Protein AF-A0A3D4ZZV8-F1 (afdb_monomer)

Solvent-accessible surface area (backbone atoms only — not comparable to full-atom values): 46391 Å² total; per-residue (Å²): 139,83,81,90,87,68,82,89,78,73,72,68,82,84,72,79,43,85,50,33,64,42,73,57,60,53,96,80,46,56,74,58,56,32,82,54,31,31,49,31,33,73,52,73,65,80,79,71,76,48,78,73,82,60,46,77,49,72,49,63,65,62,62,70,46,40,24,30,34,29,34,42,44,30,64,26,34,30,31,36,21,74,76,83,74,63,71,46,79,45,64,35,69,74,45,69,40,78,76,45,78,45,79,36,84,55,72,46,50,39,30,42,29,70,61,41,85,31,90,94,45,58,65,50,58,38,46,51,30,61,50,72,43,70,26,80,54,83,91,67,57,85,45,73,54,59,79,72,80,82,77,74,88,75,61,52,66,46,77,56,56,38,31,35,38,40,80,68,65,47,51,37,64,50,30,58,34,43,28,39,46,72,31,25,85,72,73,38,47,89,86,36,10,42,47,54,73,88,52,42,80,46,21,66,44,76,60,27,58,38,78,85,62,16,29,33,30,32,38,34,22,29,26,33,68,40,61,29,67,60,75,42,80,35,58,35,37,33,22,72,76,34,61,65,45,46,77,61,78,80,58,68,66,76,49,98,77,27,35,64,50,68,18,70,65,25,38,38,33,29,63,71,36,90,30,36,30,33,30,48,81,88,40,69,44,24,69,39,43,54,35,36,41,36,33,32,76,90,66,53,68,31,49,33,58,45,58,75,48,78,42,56,39,95,54,74,57,69,31,38,41,28,35,29,26,35,11,41,97,91,42,76,49,56,28,42,35,41,38,39,42,32,53,27,25,68,24,12,40,32,36,43,40,33,39,33,34,58,41,80,46,76,48,80,87,52,90,62,40,72,37,13,41,39,37,29,27,33,30,44,32,43,39,48,30,67,51,78,35,67,37,38,36,39,79,96,44,77,40,80,48,82,62,56,34,38,35,43,36,33,41,66,51,51,85,12,49,72,55,50,51,44,37,27,39,35,26,48,73,92,45,77,77,47,72,50,49,77,64,70,45,45,43,35,40,36,33,95,70,31,25,46,32,42,30,38,37,61,36,63,43,31,20,39,23,30,47,33,43,37,48,60,87,94,39,25,33,43,32,47,20,67,30,32,66,78,82,52,41,73,40,81,44,46,37,8,22,38,58,70,49,42,32,19,40,33,58,45,48,42,71,72,52,69,67,57,52,51,30,46,36,30,44,55,57,39,45,56,43,50,44,62,53,22,60,58,52,23,71,22,45,82,87,43,51,34,38,63,72,79,60,72,82,44,46,30,46,52,51,18,48,56,54,43,52,53,43,40,66,34,64,25,19,25,54,20,68,82,40,40,38,44,45,38,34,64,60,66,95,49,90,54,88,38,56,28,32,35,62,50,54,66,33,37,28,34,31,28,43,52,51,19,33,34,67,48,45,61,67,32,47,53,51,19,45,38,28,30,52,26,41,43,25,53,30,26,20,78,32,50,99,49,73,79,46,29,22,24,21,29,30,41,34,81,57,79,64,72,50,60,66,42,34,62,55,50,42,60,47,27,44,56,31,54,19,26,48,50,43,22,53,38,60,68,48,63,64,32,55,56,38,35,50,29,21,36,51,20,50,57,71,65,49,75,81,89,54,74,67,94,58,86,57,78,48,42,41,63,74,36,44,28,15,37,9,24,41,31,29,20,22,39,46,48,30,58,59,65,65,45,65,69,44,47,58,49,29,54,47,49,50,52,42,54,62,58,64,35,38,56,86,55,28,37,60,60,18,43,30,89,93,47,47,46,26,32,32,55,32,46,55,60,31,42,54,29,53,54,14,51,50,50,42,28,69,60,59,32,29,44,65,54,52,52,48,34,52,32,33,44,32,42,79,69,63,69,56,59,80,87,57,47,63,56,70,34,81,89,26,57,31,49,77,48,94,47,70,40,19,39,59,25,27,60,26,34,77,68,44,94,68,35,64,69,38,42,52,52,23,50,53,55,50,33,72,75,28,48,85,92,46,74,54,90,65,56,70,75,52,36,30,57,56,56,41,11,51,44,24,29,50,9,35,44,62,68,67,67,56,77,88,128

Structure (mmCIF, N/CA/C/O backbone):
data_AF-A0A3D4ZZV8-F1
#
_entry.id   AF-A0A3D4ZZV8-F1
#
loop_
_atom_site.group_PDB
_atom_site.id
_atom_site.type_symbol
_atom_site.label_atom_id
_atom_site.label_alt_id
_atom_site.label_comp_id
_atom_site.label_asym_id
_atom_site.label_entity_id
_atom_site.label_seq_id
_atom_site.pdbx_PDB_ins_code
_atom_site.Cartn_x
_atom_site.Cartn_y
_atom_site.Cartn_z
_atom_site.occupancy
_atom_site.B_iso_or_equiv
_atom_site.auth_seq_id
_atom_site.auth_comp_id
_atom_site.auth_asym_id
_atom_site.auth_atom_id
_atom_site.pdbx_PDB_model_num
ATOM 1 N N . MET A 1 1 ? 41.142 6.376 -39.840 1.00 27.75 1 MET A N 1
ATOM 2 C CA . MET A 1 1 ? 41.085 7.552 -38.945 1.00 27.75 1 MET A CA 1
ATOM 3 C C . MET A 1 1 ? 41.433 8.780 -39.767 1.00 27.75 1 MET A C 1
ATOM 5 O O . MET A 1 1 ? 42.469 8.754 -40.419 1.00 27.75 1 MET A O 1
ATOM 9 N N . LEU A 1 2 ? 40.554 9.783 -39.797 1.00 24.69 2 LEU A N 1
ATOM 10 C CA . LEU A 1 2 ? 40.768 11.074 -40.468 1.00 24.69 2 LEU A CA 1
ATOM 11 C C . LEU A 1 2 ? 40.976 12.185 -39.414 1.00 24.69 2 LEU A C 1
ATOM 13 O O . LEU A 1 2 ? 40.571 11.981 -38.269 1.00 24.69 2 LEU A O 1
ATOM 17 N N . PRO A 1 3 ? 41.628 13.312 -39.765 1.00 29.19 3 PRO A N 1
ATOM 18 C CA . PRO A 1 3 ? 42.088 14.333 -38.819 1.00 29.19 3 PRO A CA 1
ATOM 19 C C . PRO A 1 3 ? 40.975 15.312 -38.401 1.00 29.19 3 PRO A C 1
ATOM 21 O O . PRO A 1 3 ? 40.047 15.566 -39.167 1.00 29.19 3 PRO A O 1
ATOM 24 N N . GLU A 1 4 ? 41.100 15.896 -37.206 1.00 34.25 4 GLU A N 1
ATOM 25 C CA . GLU A 1 4 ? 40.197 16.925 -36.665 1.00 34.25 4 GLU A CA 1
ATOM 26 C C . GLU A 1 4 ? 40.344 18.284 -37.376 1.00 34.25 4 GLU A C 1
ATOM 28 O O . GLU A 1 4 ? 41.458 18.760 -37.597 1.00 34.25 4 GLU A O 1
ATOM 33 N N . GLY A 1 5 ? 39.208 18.931 -37.677 1.00 42.62 5 GLY A N 1
ATOM 34 C CA . GLY A 1 5 ? 39.134 20.349 -38.062 1.00 42.62 5 GLY A CA 1
ATOM 35 C C . GLY A 1 5 ? 38.849 20.675 -39.536 1.00 42.62 5 GLY A C 1
ATOM 36 O O . GLY A 1 5 ? 38.810 21.853 -39.881 1.00 42.62 5 GLY A O 1
ATOM 37 N N . ALA A 1 6 ? 38.627 19.692 -40.412 1.00 28.59 6 ALA A N 1
ATOM 38 C CA . ALA A 1 6 ? 38.145 19.951 -41.775 1.00 28.59 6 ALA A CA 1
ATOM 39 C C . ALA A 1 6 ? 36.604 20.078 -41.800 1.00 28.59 6 ALA A C 1
ATOM 41 O O . ALA A 1 6 ? 35.944 19.305 -41.100 1.00 28.59 6 ALA A O 1
ATOM 42 N N . PRO A 1 7 ? 36.004 20.997 -42.587 1.00 34.53 7 PRO A N 1
ATOM 43 C CA . PRO A 1 7 ? 34.560 20.988 -42.798 1.00 34.53 7 PRO A CA 1
ATOM 44 C C . PRO A 1 7 ? 34.166 19.660 -43.457 1.00 34.53 7 PRO A C 1
ATOM 46 O O . PRO A 1 7 ? 34.809 19.220 -44.412 1.00 34.53 7 PRO A O 1
ATOM 49 N N . VAL A 1 8 ? 33.133 19.009 -42.925 1.00 32.84 8 VAL A N 1
ATOM 50 C CA . VAL A 1 8 ? 32.454 17.889 -43.590 1.00 32.84 8 VAL A CA 1
ATOM 51 C C . VAL A 1 8 ? 31.983 18.392 -44.963 1.00 32.84 8 VAL A C 1
ATOM 53 O O . VAL A 1 8 ? 31.468 19.504 -45.051 1.00 32.84 8 VAL A O 1
ATOM 56 N N . THR A 1 9 ? 32.212 17.631 -46.036 1.00 39.00 9 THR A N 1
ATOM 57 C CA . THR A 1 9 ? 31.808 18.004 -47.407 1.00 39.00 9 THR A CA 1
ATOM 58 C C . THR A 1 9 ? 30.742 17.032 -47.913 1.00 39.00 9 THR A C 1
ATOM 60 O O . THR A 1 9 ? 30.860 15.827 -47.693 1.00 39.00 9 THR A O 1
ATOM 63 N N . GLU A 1 10 ? 29.710 17.600 -48.547 1.00 39.88 10 GLU A N 1
ATOM 64 C CA . GLU A 1 10 ? 28.503 16.974 -49.118 1.00 39.88 10 GLU A CA 1
ATOM 65 C C . GLU A 1 10 ? 28.651 16.631 -50.609 1.00 39.88 10 GLU A C 1
ATOM 67 O O . GLU A 1 10 ? 27.658 16.432 -51.302 1.00 39.88 10 GLU A O 1
ATOM 72 N N . ASP A 1 11 ? 29.867 16.654 -51.146 1.00 40.66 11 ASP A N 1
ATOM 73 C CA . ASP A 1 11 ? 30.029 16.523 -52.591 1.00 40.66 11 ASP A CA 1
ATOM 74 C C . ASP A 1 11 ? 29.849 15.054 -52.999 1.00 40.66 11 ASP A C 1
ATOM 76 O O . ASP A 1 11 ? 30.671 14.210 -52.618 1.00 40.66 11 ASP A O 1
ATOM 80 N N . ASP A 1 12 ? 28.822 14.773 -53.808 1.00 47.56 12 ASP A N 1
ATOM 81 C CA . ASP A 1 12 ? 28.832 13.625 -54.711 1.00 47.56 12 ASP A CA 1
ATOM 82 C C . ASP A 1 12 ? 29.974 13.822 -55.714 1.00 47.56 12 ASP A C 1
ATOM 84 O O . ASP A 1 12 ? 30.077 14.831 -56.412 1.00 47.56 12 ASP A O 1
ATOM 88 N N . ARG A 1 13 ? 30.955 12.924 -55.649 1.00 33.88 13 ARG A N 1
ATOM 89 C CA . ARG A 1 13 ? 32.300 13.146 -56.202 1.00 33.88 13 ARG A CA 1
ATOM 90 C C . ARG A 1 13 ? 32.662 12.223 -57.347 1.00 33.88 13 ARG A C 1
ATOM 92 O O . ARG A 1 13 ? 33.689 12.464 -57.986 1.00 33.88 13 ARG A O 1
ATOM 99 N N . ASP A 1 14 ? 31.872 11.189 -57.594 1.00 42.62 14 ASP A N 1
ATOM 100 C CA . ASP A 1 14 ? 31.930 10.409 -58.832 1.00 42.62 14 ASP A CA 1
ATOM 101 C C . ASP A 1 14 ? 30.918 10.932 -59.870 1.00 42.62 14 ASP A C 1
ATOM 103 O O . ASP A 1 14 ? 31.114 10.723 -61.072 1.00 42.62 14 ASP A O 1
ATOM 107 N N . ASP A 1 15 ? 29.904 11.655 -59.371 1.00 37.47 15 ASP A N 1
ATOM 108 C CA . ASP A 1 15 ? 28.605 12.005 -59.959 1.00 37.47 15 ASP A CA 1
ATOM 109 C C . ASP A 1 15 ? 27.862 10.807 -60.586 1.00 37.47 15 ASP A C 1
ATOM 111 O O . ASP A 1 15 ? 27.014 10.952 -61.473 1.00 37.47 15 ASP A O 1
ATOM 115 N N . ASP A 1 16 ? 28.215 9.596 -60.156 1.00 43.31 16 ASP A N 1
ATOM 116 C CA . ASP A 1 16 ? 27.505 8.346 -60.398 1.00 43.31 16 ASP A CA 1
ATOM 117 C C . ASP A 1 16 ? 26.577 7.956 -59.219 1.00 43.31 16 ASP A C 1
ATOM 119 O O . ASP A 1 16 ? 25.690 7.112 -59.396 1.00 43.31 16 ASP A O 1
ATOM 123 N N . GLY A 1 17 ? 26.652 8.697 -58.100 1.00 44.31 17 GLY A N 1
ATOM 124 C CA . GLY A 1 17 ? 25.520 9.454 -57.532 1.00 44.31 17 GLY A CA 1
ATOM 125 C C . GLY A 1 17 ? 24.459 8.689 -56.760 1.00 44.31 17 GLY A C 1
ATOM 126 O O . GLY A 1 17 ? 23.276 9.046 -56.690 1.00 44.31 17 GLY A O 1
ATOM 127 N N . LEU A 1 18 ? 24.877 7.595 -56.140 1.00 42.50 18 LEU A N 1
ATOM 128 C CA . LEU A 1 18 ? 24.084 6.904 -55.139 1.00 42.50 18 LEU A CA 1
ATOM 129 C C . LEU A 1 18 ? 24.446 7.465 -53.755 1.00 42.50 18 LEU A C 1
ATOM 131 O O . LEU A 1 18 ? 25.266 6.894 -53.039 1.00 42.50 18 LEU A O 1
ATOM 135 N N . TRP A 1 19 ? 23.721 8.526 -53.383 1.00 53.06 19 TRP A N 1
ATOM 136 C CA . TRP A 1 19 ? 23.501 9.082 -52.036 1.00 53.06 19 TRP A CA 1
ATOM 137 C C . TRP A 1 19 ? 24.453 10.193 -51.569 1.00 53.06 19 TRP A C 1
ATOM 139 O O . TRP A 1 19 ? 25.571 9.938 -51.126 1.00 53.06 19 TRP A O 1
ATOM 149 N N . ALA A 1 20 ? 23.904 11.403 -51.441 1.00 44.06 20 ALA A N 1
ATOM 150 C CA . ALA A 1 20 ? 24.400 12.420 -50.527 1.00 44.06 20 ALA A CA 1
ATOM 151 C C . ALA A 1 20 ? 23.853 12.155 -49.113 1.00 44.06 20 ALA A C 1
ATOM 153 O O . ALA A 1 20 ? 22.642 12.167 -48.871 1.00 44.06 20 ALA A O 1
ATOM 154 N N . ILE A 1 21 ? 24.762 11.928 -48.164 1.00 43.81 21 ILE A N 1
ATOM 155 C CA . ILE A 1 21 ? 24.484 12.038 -46.730 1.00 43.81 21 ILE A CA 1
ATOM 156 C C . ILE A 1 21 ? 24.347 13.532 -46.426 1.00 43.81 21 ILE A C 1
ATOM 158 O O . ILE A 1 21 ? 25.339 14.223 -46.207 1.00 43.81 21 ILE A O 1
ATOM 162 N N . CYS A 1 22 ? 23.118 14.046 -46.453 1.00 42.09 22 CYS A N 1
ATOM 163 C CA . CYS A 1 22 ? 22.860 15.418 -46.023 1.00 42.09 22 CYS A CA 1
ATOM 164 C C . CYS A 1 22 ? 22.690 15.429 -44.509 1.00 42.09 22 CYS A C 1
ATOM 166 O O . CYS A 1 22 ? 21.809 14.742 -43.978 1.00 42.09 22 CYS A O 1
ATOM 168 N N . GLN A 1 23 ? 23.509 16.229 -43.823 1.00 41.00 23 GLN A N 1
ATOM 169 C CA . GLN A 1 23 ? 23.243 16.531 -42.425 1.00 41.00 23 GLN A CA 1
ATOM 170 C C . GLN A 1 23 ? 22.074 17.506 -42.346 1.00 41.00 23 GLN A C 1
ATOM 172 O O . GLN A 1 23 ? 22.176 18.636 -42.818 1.00 41.00 23 GLN A O 1
ATOM 177 N N . ILE A 1 24 ? 20.952 17.073 -41.766 1.00 39.81 24 ILE A N 1
ATOM 178 C CA . ILE A 1 24 ? 19.887 18.026 -41.434 1.00 39.81 24 ILE A CA 1
ATOM 179 C C . ILE A 1 24 ? 20.284 18.763 -40.162 1.00 39.81 24 ILE A C 1
ATOM 181 O O . ILE A 1 24 ? 20.813 18.162 -39.227 1.00 39.81 24 ILE A O 1
ATOM 185 N N . ASP A 1 25 ? 19.966 20.053 -40.127 1.00 42.53 25 ASP A N 1
ATOM 186 C CA . ASP A 1 25 ? 19.807 20.792 -38.882 1.00 42.53 25 ASP A CA 1
ATOM 187 C C . ASP A 1 25 ? 18.920 19.976 -37.912 1.00 42.53 25 ASP A C 1
ATOM 189 O O . ASP A 1 25 ? 17.796 19.622 -38.293 1.00 42.53 25 ASP A O 1
ATOM 193 N N . PRO A 1 26 ? 19.406 19.639 -36.702 1.00 39.00 26 PRO A N 1
ATOM 194 C CA . PRO A 1 26 ? 18.651 18.890 -35.701 1.00 39.00 26 PRO A CA 1
ATOM 195 C C . PRO A 1 26 ? 17.254 19.457 -35.443 1.00 39.00 26 PRO A C 1
ATOM 197 O O . PRO A 1 26 ? 16.322 18.679 -35.260 1.00 39.00 26 PRO A O 1
ATOM 200 N N . ASP A 1 27 ? 17.071 20.778 -35.549 1.00 39.81 27 ASP A N 1
ATOM 201 C CA . ASP A 1 27 ? 15.775 21.450 -35.380 1.00 39.81 27 ASP A CA 1
ATOM 202 C C . ASP A 1 27 ? 14.722 21.020 -36.426 1.00 39.81 27 ASP A C 1
ATOM 204 O O . ASP A 1 27 ? 13.520 21.209 -36.230 1.00 39.81 27 ASP A O 1
ATOM 208 N N . ASN A 1 28 ? 15.157 20.391 -37.525 1.00 36.09 28 ASN A N 1
ATOM 209 C CA . ASN A 1 28 ? 14.327 19.902 -38.625 1.00 36.09 28 ASN A CA 1
ATOM 210 C C . ASN A 1 28 ? 14.303 18.357 -38.757 1.00 36.09 28 ASN A C 1
ATOM 212 O O . ASN A 1 28 ? 13.685 17.861 -39.701 1.00 36.09 28 ASN A O 1
ATOM 216 N N . ASN A 1 29 ? 14.928 17.591 -37.842 1.00 41.50 29 ASN A N 1
ATOM 217 C CA . ASN A 1 29 ? 14.929 16.111 -37.834 1.00 41.50 29 ASN A CA 1
ATOM 218 C C . ASN A 1 29 ? 14.638 15.490 -36.444 1.00 41.50 29 ASN A C 1
ATOM 220 O O . ASN A 1 29 ? 15.536 14.967 -35.777 1.00 41.50 29 ASN A O 1
ATOM 224 N N . PRO A 1 30 ? 13.376 15.512 -35.988 1.00 35.69 30 PRO A N 1
ATOM 225 C CA . PRO A 1 30 ? 13.019 15.139 -34.619 1.00 35.69 30 PRO A CA 1
ATOM 226 C C . PRO A 1 30 ? 13.031 13.651 -34.252 1.00 35.69 30 PRO A C 1
ATOM 228 O O . PRO A 1 30 ? 12.674 13.338 -33.121 1.00 35.69 30 PRO A O 1
ATOM 231 N N . TRP A 1 31 ? 13.366 12.722 -35.157 1.00 41.50 31 TRP A N 1
ATOM 232 C CA . TRP A 1 31 ? 13.123 11.287 -34.901 1.00 41.50 31 TRP A CA 1
ATOM 233 C C . TRP A 1 31 ? 14.284 10.332 -35.227 1.00 41.50 31 TRP A C 1
ATOM 235 O O . TRP A 1 31 ? 14.176 9.151 -34.916 1.00 41.50 31 TRP A O 1
ATOM 245 N N . LEU A 1 32 ? 15.380 10.810 -35.826 1.00 50.25 32 LEU A N 1
ATOM 246 C CA . LEU A 1 32 ? 16.717 10.184 -35.925 1.00 50.25 32 LEU A CA 1
ATOM 247 C C . LEU A 1 32 ? 16.883 8.654 -35.958 1.00 50.25 32 LEU A C 1
ATOM 249 O O . LEU A 1 32 ? 17.869 8.127 -35.431 1.00 50.25 32 LEU A O 1
ATOM 253 N N . PHE A 1 33 ? 16.068 7.911 -36.701 1.00 37.72 33 PHE A N 1
ATOM 254 C CA . PHE A 1 33 ? 16.465 6.531 -37.010 1.00 37.72 33 PHE A CA 1
ATOM 255 C C . PHE A 1 33 ? 17.516 6.433 -38.141 1.00 37.72 33 PHE A C 1
ATOM 257 O O . PHE A 1 33 ? 17.933 5.322 -38.462 1.00 37.72 33 PHE A O 1
ATOM 264 N N . ALA A 1 34 ? 18.014 7.556 -38.690 1.00 40.12 34 ALA A N 1
ATOM 265 C CA . ALA A 1 34 ? 19.100 7.591 -39.684 1.00 40.12 34 ALA A CA 1
ATOM 266 C C . ALA A 1 34 ? 20.243 8.591 -39.374 1.00 40.12 34 ALA A C 1
ATOM 268 O O . ALA A 1 34 ? 20.667 9.333 -40.238 1.00 40.12 34 ALA A O 1
ATOM 269 N N . GLU A 1 35 ? 20.806 8.634 -38.161 1.00 44.72 35 GLU A N 1
ATOM 270 C CA . GLU A 1 35 ? 22.096 9.326 -37.875 1.00 44.72 35 GLU A CA 1
ATOM 271 C C . GLU A 1 35 ? 22.221 10.824 -38.270 1.00 44.72 35 GLU A C 1
ATOM 273 O O . GLU A 1 35 ? 23.300 11.251 -38.690 1.00 44.72 35 GLU A O 1
ATOM 278 N N . ASN A 1 36 ? 21.161 11.638 -38.158 1.00 44.62 36 ASN A N 1
ATOM 279 C CA . ASN A 1 36 ? 21.109 13.023 -38.695 1.00 44.62 36 ASN A CA 1
ATOM 280 C C . ASN A 1 36 ? 21.437 13.097 -40.189 1.00 44.62 36 ASN A C 1
ATOM 282 O O . ASN A 1 36 ? 21.813 14.142 -40.703 1.00 44.62 36 ASN A O 1
ATOM 286 N N . THR A 1 37 ? 21.351 11.962 -40.859 1.00 42.97 37 THR A N 1
ATOM 287 C CA . THR A 1 37 ? 21.830 11.715 -42.195 1.00 42.97 37 THR A CA 1
ATOM 288 C C . THR A 1 37 ? 20.615 11.336 -43.005 1.00 42.97 37 THR A C 1
ATOM 290 O O . THR A 1 37 ? 20.079 10.235 -42.903 1.00 42.97 37 THR A O 1
ATOM 293 N N . VAL A 1 38 ? 20.169 12.269 -43.826 1.00 44.97 38 VAL A N 1
ATOM 294 C CA . VAL A 1 38 ? 19.198 11.928 -44.854 1.00 44.97 38 VAL A CA 1
ATOM 295 C C . VAL A 1 38 ? 19.962 11.235 -45.944 1.00 44.97 38 VAL A C 1
ATOM 297 O O . VAL A 1 38 ? 20.966 11.755 -46.429 1.00 44.97 38 VAL A O 1
ATOM 300 N N . LEU A 1 39 ? 19.445 10.096 -46.372 1.00 49.59 39 LEU A N 1
ATOM 301 C CA . LEU A 1 39 ? 19.864 9.516 -47.631 1.00 49.59 39 LEU A CA 1
ATOM 302 C C . LEU A 1 39 ? 19.130 10.264 -48.737 1.00 49.59 39 LEU A C 1
ATOM 304 O O . LEU A 1 39 ? 17.971 9.988 -49.042 1.00 49.59 39 LEU A O 1
ATOM 308 N N . LYS A 1 40 ? 19.800 11.281 -49.278 1.00 47.09 40 LYS A N 1
ATOM 309 C CA . LYS A 1 40 ? 19.332 12.058 -50.417 1.00 47.09 40 LYS A CA 1
ATOM 310 C C . LYS A 1 40 ? 19.923 11.420 -51.668 1.00 47.09 40 LYS A C 1
ATOM 312 O O . LYS A 1 40 ? 21.127 11.481 -51.860 1.00 47.09 40 LYS A O 1
ATOM 317 N N . SER A 1 41 ? 19.109 10.803 -52.520 1.00 49.00 41 SER A N 1
ATOM 318 C CA . SER A 1 41 ? 19.591 10.413 -53.853 1.00 49.00 41 SER A CA 1
ATOM 319 C C . SER A 1 41 ? 19.549 11.628 -54.773 1.00 49.00 41 SER A C 1
ATOM 321 O O . SER A 1 41 ? 18.499 11.970 -55.302 1.00 49.00 41 SER A O 1
ATOM 323 N N . ASP A 1 42 ? 20.679 12.281 -54.979 1.00 46.22 42 ASP A N 1
ATOM 324 C CA . ASP A 1 42 ? 20.915 13.345 -55.965 1.00 46.22 42 ASP A CA 1
ATOM 325 C C . ASP A 1 42 ? 20.861 12.885 -57.431 1.00 46.22 42 ASP A C 1
ATOM 327 O O . ASP A 1 42 ? 21.258 13.611 -58.343 1.00 46.22 42 ASP A O 1
ATOM 331 N N . SER A 1 43 ? 20.261 11.722 -57.676 1.00 45.72 43 SER A N 1
ATOM 332 C CA . SER A 1 43 ? 20.075 11.175 -59.003 1.00 45.72 43 SER A CA 1
ATOM 333 C C . SER A 1 43 ? 19.368 12.150 -59.945 1.00 45.72 43 SER A C 1
ATOM 335 O O . SER A 1 43 ? 18.377 12.812 -59.620 1.00 45.72 43 SER A O 1
ATOM 337 N N . ARG A 1 44 ? 19.947 12.224 -61.142 1.00 45.09 44 ARG A N 1
ATOM 338 C CA . ARG A 1 44 ? 19.590 13.092 -62.259 1.00 45.09 44 ARG A CA 1
ATOM 339 C C . ARG A 1 44 ? 18.085 13.196 -62.504 1.00 45.09 44 ARG A C 1
ATOM 341 O O . ARG A 1 44 ? 17.312 12.270 -62.275 1.00 45.09 44 ARG A O 1
ATOM 348 N N . SER A 1 45 ? 17.714 14.361 -63.039 1.00 42.50 45 SER A N 1
ATOM 349 C CA . SER A 1 45 ? 16.383 14.742 -63.520 1.00 42.50 45 SER A CA 1
ATOM 350 C C . SER A 1 45 ? 15.564 13.575 -64.073 1.00 42.50 45 SER A C 1
ATOM 352 O O . SER A 1 45 ? 16.106 12.733 -64.779 1.00 42.50 45 SER A O 1
ATOM 354 N N . ALA A 1 46 ? 14.253 13.633 -63.826 1.00 43.66 46 ALA A N 1
ATOM 355 C CA . ALA A 1 46 ? 13.123 12.782 -64.234 1.00 43.66 46 ALA A CA 1
ATOM 356 C C . ALA A 1 46 ? 13.121 12.065 -65.619 1.00 43.66 46 ALA A C 1
ATOM 358 O O . ALA A 1 46 ? 12.141 11.396 -65.940 1.00 43.66 46 ALA A O 1
ATOM 359 N N . GLU A 1 47 ? 14.161 12.179 -66.441 1.00 47.03 47 GLU A N 1
ATOM 360 C CA . GLU A 1 47 ? 14.285 11.660 -67.804 1.00 47.03 47 GLU A CA 1
ATOM 361 C C . GLU A 1 47 ? 14.730 10.180 -67.895 1.00 47.03 47 GLU A C 1
ATOM 363 O O . GLU A 1 47 ? 14.399 9.531 -68.884 1.00 47.03 47 GLU A O 1
ATOM 368 N N . GLU A 1 48 ? 15.404 9.599 -66.888 1.00 50.53 48 GLU A N 1
ATOM 369 C CA . GLU A 1 48 ? 15.921 8.204 -66.948 1.00 50.53 48 GLU A CA 1
ATOM 370 C C . GLU A 1 48 ? 14.911 7.111 -66.527 1.00 50.53 48 GLU A C 1
ATOM 372 O O . GLU A 1 48 ? 15.171 5.919 -66.675 1.00 50.53 48 GLU A O 1
ATOM 377 N N . GLY A 1 49 ? 13.717 7.482 -66.056 1.00 49.38 49 GLY A N 1
ATOM 378 C CA . GLY A 1 49 ? 12.571 6.561 -65.995 1.00 49.38 49 GLY A CA 1
ATOM 379 C C . GLY A 1 49 ? 12.662 5.366 -65.028 1.00 49.38 49 GLY A C 1
ATOM 380 O O . GLY A 1 49 ? 11.893 4.421 -65.197 1.00 49.38 49 GLY A O 1
ATOM 381 N N . GLY A 1 50 ? 13.537 5.390 -64.013 1.00 51.94 50 GLY A N 1
ATOM 382 C CA . GLY A 1 50 ? 13.554 4.372 -62.948 1.00 51.94 50 GLY A CA 1
ATOM 383 C C . GLY A 1 50 ? 14.583 3.246 -63.106 1.00 51.94 50 GLY A C 1
ATOM 384 O O . GLY A 1 50 ? 14.307 2.118 -62.703 1.00 51.94 50 GLY A O 1
ATOM 385 N N . THR A 1 51 ? 15.741 3.507 -63.723 1.00 52.97 51 THR A N 1
ATOM 386 C CA . THR A 1 51 ? 16.775 2.489 -64.007 1.00 52.97 51 THR A CA 1
ATOM 387 C C . THR A 1 51 ? 17.898 2.371 -62.968 1.00 52.97 51 THR A C 1
ATOM 389 O O . THR A 1 51 ? 18.770 1.520 -63.141 1.00 52.97 51 THR A O 1
ATOM 392 N N . LEU A 1 52 ? 17.917 3.183 -61.904 1.00 58.72 52 LEU A N 1
ATOM 393 C CA . LEU A 1 52 ? 18.967 3.104 -60.871 1.00 58.72 52 LEU A CA 1
ATOM 394 C C . LEU A 1 52 ? 18.691 1.959 -59.871 1.00 58.72 52 LEU A C 1
ATOM 396 O O . LEU A 1 52 ? 17.542 1.547 -59.688 1.00 58.72 52 LEU A O 1
ATOM 400 N N . PRO A 1 53 ? 19.719 1.412 -59.203 1.00 65.88 53 PRO A N 1
ATOM 401 C CA . PRO A 1 53 ? 19.506 0.390 -58.187 1.00 65.88 53 PRO A CA 1
ATOM 402 C C . PRO A 1 53 ? 18.748 0.943 -56.959 1.00 65.88 53 PRO A C 1
ATOM 404 O O . PRO A 1 53 ? 18.921 2.109 -56.599 1.00 65.88 53 PRO A O 1
ATOM 407 N N . PRO A 1 54 ? 17.938 0.115 -56.271 1.00 74.44 54 PRO A N 1
ATOM 408 C CA . PRO A 1 54 ? 17.303 0.511 -55.017 1.00 74.44 54 PRO A CA 1
ATOM 409 C C . PRO A 1 54 ? 18.299 0.812 -53.885 1.00 74.44 54 PRO A C 1
ATOM 411 O O . PRO A 1 54 ? 19.295 0.103 -53.723 1.00 74.44 54 PRO A O 1
ATOM 414 N N . LEU A 1 55 ? 17.962 1.787 -53.033 1.00 71.56 55 LEU A N 1
ATOM 415 C CA . LEU A 1 55 ? 18.577 2.035 -51.724 1.00 71.56 55 LEU A CA 1
ATOM 416 C C . LEU A 1 55 ? 18.502 0.800 -50.841 1.00 71.56 55 LEU A C 1
ATOM 418 O O . LEU A 1 55 ? 17.536 0.052 -50.941 1.00 71.56 55 LEU A O 1
ATOM 422 N N . GLN A 1 56 ? 19.442 0.656 -49.907 1.00 75.19 56 GLN A N 1
ATOM 423 C CA . GLN A 1 56 ? 19.371 -0.333 -48.833 1.00 75.19 56 GLN A CA 1
ATOM 424 C C . GLN A 1 56 ? 19.584 0.336 -47.476 1.00 75.19 56 GLN A C 1
ATOM 426 O O . GLN A 1 56 ? 20.672 0.815 -47.171 1.00 75.19 56 GLN A O 1
ATOM 431 N N . LEU A 1 57 ? 18.549 0.329 -46.642 1.00 74.31 57 LEU A N 1
ATOM 432 C CA . LEU A 1 57 ? 18.586 0.800 -45.261 1.00 74.31 57 LEU A CA 1
ATOM 433 C C . LEU A 1 57 ? 18.689 -0.410 -44.339 1.00 74.31 57 LEU A C 1
ATOM 435 O O . LEU A 1 57 ? 17.713 -1.142 -44.215 1.00 74.31 57 LEU A O 1
ATOM 439 N N . THR A 1 58 ? 19.839 -0.644 -43.703 1.00 75.62 58 THR A N 1
ATOM 440 C CA . THR A 1 58 ? 20.029 -1.842 -42.864 1.00 75.62 58 THR A CA 1
ATOM 441 C C . THR A 1 58 ? 20.110 -1.505 -41.376 1.00 75.62 58 THR A C 1
ATOM 443 O O . THR A 1 58 ? 21.013 -0.799 -40.929 1.00 75.62 58 THR A O 1
ATOM 446 N N . ALA A 1 59 ? 19.180 -2.054 -40.594 1.00 76.00 59 ALA A N 1
ATOM 447 C CA . ALA A 1 59 ? 19.172 -1.995 -39.138 1.00 76.00 59 ALA A CA 1
ATOM 448 C C . ALA A 1 59 ? 19.848 -3.241 -38.541 1.00 76.00 59 ALA A C 1
ATOM 450 O O . ALA A 1 59 ? 19.478 -4.377 -38.844 1.00 76.00 59 ALA A O 1
ATOM 451 N N . HIS A 1 60 ? 20.827 -3.025 -37.660 1.00 79.31 60 HIS A N 1
ATOM 452 C CA . HIS A 1 60 ? 21.592 -4.072 -36.972 1.00 79.31 60 HIS A CA 1
ATOM 453 C C . HIS A 1 60 ? 21.264 -4.116 -35.474 1.00 79.31 60 HIS A C 1
ATOM 455 O O . HIS A 1 60 ? 20.789 -3.134 -34.909 1.00 79.31 60 HIS A O 1
ATOM 461 N N . GLY A 1 61 ? 21.558 -5.246 -34.822 1.00 76.75 61 GLY A N 1
ATOM 462 C CA . GLY A 1 61 ? 21.457 -5.386 -33.361 1.00 76.75 61 GLY A CA 1
ATOM 463 C C . GLY A 1 61 ? 20.030 -5.481 -32.810 1.00 76.75 61 GLY A C 1
ATOM 464 O O . GLY A 1 61 ? 19.847 -5.490 -31.596 1.00 76.75 61 GLY A O 1
ATOM 465 N N . LEU A 1 62 ? 19.024 -5.566 -33.683 1.00 83.62 62 LEU A N 1
ATOM 466 C CA . LEU A 1 62 ? 17.637 -5.800 -33.295 1.00 83.62 62 LEU A CA 1
ATOM 467 C C . LEU A 1 62 ? 17.493 -7.180 -32.643 1.00 83.62 62 LEU A C 1
ATOM 469 O O . LEU A 1 62 ? 18.060 -8.167 -33.121 1.00 83.62 62 LEU A O 1
ATOM 473 N N . LEU A 1 63 ? 16.707 -7.253 -31.570 1.00 86.00 63 LEU A N 1
ATOM 474 C CA . LEU A 1 63 ? 16.341 -8.538 -30.988 1.00 86.00 63 LEU A CA 1
ATOM 475 C C . LEU A 1 63 ? 15.411 -9.309 -31.944 1.00 86.00 63 LEU A C 1
ATOM 477 O O . LEU A 1 63 ? 14.603 -8.692 -32.638 1.00 86.00 63 LEU A O 1
ATOM 481 N N . PRO A 1 64 ? 15.494 -10.650 -31.996 1.00 87.88 64 PRO A N 1
ATOM 482 C CA . PRO A 1 64 ? 14.599 -11.437 -32.834 1.00 87.88 64 PRO A CA 1
ATOM 483 C C . PRO A 1 64 ? 13.118 -11.265 -32.466 1.00 87.88 64 PRO A C 1
ATOM 485 O O . PRO A 1 64 ? 12.774 -11.114 -31.294 1.00 87.88 64 PRO A O 1
ATOM 488 N N . GLY A 1 65 ? 12.237 -11.331 -33.466 1.00 89.19 65 GLY A N 1
ATOM 489 C CA . GLY A 1 65 ? 10.779 -11.288 -33.288 1.00 89.19 65 GLY A CA 1
ATOM 490 C C . GLY A 1 65 ? 10.060 -10.519 -34.396 1.00 89.19 65 GLY A C 1
ATOM 491 O O . GLY A 1 65 ? 10.681 -10.084 -35.368 1.00 89.19 65 GLY A O 1
ATOM 492 N N . LEU A 1 66 ? 8.741 -10.351 -34.272 1.00 91.44 66 LEU A N 1
ATOM 493 C CA . LEU A 1 66 ? 7.962 -9.531 -35.207 1.00 91.44 66 LEU A CA 1
ATOM 494 C C . LEU A 1 66 ? 8.049 -8.039 -34.891 1.00 91.44 66 LEU A C 1
ATOM 496 O O . LEU A 1 66 ? 7.897 -7.627 -33.741 1.00 91.44 66 LEU A O 1
ATOM 500 N N . TYR A 1 67 ? 8.199 -7.233 -35.935 1.00 88.81 67 TYR A N 1
ATOM 501 C CA . TYR A 1 67 ? 8.135 -5.780 -35.874 1.00 88.81 67 TYR A CA 1
ATOM 502 C C . TYR A 1 67 ? 7.178 -5.266 -36.944 1.00 88.81 67 TYR A C 1
ATOM 504 O O . TYR A 1 67 ? 7.247 -5.689 -38.095 1.00 88.81 67 TYR A O 1
ATOM 512 N N . GLN A 1 68 ? 6.307 -4.330 -36.586 1.00 89.88 68 GLN A N 1
ATOM 513 C CA . GLN A 1 68 ? 5.641 -3.483 -37.564 1.00 89.88 68 GLN A CA 1
ATOM 514 C C . GLN A 1 68 ? 6.644 -2.404 -37.981 1.00 89.88 68 GLN A C 1
ATOM 516 O O . GLN A 1 68 ? 7.098 -1.621 -37.143 1.00 89.88 68 GLN A O 1
ATOM 521 N N . ALA A 1 69 ? 7.001 -2.392 -39.262 1.00 88.31 69 ALA A N 1
ATOM 522 C CA . ALA A 1 69 ? 7.956 -1.455 -39.826 1.00 88.31 69 ALA A CA 1
ATOM 523 C C . ALA A 1 69 ? 7.242 -0.271 -40.484 1.00 88.31 69 ALA A C 1
ATOM 525 O O . ALA A 1 69 ? 6.237 -0.431 -41.188 1.00 88.31 69 ALA A O 1
ATOM 526 N N . PHE A 1 70 ? 7.800 0.913 -40.269 1.00 85.69 70 PHE A N 1
ATOM 527 C CA . PHE A 1 70 ? 7.412 2.150 -40.923 1.00 85.69 70 PHE A CA 1
ATOM 528 C C . PHE A 1 70 ? 8.651 2.862 -41.461 1.00 85.69 70 PHE A C 1
ATOM 530 O O . PHE A 1 70 ? 9.724 2.776 -40.862 1.00 85.69 70 PHE A O 1
ATOM 537 N N . ALA A 1 71 ? 8.488 3.585 -42.561 1.00 84.25 71 ALA A N 1
ATOM 538 C CA . ALA A 1 71 ? 9.467 4.543 -43.057 1.00 84.25 71 ALA A CA 1
ATOM 539 C C . ALA A 1 71 ? 8.874 5.949 -43.006 1.00 84.25 71 ALA A C 1
ATOM 541 O O . ALA A 1 71 ? 7.670 6.125 -43.201 1.00 84.25 71 ALA A O 1
ATOM 542 N N . SER A 1 72 ? 9.714 6.950 -42.766 1.00 80.12 72 SER A N 1
ATOM 543 C CA . SER A 1 72 ? 9.281 8.339 -42.846 1.00 80.12 72 SER A CA 1
ATOM 544 C C . SER A 1 72 ? 8.748 8.699 -44.240 1.00 80.12 72 SER A C 1
ATOM 546 O O . SER A 1 72 ? 8.991 8.008 -45.231 1.00 80.12 72 SER A O 1
ATOM 548 N N . ASP A 1 73 ? 7.977 9.784 -44.301 1.00 82.81 73 ASP A N 1
ATOM 549 C CA . ASP A 1 73 ? 7.372 10.274 -45.539 1.00 82.81 73 ASP A CA 1
ATOM 550 C C . ASP A 1 73 ? 8.443 10.590 -46.601 1.00 82.81 73 ASP A C 1
ATOM 552 O O . ASP A 1 73 ? 9.262 11.486 -46.365 1.00 82.81 73 ASP A O 1
ATOM 556 N N . PRO A 1 74 ? 8.401 9.945 -47.785 1.00 77.69 74 PRO A N 1
ATOM 557 C CA . PRO A 1 74 ? 9.382 10.165 -48.837 1.00 77.69 74 PRO A CA 1
ATOM 558 C C . PRO A 1 74 ? 9.330 11.546 -49.501 1.00 77.69 74 PRO A C 1
ATOM 560 O O . PRO A 1 74 ? 10.189 11.854 -50.330 1.00 77.69 74 PRO A O 1
ATOM 563 N N . LYS A 1 75 ? 8.307 12.365 -49.201 1.00 75.44 75 LYS A N 1
ATOM 564 C CA . LYS A 1 75 ? 8.015 13.689 -49.798 1.00 75.44 75 LYS A CA 1
ATOM 565 C C . LYS A 1 75 ? 7.799 13.700 -51.320 1.00 75.44 75 LYS A C 1
ATOM 567 O O . LYS A 1 75 ? 7.428 14.734 -51.875 1.00 75.44 75 LYS A O 1
ATOM 572 N N . ARG A 1 76 ? 7.957 12.555 -51.985 1.00 78.50 76 ARG A N 1
ATOM 573 C CA . ARG A 1 76 ? 7.562 12.235 -53.366 1.00 78.50 76 ARG A CA 1
ATOM 574 C C . ARG A 1 76 ? 7.221 10.746 -53.479 1.00 78.50 76 ARG A C 1
ATOM 576 O O . ARG A 1 76 ? 7.513 9.986 -52.560 1.00 78.50 76 ARG A O 1
ATOM 583 N N . ASP A 1 77 ? 6.623 10.322 -54.586 1.00 85.31 77 ASP A N 1
ATOM 584 C CA . ASP A 1 77 ? 6.313 8.906 -54.791 1.00 85.31 77 ASP A CA 1
ATOM 585 C C . ASP A 1 77 ? 7.591 8.056 -54.839 1.00 85.31 77 ASP A C 1
ATOM 587 O O . ASP A 1 77 ? 8.560 8.408 -55.518 1.00 85.31 77 ASP A O 1
ATOM 591 N N . ALA A 1 78 ? 7.573 6.920 -54.140 1.00 84.62 78 ALA A N 1
ATOM 592 C CA . ALA A 1 78 ? 8.692 5.981 -54.046 1.00 84.62 78 ALA A CA 1
ATOM 593 C C . ALA A 1 78 ? 8.188 4.539 -53.885 1.00 84.62 78 ALA A C 1
ATOM 595 O O . ALA A 1 78 ? 7.046 4.311 -53.484 1.00 84.62 78 ALA A O 1
ATOM 596 N N . ALA A 1 79 ? 9.013 3.551 -54.225 1.00 88.88 79 ALA A N 1
ATOM 597 C CA . ALA A 1 79 ? 8.723 2.140 -53.999 1.00 88.88 79 ALA A CA 1
ATOM 598 C C . ALA A 1 79 ? 9.548 1.614 -52.817 1.00 88.88 79 ALA A C 1
ATOM 600 O O . ALA A 1 79 ? 10.764 1.748 -52.823 1.00 88.88 79 ALA A O 1
ATOM 601 N N . PHE A 1 80 ? 8.915 0.979 -51.835 1.00 91.81 80 PHE A N 1
ATOM 602 C CA . PHE A 1 80 ? 9.592 0.356 -50.696 1.00 91.81 80 PHE A CA 1
ATOM 603 C C . PHE A 1 80 ? 9.470 -1.167 -50.749 1.00 91.81 80 PHE A C 1
ATOM 605 O O . PHE A 1 80 ? 8.442 -1.682 -51.183 1.00 91.81 80 PHE A O 1
ATOM 612 N N . SER A 1 81 ? 10.478 -1.896 -50.279 1.00 90.56 81 SER A N 1
ATOM 613 C CA . SER A 1 81 ? 10.428 -3.357 -50.148 1.00 90.56 81 SER A CA 1
ATOM 614 C C . SER A 1 81 ? 11.152 -3.829 -48.887 1.00 90.56 81 SER A C 1
ATOM 616 O O . SER A 1 81 ? 12.110 -3.200 -48.447 1.00 90.56 81 SER A O 1
ATOM 618 N N . LEU A 1 82 ? 10.693 -4.939 -48.304 1.00 90.12 82 LEU A N 1
ATOM 619 C CA . LEU A 1 82 ? 11.310 -5.609 -47.148 1.00 90.12 82 LEU A CA 1
ATOM 620 C C . LEU A 1 82 ? 12.062 -6.894 -47.539 1.00 90.12 82 LEU A C 1
ATOM 622 O O . LEU A 1 82 ? 12.683 -7.525 -46.687 1.00 90.12 82 LEU A O 1
ATOM 626 N N . ASP A 1 83 ? 11.997 -7.299 -48.809 1.00 88.69 83 ASP A N 1
ATOM 627 C CA . ASP A 1 83 ? 12.599 -8.536 -49.325 1.00 88.69 83 ASP A CA 1
ATOM 628 C C . ASP A 1 83 ? 13.222 -8.385 -50.730 1.00 88.69 83 ASP A C 1
ATOM 630 O O . ASP A 1 83 ? 13.655 -9.370 -51.335 1.00 88.69 83 ASP A O 1
ATOM 634 N N . ALA A 1 84 ? 13.259 -7.151 -51.246 1.00 86.88 84 ALA A N 1
ATOM 635 C CA . ALA A 1 84 ? 13.652 -6.757 -52.601 1.00 86.88 84 ALA A CA 1
ATOM 636 C C . ALA A 1 84 ? 12.803 -7.355 -53.744 1.00 86.88 84 ALA A C 1
ATOM 638 O O . ALA A 1 84 ? 13.158 -7.197 -54.918 1.00 86.88 84 ALA A O 1
ATOM 639 N N . ARG A 1 85 ? 11.687 -8.029 -53.444 1.00 88.69 85 ARG A N 1
ATOM 640 C CA . ARG A 1 85 ? 10.821 -8.699 -54.429 1.00 88.69 85 ARG A CA 1
ATOM 641 C C . ARG A 1 85 ? 9.456 -8.041 -54.500 1.00 88.69 85 ARG A C 1
ATOM 643 O O . ARG A 1 85 ? 9.039 -7.651 -55.589 1.00 88.69 85 ARG A O 1
ATOM 650 N N . ASP A 1 86 ? 8.806 -7.882 -53.354 1.00 91.44 86 ASP A N 1
ATOM 651 C CA . ASP A 1 86 ? 7.489 -7.273 -53.243 1.00 91.44 86 ASP A CA 1
ATOM 652 C C . ASP A 1 86 ? 7.638 -5.780 -52.936 1.00 91.44 86 ASP A C 1
ATOM 654 O O . ASP A 1 86 ? 8.277 -5.389 -51.956 1.00 91.44 86 ASP A O 1
ATOM 658 N N . TRP A 1 87 ? 7.077 -4.934 -53.805 1.00 91.94 87 TRP A N 1
ATOM 659 C CA . TRP A 1 87 ? 7.267 -3.481 -53.768 1.00 91.94 87 TRP A CA 1
ATOM 660 C C . TRP A 1 87 ? 5.961 -2.742 -53.473 1.00 91.94 87 TRP A C 1
ATOM 662 O O . TRP A 1 87 ? 5.000 -2.812 -54.241 1.00 91.94 87 TRP A O 1
ATOM 672 N N . LEU A 1 88 ? 5.959 -1.966 -52.393 1.00 93.88 88 LEU A N 1
ATOM 673 C CA . LEU A 1 88 ? 4.892 -1.057 -51.992 1.00 93.88 88 LEU A CA 1
ATOM 674 C C . LEU A 1 88 ? 5.123 0.326 -52.608 1.00 93.88 88 LEU A C 1
ATOM 676 O O . LEU A 1 88 ? 6.153 0.944 -52.357 1.00 93.88 88 LEU A O 1
ATOM 680 N N . ARG A 1 89 ? 4.160 0.857 -53.368 1.00 92.62 89 ARG A N 1
ATOM 681 C CA . ARG A 1 89 ? 4.184 2.269 -53.785 1.00 92.62 89 ARG A CA 1
ATOM 682 C C . ARG A 1 89 ? 3.728 3.164 -52.632 1.00 92.62 89 ARG A C 1
ATOM 684 O O . ARG A 1 89 ? 2.576 3.082 -52.219 1.00 92.62 89 ARG A O 1
ATOM 691 N N . ALA A 1 90 ? 4.609 4.040 -52.170 1.00 89.38 90 ALA A N 1
ATOM 692 C CA . ALA A 1 90 ? 4.297 5.149 -51.282 1.00 89.38 90 ALA A CA 1
ATOM 693 C C . ALA A 1 90 ? 3.958 6.400 -52.101 1.00 89.38 90 ALA A C 1
ATOM 695 O O . ALA A 1 90 ? 4.620 6.676 -53.103 1.00 89.38 90 ALA A O 1
ATOM 696 N N . VAL A 1 91 ? 2.941 7.145 -51.661 1.00 89.00 91 VAL A N 1
ATOM 697 C CA . VAL A 1 91 ? 2.596 8.460 -52.216 1.00 89.00 91 VAL A CA 1
ATOM 698 C C . VAL A 1 91 ? 3.293 9.529 -51.385 1.00 89.00 91 VAL A C 1
ATOM 700 O O . VAL A 1 91 ? 3.131 9.564 -50.165 1.00 89.00 91 VAL A O 1
ATOM 703 N N . GLY A 1 92 ? 4.071 10.391 -52.032 1.00 83.31 92 GLY A N 1
ATOM 704 C CA . GLY A 1 92 ? 4.816 11.439 -51.336 1.00 83.31 92 GLY A CA 1
ATOM 705 C C . GLY A 1 92 ? 3.923 12.479 -50.673 1.00 83.31 92 GLY A C 1
ATOM 706 O O . GLY A 1 92 ? 2.922 12.896 -51.249 1.00 83.31 92 GLY A O 1
ATOM 707 N N . GLY A 1 93 ? 4.290 12.933 -49.473 1.00 79.50 93 GLY A N 1
ATOM 708 C CA . GLY A 1 93 ? 3.532 13.947 -48.735 1.00 79.50 93 GLY A CA 1
ATOM 709 C C . GLY A 1 93 ? 2.317 13.395 -47.983 1.00 79.50 93 GLY A C 1
ATOM 710 O O . GLY A 1 93 ? 1.633 14.154 -47.297 1.00 79.50 93 GLY A O 1
ATOM 711 N N . ALA A 1 94 ? 2.044 12.090 -48.084 1.00 86.50 94 ALA A N 1
ATOM 712 C CA . ALA A 1 94 ? 0.919 11.433 -47.417 1.00 86.50 94 ALA A CA 1
ATOM 713 C C . ALA A 1 94 ? 1.198 11.078 -45.941 1.00 86.50 94 ALA A C 1
ATOM 715 O O . ALA A 1 94 ? 0.323 10.533 -45.269 1.00 86.50 94 ALA A O 1
ATOM 716 N N . GLY A 1 95 ? 2.392 11.397 -45.432 1.00 83.75 95 GLY A N 1
ATOM 717 C CA . GLY A 1 95 ? 2.843 11.020 -44.095 1.00 83.75 95 GLY A CA 1
ATOM 718 C C . GLY A 1 95 ? 3.669 9.733 -44.082 1.00 83.75 95 GLY A C 1
ATOM 719 O O . GLY A 1 95 ? 4.185 9.289 -45.105 1.00 83.75 95 GLY A O 1
ATOM 720 N N . GLU A 1 96 ? 3.850 9.175 -42.887 1.00 86.06 96 GLU A N 1
ATOM 721 C CA . GLU A 1 96 ? 4.660 7.976 -42.657 1.00 86.06 96 GLU A CA 1
ATOM 722 C C . GLU A 1 96 ? 4.102 6.751 -43.412 1.00 86.06 96 GLU A C 1
ATOM 724 O O . GLU A 1 96 ? 2.894 6.511 -43.452 1.00 86.06 96 GLU A O 1
ATOM 729 N N . VAL A 1 97 ? 4.994 5.957 -44.006 1.00 89.19 97 VAL A N 1
ATOM 730 C CA . VAL A 1 97 ? 4.665 4.799 -44.842 1.00 89.19 97 VAL A CA 1
ATOM 731 C C . VAL A 1 97 ? 4.705 3.526 -44.000 1.00 89.19 97 VAL A C 1
ATOM 733 O O . VAL A 1 97 ? 5.766 3.116 -43.530 1.00 89.19 97 VAL A O 1
ATOM 736 N N . ALA A 1 98 ? 3.566 2.848 -43.848 1.00 90.75 98 ALA A N 1
ATOM 737 C CA . ALA A 1 98 ? 3.513 1.526 -43.227 1.00 90.75 98 ALA A CA 1
ATOM 738 C C . ALA A 1 98 ? 4.055 0.455 -44.189 1.00 90.75 98 ALA A C 1
ATOM 740 O O . ALA A 1 98 ? 3.415 0.132 -45.188 1.00 90.75 98 ALA A O 1
ATOM 741 N N . LEU A 1 99 ? 5.217 -0.118 -43.871 1.00 91.31 99 LEU A N 1
ATOM 742 C CA . LEU A 1 99 ? 5.888 -1.129 -44.700 1.00 91.31 99 LEU A CA 1
ATOM 743 C C . LEU A 1 99 ? 5.351 -2.547 -44.468 1.00 91.31 99 LEU A C 1
ATOM 745 O O . LEU A 1 99 ? 5.549 -3.431 -45.296 1.00 91.31 99 LEU A O 1
ATOM 749 N N . GLY A 1 100 ? 4.661 -2.756 -43.346 1.00 90.12 100 GLY A N 1
ATOM 750 C CA . GLY A 1 100 ? 4.085 -4.041 -42.954 1.00 90.12 100 GLY A CA 1
ATOM 751 C C . GLY A 1 100 ? 4.826 -4.698 -41.792 1.00 90.12 100 GLY A C 1
ATOM 752 O O . GLY A 1 100 ? 5.742 -4.125 -41.200 1.00 90.12 100 GLY A O 1
ATOM 753 N N . VAL A 1 101 ? 4.385 -5.904 -41.439 1.00 91.06 101 VAL A N 1
ATOM 754 C CA . VAL A 1 101 ? 4.985 -6.699 -40.363 1.00 91.06 101 VAL A CA 1
ATOM 755 C C . VAL A 1 101 ? 6.119 -7.547 -40.925 1.00 91.06 101 VAL A C 1
ATOM 757 O O . VAL A 1 101 ? 5.921 -8.296 -41.879 1.00 91.06 101 VAL A O 1
ATOM 760 N N . VAL A 1 102 ? 7.289 -7.474 -40.295 1.00 90.69 102 VAL A N 1
ATOM 761 C CA . VAL A 1 102 ? 8.481 -8.243 -40.656 1.00 90.69 102 VAL A CA 1
ATOM 762 C C . VAL A 1 102 ? 8.970 -9.079 -39.482 1.00 90.69 102 VAL A C 1
ATOM 764 O O . VAL A 1 102 ? 8.957 -8.633 -38.334 1.00 90.69 102 VAL A O 1
ATOM 767 N N . ARG A 1 103 ? 9.426 -10.302 -39.768 1.00 91.94 103 ARG A N 1
ATOM 768 C CA . ARG A 1 103 ? 10.140 -11.132 -38.796 1.00 91.94 103 ARG A CA 1
ATOM 769 C C . ARG A 1 103 ? 11.628 -10.834 -38.866 1.00 91.94 103 ARG A C 1
ATOM 771 O O . ARG A 1 103 ? 12.269 -11.089 -39.880 1.00 91.94 103 ARG A O 1
ATOM 778 N N . VAL A 1 104 ? 12.175 -10.357 -37.759 1.00 88.94 104 VAL A N 1
ATOM 779 C CA . VAL A 1 104 ? 13.600 -10.097 -37.593 1.00 88.94 104 VAL A CA 1
ATOM 780 C C . VAL A 1 104 ? 14.266 -11.336 -36.998 1.00 88.94 104 VAL A C 1
ATOM 782 O O . VAL A 1 104 ? 13.870 -11.818 -35.938 1.00 88.94 104 VAL A O 1
ATOM 785 N N . THR A 1 105 ? 15.283 -11.857 -37.683 1.00 89.62 105 THR A N 1
ATOM 786 C CA . THR A 1 105 ? 16.173 -12.933 -37.196 1.00 89.62 105 THR A CA 1
ATOM 787 C C . THR A 1 105 ? 17.656 -12.561 -37.309 1.00 89.62 105 THR A C 1
ATOM 789 O O . THR A 1 105 ? 18.528 -13.368 -37.003 1.00 89.62 105 THR A O 1
ATOM 792 N N . GLY A 1 106 ? 17.946 -11.354 -37.792 1.00 85.75 106 GLY A N 1
ATOM 793 C CA . GLY A 1 106 ? 19.266 -10.830 -38.126 1.00 85.75 106 GLY A CA 1
ATOM 794 C C . GLY A 1 106 ? 19.134 -9.371 -38.579 1.00 85.75 106 GLY A C 1
ATOM 795 O O . GLY A 1 106 ? 18.123 -8.743 -38.259 1.00 85.75 106 GLY A O 1
ATOM 796 N N . PRO A 1 107 ? 20.110 -8.816 -39.317 1.00 83.88 107 PRO A N 1
ATOM 797 C CA . PRO A 1 107 ? 19.986 -7.471 -39.870 1.00 83.88 107 PRO A CA 1
ATOM 798 C C . PRO A 1 107 ? 18.730 -7.331 -40.742 1.00 83.88 107 PRO A C 1
ATOM 800 O O . PRO A 1 107 ? 18.467 -8.187 -41.586 1.00 83.88 107 PRO A O 1
ATOM 803 N N . LEU A 1 108 ? 17.956 -6.266 -40.527 1.00 84.38 108 LEU A N 1
ATOM 804 C CA . LEU A 1 108 ? 16.767 -5.950 -41.318 1.00 84.38 108 LEU A CA 1
ATOM 805 C C . LEU A 1 108 ? 17.133 -4.912 -42.372 1.00 84.38 108 LEU A C 1
ATOM 807 O O . LEU A 1 108 ? 17.515 -3.804 -42.007 1.00 84.38 108 LEU A O 1
ATOM 811 N N . THR A 1 109 ? 16.965 -5.245 -43.648 1.00 84.81 109 THR A N 1
ATOM 812 C CA . THR A 1 109 ? 17.167 -4.304 -44.753 1.00 84.81 109 THR A CA 1
ATOM 813 C C . THR A 1 109 ? 15.820 -3.841 -45.311 1.00 84.81 109 THR A C 1
ATOM 815 O O . THR A 1 109 ? 14.925 -4.651 -45.533 1.00 84.81 109 THR A O 1
ATOM 818 N N . VAL A 1 110 ? 15.668 -2.535 -45.525 1.00 86.44 110 VAL A N 1
ATOM 819 C CA . VAL A 1 110 ? 14.549 -1.923 -46.250 1.00 86.44 110 VAL A CA 1
ATOM 820 C C . VAL A 1 110 ? 15.086 -1.350 -47.550 1.00 86.44 110 VAL A C 1
ATOM 822 O O . VAL A 1 110 ? 16.022 -0.549 -47.536 1.00 86.44 110 VAL A O 1
ATOM 825 N N . TRP A 1 111 ? 14.495 -1.751 -48.669 1.00 86.38 111 TRP A N 1
ATOM 826 C CA . TRP A 1 111 ? 14.862 -1.250 -49.982 1.00 86.38 111 TRP A CA 1
ATOM 827 C C . TRP A 1 111 ? 13.973 -0.087 -50.400 1.00 86.38 111 TRP A C 1
ATOM 829 O O . TRP A 1 111 ? 12.762 -0.151 -50.196 1.00 86.38 111 TRP A O 1
ATOM 839 N N . VAL A 1 112 ? 14.556 0.947 -51.012 1.00 83.19 112 VAL A N 1
ATOM 840 C CA . VAL A 1 112 ? 13.820 2.134 -51.491 1.00 83.19 112 VAL A CA 1
ATOM 841 C C . VAL A 1 112 ? 14.198 2.430 -52.934 1.00 83.19 112 VAL A C 1
ATOM 843 O O . VAL A 1 112 ? 15.366 2.591 -53.256 1.00 83.19 112 VAL A O 1
ATOM 846 N N . ASP A 1 113 ? 13.219 2.498 -53.821 1.00 80.25 113 ASP A N 1
ATOM 847 C CA . ASP A 1 113 ? 13.414 2.611 -55.260 1.00 80.25 113 ASP A CA 1
ATOM 848 C C . ASP A 1 113 ? 12.641 3.822 -55.814 1.00 80.25 113 ASP A C 1
ATOM 850 O O . ASP A 1 113 ? 11.500 4.104 -55.441 1.00 80.25 113 ASP A O 1
ATOM 854 N N . HIS A 1 114 ? 13.301 4.565 -56.698 1.00 73.06 114 HIS A N 1
ATOM 855 C CA . HIS A 1 114 ? 12.879 5.847 -57.266 1.00 73.06 114 HIS A CA 1
ATOM 856 C C . HIS A 1 114 ? 12.042 5.690 -58.555 1.00 73.06 114 HIS A C 1
ATOM 858 O O . HIS A 1 114 ? 11.774 6.678 -59.239 1.00 73.06 114 HIS A O 1
ATOM 864 N N . ARG A 1 115 ? 11.589 4.472 -58.891 1.00 75.44 115 ARG A N 1
ATOM 865 C CA . ARG A 1 115 ? 10.837 4.128 -60.117 1.00 75.44 115 ARG A CA 1
ATOM 866 C C . ARG A 1 115 ? 9.554 4.920 -60.380 1.00 75.44 115 ARG A C 1
ATOM 868 O O . ARG A 1 115 ? 8.997 4.812 -61.471 1.00 75.44 115 ARG A O 1
ATOM 875 N N . TYR A 1 116 ? 9.043 5.678 -59.409 1.00 79.06 116 TYR A N 1
ATOM 876 C CA . TYR A 1 116 ? 7.840 6.493 -59.575 1.00 79.06 116 TYR A CA 1
ATOM 877 C C . TYR A 1 116 ? 8.187 7.979 -59.724 1.00 79.06 116 TYR A C 1
ATOM 879 O O . TYR A 1 116 ? 8.789 8.608 -58.851 1.00 79.06 116 TYR A O 1
ATOM 887 N N . LEU A 1 117 ? 7.775 8.560 -60.851 1.00 70.62 117 LEU A N 1
ATOM 888 C CA . LEU A 1 117 ? 7.939 9.984 -61.137 1.00 70.62 117 LEU A CA 1
ATOM 889 C C . LEU A 1 117 ? 6.848 10.806 -60.438 1.00 70.62 117 LEU A C 1
ATOM 891 O O . LEU A 1 117 ? 5.669 10.468 -60.516 1.00 70.62 117 LEU A O 1
ATOM 895 N N . THR A 1 118 ? 7.240 11.907 -59.789 1.00 66.81 118 THR A N 1
ATOM 896 C CA . THR A 1 118 ? 6.323 12.906 -59.213 1.00 66.81 118 THR A CA 1
ATOM 897 C C . THR A 1 118 ? 6.556 14.242 -59.910 1.00 66.81 118 THR A C 1
ATOM 899 O O . THR A 1 118 ? 7.642 14.804 -59.804 1.00 66.81 118 THR A O 1
ATOM 902 N N . ALA A 1 119 ? 5.559 14.737 -60.647 1.00 64.94 119 ALA A N 1
ATOM 903 C CA . ALA A 1 119 ? 5.709 15.926 -61.492 1.00 64.94 119 ALA A CA 1
ATOM 904 C C . ALA A 1 119 ? 6.051 17.197 -60.692 1.00 64.94 119 ALA A C 1
ATOM 906 O O . ALA A 1 119 ? 6.882 17.988 -61.128 1.00 64.94 119 ALA A O 1
ATOM 907 N N . ASP A 1 120 ? 5.458 17.351 -59.505 1.00 60.06 120 ASP A N 1
ATOM 908 C CA . ASP A 1 120 ? 5.606 18.546 -58.664 1.00 60.06 120 ASP A CA 1
ATOM 909 C C . ASP A 1 120 ? 6.852 18.508 -57.754 1.00 60.06 120 ASP A C 1
ATOM 911 O O . ASP A 1 120 ? 7.224 19.522 -57.168 1.00 60.06 120 ASP A O 1
ATOM 915 N N . ASN A 1 121 ? 7.513 17.349 -57.638 1.00 59.75 121 ASN A N 1
ATOM 916 C CA . ASN A 1 121 ? 8.741 17.167 -56.862 1.00 59.75 121 ASN A CA 1
ATOM 917 C C . ASN A 1 121 ? 9.673 16.148 -57.553 1.00 59.75 121 ASN A C 1
ATOM 919 O O . ASN A 1 121 ? 9.712 14.976 -57.167 1.00 59.75 121 ASN A O 1
ATOM 923 N N . PRO A 1 122 ? 10.419 16.573 -58.590 1.00 54.62 122 PRO A N 1
ATOM 924 C CA . PRO A 1 122 ? 11.322 15.700 -59.337 1.00 54.62 122 PRO A CA 1
ATOM 925 C C . PRO A 1 122 ? 12.654 15.430 -58.617 1.00 54.62 122 PRO A C 1
ATOM 927 O O . PRO A 1 122 ? 13.485 14.715 -59.170 1.00 54.62 122 PRO A O 1
ATOM 930 N N . GLY A 1 123 ? 12.864 15.991 -57.420 1.00 55.06 123 GLY A N 1
ATOM 931 C CA . GLY A 1 123 ? 14.096 15.868 -56.638 1.00 55.06 123 GLY A CA 1
ATOM 932 C C . GLY A 1 123 ? 14.297 14.498 -55.960 1.00 55.06 123 GLY A C 1
ATOM 933 O O . GLY A 1 123 ? 13.495 13.592 -56.162 1.00 55.06 123 GLY A O 1
ATOM 934 N N . PRO A 1 124 ? 15.343 14.327 -55.137 1.00 57.62 124 PRO A N 1
ATOM 935 C CA . PRO A 1 124 ? 15.651 13.089 -54.400 1.00 57.62 124 PRO A CA 1
ATOM 936 C C . PRO A 1 124 ? 14.452 12.472 -53.668 1.00 57.62 124 PRO A C 1
ATOM 938 O O . PRO A 1 124 ? 13.654 13.190 -53.063 1.00 57.62 124 PRO A O 1
ATOM 941 N N . VAL A 1 125 ? 14.387 11.135 -53.622 1.00 64.56 125 VAL A N 1
ATOM 942 C CA . VAL A 1 125 ? 13.604 10.441 -52.584 1.00 64.56 125 VAL A CA 1
ATOM 943 C C . VAL A 1 125 ? 14.299 10.672 -51.245 1.00 64.56 125 VAL A C 1
ATOM 945 O O . VAL A 1 125 ? 15.506 10.466 -51.129 1.00 64.56 125 VAL A O 1
ATOM 948 N N . TYR A 1 126 ? 13.533 11.123 -50.259 1.00 65.94 126 TYR A N 1
ATOM 949 C CA . TYR A 1 126 ? 14.010 11.480 -48.929 1.00 65.94 126 TYR A CA 1
ATOM 950 C C . TYR A 1 126 ? 13.613 10.388 -47.936 1.00 65.94 126 TYR A C 1
ATOM 952 O O . TYR A 1 126 ? 12.435 10.091 -47.820 1.00 65.94 126 TYR A O 1
ATOM 960 N N . VAL A 1 127 ? 14.545 9.786 -47.198 1.00 67.94 127 VAL A N 1
ATOM 961 C CA . VAL A 1 127 ? 14.183 8.917 -46.064 1.00 67.94 127 VAL A CA 1
ATOM 962 C C . VAL A 1 127 ? 14.967 9.343 -44.837 1.00 67.94 127 VAL A C 1
ATOM 964 O O . VAL A 1 127 ? 16.186 9.487 -44.882 1.00 67.94 127 VAL A O 1
ATOM 967 N N . ASP A 1 128 ? 14.227 9.551 -43.757 1.00 63.00 128 ASP A N 1
ATOM 968 C CA . ASP A 1 128 ? 14.688 10.182 -42.521 1.00 63.00 128 ASP A CA 1
ATOM 969 C C . ASP A 1 128 ? 14.845 9.173 -41.389 1.00 63.00 128 ASP A C 1
ATOM 971 O O . ASP A 1 128 ? 15.791 9.200 -40.606 1.00 63.00 128 ASP A O 1
ATOM 975 N N . TYR A 1 129 ? 13.890 8.251 -41.291 1.00 70.19 129 TYR A N 1
ATOM 976 C CA . TYR A 1 129 ? 13.861 7.296 -40.204 1.00 70.19 129 TYR A CA 1
ATOM 977 C C . TYR A 1 129 ? 13.115 6.014 -40.598 1.00 70.19 129 TYR A C 1
ATOM 979 O O . TYR A 1 129 ? 12.181 6.033 -41.403 1.00 70.19 129 TYR A O 1
ATOM 987 N N . LEU A 1 130 ? 13.528 4.895 -39.997 1.00 76.38 130 LEU A N 1
ATOM 988 C CA . LEU A 1 130 ? 12.770 3.650 -39.920 1.00 76.38 130 LEU A CA 1
ATOM 989 C C . LEU A 1 130 ? 12.243 3.469 -38.499 1.00 76.38 130 LEU A C 1
ATOM 991 O O . LEU A 1 130 ? 13.028 3.323 -37.565 1.00 76.38 130 LEU A O 1
ATOM 995 N N . ARG A 1 131 ? 10.923 3.423 -38.329 1.00 78.88 131 ARG A N 1
ATOM 996 C CA . ARG A 1 131 ? 10.308 3.152 -37.028 1.00 78.88 131 ARG A CA 1
ATOM 997 C C . ARG A 1 131 ? 9.915 1.684 -36.952 1.00 78.88 131 ARG A C 1
ATOM 999 O O . ARG A 1 131 ? 9.108 1.196 -37.740 1.00 78.88 131 ARG A O 1
ATOM 1006 N N . LEU A 1 132 ? 10.506 0.977 -35.994 1.00 82.88 132 LEU A N 1
ATOM 1007 C CA . LEU A 1 132 ? 10.288 -0.450 -35.771 1.00 82.88 132 LEU A CA 1
ATOM 1008 C C . LEU A 1 132 ? 9.530 -0.639 -34.463 1.00 82.88 132 LEU A C 1
ATOM 1010 O O . LEU A 1 132 ? 10.073 -0.435 -33.380 1.00 82.88 132 LEU A O 1
ATOM 1014 N N . MET A 1 133 ? 8.263 -1.026 -34.560 1.00 84.69 133 MET A N 1
ATOM 1015 C CA . MET A 1 133 ? 7.420 -1.270 -33.395 1.00 84.69 133 MET A CA 1
ATOM 1016 C C . MET A 1 133 ? 7.347 -2.767 -33.102 1.00 84.69 133 MET A C 1
ATOM 1018 O O . MET A 1 133 ? 6.823 -3.501 -33.943 1.00 84.69 133 MET A O 1
ATOM 1022 N N . PRO A 1 134 ? 7.812 -3.241 -31.934 1.00 88.50 134 PRO A N 1
ATOM 1023 C CA . PRO A 1 134 ? 7.676 -4.645 -31.574 1.00 88.50 134 PRO A CA 1
ATOM 1024 C C . PRO A 1 134 ? 6.210 -5.084 -31.584 1.00 88.50 134 PRO A C 1
ATOM 1026 O O . PRO A 1 134 ? 5.347 -4.441 -30.986 1.00 88.50 134 PRO A O 1
ATOM 1029 N N . VAL A 1 135 ? 5.940 -6.200 -32.254 1.00 88.69 135 VAL A N 1
ATOM 1030 C CA . VAL A 1 135 ? 4.646 -6.886 -32.251 1.00 88.69 135 VAL A CA 1
ATOM 1031 C C . VAL A 1 135 ? 4.815 -8.164 -31.452 1.00 88.69 135 VAL A C 1
ATOM 1033 O O . VAL A 1 135 ? 5.654 -9.001 -31.788 1.00 88.69 135 VAL A O 1
ATOM 1036 N N . TYR A 1 136 ? 4.083 -8.280 -30.348 1.00 85.88 136 TYR A N 1
ATOM 1037 C CA . TYR A 1 136 ? 4.210 -9.410 -29.431 1.00 85.88 136 TYR A CA 1
ATOM 1038 C C . TYR A 1 136 ? 3.805 -10.734 -30.092 1.00 85.88 136 TYR A C 1
ATOM 1040 O O . TYR A 1 136 ? 2.794 -10.793 -30.791 1.00 85.88 136 TYR A O 1
ATOM 1048 N N . GLU A 1 137 ? 4.581 -11.787 -29.832 1.00 81.38 137 GLU A N 1
ATOM 1049 C CA . GLU A 1 137 ? 4.312 -13.157 -30.271 1.00 81.38 137 GLU A CA 1
ATOM 1050 C C . GLU A 1 137 ? 4.274 -14.088 -29.066 1.00 81.38 137 GLU A C 1
ATOM 1052 O O . GLU A 1 137 ? 5.264 -14.215 -28.350 1.00 81.38 137 GLU A O 1
ATOM 1057 N N . VAL A 1 138 ? 3.152 -14.782 -28.879 1.00 70.81 138 VAL A N 1
ATOM 1058 C CA . VAL A 1 138 ? 2.961 -15.702 -27.746 1.00 70.81 138 VAL A CA 1
ATOM 1059 C C . VAL A 1 138 ? 3.984 -16.846 -27.775 1.00 70.81 138 VAL A C 1
ATOM 1061 O O . VAL A 1 138 ? 4.541 -17.205 -26.742 1.00 70.81 138 VAL A O 1
ATOM 1064 N N . ASP A 1 139 ? 4.300 -17.365 -28.965 1.00 64.75 139 ASP A N 1
ATOM 1065 C CA . ASP A 1 139 ? 5.253 -18.471 -29.145 1.00 64.75 139 ASP A CA 1
ATOM 1066 C C . ASP A 1 139 ? 6.725 -18.049 -28.951 1.00 64.75 139 ASP A C 1
ATOM 1068 O O . ASP A 1 139 ? 7.613 -18.898 -28.879 1.00 64.75 139 ASP A O 1
ATOM 1072 N N . GLY A 1 140 ? 6.999 -16.742 -28.859 1.00 61.25 140 GLY A N 1
ATOM 1073 C CA . GLY A 1 140 ? 8.335 -16.167 -28.674 1.00 61.25 140 GLY A CA 1
ATOM 1074 C C . GLY A 1 140 ? 8.726 -15.918 -27.213 1.00 61.25 140 GLY A C 1
ATOM 1075 O O . GLY A 1 140 ? 9.573 -15.060 -26.985 1.00 61.25 140 GLY A O 1
ATOM 1076 N N . GLY A 1 141 ? 8.076 -16.599 -26.255 1.00 62.75 141 GLY A N 1
ATOM 1077 C CA . GLY A 1 141 ? 8.124 -16.360 -24.802 1.00 62.75 141 GLY A CA 1
ATOM 1078 C C . GLY A 1 141 ? 9.502 -16.401 -24.111 1.00 62.75 141 GLY A C 1
ATOM 1079 O O . GLY A 1 141 ? 10.542 -16.128 -24.700 1.00 62.75 141 GLY A O 1
ATOM 1080 N N . LEU A 1 142 ? 9.507 -16.689 -22.804 1.00 70.06 142 LEU A N 1
ATOM 1081 C CA . LEU A 1 142 ? 10.712 -16.740 -21.957 1.00 70.06 142 LEU A CA 1
ATOM 1082 C C . LEU A 1 142 ? 11.881 -17.494 -22.620 1.00 70.06 142 LEU A C 1
ATOM 1084 O O . LEU A 1 142 ? 11.728 -18.643 -23.043 1.00 70.06 142 LEU A O 1
ATOM 1088 N N . GLU A 1 143 ? 13.075 -16.892 -22.648 1.00 78.94 143 GLU A N 1
ATOM 1089 C CA . GLU A 1 143 ? 14.281 -17.617 -23.052 1.00 78.94 143 GLU A CA 1
ATOM 1090 C C . GLU A 1 143 ? 14.869 -18.355 -21.850 1.00 78.94 143 GLU A C 1
ATOM 1092 O O . GLU A 1 143 ? 14.941 -17.784 -20.762 1.00 78.94 143 GLU A O 1
ATOM 1097 N N . ARG A 1 144 ? 15.275 -19.619 -22.079 1.00 73.19 144 ARG A N 1
ATOM 1098 C CA . ARG A 1 144 ? 15.832 -20.586 -21.109 1.00 73.19 144 ARG A CA 1
ATOM 1099 C C . ARG A 1 144 ? 16.256 -19.939 -19.779 1.00 73.19 144 ARG A C 1
ATOM 1101 O O . ARG A 1 144 ? 17.243 -19.200 -19.786 1.00 73.19 144 ARG A O 1
ATOM 1108 N N . PRO A 1 145 ? 15.590 -20.266 -18.656 1.00 66.12 145 PRO A N 1
ATOM 1109 C CA . PRO A 1 145 ? 15.987 -19.758 -17.353 1.00 66.12 145 PRO A CA 1
ATOM 1110 C C . PRO A 1 145 ? 17.457 -20.074 -17.093 1.00 66.12 145 PRO A C 1
ATOM 1112 O O . PRO A 1 145 ? 17.879 -21.225 -17.259 1.00 66.12 145 PRO A O 1
ATOM 1115 N N . THR A 1 146 ? 18.242 -19.082 -16.678 1.00 59.34 146 THR A N 1
ATOM 1116 C CA . THR A 1 146 ? 19.587 -19.362 -16.170 1.00 59.34 146 THR A CA 1
ATOM 1117 C C . THR A 1 146 ? 19.427 -20.212 -14.905 1.00 59.34 146 THR A C 1
ATOM 1119 O O . THR A 1 146 ? 18.739 -19.766 -13.978 1.00 59.34 146 THR A O 1
ATOM 1122 N N . PRO A 1 147 ? 19.991 -21.437 -14.842 1.00 53.16 147 PRO A N 1
ATOM 1123 C CA . PRO A 1 147 ? 19.902 -22.245 -13.637 1.00 53.16 147 PRO A CA 1
ATOM 1124 C C . PRO A 1 147 ? 20.526 -21.449 -12.487 1.00 53.16 147 PRO A C 1
ATOM 1126 O O . PRO A 1 147 ? 21.599 -20.867 -12.670 1.00 53.16 147 PRO A O 1
ATOM 1129 N N . PRO A 1 148 ? 19.854 -21.359 -11.329 1.00 53.72 148 PRO A N 1
ATOM 1130 C CA . PRO A 1 148 ? 20.403 -20.625 -10.204 1.00 53.72 148 PRO A CA 1
ATOM 1131 C C . PRO A 1 148 ? 21.750 -21.225 -9.784 1.00 53.72 148 PRO A C 1
ATOM 1133 O O . PRO A 1 148 ? 21.968 -22.428 -9.978 1.00 53.72 148 PRO A O 1
ATOM 1136 N N . PRO A 1 149 ? 22.650 -20.421 -9.191 1.00 51.47 149 PRO A N 1
ATOM 1137 C CA . PRO A 1 149 ? 23.818 -20.977 -8.529 1.00 51.47 149 PRO A CA 1
ATOM 1138 C C . PRO A 1 149 ? 23.376 -22.031 -7.494 1.00 51.47 149 PRO A C 1
ATOM 1140 O O . PRO A 1 149 ? 22.308 -21.887 -6.890 1.00 51.47 149 PRO A O 1
ATOM 1143 N N . PRO A 1 150 ? 24.155 -23.112 -7.312 1.00 52.69 150 PRO A N 1
ATOM 1144 C CA . PRO A 1 150 ? 23.836 -24.155 -6.345 1.00 52.69 150 PRO A CA 1
ATOM 1145 C C . PRO A 1 150 ? 23.742 -23.573 -4.930 1.00 52.69 150 PRO A C 1
ATOM 1147 O O . PRO A 1 150 ? 24.517 -22.691 -4.559 1.00 52.69 150 PRO A O 1
ATOM 1150 N N . TYR A 1 151 ? 22.787 -24.072 -4.146 1.00 62.72 151 TYR A N 1
ATOM 1151 C CA . TYR A 1 151 ? 22.579 -23.635 -2.766 1.00 62.72 151 TYR A CA 1
ATOM 1152 C C . TYR A 1 151 ? 23.786 -23.979 -1.894 1.00 62.72 151 TYR A C 1
ATOM 1154 O O . TYR A 1 151 ? 24.390 -25.044 -2.046 1.00 62.72 151 TYR A O 1
ATOM 1162 N N . LEU A 1 152 ? 24.097 -23.100 -0.942 1.00 60.03 152 LEU A N 1
ATOM 1163 C CA . LEU A 1 152 ? 24.956 -23.461 0.182 1.00 60.03 152 LEU A CA 1
ATOM 1164 C C . LEU A 1 152 ? 24.307 -24.602 0.978 1.00 60.03 152 LEU A C 1
ATOM 1166 O O . LEU A 1 152 ? 23.079 -24.728 1.001 1.00 60.03 152 LEU A O 1
ATOM 1170 N N . GLU A 1 153 ? 25.130 -25.428 1.632 1.00 64.31 153 GLU A N 1
ATOM 1171 C CA . GLU A 1 153 ? 24.624 -26.457 2.539 1.00 64.31 153 GLU A CA 1
ATOM 1172 C C . GLU A 1 153 ? 23.701 -25.826 3.576 1.00 64.31 153 GLU A C 1
ATOM 1174 O O . GLU A 1 153 ? 24.036 -24.868 4.277 1.00 64.31 153 GLU A O 1
ATOM 1179 N N . ARG A 1 154 ? 22.494 -26.372 3.635 1.00 74.81 154 ARG A N 1
ATOM 1180 C CA . ARG A 1 154 ? 21.439 -25.855 4.475 1.00 74.81 154 ARG A CA 1
ATOM 1181 C C . ARG A 1 154 ? 21.638 -26.331 5.908 1.00 74.81 154 ARG A C 1
ATOM 1183 O O . ARG A 1 154 ? 21.720 -27.530 6.155 1.00 74.81 154 ARG A O 1
ATOM 1190 N N . ALA A 1 155 ? 21.678 -25.397 6.855 1.00 81.75 155 ALA A N 1
ATOM 1191 C CA . ALA A 1 155 ? 21.762 -25.740 8.268 1.00 81.75 155 ALA A CA 1
ATOM 1192 C C . ALA A 1 155 ? 20.503 -26.496 8.731 1.00 81.75 155 ALA A C 1
ATOM 1194 O O . ALA A 1 155 ? 19.381 -26.102 8.415 1.00 81.75 155 ALA A O 1
ATOM 1195 N N . GLU A 1 156 ? 20.692 -27.541 9.542 1.00 89.19 156 GLU A N 1
ATOM 1196 C CA . GLU A 1 156 ? 19.596 -28.316 10.147 1.00 89.19 156 GLU A CA 1
ATOM 1197 C C . GLU A 1 156 ? 18.684 -27.452 11.036 1.00 89.19 156 GLU A C 1
ATOM 1199 O O . GLU A 1 156 ? 17.473 -27.665 11.113 1.00 89.19 156 GLU A O 1
ATOM 1204 N N . ILE A 1 157 ? 19.275 -26.460 11.710 1.00 92.69 157 ILE A N 1
ATOM 1205 C CA . ILE A 1 157 ? 18.585 -25.478 12.547 1.00 92.69 157 ILE A CA 1
ATOM 1206 C C . ILE A 1 157 ? 19.280 -24.127 12.374 1.00 92.69 157 ILE A C 1
ATOM 1208 O O . ILE A 1 157 ? 20.475 -23.993 12.634 1.00 92.69 157 ILE A O 1
ATOM 1212 N N . THR A 1 158 ? 18.512 -23.109 12.012 1.00 94.06 158 THR A N 1
ATOM 1213 C CA . THR A 1 158 ? 18.903 -21.700 12.034 1.00 94.06 158 THR A CA 1
ATOM 1214 C C . THR A 1 158 ? 18.144 -20.981 13.145 1.00 94.06 158 THR A C 1
ATOM 1216 O O . THR A 1 158 ? 17.025 -21.355 13.503 1.00 94.06 158 THR A O 1
ATOM 1219 N N . GLN A 1 159 ? 18.761 -19.953 13.729 1.00 93.81 159 GLN A N 1
ATOM 1220 C CA . GLN A 1 159 ? 18.154 -19.157 14.788 1.00 93.81 159 GLN A CA 1
ATOM 1221 C C . GLN A 1 159 ? 18.375 -17.666 14.529 1.00 93.81 159 GLN A C 1
ATOM 1223 O O . GLN A 1 159 ? 19.480 -17.258 14.188 1.00 93.81 159 GLN A O 1
ATOM 1228 N N . THR A 1 160 ? 17.341 -16.863 14.765 1.00 94.75 160 THR A N 1
ATOM 1229 C CA . THR A 1 160 ? 17.403 -15.395 14.777 1.00 94.75 160 THR A CA 1
ATOM 1230 C C . THR A 1 160 ? 16.545 -14.849 15.928 1.00 94.75 160 THR A C 1
ATOM 1232 O O . THR A 1 160 ? 16.008 -15.617 16.737 1.00 94.75 160 THR A O 1
ATOM 1235 N N . GLN A 1 161 ? 16.447 -13.529 16.053 1.00 95.25 161 GLN A N 1
ATOM 1236 C CA . GLN A 1 161 ? 15.573 -12.864 17.017 1.00 95.25 161 GLN A CA 1
ATOM 1237 C C . GLN A 1 161 ? 14.359 -12.269 16.307 1.00 95.25 161 GLN A C 1
ATOM 1239 O O . GLN A 1 161 ? 14.489 -11.711 15.228 1.00 95.25 161 GLN A O 1
ATOM 1244 N N . LEU A 1 162 ? 13.186 -12.383 16.922 1.00 97.12 162 LEU A N 1
ATOM 1245 C CA . LEU A 1 162 ? 11.983 -11.654 16.535 1.00 97.12 162 LEU A CA 1
ATOM 1246 C C . LEU A 1 162 ? 11.637 -10.703 17.681 1.00 97.12 162 LEU A C 1
ATOM 1248 O O . LEU A 1 162 ? 11.354 -11.156 18.786 1.00 97.12 162 LEU A O 1
ATOM 1252 N N . CYS A 1 163 ? 11.685 -9.400 17.447 1.00 97.06 163 CYS A N 1
ATOM 1253 C CA . CYS A 1 163 ? 11.430 -8.391 18.468 1.00 97.06 163 CYS A CA 1
ATOM 1254 C C . CYS A 1 163 ? 9.969 -7.949 18.424 1.00 97.06 163 CYS A C 1
ATOM 1256 O O . CYS A 1 163 ? 9.480 -7.513 17.382 1.00 97.06 163 CYS A O 1
ATOM 1258 N N . LEU A 1 164 ? 9.283 -8.039 19.563 1.00 97.31 164 LEU A N 1
ATOM 1259 C CA . LEU A 1 164 ? 7.948 -7.482 19.741 1.00 97.31 164 LEU A CA 1
ATOM 1260 C C . LEU A 1 164 ? 8.045 -6.029 20.197 1.00 97.31 164 LEU A C 1
ATOM 1262 O O . LEU A 1 164 ? 8.717 -5.738 21.190 1.00 97.31 164 LEU A O 1
ATOM 1266 N N . LEU A 1 165 ? 7.356 -5.142 19.485 1.00 96.50 165 LEU A N 1
ATOM 1267 C CA . LEU A 1 165 ? 7.280 -3.719 19.774 1.00 96.50 165 LEU A CA 1
ATOM 1268 C C . LEU A 1 165 ? 5.909 -3.376 20.355 1.00 96.50 165 LEU A C 1
ATOM 1270 O O . LEU A 1 165 ? 4.891 -3.542 19.683 1.00 96.50 165 LEU A O 1
ATOM 1274 N N . ASN A 1 166 ? 5.885 -2.894 21.599 1.00 95.94 166 ASN A N 1
ATOM 1275 C CA . ASN A 1 166 ? 4.663 -2.477 22.287 1.00 95.94 166 ASN A CA 1
ATOM 1276 C C . ASN A 1 166 ? 4.625 -0.951 22.445 1.00 95.94 166 ASN A C 1
ATOM 1278 O O . ASN A 1 166 ? 5.182 -0.407 23.395 1.00 95.94 166 ASN A O 1
ATOM 1282 N N . GLY A 1 167 ? 3.951 -0.268 21.518 1.00 91.38 167 GLY A N 1
ATOM 1283 C CA . GLY A 1 167 ? 3.861 1.198 21.504 1.00 91.38 167 GLY A CA 1
ATOM 1284 C C . GLY A 1 167 ? 2.896 1.806 22.528 1.00 91.38 167 GLY A C 1
ATOM 1285 O O . GLY A 1 167 ? 2.904 3.015 22.717 1.00 91.38 167 GLY A O 1
ATOM 1286 N N . ALA A 1 168 ? 2.067 1.003 23.206 1.00 93.19 168 ALA A N 1
ATOM 1287 C CA . ALA A 1 168 ? 1.024 1.528 24.096 1.00 93.19 168 ALA A CA 1
ATOM 1288 C C . ALA A 1 168 ? 1.461 1.732 25.553 1.00 93.19 168 ALA A C 1
ATOM 1290 O O . ALA A 1 168 ? 0.688 2.258 26.350 1.00 93.19 168 ALA A O 1
ATOM 1291 N N . GLY A 1 169 ? 2.643 1.245 25.948 1.00 92.31 169 GLY A N 1
ATOM 1292 C CA . GLY A 1 169 ? 3.129 1.364 27.329 1.00 92.31 169 GLY A CA 1
ATOM 1293 C C . GLY A 1 169 ? 2.294 0.615 28.383 1.00 92.31 169 GLY A C 1
ATOM 1294 O O . GLY A 1 169 ? 2.443 0.866 29.577 1.00 92.31 169 GLY A O 1
ATOM 1295 N N . VAL A 1 170 ? 1.425 -0.317 27.971 1.00 95.69 170 VAL A N 1
ATOM 1296 C CA . VAL A 1 170 ? 0.625 -1.183 28.857 1.00 95.69 170 VAL A CA 1
ATOM 1297 C C . VAL A 1 170 ? 0.890 -2.658 28.547 1.00 95.69 170 VAL A C 1
ATOM 1299 O O . VAL A 1 170 ? 1.049 -3.007 27.376 1.00 95.69 170 VAL A O 1
ATOM 1302 N N . PRO A 1 171 ? 0.952 -3.551 29.553 1.00 97.25 171 PRO A N 1
ATOM 1303 C CA . PRO A 1 171 ? 1.237 -4.961 29.312 1.00 97.25 171 PRO A CA 1
ATOM 1304 C C . PRO A 1 171 ? 0.100 -5.630 28.527 1.00 97.25 171 PRO A C 1
ATOM 1306 O O . PRO A 1 171 ? -1.080 -5.429 28.820 1.00 97.25 171 PRO A O 1
ATOM 1309 N N . ARG A 1 172 ? 0.469 -6.449 27.543 1.00 96.94 172 ARG A N 1
ATOM 1310 C CA . ARG A 1 172 ? -0.430 -7.195 26.658 1.00 96.94 172 ARG A CA 1
ATOM 1311 C C . ARG A 1 172 ? -0.577 -8.624 27.130 1.00 96.94 172 ARG A C 1
ATOM 1313 O O . ARG A 1 172 ? 0.386 -9.224 27.607 1.00 96.94 172 ARG A O 1
ATOM 1320 N N . HIS A 1 173 ? -1.778 -9.167 26.971 1.00 95.75 173 HIS A N 1
ATOM 1321 C CA . HIS A 1 173 ? -2.080 -10.531 27.372 1.00 95.75 173 HIS A CA 1
ATOM 1322 C C . HIS A 1 173 ? -2.685 -11.325 26.222 1.00 95.75 173 HIS A C 1
ATOM 1324 O O . HIS A 1 173 ? -3.795 -11.012 25.789 1.00 95.75 173 HIS A O 1
ATOM 1330 N N . GLN A 1 174 ? -1.974 -12.364 25.781 1.00 95.06 174 GLN A N 1
ATOM 1331 C CA . GLN A 1 174 ? -2.371 -13.246 24.679 1.00 95.06 174 GLN A CA 1
ATOM 1332 C C . GLN A 1 174 ? -2.878 -12.477 23.441 1.00 95.06 174 GLN A C 1
ATOM 1334 O O . GLN A 1 174 ? -3.828 -12.906 22.786 1.00 95.06 174 GLN A O 1
ATOM 1339 N N . GLU A 1 175 ? -2.257 -11.336 23.137 1.00 95.44 175 GLU A N 1
ATOM 1340 C CA . GLU A 1 175 ? -2.577 -10.534 21.954 1.00 95.44 175 GLU A CA 1
ATOM 1341 C C . GLU A 1 175 ? -2.120 -11.286 20.702 1.00 95.44 175 GLU A C 1
ATOM 1343 O O . GLU A 1 175 ? -1.040 -11.886 20.696 1.00 95.44 175 GLU A O 1
ATOM 1348 N N . TRP A 1 176 ? -2.947 -11.279 19.657 1.00 94.62 176 TRP A N 1
ATOM 1349 C CA . TRP A 1 176 ? -2.575 -11.817 18.356 1.00 94.62 176 TRP A CA 1
ATOM 1350 C C . TRP A 1 176 ? -1.553 -10.906 17.690 1.00 94.62 176 TRP A C 1
ATOM 1352 O O . TRP A 1 176 ? -1.818 -9.738 17.416 1.00 94.62 176 TRP A O 1
ATOM 1362 N N . VAL A 1 177 ? -0.400 -11.481 17.376 1.00 95.31 177 VAL A N 1
ATOM 1363 C CA . VAL A 1 177 ? 0.690 -10.816 16.679 1.00 95.31 177 VAL A CA 1
ATOM 1364 C C . VAL A 1 177 ? 0.849 -11.450 15.309 1.00 95.31 177 VAL A C 1
ATOM 1366 O O . VAL A 1 177 ? 0.872 -12.674 15.173 1.00 95.31 177 VAL A O 1
ATOM 1369 N N . THR A 1 178 ? 0.967 -10.597 14.297 1.00 93.56 178 THR A N 1
ATOM 1370 C CA . THR A 1 178 ? 1.251 -10.985 12.917 1.00 93.56 178 THR A CA 1
ATOM 1371 C C . THR A 1 178 ? 2.664 -10.549 12.546 1.00 93.56 178 THR A C 1
ATOM 1373 O O . THR A 1 178 ? 3.052 -9.417 12.823 1.00 93.56 178 THR A O 1
ATOM 1376 N N . ALA A 1 179 ? 3.425 -11.443 11.915 1.00 94.69 179 ALA A N 1
ATOM 1377 C CA . ALA A 1 179 ? 4.768 -11.172 11.416 1.00 94.69 179 ALA A CA 1
ATOM 1378 C C . ALA A 1 179 ? 4.942 -11.715 9.992 1.00 94.69 179 ALA A C 1
ATOM 1380 O O . ALA A 1 179 ? 4.509 -12.830 9.688 1.00 94.69 179 ALA A O 1
ATOM 1381 N N . GLY A 1 180 ? 5.611 -10.950 9.133 1.00 95.56 180 GLY A N 1
ATOM 1382 C CA . GLY A 1 180 ? 6.131 -11.424 7.852 1.00 95.56 180 GLY A CA 1
ATOM 1383 C C . GLY A 1 180 ? 7.604 -11.785 7.967 1.00 95.56 180 GLY A C 1
ATOM 1384 O O . GLY A 1 180 ? 8.418 -10.928 8.302 1.00 95.56 180 GLY A O 1
ATOM 1385 N N . LEU A 1 181 ? 7.957 -13.034 7.673 1.00 96.75 181 LEU A N 1
ATOM 1386 C CA . LEU A 1 181 ? 9.339 -13.506 7.683 1.00 96.75 181 LEU A CA 1
ATOM 1387 C C . LEU A 1 181 ? 9.823 -13.713 6.241 1.00 96.75 181 LEU A C 1
ATOM 1389 O O . LEU A 1 181 ? 9.345 -14.636 5.570 1.00 96.75 181 LEU A O 1
ATOM 1393 N N . PRO A 1 182 ? 10.752 -12.883 5.739 1.00 97.12 182 PRO A N 1
ATOM 1394 C CA . PRO A 1 182 ? 11.382 -13.126 4.457 1.00 97.12 182 PRO A CA 1
ATOM 1395 C C . PRO A 1 182 ? 12.519 -14.139 4.583 1.00 97.12 182 PRO A C 1
ATOM 1397 O O . PRO A 1 182 ? 13.217 -14.201 5.601 1.00 97.12 182 PRO A O 1
ATOM 1400 N N . PHE A 1 183 ? 12.738 -14.901 3.516 1.00 95.50 183 PHE A N 1
ATOM 1401 C CA . PHE A 1 183 ? 13.830 -15.864 3.418 1.00 95.50 183 PHE A CA 1
ATOM 1402 C C . PHE A 1 183 ? 14.576 -15.713 2.095 1.00 95.50 183 PHE A C 1
ATOM 1404 O O . PHE A 1 183 ? 13.976 -15.503 1.036 1.00 95.50 183 PHE A O 1
ATOM 1411 N N . ALA A 1 184 ? 15.902 -15.853 2.163 1.00 92.62 184 ALA A N 1
ATOM 1412 C CA . ALA A 1 184 ? 16.727 -15.967 0.971 1.00 92.62 184 ALA A CA 1
ATOM 1413 C C . ALA A 1 184 ? 16.314 -17.194 0.155 1.00 92.62 184 ALA A C 1
ATOM 1415 O O . ALA A 1 184 ? 15.815 -18.192 0.685 1.00 92.62 184 ALA A O 1
ATOM 1416 N N . ARG A 1 185 ? 16.568 -17.128 -1.148 1.00 89.38 185 ARG A N 1
ATOM 1417 C CA . ARG A 1 185 ? 16.333 -18.241 -2.061 1.00 89.38 185 ARG A CA 1
ATOM 1418 C C . ARG A 1 185 ? 17.047 -19.511 -1.573 1.00 89.38 185 ARG A C 1
ATOM 1420 O O . ARG A 1 185 ? 18.250 -19.495 -1.336 1.00 89.38 185 ARG A O 1
ATOM 1427 N N . GLY A 1 186 ? 16.293 -20.596 -1.402 1.00 89.94 186 GLY A N 1
ATOM 1428 C CA . GLY A 1 186 ? 16.768 -21.889 -0.891 1.00 89.94 186 GLY A CA 1
ATOM 1429 C C . GLY A 1 186 ? 16.965 -21.984 0.628 1.00 89.94 186 GLY A C 1
ATOM 1430 O O . GLY A 1 186 ? 17.319 -23.051 1.123 1.00 89.94 186 GLY A O 1
ATOM 1431 N N . ALA A 1 187 ? 16.741 -20.911 1.397 1.00 91.19 187 ALA A N 1
ATOM 1432 C CA . ALA A 1 187 ? 17.005 -20.921 2.840 1.00 91.19 187 ALA A CA 1
ATOM 1433 C C . ALA A 1 187 ? 15.900 -21.617 3.660 1.00 91.19 187 ALA A C 1
ATOM 1435 O O . ALA A 1 187 ? 16.182 -22.254 4.682 1.00 91.19 187 ALA A O 1
ATOM 1436 N N . PHE A 1 188 ? 14.646 -21.520 3.211 1.00 93.88 188 PHE A N 1
ATOM 1437 C CA . PHE A 1 188 ? 13.478 -22.109 3.867 1.00 93.88 188 PHE A CA 1
ATOM 1438 C C . PHE A 1 188 ? 12.528 -22.710 2.828 1.00 93.88 188 PHE A C 1
ATOM 1440 O O . PHE A 1 188 ? 12.248 -22.110 1.797 1.00 93.88 188 PHE A O 1
ATOM 1447 N N . HIS A 1 189 ? 12.013 -23.894 3.104 1.00 92.44 189 HIS A N 1
ATOM 1448 C CA . HIS A 1 189 ? 11.097 -24.683 2.299 1.00 92.44 189 HIS A CA 1
ATOM 1449 C C . HIS A 1 189 ? 9.812 -24.941 3.083 1.00 92.44 189 HIS A C 1
ATOM 1451 O O . HIS A 1 189 ? 9.779 -24.953 4.310 1.00 92.44 189 HIS A O 1
ATOM 1457 N N . VAL A 1 190 ? 8.734 -25.222 2.356 1.00 90.38 190 VAL A N 1
ATOM 1458 C CA . VAL A 1 190 ? 7.412 -25.490 2.945 1.00 90.38 190 VAL A CA 1
ATOM 1459 C C . VAL A 1 190 ? 7.378 -26.709 3.880 1.00 90.38 190 VAL A C 1
ATOM 1461 O O . VAL A 1 190 ? 6.445 -26.850 4.661 1.00 90.38 190 VAL A O 1
ATOM 1464 N N . THR A 1 191 ? 8.372 -27.597 3.793 1.00 90.81 191 THR A N 1
ATOM 1465 C CA . THR A 1 191 ? 8.503 -28.799 4.631 1.00 90.81 191 THR A CA 1
ATOM 1466 C C . THR A 1 191 ? 9.190 -28.547 5.969 1.00 90.81 191 THR A C 1
ATOM 1468 O O . THR A 1 191 ? 9.286 -29.470 6.774 1.00 90.81 191 THR A O 1
ATOM 1471 N N . ASP A 1 192 ? 9.708 -27.345 6.199 1.00 93.12 192 ASP A N 1
ATOM 1472 C CA . ASP A 1 192 ? 10.536 -27.069 7.366 1.00 93.12 192 ASP A CA 1
ATOM 1473 C C . ASP A 1 192 ? 9.745 -26.675 8.593 1.00 93.12 192 ASP A C 1
ATOM 1475 O O . ASP A 1 192 ? 8.639 -26.134 8.519 1.00 93.12 192 ASP A O 1
ATOM 1479 N N . GLY A 1 193 ? 10.369 -26.902 9.744 1.00 94.38 193 GLY A N 1
ATOM 1480 C CA . GLY A 1 193 ? 9.832 -26.456 11.007 1.00 94.38 193 GLY A CA 1
ATOM 1481 C C . GLY A 1 193 ? 10.094 -24.999 11.320 1.00 94.38 193 GLY A C 1
ATOM 1482 O O . GLY A 1 193 ? 11.061 -24.392 10.852 1.00 94.38 193 GLY A O 1
ATOM 1483 N N . LEU A 1 194 ? 9.238 -24.476 12.192 1.00 95.44 194 LEU A N 1
ATOM 1484 C CA . LEU A 1 194 ? 9.312 -23.142 12.760 1.00 95.44 194 LEU A CA 1
ATOM 1485 C C . LEU A 1 194 ? 8.869 -23.217 14.223 1.00 95.44 194 LEU A C 1
ATOM 1487 O O . LEU A 1 194 ? 7.783 -23.706 14.528 1.00 95.44 194 LEU A O 1
ATOM 1491 N N . GLU A 1 195 ? 9.690 -22.688 15.120 1.00 95.81 195 GLU A N 1
ATOM 1492 C CA . GLU A 1 195 ? 9.423 -22.655 16.553 1.00 95.81 195 GLU A CA 1
ATOM 1493 C C . GLU A 1 195 ? 9.675 -21.246 17.103 1.00 95.81 195 GLU A C 1
ATOM 1495 O O . GLU A 1 195 ? 10.693 -20.612 16.807 1.00 95.81 195 GLU A O 1
ATOM 1500 N N . LEU A 1 196 ? 8.751 -20.778 17.944 1.00 95.75 196 LEU A N 1
ATOM 1501 C CA . LEU A 1 196 ? 8.831 -19.498 18.643 1.00 95.75 196 LEU A CA 1
ATOM 1502 C C . LEU A 1 196 ? 8.474 -19.706 20.129 1.00 95.75 196 LEU A C 1
ATOM 1504 O O . LEU A 1 196 ? 7.310 -19.557 20.517 1.00 95.75 196 LEU A O 1
ATOM 1508 N N . PRO A 1 197 ? 9.439 -20.114 20.976 1.00 93.75 197 PRO A N 1
ATOM 1509 C CA . PRO A 1 197 ? 9.184 -20.426 22.378 1.00 93.75 197 PRO A CA 1
ATOM 1510 C C . PRO A 1 197 ? 8.610 -19.229 23.145 1.00 93.75 197 PRO A C 1
ATOM 1512 O O . PRO A 1 197 ? 9.023 -18.091 22.933 1.00 93.75 197 PRO A O 1
ATOM 1515 N N . GLY A 1 198 ? 7.684 -19.497 24.070 1.00 91.12 198 GLY A N 1
ATOM 1516 C CA . GLY A 1 198 ? 6.994 -18.460 24.851 1.00 91.12 198 GLY A CA 1
ATOM 1517 C C . GLY A 1 198 ? 5.732 -17.898 24.188 1.00 91.12 198 GLY A C 1
ATOM 1518 O O . GLY A 1 198 ? 5.094 -17.018 24.757 1.00 91.12 198 GLY A O 1
ATOM 1519 N N . THR A 1 199 ? 5.346 -18.423 23.023 1.00 94.81 199 THR A N 1
ATOM 1520 C CA . THR A 1 199 ? 4.106 -18.061 22.323 1.00 94.81 199 THR A CA 1
ATOM 1521 C C . THR A 1 199 ? 3.123 -19.229 22.294 1.00 94.81 199 THR A C 1
ATOM 1523 O O . THR A 1 199 ? 3.487 -20.375 22.570 1.00 94.81 199 THR A O 1
ATOM 1526 N N . SER A 1 200 ? 1.859 -18.946 21.985 1.00 92.38 200 SER A N 1
ATOM 1527 C CA . SER A 1 200 ? 0.824 -19.963 21.787 1.00 92.38 200 SER A CA 1
ATOM 1528 C C . SER A 1 200 ? 0.132 -19.782 20.434 1.00 92.38 200 SER A C 1
ATOM 1530 O O . SER A 1 200 ? 0.244 -18.728 19.811 1.00 92.38 200 SER A O 1
ATOM 1532 N N . ALA A 1 201 ? -0.559 -20.824 19.958 1.00 89.94 201 ALA A N 1
ATOM 1533 C CA . ALA A 1 201 ? -1.286 -20.807 18.683 1.00 89.94 201 ALA A CA 1
ATOM 1534 C C . ALA A 1 201 ? -0.435 -20.349 17.474 1.00 89.94 201 ALA A C 1
ATOM 1536 O O . ALA A 1 201 ? -0.936 -19.667 16.584 1.00 89.94 201 ALA A O 1
ATOM 1537 N N . LEU A 1 202 ? 0.852 -20.719 17.458 1.00 92.69 202 LEU A N 1
ATOM 1538 C CA . LEU A 1 202 ? 1.771 -20.410 16.364 1.00 92.69 202 LEU A CA 1
ATOM 1539 C C . LEU A 1 202 ? 1.335 -21.112 15.076 1.00 92.69 202 LEU A C 1
ATOM 1541 O O . LEU A 1 202 ? 1.296 -22.341 15.015 1.00 92.69 202 LEU A O 1
ATOM 1545 N N . THR A 1 203 ? 1.085 -20.319 14.044 1.00 91.38 203 THR A N 1
ATOM 1546 C CA . THR A 1 203 ? 0.743 -20.761 12.693 1.00 91.38 203 THR A CA 1
ATOM 1547 C C . THR A 1 203 ? 1.701 -20.128 11.695 1.00 91.38 203 THR A C 1
ATOM 1549 O O . THR A 1 203 ? 2.175 -19.010 11.907 1.00 91.38 203 THR A O 1
ATOM 1552 N N . ALA A 1 204 ? 1.996 -20.845 10.613 1.00 91.50 204 ALA A N 1
ATOM 1553 C CA . ALA A 1 204 ? 2.880 -20.377 9.555 1.00 91.50 204 ALA A CA 1
ATOM 1554 C C . ALA A 1 204 ? 2.289 -20.715 8.180 1.00 91.50 204 ALA A C 1
ATOM 1556 O O . ALA A 1 204 ? 1.926 -21.864 7.929 1.00 91.50 204 ALA A O 1
ATOM 1557 N N . VAL A 1 205 ? 2.184 -19.719 7.299 1.00 90.56 205 VAL A N 1
ATOM 1558 C CA . VAL A 1 205 ? 1.584 -19.847 5.964 1.00 90.56 205 VAL A CA 1
ATOM 1559 C C . VAL A 1 205 ? 2.515 -19.216 4.925 1.00 90.56 205 VAL A C 1
ATOM 1561 O O . VAL A 1 205 ? 2.790 -18.017 5.007 1.00 90.56 205 VAL A O 1
ATOM 1564 N N . PRO A 1 206 ? 3.029 -19.982 3.947 1.00 93.25 206 PRO A N 1
ATOM 1565 C CA . PRO A 1 206 ? 3.780 -19.414 2.831 1.00 93.25 206 PRO A CA 1
ATOM 1566 C C . PRO A 1 206 ? 2.886 -18.477 2.011 1.00 93.25 206 PRO A C 1
ATOM 1568 O O . PRO A 1 206 ? 1.818 -18.888 1.567 1.00 93.25 206 PRO A O 1
ATOM 1571 N N . LEU A 1 207 ? 3.324 -17.233 1.812 1.00 93.44 207 LEU A N 1
ATOM 1572 C CA . LEU A 1 207 ? 2.626 -16.251 0.972 1.00 93.44 207 LEU A CA 1
ATOM 1573 C C . LEU A 1 207 ? 3.175 -16.255 -0.452 1.00 93.44 207 LEU A C 1
ATOM 1575 O O . LEU A 1 207 ? 2.428 -16.214 -1.422 1.00 93.44 207 LEU A O 1
ATOM 1579 N N . VAL A 1 208 ? 4.502 -16.299 -0.566 1.00 94.56 208 VAL A N 1
ATOM 1580 C CA . VAL A 1 208 ? 5.222 -16.185 -1.835 1.00 94.56 208 VAL A CA 1
ATOM 1581 C C . VAL A 1 208 ? 6.376 -17.176 -1.836 1.00 94.56 208 VAL A C 1
ATOM 1583 O O . VAL A 1 208 ? 7.062 -17.330 -0.823 1.00 94.56 208 VAL A O 1
ATOM 1586 N N . THR A 1 209 ? 6.622 -17.818 -2.976 1.00 93.44 209 THR A N 1
ATOM 1587 C CA . THR A 1 209 ? 7.753 -18.728 -3.194 1.00 93.44 209 THR A CA 1
ATOM 1588 C C . THR A 1 209 ? 8.705 -18.189 -4.253 1.00 93.44 209 THR A C 1
ATOM 1590 O O . THR A 1 209 ? 8.287 -17.562 -5.224 1.00 93.44 209 THR A O 1
ATOM 1593 N N . TRP A 1 210 ? 9.989 -18.489 -4.102 1.00 91.62 210 TRP A N 1
ATOM 1594 C CA . TRP A 1 210 ? 10.976 -18.343 -5.162 1.00 91.62 210 TRP A CA 1
ATOM 1595 C C . TRP A 1 210 ? 10.712 -19.344 -6.305 1.00 91.62 210 TRP A C 1
ATOM 1597 O O . TRP A 1 210 ? 10.018 -20.344 -6.098 1.00 91.62 210 TRP A O 1
ATOM 1607 N N . PRO A 1 211 ? 11.297 -19.143 -7.503 1.00 86.50 211 PRO A N 1
ATOM 1608 C CA . PRO A 1 211 ? 11.091 -20.045 -8.645 1.00 86.50 211 PRO A CA 1
ATOM 1609 C C . PRO A 1 211 ? 11.549 -21.492 -8.417 1.00 86.50 211 PRO A C 1
ATOM 1611 O O . PRO A 1 211 ? 11.161 -22.386 -9.159 1.00 86.50 211 PRO A O 1
ATOM 1614 N N . ASP A 1 212 ? 12.388 -21.737 -7.410 1.00 86.62 212 ASP A N 1
ATOM 1615 C CA . ASP A 1 212 ? 12.816 -23.083 -7.016 1.00 86.62 212 ASP A CA 1
ATOM 1616 C C . ASP A 1 212 ? 11.892 -23.768 -5.995 1.00 86.62 212 ASP A C 1
ATOM 1618 O O . ASP A 1 212 ? 12.193 -24.865 -5.527 1.00 86.62 212 ASP A O 1
ATOM 1622 N N . GLY A 1 213 ? 10.778 -23.127 -5.633 1.00 89.25 213 GLY A N 1
ATOM 1623 C CA . GLY A 1 213 ? 9.812 -23.632 -4.661 1.00 89.25 213 GLY A CA 1
ATOM 1624 C C . GLY A 1 213 ? 10.188 -23.394 -3.196 1.00 89.25 213 GLY A C 1
ATOM 1625 O O . GLY A 1 213 ? 9.406 -23.745 -2.312 1.00 89.25 213 GLY A O 1
ATOM 1626 N N . SER A 1 214 ? 11.345 -22.790 -2.906 1.00 93.31 214 SER A N 1
ATOM 1627 C CA . SER A 1 214 ? 11.642 -22.292 -1.558 1.00 93.31 214 SER A CA 1
ATOM 1628 C C . SER A 1 214 ? 10.739 -21.104 -1.209 1.00 93.31 214 SER A C 1
ATOM 1630 O O . SER A 1 214 ? 10.263 -20.377 -2.080 1.00 93.31 214 SER A O 1
ATOM 1632 N N . VAL A 1 215 ? 10.453 -20.906 0.072 1.00 95.25 215 VAL A N 1
ATOM 1633 C CA . VAL A 1 215 ? 9.607 -19.808 0.547 1.00 95.25 215 VAL A CA 1
ATOM 1634 C C . VAL A 1 215 ? 10.384 -18.500 0.446 1.00 95.25 215 VAL A C 1
ATOM 1636 O O . VAL A 1 215 ? 11.517 -18.409 0.907 1.00 95.25 215 VAL A O 1
ATOM 1639 N N . LYS A 1 216 ? 9.759 -17.481 -0.144 1.00 95.62 216 LYS A N 1
ATOM 1640 C CA . LYS A 1 216 ? 10.252 -16.099 -0.192 1.00 95.62 216 LYS A CA 1
ATOM 1641 C C . LYS A 1 216 ? 9.692 -15.279 0.967 1.00 95.62 216 LYS A C 1
ATOM 1643 O O . LYS A 1 216 ? 10.446 -14.573 1.626 1.00 95.62 216 LYS A O 1
ATOM 1648 N N . TRP A 1 217 ? 8.393 -15.421 1.235 1.00 97.19 217 TRP A N 1
ATOM 1649 C CA . TRP A 1 217 ? 7.691 -14.778 2.348 1.00 97.19 217 TRP A CA 1
ATOM 1650 C C . TRP A 1 217 ? 6.821 -15.782 3.097 1.00 97.19 217 TRP A C 1
ATOM 1652 O O . TRP A 1 217 ? 5.981 -16.453 2.495 1.00 97.19 217 TRP A O 1
ATOM 1662 N N . LEU A 1 218 ? 6.998 -15.847 4.415 1.00 95.50 218 LEU A N 1
ATOM 1663 C CA . LEU A 1 218 ? 6.197 -16.650 5.332 1.00 95.50 218 LEU A CA 1
ATOM 1664 C C . LEU A 1 218 ? 5.400 -15.723 6.255 1.00 95.50 218 LEU A C 1
ATOM 1666 O O . LEU A 1 218 ? 5.982 -14.935 6.998 1.00 95.50 218 LEU A O 1
ATOM 1670 N N . ARG A 1 219 ? 4.073 -15.837 6.246 1.00 94.06 219 ARG A N 1
ATOM 1671 C CA . ARG A 1 219 ? 3.217 -15.247 7.276 1.00 94.06 219 ARG A CA 1
ATOM 1672 C C . ARG A 1 219 ? 3.303 -16.101 8.523 1.00 94.06 219 ARG A C 1
ATOM 1674 O O . ARG A 1 219 ? 3.072 -17.303 8.447 1.00 94.06 219 ARG A O 1
ATOM 1681 N N . VAL A 1 220 ? 3.528 -15.477 9.667 1.00 93.75 220 VAL A N 1
ATOM 1682 C CA . VAL A 1 220 ? 3.446 -16.133 10.968 1.00 93.75 220 VAL A CA 1
ATOM 1683 C C . VAL A 1 220 ? 2.459 -15.380 11.847 1.00 93.75 220 VAL A C 1
ATOM 1685 O O . VAL A 1 220 ? 2.500 -14.153 11.910 1.00 93.75 220 VAL A O 1
ATOM 1688 N N . CYS A 1 221 ? 1.558 -16.104 12.509 1.00 93.69 221 CYS A N 1
ATOM 1689 C CA . CYS A 1 221 ? 0.658 -15.544 13.520 1.00 93.69 221 CYS A CA 1
ATOM 1690 C C . CYS A 1 221 ? 0.715 -16.371 14.795 1.00 93.69 221 CYS A C 1
ATOM 1692 O O . CYS A 1 221 ? 0.785 -17.597 14.742 1.00 93.69 221 CYS A O 1
ATOM 1694 N N . PHE A 1 222 ? 0.690 -15.698 15.938 1.00 94.44 222 PHE A N 1
ATOM 1695 C CA . PHE A 1 222 ? 0.754 -16.321 17.257 1.00 94.44 222 PHE A CA 1
ATOM 1696 C C . PHE A 1 222 ? 0.140 -15.399 18.304 1.00 94.44 222 PHE A C 1
ATOM 1698 O O . PHE A 1 222 ? -0.052 -14.208 18.067 1.00 94.44 222 PHE A O 1
ATOM 1705 N N . ARG A 1 223 ? -0.127 -15.944 19.488 1.00 94.31 223 ARG A N 1
ATOM 1706 C CA . ARG A 1 223 ? -0.493 -15.168 20.671 1.00 94.31 223 ARG A CA 1
ATOM 1707 C C . ARG A 1 223 ? 0.698 -15.022 21.602 1.00 94.31 223 ARG A C 1
ATOM 1709 O O . ARG A 1 223 ? 1.417 -15.996 21.850 1.00 94.31 223 ARG A O 1
ATOM 1716 N N . ALA A 1 224 ? 0.878 -13.823 22.145 1.00 95.94 224 ALA A N 1
ATOM 1717 C CA . ALA A 1 224 ? 1.955 -13.527 23.082 1.00 95.94 224 ALA A CA 1
ATOM 1718 C C . ALA A 1 224 ? 1.481 -12.663 24.255 1.00 95.94 224 ALA A C 1
ATOM 1720 O O . ALA A 1 224 ? 0.619 -11.793 24.115 1.00 95.94 224 ALA A O 1
ATOM 1721 N N . ASP A 1 225 ? 2.088 -12.902 25.415 1.00 96.62 225 ASP A N 1
ATOM 1722 C CA . ASP A 1 225 ? 2.103 -11.941 26.512 1.00 96.62 225 ASP A CA 1
ATOM 1723 C C . ASP A 1 225 ? 3.298 -11.007 26.301 1.00 96.62 225 ASP A C 1
ATOM 1725 O O . ASP A 1 225 ? 4.415 -11.472 26.065 1.00 96.62 225 ASP A O 1
ATOM 1729 N N . VAL A 1 226 ? 3.068 -9.696 26.366 1.00 96.75 226 VAL A N 1
ATOM 1730 C CA . VAL A 1 226 ? 4.101 -8.688 26.085 1.00 96.75 226 VAL A CA 1
ATOM 1731 C C . VAL A 1 226 ? 4.159 -7.701 27.246 1.00 96.75 226 VAL A C 1
ATOM 1733 O O . VAL A 1 226 ? 3.128 -7.130 27.604 1.00 96.75 226 VAL A O 1
ATOM 1736 N N . PRO A 1 227 ? 5.323 -7.478 27.872 1.00 96.25 227 PRO A N 1
ATOM 1737 C CA . PRO A 1 227 ? 5.494 -6.422 28.864 1.00 96.25 227 PRO A CA 1
ATOM 1738 C C . PRO A 1 227 ? 5.107 -5.033 28.332 1.00 96.25 227 PRO A C 1
ATOM 1740 O O . PRO A 1 227 ? 5.026 -4.805 27.127 1.00 96.25 227 PRO A O 1
ATOM 1743 N N . ALA A 1 228 ? 4.880 -4.080 29.241 1.00 94.94 228 ALA A N 1
ATOM 1744 C CA . ALA A 1 228 ? 4.710 -2.672 28.870 1.00 94.94 228 ALA A CA 1
ATOM 1745 C C . ALA A 1 228 ? 5.976 -2.085 28.223 1.00 94.94 228 ALA A C 1
ATOM 1747 O O . ALA A 1 228 ? 5.885 -1.228 27.351 1.00 94.94 228 ALA A O 1
ATOM 1748 N N . GLU A 1 229 ? 7.144 -2.556 28.664 1.00 92.62 229 GLU A N 1
ATOM 1749 C CA . GLU A 1 229 ? 8.447 -2.152 28.145 1.00 92.62 229 GLU A CA 1
ATOM 1750 C C . GLU A 1 229 ? 8.757 -2.869 26.822 1.00 92.62 229 GLU A C 1
ATOM 1752 O O . GLU A 1 229 ? 8.442 -4.045 26.630 1.00 92.62 229 GLU A O 1
ATOM 1757 N N . THR A 1 230 ? 9.392 -2.147 25.903 1.00 90.00 230 THR A N 1
ATOM 1758 C CA . THR A 1 230 ? 9.695 -2.580 24.535 1.00 90.00 230 THR A CA 1
ATOM 1759 C C . THR A 1 230 ? 11.136 -2.190 24.178 1.00 90.00 230 THR A C 1
ATOM 1761 O O . THR A 1 230 ? 11.595 -1.155 24.667 1.00 90.00 230 THR A O 1
ATOM 1764 N N . PRO A 1 231 ? 11.869 -2.950 23.337 1.00 93.69 231 PRO A N 1
ATOM 1765 C CA . PRO A 1 231 ? 11.480 -4.183 22.635 1.00 93.69 231 PRO A CA 1
ATOM 1766 C C . PRO A 1 231 ? 11.530 -5.447 23.508 1.00 93.69 231 PRO A C 1
ATOM 1768 O O . PRO A 1 231 ? 12.377 -5.577 24.388 1.00 93.69 231 PRO A O 1
ATOM 1771 N N . THR A 1 232 ? 10.660 -6.421 23.217 1.00 96.00 232 THR A N 1
ATOM 1772 C CA . THR A 1 232 ? 10.685 -7.763 23.833 1.00 96.00 232 THR A CA 1
ATOM 1773 C C . THR A 1 232 ? 11.217 -8.802 22.836 1.00 96.00 232 THR A C 1
ATOM 1775 O O . THR A 1 232 ? 10.511 -9.136 21.881 1.00 96.00 232 THR A O 1
ATOM 1778 N N . PRO A 1 233 ? 12.441 -9.333 23.013 1.00 95.81 233 PRO A N 1
ATOM 1779 C CA . PRO A 1 233 ? 13.018 -10.293 22.079 1.00 95.81 233 PRO A CA 1
ATOM 1780 C C . PRO A 1 233 ? 12.454 -11.705 22.285 1.00 95.81 233 PRO A C 1
ATOM 1782 O O . PRO A 1 233 ? 12.480 -12.253 23.387 1.00 95.81 233 PRO A O 1
ATOM 1785 N N . LEU A 1 234 ? 12.026 -12.335 21.194 1.00 96.69 234 LEU A N 1
ATOM 1786 C CA . LEU A 1 234 ? 11.675 -13.749 21.110 1.00 96.69 234 LEU A CA 1
ATOM 1787 C C . LEU A 1 234 ? 12.713 -14.502 20.277 1.00 96.69 234 LEU A C 1
ATOM 1789 O O . LEU A 1 234 ? 13.253 -13.997 19.292 1.00 96.69 234 LEU A O 1
ATOM 1793 N N . ARG A 1 235 ? 12.995 -15.745 20.664 1.00 96.88 235 ARG A N 1
ATOM 1794 C CA . ARG A 1 235 ? 13.931 -16.609 19.942 1.00 96.88 235 ARG A CA 1
ATOM 1795 C C . ARG A 1 235 ? 13.201 -17.329 18.813 1.00 96.88 235 ARG A C 1
ATOM 1797 O O . ARG A 1 235 ? 12.400 -18.211 19.091 1.00 96.88 235 ARG A O 1
ATOM 1804 N N . LEU A 1 236 ? 13.526 -17.017 17.565 1.00 96.75 236 LEU A N 1
ATOM 1805 C CA . LEU A 1 236 ? 12.967 -17.692 16.396 1.00 96.75 236 LEU A CA 1
ATOM 1806 C C . LEU A 1 236 ? 13.909 -18.809 15.936 1.00 96.75 236 LEU A C 1
ATOM 1808 O O . LEU A 1 236 ? 15.088 -18.549 15.696 1.00 96.75 236 LEU A O 1
ATOM 1812 N N . ARG A 1 237 ? 13.404 -20.040 15.802 1.00 96.50 237 ARG A N 1
ATOM 1813 C CA . ARG A 1 237 ? 14.148 -21.201 15.279 1.00 96.50 237 ARG A CA 1
ATOM 1814 C C . ARG A 1 237 ? 13.437 -21.748 14.048 1.00 96.50 237 ARG A C 1
ATOM 1816 O O . ARG A 1 237 ? 12.220 -21.899 14.072 1.00 96.50 237 ARG A O 1
ATOM 1823 N N . TYR A 1 238 ? 14.184 -22.068 12.999 1.00 95.50 238 TYR A N 1
ATOM 1824 C CA . TYR A 1 238 ? 13.639 -22.680 11.787 1.00 95.50 238 TYR A CA 1
ATOM 1825 C C . TYR A 1 238 ? 14.638 -23.627 11.125 1.00 95.50 238 TYR A C 1
ATOM 1827 O O . TYR A 1 238 ? 15.843 -23.472 11.301 1.00 95.50 238 TYR A O 1
ATOM 1835 N N . GLY A 1 239 ? 14.148 -24.611 10.375 1.00 94.56 239 GLY A N 1
ATOM 1836 C CA . GLY A 1 239 ? 14.993 -25.583 9.674 1.00 94.56 239 GLY A CA 1
ATOM 1837 C C . GLY A 1 239 ? 14.364 -26.975 9.584 1.00 94.56 239 GLY A C 1
ATOM 1838 O O . GLY A 1 239 ? 13.312 -27.213 10.182 1.00 94.56 239 GLY A O 1
ATOM 1839 N N . PRO A 1 240 ? 14.993 -27.909 8.852 1.00 93.31 240 PRO A N 1
ATOM 1840 C CA . PRO A 1 240 ? 14.468 -29.262 8.662 1.00 93.31 240 PRO A CA 1
ATOM 1841 C C . PRO A 1 240 ? 14.435 -30.089 9.960 1.00 93.31 240 PRO A C 1
ATOM 1843 O O . PRO A 1 240 ? 13.568 -30.949 10.104 1.00 93.31 240 PRO A O 1
ATOM 1846 N N . ALA A 1 241 ? 15.314 -29.809 10.931 1.00 94.69 241 ALA A N 1
ATOM 1847 C CA . ALA A 1 241 ? 15.305 -30.456 12.249 1.00 94.69 241 ALA A CA 1
ATOM 1848 C C . ALA A 1 241 ? 14.471 -29.703 13.305 1.00 94.69 241 ALA A C 1
ATOM 1850 O O . ALA A 1 241 ? 14.490 -30.063 14.487 1.00 94.69 241 ALA A O 1
ATOM 1851 N N . VAL A 1 242 ? 13.746 -28.650 12.914 1.00 95.44 242 VAL A N 1
ATOM 1852 C CA . VAL A 1 242 ? 12.793 -27.951 13.788 1.00 95.44 242 VAL A CA 1
ATOM 1853 C C . VAL A 1 242 ? 11.408 -28.596 13.626 1.00 95.44 242 VAL A C 1
ATOM 1855 O O . VAL A 1 242 ? 11.058 -29.019 12.525 1.00 95.44 242 VAL A O 1
ATOM 1858 N N . PRO A 1 243 ? 10.589 -28.707 14.687 1.00 91.19 243 PRO A N 1
ATOM 1859 C CA . PRO A 1 243 ? 9.206 -29.155 14.548 1.00 91.19 243 PRO A CA 1
ATOM 1860 C C . PRO A 1 243 ? 8.378 -28.215 13.661 1.00 91.19 243 PRO A C 1
ATOM 1862 O O . PRO A 1 243 ? 8.531 -26.994 13.723 1.00 91.19 243 PRO A O 1
ATOM 1865 N N . ALA A 1 244 ? 7.469 -28.779 12.864 1.00 85.06 244 ALA A N 1
ATOM 1866 C CA . ALA A 1 244 ? 6.493 -27.999 12.107 1.00 85.06 244 ALA A CA 1
ATOM 1867 C C . ALA A 1 244 ? 5.649 -27.117 13.040 1.00 85.06 244 ALA A C 1
ATOM 1869 O O . ALA A 1 244 ? 5.209 -27.572 14.101 1.00 85.06 244 ALA A O 1
ATOM 1870 N N . ALA A 1 245 ? 5.394 -25.874 12.621 1.00 82.38 245 ALA A N 1
ATOM 1871 C CA . ALA A 1 245 ? 4.385 -25.042 13.267 1.00 82.38 245 ALA A CA 1
ATOM 1872 C C . ALA A 1 245 ? 3.012 -25.724 13.176 1.00 82.38 245 ALA A C 1
ATOM 1874 O O . ALA A 1 245 ? 2.761 -26.544 12.285 1.00 82.38 245 ALA A O 1
ATOM 1875 N N . ALA A 1 246 ? 2.107 -25.383 14.093 1.00 78.12 246 ALA A N 1
ATOM 1876 C CA . ALA A 1 246 ? 0.758 -25.915 14.024 1.00 78.12 246 ALA A CA 1
ATOM 1877 C C . ALA A 1 246 ? 0.078 -25.449 12.728 1.00 78.12 246 ALA A C 1
ATOM 1879 O O . ALA A 1 246 ? 0.274 -24.323 12.259 1.00 78.12 246 ALA A O 1
ATOM 1880 N N . THR A 1 247 ? -0.743 -26.321 12.148 1.00 73.31 247 THR A N 1
ATOM 1881 C CA . THR A 1 247 ? -1.618 -25.928 11.044 1.00 73.31 247 THR A CA 1
ATOM 1882 C C . THR A 1 247 ? -2.595 -24.860 11.545 1.00 73.31 247 THR A C 1
ATOM 1884 O O . THR A 1 247 ? -3.085 -24.993 12.674 1.00 73.31 247 THR A O 1
ATOM 1887 N N . PRO A 1 248 ? -2.903 -23.820 10.744 1.00 71.06 248 PRO A N 1
ATOM 1888 C CA . PRO A 1 248 ? -3.947 -22.869 11.092 1.00 71.06 248 PRO A CA 1
ATOM 1889 C C . PRO A 1 248 ? -5.242 -23.589 11.483 1.00 71.06 248 PRO A C 1
ATOM 1891 O O . PRO A 1 248 ? -5.580 -24.606 10.862 1.00 71.06 248 PRO A O 1
ATOM 1894 N N . PRO A 1 249 ? -5.968 -23.102 12.506 1.00 69.62 249 PRO A N 1
ATOM 1895 C CA . PRO A 1 249 ? -7.284 -23.642 12.805 1.00 69.62 249 PRO A CA 1
ATOM 1896 C C . PRO A 1 249 ? -8.171 -23.536 11.553 1.00 69.62 249 PRO A C 1
ATOM 1898 O O . PRO A 1 249 ? -8.033 -22.578 10.786 1.00 69.62 249 PRO A O 1
ATOM 1901 N N . PRO A 1 250 ? -9.077 -24.502 11.318 1.00 73.19 250 PRO A N 1
ATOM 1902 C CA . PRO A 1 250 ? -9.980 -24.412 10.184 1.00 73.19 250 PRO A CA 1
ATOM 1903 C C . PRO A 1 250 ? -10.824 -23.132 10.290 1.00 73.19 250 PRO A C 1
ATOM 1905 O O . PRO A 1 250 ? -11.187 -22.733 11.404 1.00 73.19 250 PRO A O 1
ATOM 1908 N N . PRO A 1 251 ? -11.162 -22.502 9.152 1.00 77.31 251 PRO A N 1
ATOM 1909 C CA . PRO A 1 251 ? -12.008 -21.320 9.152 1.00 77.31 251 PRO A CA 1
ATOM 1910 C C . PRO A 1 251 ? -13.365 -21.610 9.819 1.00 77.31 251 PRO A C 1
ATOM 1912 O O . PRO A 1 251 ? -13.832 -22.759 9.787 1.00 77.31 251 PRO A O 1
ATOM 1915 N N . PRO A 1 252 ? -14.032 -20.588 10.392 1.00 80.00 252 PRO A N 1
ATOM 1916 C CA . PRO A 1 252 ? -15.388 -20.720 10.913 1.00 80.00 252 PRO A CA 1
ATOM 1917 C C . PRO A 1 252 ? -16.318 -21.426 9.918 1.00 80.00 252 PRO A C 1
ATOM 1919 O O . PRO A 1 252 ? -16.443 -21.019 8.764 1.00 80.00 252 PRO A O 1
ATOM 1922 N N . GLN A 1 253 ? -16.987 -22.492 10.358 1.00 84.25 253 GLN A N 1
ATOM 1923 C CA . GLN A 1 253 ? -17.936 -23.224 9.520 1.00 84.25 253 GLN A CA 1
ATOM 1924 C C . GLN A 1 253 ? -19.334 -22.614 9.630 1.00 84.25 253 GLN A C 1
ATOM 1926 O O . GLN A 1 253 ? -19.805 -22.318 10.730 1.00 84.25 253 GLN A O 1
ATOM 1931 N N . ARG A 1 254 ? -20.014 -22.457 8.488 1.00 88.38 254 ARG A N 1
ATOM 1932 C CA . ARG A 1 254 ? -21.401 -21.983 8.461 1.00 88.38 254 ARG A CA 1
ATOM 1933 C C . ARG A 1 254 ? -22.342 -23.093 8.913 1.00 88.38 254 ARG A C 1
ATOM 1935 O O . ARG A 1 254 ? -22.289 -24.207 8.396 1.00 88.38 254 ARG A O 1
ATOM 1942 N N . THR A 1 255 ? -23.240 -22.767 9.830 1.00 90.31 255 THR A N 1
ATOM 1943 C CA . THR A 1 255 ? -24.348 -23.628 10.257 1.00 90.31 255 THR A CA 1
ATOM 1944 C C . THR A 1 255 ? -25.679 -23.092 9.721 1.00 90.31 255 THR A C 1
ATOM 1946 O O . THR A 1 255 ? -25.726 -22.028 9.102 1.00 90.31 255 THR A O 1
ATOM 1949 N N . ALA A 1 256 ? -26.785 -23.796 9.988 1.00 86.69 256 ALA A N 1
ATOM 1950 C CA . ALA A 1 256 ? -28.126 -23.282 9.691 1.00 86.69 256 ALA A CA 1
ATOM 1951 C C . ALA A 1 256 ? -28.441 -21.960 10.424 1.00 86.69 256 ALA A C 1
ATOM 1953 O O . ALA A 1 256 ? -29.261 -21.190 9.943 1.00 86.69 256 ALA A O 1
ATOM 1954 N N . ALA A 1 257 ? -27.768 -21.691 11.549 1.00 85.75 257 ALA A N 1
ATOM 1955 C CA . ALA A 1 257 ? -27.882 -20.457 12.329 1.00 85.75 257 ALA A CA 1
ATOM 1956 C C . ALA A 1 257 ? -26.823 -19.399 11.945 1.00 85.75 257 ALA A C 1
ATOM 1958 O O . ALA A 1 257 ? -26.573 -18.471 12.705 1.00 85.75 257 ALA A O 1
ATOM 1959 N N . GLY A 1 258 ? -26.145 -19.563 10.802 1.00 93.00 258 GLY A N 1
ATOM 1960 C CA . GLY A 1 258 ? -25.050 -18.688 10.381 1.00 93.00 258 GLY A CA 1
ATOM 1961 C C . GLY A 1 258 ? -23.683 -19.101 10.942 1.00 93.00 258 GLY A C 1
ATOM 1962 O O . GLY A 1 258 ? -23.426 -20.284 11.196 1.00 93.00 258 GLY A O 1
ATOM 1963 N N . TYR A 1 259 ? -22.780 -18.134 11.077 1.00 94.88 259 TYR A N 1
ATOM 1964 C CA . TYR A 1 259 ? -21.446 -18.260 11.656 1.00 94.88 259 TYR A CA 1
ATOM 1965 C C . TYR A 1 259 ? -21.436 -17.867 13.137 1.00 94.88 259 TYR A C 1
ATOM 1967 O O . TYR A 1 259 ? -22.239 -17.065 13.610 1.00 94.88 259 TYR A O 1
ATOM 1975 N N . THR A 1 260 ? -20.481 -18.417 13.885 1.00 94.00 260 THR A N 1
ATOM 1976 C CA . THR A 1 260 ? -20.139 -17.942 15.231 1.00 94.00 260 THR A CA 1
ATOM 1977 C C . THR A 1 260 ? -18.633 -17.753 15.313 1.00 94.00 260 THR A C 1
ATOM 1979 O O . THR A 1 260 ? -17.881 -18.729 15.288 1.00 94.00 260 THR A O 1
ATOM 1982 N N . LEU A 1 261 ? -18.200 -16.498 15.398 1.00 92.31 261 LEU A N 1
ATOM 1983 C CA . LEU A 1 261 ? -16.809 -16.130 15.644 1.00 92.31 261 LEU A CA 1
ATOM 1984 C C . LEU A 1 261 ? -16.570 -16.079 17.157 1.00 92.31 261 LEU A C 1
ATOM 1986 O O . LEU A 1 261 ? -17.418 -15.597 17.908 1.00 92.31 261 LEU A O 1
ATOM 1990 N N . ARG A 1 262 ? -15.423 -16.589 17.616 1.00 91.44 262 ARG A N 1
ATOM 1991 C CA . ARG A 1 262 ? -15.064 -16.632 19.040 1.00 91.44 262 ARG A CA 1
ATOM 1992 C C . ARG A 1 262 ? -13.793 -15.834 19.293 1.00 91.44 262 ARG A C 1
ATOM 1994 O O . ARG A 1 262 ? -12.799 -16.052 18.610 1.00 91.44 262 ARG A O 1
ATOM 2001 N N . ALA A 1 263 ? -13.838 -14.962 20.296 1.00 90.62 263 ALA A N 1
ATOM 2002 C CA . ALA A 1 263 ? -12.707 -14.173 20.774 1.00 90.62 263 ALA A CA 1
ATOM 2003 C C . ALA A 1 263 ? -12.544 -14.425 22.283 1.00 90.62 263 ALA A C 1
ATOM 2005 O O . ALA A 1 263 ? -13.155 -13.757 23.117 1.00 90.62 263 ALA A O 1
ATOM 2006 N N . GLY A 1 264 ? -11.810 -15.472 22.662 1.00 89.56 264 GLY A N 1
ATOM 2007 C CA . GLY A 1 264 ? -11.852 -16.011 24.028 1.00 89.56 264 GLY A CA 1
ATOM 2008 C C . GLY A 1 264 ? -13.270 -16.445 24.436 1.00 89.56 264 GLY A C 1
ATOM 2009 O O . GLY A 1 264 ? -13.866 -17.310 23.793 1.00 89.56 264 GLY A O 1
ATOM 2010 N N . ALA A 1 265 ? -13.812 -15.858 25.509 1.00 94.38 265 ALA A N 1
ATOM 2011 C CA . ALA A 1 265 ? -15.177 -16.127 25.978 1.00 94.38 265 ALA A CA 1
ATOM 2012 C C . ALA A 1 265 ? -16.280 -15.306 25.272 1.00 94.38 265 ALA A C 1
ATOM 2014 O O . ALA A 1 265 ? -17.458 -15.451 25.617 1.00 94.38 265 ALA A O 1
ATOM 2015 N N . LEU A 1 266 ? -15.905 -14.424 24.341 1.00 95.94 266 LEU A N 1
ATOM 2016 C CA . LEU A 1 266 ? -16.828 -13.652 23.513 1.00 95.94 266 LEU A CA 1
ATOM 2017 C C . LEU A 1 266 ? -17.286 -14.486 22.314 1.00 95.94 266 LEU A C 1
ATOM 2019 O O . LEU A 1 266 ? -16.462 -15.080 21.618 1.00 95.94 266 LEU A O 1
ATOM 2023 N N . GLU A 1 267 ? -18.585 -14.481 22.048 1.00 96.12 267 GLU A N 1
ATOM 2024 C CA . GLU A 1 267 ? -19.215 -15.081 20.876 1.00 96.12 267 GLU A CA 1
ATOM 2025 C C . GLU A 1 267 ? -19.885 -13.983 20.049 1.00 96.12 267 GLU A C 1
ATOM 2027 O O . GLU A 1 267 ? -20.659 -13.184 20.578 1.00 96.12 267 GLU A O 1
ATOM 2032 N N . VAL A 1 268 ? -19.579 -13.941 18.755 1.00 96.56 268 VAL A N 1
ATOM 2033 C CA . VAL A 1 268 ? -20.200 -13.040 17.779 1.00 96.56 268 VAL A CA 1
ATOM 2034 C C . VAL A 1 268 ? -20.969 -13.901 16.790 1.00 96.56 268 VAL A C 1
ATOM 2036 O O . VAL A 1 268 ? -20.374 -14.696 16.057 1.00 96.56 268 VAL A O 1
ATOM 2039 N N . HIS A 1 269 ? -22.290 -13.773 16.795 1.00 96.81 269 HIS A N 1
ATOM 2040 C CA . HIS A 1 269 ? -23.174 -14.516 15.904 1.00 96.81 269 HIS A CA 1
ATOM 2041 C C . HIS A 1 269 ? -23.417 -13.700 14.633 1.00 96.81 269 HIS A C 1
ATOM 2043 O O . HIS A 1 269 ? -23.681 -12.503 14.724 1.00 96.81 269 HIS A O 1
ATOM 2049 N N . VAL A 1 270 ? -23.305 -14.336 13.465 1.00 96.38 270 VAL A N 1
ATOM 2050 C CA . VAL A 1 270 ? -23.450 -13.692 12.148 1.00 96.38 270 VAL A CA 1
ATOM 2051 C C . VAL A 1 270 ? -24.315 -14.571 11.249 1.00 96.38 270 VAL A C 1
ATOM 2053 O O . VAL A 1 270 ? -23.911 -15.669 10.874 1.00 96.38 270 VAL A O 1
ATOM 2056 N N . GLN A 1 271 ? -25.487 -14.094 10.875 1.00 93.75 271 GLN A N 1
ATOM 2057 C CA . GLN A 1 271 ? -26.489 -14.763 10.060 1.00 93.75 271 GLN A CA 1
ATOM 2058 C C . GLN A 1 271 ? -26.911 -13.858 8.900 1.00 93.75 271 GLN A C 1
ATOM 2060 O O . GLN A 1 271 ? -26.620 -14.206 7.755 1.00 93.75 271 GLN A O 1
ATOM 2065 N N . ASP A 1 272 ? -27.547 -12.724 9.211 1.00 92.75 272 ASP A N 1
ATOM 2066 C CA . ASP A 1 272 ? -28.145 -11.804 8.233 1.00 92.75 272 ASP A CA 1
ATOM 2067 C C . ASP A 1 272 ? -27.568 -10.376 8.342 1.00 92.75 272 ASP A C 1
ATOM 2069 O O . ASP A 1 272 ? -27.644 -9.607 7.383 1.00 92.75 272 ASP A O 1
ATOM 2073 N N . GLY A 1 273 ? -26.965 -10.015 9.482 1.00 95.06 273 GLY A N 1
ATOM 2074 C CA . GLY A 1 273 ? -26.268 -8.743 9.701 1.00 95.06 273 GLY A CA 1
ATOM 2075 C C . GLY A 1 273 ? -24.738 -8.840 9.624 1.00 95.06 273 GLY A C 1
ATOM 2076 O O . GLY A 1 273 ? -24.166 -9.901 9.384 1.00 95.06 273 GLY A O 1
ATOM 2077 N N . VAL A 1 274 ? -24.047 -7.712 9.857 1.00 96.69 274 VAL A N 1
ATOM 2078 C CA . VAL A 1 274 ? -22.580 -7.708 10.080 1.00 96.69 274 VAL A CA 1
ATOM 2079 C C . VAL A 1 274 ? -22.231 -8.560 11.303 1.00 96.69 274 VAL A C 1
ATOM 2081 O O . VAL A 1 274 ? -21.290 -9.346 11.289 1.00 96.69 274 VAL A O 1
ATOM 2084 N N . TRP A 1 275 ? -23.055 -8.429 12.332 1.00 97.00 275 TRP A N 1
ATOM 2085 C CA . TRP A 1 275 ? -23.322 -9.413 13.370 1.00 97.00 275 TRP A CA 1
ATOM 2086 C C . TRP A 1 275 ? -24.818 -9.337 13.671 1.00 97.00 275 TRP A C 1
ATOM 2088 O O . TRP A 1 275 ? -25.456 -8.356 13.307 1.00 97.00 275 TRP A O 1
ATOM 2098 N N . ASP A 1 276 ? -25.371 -10.329 14.352 1.00 96.81 276 ASP A N 1
ATOM 2099 C CA . ASP A 1 276 ? -26.764 -10.342 14.817 1.00 96.81 276 ASP A CA 1
ATOM 2100 C C . ASP A 1 276 ? -26.846 -10.308 16.343 1.00 96.81 276 ASP A C 1
ATOM 2102 O O . ASP A 1 276 ? -27.850 -9.893 16.911 1.00 96.81 276 ASP A O 1
ATOM 2106 N N . GLY A 1 277 ? -25.764 -10.693 17.019 1.00 96.50 277 GLY A N 1
ATOM 2107 C CA . GLY A 1 277 ? -25.655 -10.585 18.462 1.00 96.50 277 GLY A CA 1
ATOM 2108 C C . GLY A 1 277 ? -24.241 -10.848 18.955 1.00 96.50 277 GLY A C 1
ATOM 2109 O O . GLY A 1 277 ? -23.474 -11.596 18.345 1.00 96.50 277 GLY A O 1
ATOM 2110 N N . ILE A 1 278 ? -23.912 -10.229 20.084 1.00 97.25 278 ILE A N 1
ATOM 2111 C CA . ILE A 1 278 ? -22.631 -10.385 20.768 1.00 97.25 278 ILE A CA 1
ATOM 2112 C C . ILE A 1 278 ? -22.909 -10.857 22.191 1.00 97.25 278 ILE A C 1
ATOM 2114 O O . ILE A 1 278 ? -23.640 -10.207 22.943 1.00 97.25 278 ILE A O 1
ATOM 2118 N N . VAL A 1 279 ? -22.321 -11.990 22.561 1.00 97.25 279 VAL A N 1
ATOM 2119 C CA . VAL A 1 279 ? -22.567 -12.684 23.826 1.00 97.25 279 VAL A CA 1
ATOM 2120 C C . VAL A 1 279 ? -21.246 -12.900 24.552 1.00 97.25 279 VAL A C 1
ATOM 2122 O O . VAL A 1 279 ? -20.302 -13.449 23.997 1.00 97.25 279 VAL A O 1
ATOM 2125 N N . LEU A 1 280 ? -21.179 -12.519 25.826 1.00 96.81 280 LEU A N 1
ATOM 2126 C CA . LEU A 1 280 ? -20.043 -12.813 26.695 1.00 96.81 280 LEU A CA 1
ATOM 2127 C C . LEU A 1 280 ? -20.480 -13.801 27.774 1.00 96.81 280 LEU A C 1
ATOM 2129 O O . LEU A 1 280 ? -21.335 -13.480 28.599 1.00 96.81 280 LEU A O 1
ATOM 2133 N N . ARG A 1 281 ? -19.884 -15.002 27.795 1.00 95.31 281 ARG A N 1
ATOM 2134 C CA . ARG A 1 281 ? -20.165 -16.038 28.817 1.00 95.31 281 ARG A CA 1
ATOM 2135 C C . ARG A 1 281 ? -21.670 -16.331 28.984 1.00 95.31 281 ARG A C 1
ATOM 2137 O O . ARG A 1 281 ? -22.173 -16.442 30.101 1.00 95.31 281 ARG A O 1
ATOM 2144 N N . GLY A 1 282 ? -22.395 -16.415 27.868 1.00 93.69 282 GLY A N 1
ATOM 2145 C CA . GLY A 1 282 ? -23.843 -16.656 27.840 1.00 93.69 282 GLY A CA 1
ATOM 2146 C C . GLY A 1 282 ? -24.720 -15.438 28.163 1.00 93.69 282 GLY A C 1
ATOM 2147 O O . GLY A 1 282 ? -25.940 -15.567 28.166 1.00 93.69 282 GLY A O 1
ATOM 2148 N N . GLN A 1 283 ? -24.140 -14.263 28.425 1.00 94.06 283 GLN A N 1
ATOM 2149 C CA . GLN A 1 283 ? -24.888 -13.019 28.598 1.00 94.06 283 GLN A CA 1
ATOM 2150 C C . GLN A 1 283 ? -24.851 -12.172 27.327 1.00 94.06 283 GLN A C 1
ATOM 2152 O O . GLN A 1 283 ? -23.776 -11.820 26.845 1.00 94.06 283 GLN A O 1
ATOM 2157 N N . THR A 1 284 ? -26.022 -11.798 26.816 1.00 95.44 284 THR A N 1
ATOM 2158 C CA . THR A 1 284 ? -26.140 -10.878 25.680 1.00 95.44 284 THR A CA 1
ATOM 2159 C C . THR A 1 284 ? -25.622 -9.48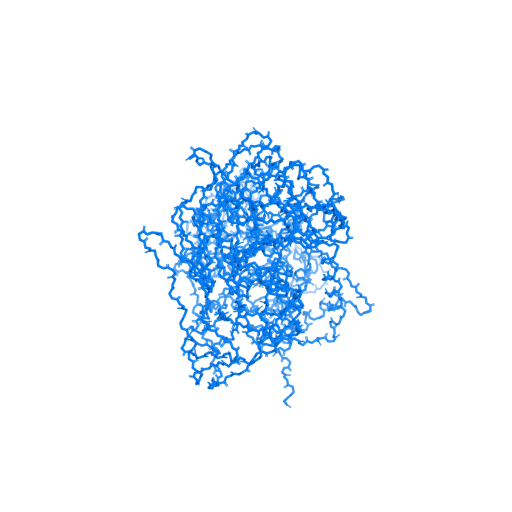9 26.051 1.00 95.44 284 THR A C 1
ATOM 2161 O O . THR A 1 284 ? -26.072 -8.898 27.036 1.00 95.44 284 THR A O 1
ATOM 2164 N N . LEU A 1 285 ? -24.684 -8.978 25.253 1.00 95.50 285 LEU A N 1
ATOM 2165 C CA . LEU A 1 285 ? -24.152 -7.614 25.324 1.00 95.50 285 LEU A CA 1
ATOM 2166 C C . LEU A 1 285 ? -24.719 -6.723 24.221 1.00 95.50 285 LEU A C 1
ATOM 2168 O O . LEU A 1 285 ? -25.002 -5.559 24.482 1.00 95.50 285 LEU A O 1
ATOM 2172 N N . VAL A 1 286 ? -24.896 -7.276 23.022 1.00 96.38 286 VAL A N 1
ATOM 2173 C CA . VAL A 1 286 ? -25.538 -6.622 21.875 1.00 96.38 286 VAL A CA 1
ATOM 2174 C C . VAL A 1 286 ? -26.557 -7.604 21.310 1.00 96.38 286 VAL A C 1
ATOM 2176 O O . VAL A 1 286 ? -26.205 -8.761 21.079 1.00 96.38 286 VAL A O 1
ATOM 2179 N N . ASP A 1 287 ? -27.810 -7.179 21.152 1.00 95.88 287 ASP A N 1
ATOM 2180 C CA . ASP A 1 287 ? -28.937 -8.065 20.810 1.00 95.88 287 ASP A CA 1
ATOM 2181 C C . ASP A 1 287 ? -29.425 -7.971 19.356 1.00 95.88 287 ASP A C 1
ATOM 2183 O O . ASP A 1 287 ? -30.364 -8.677 18.988 1.00 95.88 287 ASP A O 1
ATOM 2187 N N . ARG A 1 288 ? -28.811 -7.102 18.544 1.00 95.00 288 ARG A N 1
ATOM 2188 C CA . ARG A 1 288 ? -29.184 -6.887 17.144 1.00 95.00 288 ARG A CA 1
ATOM 2189 C C . ARG A 1 288 ? -28.005 -6.442 16.284 1.00 95.00 288 ARG A C 1
ATOM 2191 O O . ARG A 1 288 ? -26.942 -6.068 16.787 1.00 95.00 288 ARG A O 1
ATOM 2198 N N . ALA A 1 289 ? -28.227 -6.458 14.975 1.00 97.25 289 ALA A N 1
ATOM 2199 C CA . ALA A 1 289 ? -27.259 -6.013 13.986 1.00 97.25 289 ALA A CA 1
ATOM 2200 C C . ALA A 1 289 ? -26.971 -4.507 14.055 1.00 97.25 289 ALA A C 1
ATOM 2202 O O . ALA A 1 289 ? -27.859 -3.728 14.421 1.00 97.25 289 ALA A O 1
ATOM 2203 N N . PRO A 1 290 ? -25.748 -4.075 13.691 1.00 97.69 290 PRO A N 1
ATOM 2204 C CA . PRO A 1 290 ? -25.451 -2.659 13.596 1.00 97.69 290 PRO A CA 1
ATOM 2205 C C . PRO A 1 290 ? -26.213 -2.042 12.419 1.00 97.69 290 PRO A C 1
ATOM 2207 O O . PRO A 1 290 ? -26.532 -2.704 11.430 1.00 97.69 290 PRO A O 1
ATOM 2210 N N . ALA A 1 291 ? -26.468 -0.746 12.527 1.00 97.50 291 ALA A N 1
ATOM 2211 C CA . ALA A 1 291 ? -27.062 0.071 11.483 1.00 97.50 291 ALA A CA 1
ATOM 2212 C C . ALA A 1 291 ? -26.058 1.124 10.998 1.00 97.50 291 ALA A C 1
ATOM 2214 O O . ALA A 1 291 ? -24.936 1.231 11.496 1.00 97.50 291 ALA A O 1
ATOM 2215 N N . VAL A 1 292 ? -26.470 1.922 10.022 1.00 98.19 292 VAL A N 1
ATOM 2216 C CA . VAL A 1 292 ? -25.690 3.050 9.506 1.00 98.19 292 VAL A CA 1
ATOM 2217 C C . VAL A 1 292 ? -26.552 4.304 9.539 1.00 98.19 292 VAL A C 1
ATOM 2219 O O . VAL A 1 292 ? -27.776 4.219 9.548 1.00 98.19 292 VAL A O 1
ATOM 2222 N N . ARG A 1 293 ? -25.932 5.476 9.529 1.00 97.88 293 ARG A N 1
ATOM 2223 C CA . ARG A 1 293 ? -26.559 6.706 9.056 1.00 97.88 293 ARG A CA 1
ATOM 2224 C C . ARG A 1 293 ? -25.645 7.336 8.032 1.00 97.88 293 ARG A C 1
ATOM 2226 O O . ARG A 1 293 ? -24.531 7.735 8.359 1.00 97.88 293 ARG A O 1
ATOM 2233 N N . LEU A 1 294 ? -26.123 7.391 6.799 1.00 97.88 294 LEU A N 1
ATOM 2234 C CA . LEU A 1 294 ? -25.505 8.151 5.728 1.00 97.88 294 LEU A CA 1
ATOM 2235 C C . LEU A 1 294 ? -26.484 9.228 5.288 1.00 97.88 294 LEU A C 1
ATOM 2237 O O . LEU A 1 294 ? -27.651 8.923 5.042 1.00 97.88 294 LEU A O 1
ATOM 2241 N N . ALA A 1 295 ? -26.004 10.462 5.174 1.00 96.88 295 ALA A N 1
ATOM 2242 C CA . ALA A 1 295 ? -26.773 11.567 4.620 1.00 96.88 295 ALA A CA 1
ATOM 2243 C C . ALA A 1 295 ? -25.930 12.390 3.643 1.00 96.88 295 ALA A C 1
ATOM 2245 O O . ALA A 1 295 ? -24.754 12.664 3.901 1.00 96.88 295 ALA A O 1
ATOM 2246 N N . THR A 1 296 ? -26.541 12.840 2.551 1.00 95.00 296 THR A N 1
ATOM 2247 C CA . THR A 1 296 ? -25.936 13.783 1.601 1.00 95.00 296 THR A CA 1
ATOM 2248 C C . THR A 1 296 ? -26.675 15.120 1.606 1.00 95.00 296 THR A C 1
ATOM 2250 O O . THR A 1 296 ? -27.856 15.193 1.950 1.00 95.00 296 THR A O 1
ATOM 2253 N N . ASP A 1 297 ? -26.003 16.179 1.159 1.00 92.44 297 ASP A N 1
ATOM 2254 C CA . ASP A 1 297 ? -26.623 17.496 0.949 1.00 92.44 297 ASP A CA 1
ATOM 2255 C C . ASP A 1 297 ? -27.695 17.464 -0.162 1.00 92.44 297 ASP A C 1
ATOM 2257 O O . ASP A 1 297 ? -28.642 18.246 -0.152 1.00 92.44 297 ASP A O 1
ATOM 2261 N N . SER A 1 298 ? -27.610 16.491 -1.082 1.00 89.88 298 SER A N 1
ATOM 2262 C CA . SER A 1 298 ? -28.639 16.214 -2.097 1.00 89.88 298 SER A CA 1
ATOM 2263 C C . SER A 1 298 ? -29.928 15.605 -1.517 1.00 89.88 298 SER A C 1
ATOM 2265 O O . SER A 1 298 ? -30.930 15.506 -2.225 1.00 89.88 298 SER A O 1
ATOM 2267 N N . GLY A 1 299 ? -29.935 15.233 -0.231 1.00 92.12 299 GLY A N 1
ATOM 2268 C CA . GLY A 1 299 ? -31.097 14.706 0.485 1.00 92.12 299 GLY A CA 1
ATOM 2269 C C . GLY A 1 299 ? -31.188 13.179 0.533 1.00 92.12 299 GLY A C 1
ATOM 2270 O O . GLY A 1 299 ? -32.152 12.660 1.099 1.00 92.12 299 GLY A O 1
ATOM 2271 N N . LEU A 1 300 ? -30.206 12.450 -0.011 1.00 94.06 300 LEU A N 1
ATOM 2272 C CA . LEU A 1 300 ? -30.142 10.995 0.114 1.00 94.06 300 LEU A CA 1
ATOM 2273 C C . LEU A 1 300 ? -29.896 10.614 1.575 1.00 94.06 300 LEU A C 1
ATOM 2275 O O . LEU A 1 300 ? -29.015 11.172 2.229 1.00 94.06 300 LEU A O 1
ATOM 2279 N N . GLN A 1 301 ? -30.666 9.648 2.075 1.00 97.00 301 GLN A N 1
ATOM 2280 C CA . GLN A 1 301 ? -30.523 9.105 3.422 1.00 97.00 301 GLN A CA 1
ATOM 2281 C C . GLN A 1 301 ? -30.553 7.582 3.379 1.00 97.00 301 GLN A C 1
ATOM 2283 O O . GLN A 1 301 ? -31.461 6.999 2.792 1.00 97.00 301 GLN A O 1
ATOM 2288 N N . LEU A 1 302 ? -29.570 6.942 4.013 1.00 98.38 302 LEU A N 1
ATOM 2289 C CA . LEU A 1 302 ? -29.492 5.487 4.151 1.00 98.38 302 LEU A CA 1
ATOM 2290 C C . LEU A 1 302 ? -29.306 5.127 5.622 1.00 98.38 302 LEU A C 1
ATOM 2292 O O . LEU A 1 302 ? -28.538 5.775 6.336 1.00 98.38 302 LEU A O 1
ATOM 2296 N N . THR A 1 303 ? -30.027 4.100 6.070 1.00 98.12 303 THR A N 1
ATOM 2297 C CA . THR A 1 303 ? -30.137 3.734 7.490 1.00 98.12 303 THR A CA 1
ATOM 2298 C C . THR A 1 303 ? -29.853 2.261 7.787 1.00 98.12 303 THR A C 1
ATOM 2300 O O . THR A 1 303 ? -29.862 1.848 8.944 1.00 98.12 303 THR A O 1
ATOM 2303 N N . GLN A 1 304 ? -29.594 1.446 6.763 1.00 98.31 304 GLN A N 1
ATOM 2304 C CA . GLN A 1 304 ? -29.432 -0.002 6.888 1.00 98.31 304 GLN A CA 1
ATOM 2305 C C . 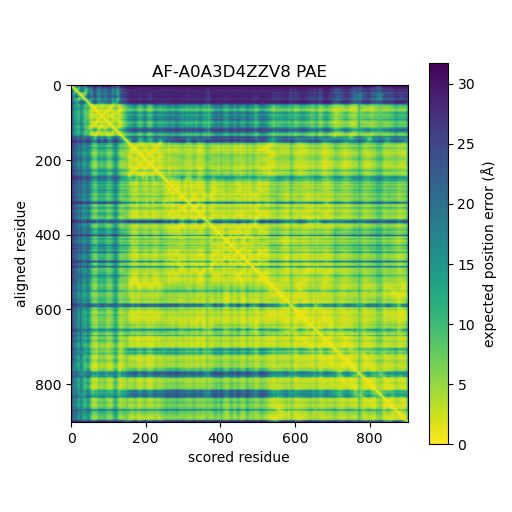GLN A 1 304 ? -28.130 -0.495 6.256 1.00 98.31 304 GLN A C 1
ATOM 2307 O O . GLN A 1 304 ? -27.663 0.051 5.257 1.00 98.31 304 GLN A O 1
ATOM 2312 N N . LEU A 1 305 ? -27.590 -1.575 6.823 1.00 98.56 305 LEU A N 1
ATOM 2313 C CA . LEU A 1 305 ? -26.531 -2.396 6.241 1.00 98.56 305 LEU A CA 1
ATOM 2314 C C . LEU A 1 305 ? -27.181 -3.661 5.669 1.00 98.56 305 LEU A C 1
ATOM 2316 O O . LEU A 1 305 ? -27.560 -4.555 6.420 1.00 98.56 305 LEU A O 1
ATOM 2320 N N . LEU A 1 306 ? -27.354 -3.719 4.350 1.00 98.38 306 LEU A N 1
ATOM 2321 C CA . LEU A 1 306 ? -27.911 -4.878 3.653 1.00 98.38 306 LEU A CA 1
ATOM 2322 C C . LEU A 1 306 ? -26.761 -5.817 3.281 1.00 98.38 306 LEU A C 1
ATOM 2324 O O . LEU A 1 306 ? -25.964 -5.494 2.401 1.00 98.38 306 LEU A O 1
ATOM 2328 N N . VAL A 1 307 ? -26.634 -6.939 3.989 1.00 97.75 307 VAL A N 1
ATOM 2329 C CA . VAL A 1 307 ? -25.543 -7.903 3.786 1.00 97.75 307 VAL A CA 1
ATOM 2330 C C . VAL A 1 307 ? -25.787 -8.738 2.530 1.00 97.75 307 VAL A C 1
ATOM 2332 O O . VAL A 1 307 ? -26.833 -9.366 2.389 1.00 97.75 307 VAL A O 1
ATOM 2335 N N . ASP A 1 308 ? -24.780 -8.794 1.658 1.00 96.56 308 ASP A N 1
ATOM 2336 C CA . ASP A 1 308 ? -24.771 -9.656 0.472 1.00 96.56 308 ASP A CA 1
ATOM 2337 C C . ASP A 1 308 ? -24.100 -11.003 0.781 1.00 96.56 308 ASP A C 1
ATOM 2339 O O . ASP A 1 308 ? -24.576 -12.066 0.375 1.00 96.56 308 ASP A O 1
ATOM 2343 N N . SER A 1 309 ? -22.978 -10.976 1.510 1.00 95.56 309 SER A N 1
ATOM 2344 C CA . SER A 1 309 ? -22.235 -12.186 1.867 1.00 95.56 309 SER A CA 1
ATOM 2345 C C . SER A 1 309 ? -21.417 -12.040 3.142 1.00 95.56 309 SER A C 1
ATOM 2347 O O . SER A 1 309 ? -20.899 -10.968 3.440 1.00 95.56 309 SER A O 1
ATOM 2349 N N . ALA A 1 310 ? -21.245 -13.163 3.840 1.00 95.25 310 ALA A N 1
ATOM 2350 C CA . ALA A 1 310 ? -20.268 -13.348 4.905 1.00 95.25 310 ALA A CA 1
ATOM 2351 C C . ALA A 1 310 ? -19.383 -14.550 4.554 1.00 95.25 310 ALA A C 1
ATOM 2353 O O . ALA A 1 310 ? -19.891 -15.650 4.312 1.00 95.25 310 ALA A O 1
ATOM 2354 N N . THR A 1 311 ? -18.071 -14.341 4.511 1.00 93.12 311 THR A N 1
ATOM 2355 C CA . THR A 1 311 ? -17.083 -15.347 4.116 1.00 93.12 311 THR A CA 1
ATOM 2356 C C . THR A 1 311 ? -15.971 -15.437 5.156 1.00 93.12 311 THR A C 1
ATOM 2358 O O . THR A 1 311 ? -15.417 -14.403 5.530 1.00 93.12 311 THR A O 1
ATOM 2361 N N . PRO A 1 312 ? -15.603 -16.644 5.618 1.00 90.19 312 PRO A N 1
ATOM 2362 C CA . PRO A 1 312 ? -14.406 -16.830 6.423 1.00 90.19 312 PRO A CA 1
ATOM 2363 C C . PRO A 1 312 ? -13.166 -16.344 5.682 1.00 90.19 312 PRO A C 1
ATOM 2365 O O . PRO A 1 312 ? -12.960 -16.706 4.523 1.00 90.19 312 PRO A O 1
ATOM 2368 N N . GLU A 1 313 ? -12.334 -15.556 6.352 1.00 81.69 313 GLU A N 1
ATOM 2369 C CA . GLU A 1 313 ? -11.047 -15.166 5.788 1.00 81.69 313 GLU A CA 1
ATOM 2370 C C . GLU A 1 313 ? -10.049 -16.312 5.968 1.00 81.69 313 GLU A C 1
ATOM 2372 O O . GLU A 1 313 ? -9.924 -16.897 7.046 1.00 81.69 313 GLU A O 1
ATOM 2377 N N . HIS A 1 314 ? -9.326 -16.641 4.898 1.00 61.88 314 HIS A N 1
ATOM 2378 C CA . HIS A 1 314 ? -8.196 -17.570 4.932 1.00 61.88 314 HIS A CA 1
ATOM 2379 C C . HIS A 1 314 ? -6.945 -16.854 5.467 1.00 61.88 314 HIS A C 1
ATOM 2381 O O . HIS A 1 314 ? -5.890 -16.855 4.839 1.00 61.88 314 HIS A O 1
ATOM 2387 N N . ALA A 1 315 ? -7.080 -16.213 6.626 1.00 60.44 315 ALA A N 1
ATOM 2388 C CA . ALA A 1 315 ? -5.983 -15.591 7.345 1.00 60.44 315 ALA A CA 1
ATOM 2389 C C . ALA A 1 315 ? -5.425 -16.560 8.398 1.00 60.44 315 ALA A C 1
ATOM 2391 O O . ALA A 1 315 ? -6.050 -17.549 8.786 1.00 60.44 315 ALA A O 1
ATOM 2392 N N . ALA A 1 316 ? -4.220 -16.271 8.880 1.00 61.00 316 ALA A N 1
ATOM 2393 C CA . ALA A 1 316 ? -3.608 -17.029 9.967 1.00 61.00 316 ALA A CA 1
ATOM 2394 C C . ALA A 1 316 ? -4.286 -16.759 11.337 1.00 61.00 316 ALA A C 1
ATOM 2396 O O . ALA A 1 316 ? -4.078 -17.509 12.291 1.00 61.00 316 ALA A O 1
ATOM 2397 N N . THR A 1 317 ? -5.161 -15.748 11.411 1.00 69.31 317 THR A N 1
ATOM 2398 C CA . THR A 1 317 ? -6.116 -15.505 12.501 1.00 69.31 317 THR A CA 1
ATOM 2399 C C . THR A 1 317 ? -7.549 -15.800 12.029 1.00 69.31 317 THR A C 1
ATOM 2401 O O . THR A 1 317 ? -7.922 -15.406 10.924 1.00 69.31 317 THR A O 1
ATOM 2404 N N . PRO A 1 318 ? -8.396 -16.473 12.831 1.00 75.56 318 PRO A N 1
ATOM 2405 C CA . PRO A 1 318 ? -9.802 -16.662 12.479 1.00 75.56 318 PRO A CA 1
ATOM 2406 C C . PRO A 1 318 ? -10.534 -15.321 12.333 1.00 75.56 318 PRO A C 1
ATOM 2408 O O . PRO A 1 318 ? -10.558 -14.516 13.268 1.00 75.56 318 PRO A O 1
ATOM 2411 N N . GLY A 1 319 ? -11.177 -15.114 11.184 1.00 89.12 319 GLY A N 1
ATOM 2412 C CA . GLY A 1 319 ? -11.951 -13.910 10.903 1.00 89.12 319 GLY A CA 1
ATOM 2413 C C . GLY A 1 319 ? -13.070 -14.127 9.887 1.00 89.12 319 GLY A C 1
ATOM 2414 O O . GLY A 1 319 ? -13.179 -15.188 9.265 1.00 89.12 319 GLY A O 1
ATOM 2415 N N . LEU A 1 320 ? -13.929 -13.120 9.757 1.00 93.75 320 LEU A N 1
ATOM 2416 C CA . LEU A 1 320 ? -15.026 -13.068 8.792 1.00 93.75 320 LEU A CA 1
ATOM 2417 C C . LEU A 1 320 ? -14.968 -11.745 8.030 1.00 93.75 320 LEU A C 1
ATOM 2419 O O . LEU A 1 320 ? -14.959 -10.683 8.650 1.00 93.75 320 LEU A O 1
ATOM 2423 N N . LEU A 1 321 ? -15.015 -11.825 6.703 1.00 95.25 321 LEU A N 1
ATOM 2424 C CA . LEU A 1 321 ? -15.286 -10.701 5.817 1.00 95.25 321 LEU A CA 1
ATOM 2425 C C . LEU A 1 321 ? -16.782 -10.683 5.503 1.00 95.25 321 LEU A C 1
ATOM 2427 O O . LEU A 1 321 ? -17.323 -11.648 4.963 1.00 95.25 321 LEU A O 1
ATOM 2431 N N . ILE A 1 322 ? -17.442 -9.582 5.835 1.00 97.56 322 ILE A N 1
ATOM 2432 C CA . ILE A 1 322 ? -18.832 -9.309 5.491 1.00 97.56 322 ILE A CA 1
ATOM 2433 C C . ILE A 1 322 ? -18.850 -8.193 4.457 1.00 97.56 322 ILE A C 1
ATOM 2435 O O . ILE A 1 322 ? -18.214 -7.161 4.651 1.00 97.56 322 ILE A O 1
ATOM 2439 N N . THR A 1 323 ? -19.597 -8.374 3.376 1.00 98.12 323 THR A N 1
ATOM 2440 C CA . THR A 1 323 ? -19.778 -7.362 2.330 1.00 98.12 323 THR A CA 1
ATOM 2441 C C . THR A 1 323 ? -21.253 -7.141 2.058 1.00 98.12 323 THR A C 1
ATOM 2443 O O . THR A 1 323 ? -22.062 -8.065 2.172 1.00 98.12 323 THR A O 1
ATOM 2446 N N . GLY A 1 324 ? -21.607 -5.927 1.659 1.00 98.31 324 GLY A N 1
ATOM 2447 C CA . GLY A 1 324 ? -22.985 -5.591 1.339 1.00 98.31 324 GLY A CA 1
ATOM 2448 C C . GLY A 1 324 ? -23.144 -4.185 0.787 1.00 98.31 324 GLY A C 1
ATOM 2449 O O . GLY A 1 324 ? -22.177 -3.549 0.357 1.00 98.31 324 GLY A O 1
ATOM 2450 N N . ARG A 1 325 ? -24.374 -3.676 0.837 1.00 98.56 325 ARG A N 1
ATOM 2451 C CA . ARG A 1 325 ? -24.728 -2.314 0.425 1.00 98.56 325 ARG A CA 1
ATOM 2452 C C . ARG A 1 325 ? -25.404 -1.542 1.548 1.00 98.56 325 ARG A C 1
ATOM 2454 O O . ARG A 1 325 ? -26.150 -2.101 2.349 1.00 98.56 325 ARG A O 1
ATOM 2461 N N . LEU A 1 326 ? -25.167 -0.235 1.591 1.00 98.56 326 LEU A N 1
ATOM 2462 C CA . LEU A 1 326 ? -25.995 0.659 2.397 1.00 98.56 326 LEU A CA 1
ATOM 2463 C C . LEU A 1 326 ? -27.393 0.727 1.774 1.00 98.56 326 LEU A C 1
ATOM 2465 O O . LEU A 1 326 ? -27.515 0.714 0.551 1.00 98.56 326 LEU A O 1
ATOM 2469 N N . GLY A 1 327 ? -28.440 0.809 2.588 1.00 97.88 327 GLY A N 1
ATOM 2470 C CA . GLY A 1 327 ? -29.823 0.824 2.114 1.00 97.88 327 GLY A CA 1
ATOM 2471 C C . GLY A 1 327 ? -30.776 1.605 3.012 1.00 97.88 327 GLY A C 1
ATOM 2472 O O . GLY A 1 327 ? -30.402 2.081 4.085 1.00 97.88 327 GLY A O 1
ATOM 2473 N N . HIS A 1 328 ? -32.017 1.738 2.561 1.00 97.56 328 HIS A N 1
ATOM 2474 C CA . HIS A 1 328 ? -33.126 2.306 3.323 1.00 97.56 328 HIS A CA 1
ATOM 2475 C C . HIS A 1 328 ? -34.410 1.550 2.978 1.00 97.56 328 HIS A C 1
ATOM 2477 O O . HIS A 1 328 ? -34.644 1.255 1.808 1.00 97.56 328 HIS A O 1
ATOM 2483 N N . ASP A 1 329 ? -35.219 1.208 3.983 1.00 95.44 329 ASP A N 1
ATOM 2484 C CA . ASP A 1 329 ? -36.463 0.439 3.826 1.00 95.44 329 ASP A CA 1
ATOM 2485 C C . ASP A 1 329 ? -36.322 -0.829 2.953 1.00 95.44 329 ASP A C 1
ATOM 2487 O O . ASP A 1 329 ? -37.191 -1.174 2.152 1.00 95.44 329 ASP A O 1
ATOM 2491 N N . GLY A 1 330 ? -35.198 -1.537 3.099 1.00 94.06 330 GLY A N 1
ATOM 2492 C CA . GLY A 1 330 ? -34.871 -2.758 2.357 1.00 94.06 330 GLY A CA 1
ATOM 2493 C C . GLY A 1 330 ? -34.393 -2.528 0.919 1.00 94.06 330 GLY A C 1
ATOM 2494 O O . GLY A 1 330 ? -34.082 -3.493 0.223 1.00 94.06 330 GLY A O 1
ATOM 2495 N N . VAL A 1 331 ? -34.307 -1.277 0.462 1.00 96.75 331 VAL A N 1
ATOM 2496 C CA . VAL A 1 331 ? -33.822 -0.916 -0.873 1.00 96.75 331 VAL A CA 1
ATOM 2497 C C . VAL A 1 331 ? -32.344 -0.542 -0.800 1.00 96.75 331 VAL A C 1
ATOM 2499 O O . VAL A 1 331 ? -31.949 0.339 -0.036 1.00 96.75 331 VAL A O 1
ATOM 2502 N N . ALA A 1 332 ? -31.519 -1.207 -1.609 1.00 97.25 332 ALA A N 1
ATOM 2503 C CA . ALA A 1 332 ? -30.087 -0.937 -1.684 1.00 97.25 332 ALA A CA 1
ATOM 2504 C C . ALA A 1 332 ? -29.789 0.402 -2.379 1.00 97.25 332 ALA A C 1
ATOM 2506 O O . ALA A 1 332 ? -30.333 0.706 -3.441 1.00 97.25 332 ALA A O 1
ATOM 2507 N N . GLY A 1 333 ? -28.887 1.176 -1.783 1.00 96.00 333 GLY A N 1
ATOM 2508 C CA . GLY A 1 333 ? -28.331 2.411 -2.318 1.00 96.00 333 GLY A CA 1
ATOM 2509 C C . GLY A 1 333 ? -26.987 2.211 -3.038 1.00 96.00 333 GLY A C 1
ATOM 2510 O O . GLY A 1 333 ? -26.457 1.094 -3.124 1.00 96.00 333 GLY A O 1
ATOM 2511 N N . PRO A 1 334 ? -26.397 3.305 -3.550 1.00 96.00 334 PRO A N 1
ATOM 2512 C CA . PRO A 1 334 ? -25.195 3.273 -4.382 1.00 96.00 334 PRO A CA 1
ATOM 2513 C C . PRO A 1 334 ? -23.891 3.282 -3.564 1.00 96.00 334 PRO A C 1
ATOM 2515 O O . PRO A 1 334 ? -22.899 3.881 -3.964 1.00 96.00 334 PRO A O 1
ATOM 2518 N N . PHE A 1 335 ? -23.876 2.638 -2.399 1.00 98.19 335 PHE A N 1
ATOM 2519 C CA . PHE A 1 335 ? -22.684 2.558 -1.556 1.00 98.19 335 PHE A CA 1
ATOM 2520 C C . PHE A 1 335 ? -22.473 1.118 -1.125 1.00 98.19 335 PHE A C 1
ATOM 2522 O O . PHE A 1 335 ? -23.358 0.519 -0.509 1.00 98.19 335 PHE A O 1
ATOM 2529 N N . ARG A 1 336 ? -21.303 0.564 -1.438 1.00 98.31 336 ARG A N 1
ATOM 2530 C CA . ARG A 1 336 ? -20.893 -0.745 -0.922 1.00 98.31 336 ARG A CA 1
ATOM 2531 C C . ARG A 1 336 ? -20.221 -0.574 0.428 1.00 98.31 336 ARG A C 1
ATOM 2533 O O . ARG A 1 336 ? -19.496 0.394 0.624 1.00 98.31 336 ARG A O 1
ATOM 2540 N N . PHE A 1 337 ? -20.415 -1.524 1.330 1.00 98.44 337 PHE A N 1
ATOM 2541 C CA . PHE A 1 337 ? -19.632 -1.611 2.556 1.00 98.44 337 PHE A CA 1
ATOM 2542 C C . PHE A 1 337 ? -18.918 -2.956 2.650 1.00 98.44 337 PHE A C 1
ATOM 2544 O O . PHE A 1 337 ? -19.353 -3.956 2.071 1.00 98.44 337 PHE A O 1
ATOM 2551 N N . PHE A 1 338 ? -17.846 -2.970 3.431 1.00 97.94 338 PHE A N 1
ATOM 2552 C CA . PHE A 1 338 ? -17.260 -4.187 3.964 1.00 97.94 338 PHE A CA 1
ATOM 2553 C C . PHE A 1 338 ? -17.012 -4.043 5.470 1.00 97.94 338 PHE A C 1
ATOM 2555 O O . PHE A 1 338 ? -16.813 -2.939 5.981 1.00 97.94 338 PHE A O 1
ATOM 2562 N N . ALA A 1 339 ? -17.021 -5.167 6.179 1.00 97.75 339 ALA A N 1
ATOM 2563 C CA . ALA A 1 339 ? -16.654 -5.279 7.581 1.00 97.75 339 ALA A CA 1
ATOM 2564 C C . ALA A 1 339 ? -15.808 -6.541 7.784 1.00 97.75 339 ALA A C 1
ATOM 2566 O O . ALA A 1 339 ? -16.273 -7.642 7.495 1.00 97.75 339 ALA A O 1
ATOM 2567 N N . ARG A 1 340 ? -14.582 -6.393 8.290 1.00 95.88 340 ARG A N 1
ATOM 2568 C CA . ARG A 1 340 ? -13.737 -7.518 8.713 1.00 95.88 340 ARG A CA 1
ATOM 2569 C C . ARG A 1 340 ? -13.780 -7.656 10.220 1.00 95.88 340 ARG A C 1
ATOM 2571 O O . ARG A 1 340 ? -13.472 -6.699 10.928 1.00 95.88 340 ARG A O 1
ATOM 2578 N N . LEU A 1 341 ? -14.161 -8.836 10.692 1.00 95.75 341 LEU A N 1
ATOM 2579 C CA . LEU A 1 341 ? -14.257 -9.177 12.106 1.00 95.75 341 LEU A CA 1
ATOM 2580 C C . LEU A 1 341 ? -13.160 -10.177 12.456 1.00 95.75 341 LEU A C 1
ATOM 2582 O O . LEU A 1 341 ? -13.132 -11.270 11.893 1.00 95.75 341 LEU A O 1
ATOM 2586 N N . CYS A 1 342 ? -12.291 -9.838 13.405 1.00 92.94 342 CYS A N 1
ATOM 2587 C CA . CYS A 1 342 ? -11.236 -10.742 13.866 1.00 92.94 342 CYS A CA 1
ATOM 2588 C C . CYS A 1 342 ? -11.000 -10.622 15.375 1.00 92.94 342 CYS A C 1
ATOM 2590 O O . CYS A 1 342 ? -11.168 -9.559 15.971 1.00 92.94 342 CYS A O 1
ATOM 2592 N N . GLU A 1 343 ? -10.597 -11.712 16.023 1.00 93.19 343 GLU A N 1
ATOM 2593 C CA . GLU A 1 343 ? -10.104 -11.642 17.401 1.00 93.19 343 GLU A CA 1
ATOM 2594 C C . GLU A 1 343 ? -8.727 -10.966 17.424 1.00 93.19 343 GLU A C 1
ATOM 2596 O O . GLU A 1 343 ? -7.832 -11.334 16.665 1.00 93.19 343 GLU A O 1
ATOM 2601 N N . ARG A 1 344 ? -8.536 -10.008 18.336 1.00 93.81 344 ARG A N 1
ATOM 2602 C CA . ARG A 1 344 ? -7.250 -9.306 18.525 1.00 93.81 344 ARG A CA 1
ATOM 2603 C C . ARG A 1 344 ? -6.574 -9.671 19.839 1.00 93.81 344 ARG A C 1
ATOM 2605 O O . ARG A 1 344 ? -5.356 -9.753 19.915 1.00 93.81 344 ARG A O 1
ATOM 2612 N N . ALA A 1 345 ? -7.377 -9.940 20.857 1.00 94.62 345 ALA A N 1
ATOM 2613 C CA . ALA A 1 345 ? -6.978 -10.430 22.167 1.00 94.62 345 ALA A CA 1
ATOM 2614 C C . ALA A 1 345 ? -8.194 -11.143 22.793 1.00 94.62 345 ALA A C 1
ATOM 2616 O O . ALA A 1 345 ? -9.305 -11.010 22.263 1.00 94.62 345 ALA A O 1
ATOM 2617 N N . PRO A 1 346 ? -8.044 -11.877 23.910 1.00 94.25 346 PRO A N 1
ATOM 2618 C CA . PRO A 1 346 ? -9.187 -12.465 24.601 1.00 94.25 346 PRO A CA 1
ATOM 2619 C C . PRO A 1 346 ? -10.288 -11.427 24.865 1.00 94.25 346 PRO A C 1
ATOM 2621 O O . PRO A 1 346 ? -10.012 -10.315 25.323 1.00 94.25 346 PRO A O 1
ATOM 2624 N N . GLU A 1 347 ? -11.528 -11.783 24.519 1.00 95.88 347 GLU A N 1
ATOM 2625 C CA . GLU A 1 347 ? -12.724 -10.935 24.616 1.00 95.88 347 GLU A CA 1
ATOM 2626 C C . GLU A 1 347 ? -12.676 -9.612 23.822 1.00 95.88 347 GLU A C 1
ATOM 2628 O O . GLU A 1 347 ? -13.513 -8.730 24.030 1.00 95.88 347 GLU A O 1
ATOM 2633 N N . THR A 1 348 ? -11.720 -9.469 22.898 1.00 96.88 348 THR A N 1
ATOM 2634 C CA . THR A 1 348 ? -11.510 -8.254 22.104 1.00 96.88 348 THR A CA 1
ATOM 2635 C C . THR A 1 348 ? -11.691 -8.540 20.620 1.00 96.88 348 THR A C 1
ATOM 2637 O O . THR A 1 348 ? -10.900 -9.263 20.005 1.00 96.88 348 THR A O 1
ATOM 2640 N N . LEU A 1 349 ? -12.718 -7.926 20.041 1.00 97.19 349 LEU A N 1
ATOM 2641 C CA . LEU A 1 349 ? -13.025 -7.973 18.620 1.00 97.19 349 LEU A CA 1
ATOM 2642 C C . LEU A 1 349 ? -12.426 -6.746 17.921 1.00 97.19 349 LEU A C 1
ATOM 2644 O O . LEU A 1 349 ? -12.712 -5.610 18.297 1.00 97.19 349 LEU A O 1
ATOM 2648 N N . GLY A 1 350 ? -11.602 -6.975 16.904 1.00 96.81 350 GLY A N 1
ATOM 2649 C CA . GLY A 1 350 ? -11.189 -5.961 15.942 1.00 96.81 350 GLY A CA 1
ATOM 2650 C C . GLY A 1 350 ? -12.180 -5.895 14.787 1.00 96.81 350 GLY A C 1
ATOM 2651 O O . GLY A 1 350 ? -12.609 -6.934 14.278 1.00 96.81 350 GLY A O 1
ATOM 2652 N N . ILE A 1 351 ? -12.539 -4.676 14.394 1.00 97.19 351 ILE A N 1
ATOM 2653 C CA . ILE A 1 351 ? -13.485 -4.404 13.315 1.00 97.19 351 ILE A CA 1
ATOM 2654 C C . ILE A 1 351 ? -12.838 -3.421 12.341 1.00 97.19 351 ILE A C 1
ATOM 2656 O O . ILE A 1 351 ? -12.623 -2.266 12.700 1.00 97.19 351 ILE A O 1
ATOM 2660 N N . THR A 1 352 ? -12.584 -3.843 11.106 1.00 97.00 352 THR A N 1
ATOM 2661 C CA . THR A 1 352 ? -12.246 -2.920 10.010 1.00 97.00 352 THR A CA 1
ATOM 2662 C C . THR A 1 352 ? -13.505 -2.691 9.191 1.00 97.00 352 THR A C 1
ATOM 2664 O O . THR A 1 352 ? -13.996 -3.624 8.560 1.00 97.00 352 THR A O 1
ATOM 2667 N N . PHE A 1 353 ? -14.048 -1.475 9.213 1.00 98.00 353 PHE A N 1
ATOM 2668 C CA . PHE A 1 353 ? -15.269 -1.109 8.494 1.00 98.00 353 PHE A CA 1
ATOM 2669 C C . PHE A 1 353 ? -14.952 -0.072 7.424 1.00 98.00 353 PHE A C 1
ATOM 2671 O O . PHE A 1 353 ? -14.328 0.949 7.717 1.00 98.00 353 PHE A O 1
ATOM 2678 N N . GLY A 1 354 ? -15.397 -0.318 6.195 1.00 97.69 354 GLY A N 1
ATOM 2679 C CA . GLY A 1 354 ? -15.202 0.604 5.086 1.00 97.69 354 GLY A CA 1
ATOM 2680 C C . GLY A 1 354 ? -16.447 0.755 4.233 1.00 97.69 354 GLY A C 1
ATOM 2681 O O . GLY A 1 354 ? -17.207 -0.197 4.056 1.00 97.69 354 GLY A O 1
ATOM 2682 N N . VAL A 1 355 ? -16.643 1.950 3.680 1.00 98.50 355 VAL A N 1
ATOM 2683 C CA . VAL A 1 355 ? -17.705 2.240 2.710 1.00 98.50 355 VAL A CA 1
ATOM 2684 C C . VAL A 1 355 ? -17.074 2.783 1.437 1.00 98.50 355 VAL A C 1
ATOM 2686 O O . VAL A 1 355 ? -16.232 3.669 1.505 1.00 98.50 355 VAL A O 1
ATOM 2689 N N . THR A 1 356 ? -17.477 2.248 0.286 1.00 97.81 356 THR A N 1
ATOM 2690 C CA . THR A 1 356 ? -17.091 2.701 -1.055 1.00 97.81 356 THR A CA 1
ATOM 2691 C C . THR A 1 356 ? -18.224 3.514 -1.666 1.00 97.81 356 THR A C 1
ATOM 2693 O O . THR A 1 356 ? -19.365 3.042 -1.705 1.00 97.81 356 THR A O 1
ATOM 2696 N N . ASN A 1 357 ? -17.913 4.696 -2.194 1.00 96.62 357 ASN A N 1
ATOM 2697 C CA . ASN A 1 357 ? -18.867 5.479 -2.971 1.00 96.62 357 ASN A CA 1
ATOM 2698 C C . ASN A 1 357 ? -18.994 4.937 -4.405 1.00 96.62 357 ASN A C 1
ATOM 2700 O O . ASN A 1 357 ? -18.055 5.039 -5.189 1.00 96.62 357 ASN A O 1
ATOM 2704 N N . GLU A 1 358 ? -20.155 4.395 -4.772 1.00 95.56 358 GLU A N 1
ATOM 2705 C CA . GLU A 1 358 ? -20.462 3.982 -6.152 1.00 95.56 358 GLU A CA 1
ATOM 2706 C C . GLU A 1 358 ? -21.453 4.920 -6.844 1.00 95.56 358 GLU A C 1
ATOM 2708 O O . GLU A 1 358 ? -21.897 4.641 -7.954 1.00 95.56 358 GLU A O 1
ATOM 2713 N N . ALA A 1 359 ? -21.830 6.026 -6.206 1.00 92.25 359 ALA A N 1
ATOM 2714 C CA . ALA A 1 359 ? -22.846 6.917 -6.732 1.00 92.25 359 ALA A CA 1
ATOM 2715 C C . ALA A 1 359 ? -22.366 7.654 -7.985 1.00 92.25 359 ALA A C 1
ATOM 2717 O O . ALA A 1 359 ? -21.252 8.175 -8.042 1.00 92.25 359 ALA A O 1
ATOM 2718 N N . ASP A 1 360 ? -23.272 7.755 -8.955 1.00 85.44 360 ASP A N 1
ATOM 2719 C CA . ASP A 1 360 ? -23.113 8.558 -10.171 1.00 85.44 360 ASP A CA 1
ATOM 2720 C C . ASP A 1 360 ? -23.603 10.006 -9.988 1.00 85.44 360 ASP A C 1
ATOM 2722 O O . ASP A 1 360 ? -23.748 10.748 -10.962 1.00 85.44 360 ASP A O 1
ATOM 2726 N N . GLU A 1 361 ? -23.889 10.426 -8.749 1.00 80.38 361 GLU A N 1
ATOM 2727 C CA . GLU A 1 361 ? -24.263 11.812 -8.466 1.00 80.38 361 GLU A CA 1
ATOM 2728 C C . GLU A 1 361 ? -23.128 12.763 -8.873 1.00 80.38 361 GLU A C 1
ATOM 2730 O O . GLU A 1 361 ? -21.943 12.512 -8.641 1.00 80.38 361 GLU A O 1
ATOM 2735 N N . VAL A 1 362 ? -23.496 13.875 -9.510 1.00 73.06 362 VAL A N 1
ATOM 2736 C CA . VAL A 1 362 ? -22.539 14.876 -9.984 1.00 73.06 362 VAL A CA 1
ATOM 2737 C C . VAL A 1 362 ? -22.567 16.069 -9.039 1.00 73.06 362 VAL A C 1
ATOM 2739 O O . VAL A 1 362 ? -23.359 16.996 -9.212 1.00 73.06 362 VAL A O 1
ATOM 2742 N N . PHE A 1 363 ? -21.684 16.061 -8.044 1.00 72.56 363 PHE A N 1
ATOM 2743 C CA . PHE A 1 363 ? -21.419 17.218 -7.196 1.00 72.56 363 PHE A CA 1
ATOM 2744 C C . PHE A 1 363 ? -20.221 18.020 -7.722 1.00 72.56 363 PHE A C 1
ATOM 2746 O O . PHE A 1 363 ? -19.107 17.503 -7.761 1.00 72.56 363 PHE A O 1
ATOM 2753 N N . GLN A 1 364 ? -20.476 19.273 -8.131 1.00 61.72 364 GLN A N 1
ATOM 2754 C CA . GLN A 1 364 ? -19.495 20.252 -8.636 1.00 61.72 364 GLN A CA 1
ATOM 2755 C C . GLN A 1 364 ? -18.461 19.653 -9.617 1.00 61.72 364 GLN A C 1
ATOM 2757 O O . GLN A 1 364 ? -17.350 19.304 -9.216 1.00 61.72 364 GLN A O 1
ATOM 2762 N N . PRO A 1 365 ? -18.796 19.518 -10.916 1.00 55.47 365 PRO A N 1
ATOM 2763 C CA . PRO A 1 365 ? -17.886 18.913 -11.878 1.00 55.47 365 PRO A CA 1
ATOM 2764 C C . PRO A 1 365 ? -16.696 19.839 -12.146 1.00 55.47 365 PRO A C 1
ATOM 2766 O O . PRO A 1 365 ? -16.795 20.803 -12.906 1.00 55.47 365 PRO A O 1
ATOM 2769 N N . GLU A 1 366 ? -15.551 19.525 -11.553 1.00 59.25 366 GLU A N 1
ATOM 2770 C CA . GLU A 1 366 ? -14.271 20.066 -11.990 1.00 59.25 366 GLU A CA 1
ATOM 2771 C C . GLU A 1 366 ? -13.714 19.251 -13.162 1.00 59.25 366 GLU A C 1
ATOM 2773 O O . GLU A 1 366 ? -13.994 18.062 -13.341 1.00 59.25 366 GLU A O 1
ATOM 2778 N N . ARG A 1 367 ? -12.920 19.901 -14.014 1.00 56.59 367 ARG A N 1
ATOM 2779 C CA . ARG A 1 367 ? -12.372 19.279 -15.222 1.00 56.59 367 ARG A CA 1
ATOM 2780 C C . ARG A 1 367 ? -11.426 18.131 -14.851 1.00 56.59 367 ARG A C 1
ATOM 2782 O O . ARG A 1 367 ? -10.382 18.372 -14.272 1.00 56.59 367 ARG A O 1
ATOM 2789 N N . GLY A 1 368 ? -11.743 16.901 -15.242 1.00 58.56 368 GLY A N 1
ATOM 2790 C CA . GLY A 1 368 ? -10.865 15.744 -15.001 1.00 58.56 368 GLY A CA 1
ATOM 2791 C C . GLY A 1 368 ? -11.245 14.890 -13.790 1.00 58.56 368 GLY A C 1
ATOM 2792 O O . GLY A 1 368 ? -10.839 13.735 -13.744 1.00 58.56 368 GLY A O 1
ATOM 2793 N N . CYS A 1 369 ? -12.121 15.373 -12.907 1.00 66.88 369 CYS A N 1
ATOM 2794 C CA . CYS A 1 369 ? -12.601 14.593 -11.771 1.00 66.88 369 CYS A CA 1
ATOM 2795 C C . CYS A 1 369 ? -13.775 13.670 -12.154 1.00 66.88 369 CYS A C 1
ATOM 2797 O O . CYS A 1 369 ? -14.593 13.998 -13.022 1.00 66.88 369 CYS A O 1
ATOM 2799 N N . GLY A 1 370 ? -13.867 12.507 -11.500 1.00 69.12 370 GLY A N 1
ATOM 2800 C CA . GLY A 1 370 ? -15.046 11.634 -11.566 1.00 69.12 370 GLY A CA 1
ATOM 2801 C C . GLY A 1 370 ? -16.266 12.222 -10.830 1.00 69.12 370 GLY A C 1
ATOM 2802 O O . GLY A 1 370 ? -16.141 13.271 -10.187 1.00 69.12 370 GLY A O 1
ATOM 2803 N N . PRO A 1 371 ? -17.441 11.563 -10.914 1.00 85.94 371 PRO A N 1
ATOM 2804 C CA . PRO A 1 371 ? -18.605 11.885 -10.083 1.00 85.94 371 PRO A CA 1
ATOM 2805 C C . PRO A 1 371 ? -18.247 11.934 -8.590 1.00 85.94 371 PRO A C 1
ATOM 2807 O O . PRO A 1 371 ? -17.259 11.337 -8.161 1.00 85.94 371 PRO A O 1
ATOM 2810 N N . ALA A 1 372 ? -19.030 12.660 -7.798 1.00 89.38 372 ALA A N 1
ATOM 2811 C CA . ALA A 1 372 ? -18.815 12.809 -6.362 1.00 89.38 372 ALA A CA 1
ATOM 2812 C C . ALA A 1 372 ? -20.141 13.113 -5.661 1.00 89.38 372 ALA A C 1
ATOM 2814 O O . ALA A 1 372 ? -21.015 13.753 -6.245 1.00 89.38 372 ALA A O 1
ATOM 2815 N N . VAL A 1 373 ? -20.266 12.707 -4.397 1.00 92.12 373 VAL A N 1
ATOM 2816 C CA . VAL A 1 373 ? -21.429 13.024 -3.555 1.00 92.12 373 VAL A CA 1
ATOM 2817 C C . VAL A 1 373 ? -21.069 14.080 -2.509 1.00 92.12 373 VAL A C 1
ATOM 2819 O O . VAL A 1 373 ? -19.948 14.064 -1.997 1.00 92.12 373 VAL A O 1
ATOM 2822 N N . PRO A 1 374 ? -22.001 14.978 -2.146 1.00 93.56 374 PRO A N 1
ATOM 2823 C CA . PRO A 1 374 ? -21.812 15.910 -1.043 1.00 93.56 374 PRO A CA 1
ATOM 2824 C C . PRO A 1 374 ? -22.170 15.229 0.282 1.00 93.56 374 PRO A C 1
ATOM 2826 O O . PRO A 1 374 ? -23.291 15.360 0.774 1.00 93.56 374 PRO A O 1
ATOM 2829 N N . LEU A 1 375 ? -21.250 14.447 0.842 1.00 94.88 375 LEU A N 1
ATOM 2830 C CA . LEU A 1 375 ? -21.478 13.709 2.083 1.00 94.88 375 LEU A CA 1
ATOM 2831 C C . LEU A 1 375 ? -21.573 14.678 3.273 1.00 94.88 375 LEU A C 1
ATOM 2833 O O . LEU A 1 375 ? -20.721 15.544 3.453 1.00 94.88 375 LEU A O 1
ATOM 2837 N N . THR A 1 376 ? -22.601 14.506 4.105 1.00 96.44 376 THR A N 1
ATOM 2838 C CA . THR A 1 376 ? -22.838 15.322 5.314 1.00 96.44 376 THR A CA 1
ATOM 2839 C C . THR A 1 376 ? -22.835 14.505 6.599 1.00 96.44 376 THR A C 1
ATOM 2841 O O . THR A 1 376 ? -22.597 15.057 7.669 1.00 96.44 376 THR A O 1
ATOM 2844 N N . GLU A 1 377 ? -23.071 13.195 6.517 1.00 97.69 377 GLU A N 1
ATOM 2845 C CA . GLU A 1 377 ? -22.989 12.278 7.653 1.00 97.69 377 GLU A CA 1
ATOM 2846 C C . GLU A 1 377 ? -22.592 10.884 7.165 1.00 97.69 377 GLU A C 1
ATOM 2848 O O . GLU A 1 377 ? -23.145 10.403 6.175 1.00 97.69 377 GLU A O 1
ATOM 2853 N N . LEU A 1 378 ? -21.675 10.233 7.882 1.00 98.12 378 LEU A N 1
ATOM 2854 C CA . LEU A 1 378 ? -21.424 8.796 7.799 1.00 98.12 378 LEU A CA 1
ATOM 2855 C C . LEU A 1 378 ? -21.103 8.255 9.196 1.00 98.12 378 LEU A C 1
ATOM 2857 O O . LEU A 1 378 ? -20.018 8.497 9.735 1.00 98.12 378 LEU A O 1
ATOM 2861 N N . THR A 1 379 ? -22.039 7.495 9.756 1.00 98.06 379 THR A N 1
ATOM 2862 C CA . THR A 1 379 ? -21.960 6.964 11.120 1.00 98.06 379 THR A CA 1
ATOM 2863 C C . THR A 1 379 ? -22.353 5.495 11.163 1.00 98.06 379 THR A C 1
ATOM 2865 O O . THR A 1 379 ? -23.422 5.124 10.686 1.00 98.06 379 THR A O 1
ATOM 2868 N N . LEU A 1 380 ? -21.517 4.662 11.780 1.00 98.25 380 LEU A N 1
ATOM 2869 C CA . LEU A 1 380 ? -21.870 3.298 12.162 1.00 98.25 380 LEU A CA 1
ATOM 2870 C C . LEU A 1 380 ? -22.570 3.323 13.526 1.00 98.25 380 LEU A C 1
ATOM 2872 O O . LEU A 1 380 ? -22.074 3.942 14.468 1.00 98.25 380 LEU A O 1
ATOM 2876 N N . VAL A 1 381 ? -23.711 2.646 13.640 1.00 97.69 381 VAL A N 1
ATOM 2877 C CA . VAL A 1 381 ? -24.549 2.633 14.846 1.00 97.69 381 VAL A CA 1
ATOM 2878 C C . VAL A 1 381 ? -24.579 1.227 15.433 1.00 97.69 381 VAL A C 1
ATOM 2880 O O . VAL A 1 381 ? -25.127 0.302 14.836 1.00 97.69 381 VAL A O 1
ATOM 2883 N N . ILE A 1 382 ? -24.015 1.067 16.625 1.00 97.38 382 ILE A N 1
ATOM 2884 C CA . ILE A 1 382 ? -24.074 -0.158 17.424 1.00 97.38 382 ILE A CA 1
ATOM 2885 C C . ILE A 1 382 ? -25.258 -0.014 18.386 1.00 97.38 382 ILE A C 1
ATOM 2887 O O . ILE A 1 382 ? -25.119 0.501 19.497 1.00 97.38 382 ILE A O 1
ATOM 2891 N N . GLY A 1 383 ? -26.441 -0.410 17.915 1.00 94.50 383 GLY A N 1
ATOM 2892 C CA . GLY A 1 383 ? -27.672 -0.422 18.707 1.00 94.50 383 GLY A CA 1
ATOM 2893 C C . GLY A 1 383 ? -27.838 -1.696 19.535 1.00 94.50 383 GLY A C 1
ATOM 2894 O O . GLY A 1 383 ? -27.038 -2.625 19.434 1.00 94.50 383 GLY A O 1
ATOM 2895 N N . GLY A 1 384 ? -28.888 -1.754 20.359 1.00 94.12 384 GLY A N 1
ATOM 2896 C CA . GLY A 1 384 ? -29.201 -2.956 21.141 1.00 94.12 384 GLY A CA 1
ATOM 2897 C C . GLY A 1 384 ? -28.188 -3.284 22.242 1.00 94.12 384 GLY A C 1
ATOM 2898 O O . GLY A 1 384 ? -28.087 -4.443 22.659 1.00 94.12 384 GLY A O 1
ATOM 2899 N N . VAL A 1 385 ? -27.417 -2.293 22.707 1.00 96.44 385 VAL A N 1
ATOM 2900 C CA . VAL A 1 385 ? -26.409 -2.479 23.757 1.00 96.44 385 VAL A CA 1
ATOM 2901 C C . VAL A 1 385 ? -27.106 -2.683 25.101 1.00 96.44 385 VAL A C 1
ATOM 2903 O O . VAL A 1 385 ? -27.798 -1.808 25.612 1.00 96.44 385 VAL A O 1
ATOM 2906 N N . GLN A 1 386 ? -26.867 -3.839 25.715 1.00 94.81 386 GLN A N 1
ATOM 2907 C CA . GLN A 1 386 ? -27.519 -4.303 26.946 1.00 94.81 386 GLN A CA 1
ATOM 2908 C C . GLN A 1 386 ? -26.803 -3.841 28.229 1.00 94.81 386 GLN A C 1
ATOM 2910 O O . GLN A 1 386 ? -26.880 -4.500 29.277 1.00 94.81 386 GLN A O 1
ATOM 2915 N N . VAL A 1 387 ? -26.053 -2.742 28.128 1.00 93.56 387 VAL A N 1
ATOM 2916 C CA . VAL A 1 387 ? -25.347 -2.080 29.227 1.00 93.56 387 VAL A CA 1
ATOM 2917 C C . VAL A 1 387 ? -26.052 -0.753 29.491 1.00 93.56 387 VAL A C 1
ATOM 2919 O O . VAL A 1 387 ? -26.137 0.101 28.608 1.00 93.56 387 VAL A O 1
ATOM 2922 N N . SER A 1 388 ? -26.539 -0.568 30.714 1.00 91.56 388 SER A N 1
ATOM 2923 C CA . SER A 1 388 ? -27.228 0.636 31.182 1.00 91.56 388 SER A CA 1
ATOM 2924 C C . SER A 1 388 ? -26.358 1.334 32.236 1.00 91.56 388 SER A C 1
ATOM 2926 O O . SER A 1 388 ? -26.594 1.196 33.440 1.00 91.56 388 SER A O 1
ATOM 2928 N N . PRO A 1 389 ? -25.295 2.042 31.817 1.00 92.81 389 PRO A N 1
ATOM 2929 C CA . PRO A 1 389 ? -24.332 2.601 32.750 1.00 92.81 389 PRO A CA 1
ATOM 2930 C C . PRO A 1 389 ? -24.902 3.818 33.489 1.00 92.81 389 PRO A C 1
ATOM 2932 O O . PRO A 1 389 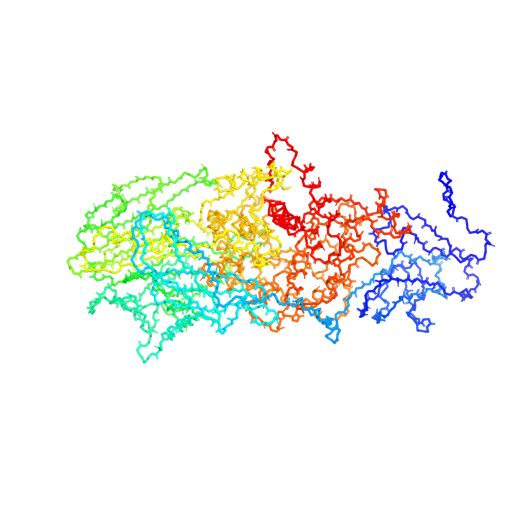? -25.581 4.660 32.905 1.00 92.81 389 PRO A O 1
ATOM 2935 N N . ALA A 1 390 ? -24.558 3.957 34.771 1.00 92.19 390 ALA A N 1
ATOM 2936 C CA . ALA A 1 390 ? -24.812 5.190 35.525 1.00 92.19 390 ALA A CA 1
ATOM 2937 C C . ALA A 1 390 ? -23.813 6.311 35.167 1.00 92.19 390 ALA A C 1
ATOM 2939 O O . ALA A 1 390 ? -24.098 7.494 35.355 1.00 92.19 390 ALA A O 1
ATOM 2940 N N . SER A 1 391 ? -22.639 5.943 34.648 1.00 94.19 391 SER A N 1
ATOM 2941 C CA . SER A 1 391 ? -21.580 6.846 34.195 1.00 94.19 391 SER A CA 1
ATOM 2942 C C . SER A 1 391 ? -20.806 6.227 33.038 1.00 94.19 391 SER A C 1
ATOM 2944 O O . SER A 1 391 ? -20.577 5.016 33.037 1.00 94.19 391 SER A O 1
ATOM 2946 N N . LEU A 1 392 ? -20.349 7.060 32.112 1.00 96.62 392 LEU A N 1
ATOM 2947 C CA . LEU A 1 392 ? -19.466 6.672 31.017 1.00 96.62 392 LEU A CA 1
ATOM 2948 C C . LEU A 1 392 ? -18.027 7.018 31.375 1.00 96.62 392 LEU A C 1
ATOM 2950 O O . LEU A 1 392 ? -17.762 8.102 31.892 1.00 96.62 392 LEU A O 1
ATOM 2954 N N . GLU A 1 393 ? -17.107 6.094 31.123 1.00 97.25 393 GLU A N 1
ATOM 2955 C CA . GLU A 1 393 ? -15.679 6.372 31.228 1.00 97.25 393 GLU A CA 1
ATOM 2956 C C . GLU A 1 393 ? -15.172 6.859 29.870 1.00 97.25 393 GLU A C 1
ATOM 2958 O O . GLU A 1 393 ? -15.252 6.134 28.877 1.00 97.25 393 GLU A O 1
ATOM 2963 N N . TRP A 1 394 ? -14.652 8.080 29.850 1.00 97.19 394 TRP A N 1
ATOM 2964 C CA . TRP A 1 394 ? -13.998 8.701 28.701 1.00 97.19 394 TRP A CA 1
ATOM 2965 C C . TRP A 1 394 ? -12.503 8.901 29.002 1.00 97.19 394 TRP A C 1
ATOM 2967 O O . TRP A 1 394 ? -12.114 8.839 30.172 1.00 97.19 394 TRP A O 1
ATOM 2977 N N . PRO A 1 395 ? -11.661 9.231 28.007 1.00 94.88 395 PRO A N 1
ATOM 2978 C CA . PRO A 1 395 ? -10.248 9.550 28.234 1.00 94.88 395 PRO A CA 1
ATOM 2979 C C . PRO A 1 395 ? -10.031 10.684 29.243 1.00 94.88 395 PRO A C 1
ATOM 2981 O O . PRO A 1 395 ? -9.066 10.672 30.002 1.00 94.88 395 PRO A O 1
ATOM 2984 N N . SER A 1 396 ? -10.956 11.647 29.297 1.00 93.81 396 SER A N 1
ATOM 2985 C CA . SER A 1 396 ? -10.939 12.755 30.259 1.00 93.81 396 SER A CA 1
ATOM 2986 C C . SER A 1 396 ? -11.446 12.381 31.661 1.00 93.81 396 SER A C 1
ATOM 2988 O O . SER A 1 396 ? -11.445 13.229 32.552 1.00 93.81 396 SER A O 1
ATOM 2990 N N . GLY A 1 397 ? -11.903 11.141 31.864 1.00 94.12 397 GLY A N 1
ATOM 2991 C CA . GLY A 1 397 ? -12.422 10.610 33.124 1.00 94.12 397 GLY A CA 1
ATOM 2992 C C . GLY A 1 397 ? -13.901 10.211 33.082 1.00 94.12 397 GLY A C 1
ATOM 2993 O O . GLY A 1 397 ? -14.596 10.351 32.073 1.00 94.12 397 GLY A O 1
ATOM 2994 N N . ALA A 1 398 ? -14.388 9.698 34.214 1.00 94.94 398 ALA A N 1
ATOM 2995 C CA . ALA A 1 398 ? -15.768 9.255 34.379 1.00 94.94 398 ALA A CA 1
ATOM 2996 C C . ALA A 1 398 ? -16.761 10.426 34.430 1.00 94.94 398 ALA A C 1
ATOM 2998 O O . ALA A 1 398 ? -16.608 11.358 35.222 1.00 94.94 398 ALA A O 1
ATOM 2999 N N . VAL A 1 399 ? -17.837 10.329 33.650 1.00 95.12 399 VAL A N 1
ATOM 3000 C CA . VAL A 1 399 ? -18.894 11.340 33.563 1.00 95.12 399 VAL A CA 1
ATOM 3001 C C . VAL A 1 399 ? -20.264 10.709 33.836 1.00 95.12 399 VAL A C 1
ATOM 3003 O O . VAL A 1 399 ? -20.597 9.694 33.220 1.00 95.12 399 VAL A O 1
ATOM 3006 N N . PRO A 1 400 ? -21.105 11.289 34.718 1.00 93.19 400 PRO A N 1
ATOM 3007 C CA . PRO A 1 400 ? -22.464 10.801 34.955 1.00 93.19 400 PRO A CA 1
ATOM 3008 C C . PRO A 1 400 ? -23.298 10.738 33.671 1.00 93.19 400 PRO A C 1
ATOM 3010 O O . PRO A 1 400 ? -23.421 11.731 32.957 1.00 93.19 400 PRO A O 1
ATOM 3013 N N . PHE A 1 401 ? -23.919 9.591 33.397 1.00 92.25 401 PHE A N 1
ATOM 3014 C CA . PHE A 1 401 ? -24.756 9.374 32.218 1.00 92.25 401 PHE A CA 1
ATOM 3015 C C . PHE A 1 401 ? -26.228 9.491 32.604 1.00 92.25 401 PHE A C 1
ATOM 3017 O O . PHE A 1 401 ? -26.938 8.508 32.809 1.00 92.25 401 PHE A O 1
ATOM 3024 N N . VAL A 1 402 ? -26.666 10.736 32.769 1.00 80.94 402 VAL A N 1
ATOM 3025 C CA . VAL A 1 402 ? -28.053 11.098 33.111 1.00 80.94 402 VAL A CA 1
ATOM 3026 C C . VAL A 1 402 ? -28.786 11.800 31.965 1.00 80.94 402 VAL A C 1
ATOM 3028 O O . VAL A 1 402 ? -30.008 11.905 32.006 1.00 80.94 402 VAL A O 1
ATOM 3031 N N . THR A 1 403 ? -28.060 12.264 30.945 1.00 72.19 403 THR A N 1
ATOM 3032 C CA . THR A 1 403 ? -28.612 12.850 29.715 1.00 72.19 403 THR A CA 1
ATOM 3033 C C . THR A 1 403 ? -28.983 11.768 28.700 1.00 72.19 403 THR A C 1
ATOM 3035 O O . THR A 1 403 ? -28.561 10.615 28.816 1.00 72.19 403 THR A O 1
ATOM 3038 N N . SER A 1 404 ? -29.773 12.143 27.689 1.00 79.50 404 SER A N 1
ATOM 3039 C CA . SER A 1 404 ? -30.078 11.282 26.540 1.00 79.50 404 SER A CA 1
ATOM 3040 C C . SER A 1 404 ? -28.850 10.971 25.684 1.00 79.50 404 SER A C 1
ATOM 3042 O O . SER A 1 404 ? -28.858 9.992 24.951 1.00 79.50 404 SER A O 1
ATOM 3044 N N . ASP A 1 405 ? -27.803 11.790 25.746 1.00 91.50 405 ASP A N 1
ATOM 3045 C CA . ASP A 1 405 ? -26.663 11.713 24.842 1.00 91.50 405 ASP A CA 1
ATOM 3046 C C . ASP A 1 405 ? -25.379 12.276 25.470 1.00 91.50 405 ASP A C 1
ATOM 3048 O O . ASP A 1 405 ? -25.402 13.280 26.191 1.00 91.50 405 ASP A O 1
ATOM 3052 N N . GLN A 1 406 ? -24.255 11.618 25.176 1.00 96.12 406 GLN A N 1
ATOM 3053 C CA . GLN A 1 406 ? -22.897 12.137 25.346 1.00 96.12 406 GLN A CA 1
ATOM 3054 C C . GLN A 1 406 ? -22.081 11.888 24.078 1.00 96.12 406 GLN A C 1
ATOM 3056 O O . GLN A 1 406 ? -22.201 10.827 23.474 1.00 96.12 406 GLN A O 1
ATOM 3061 N N . THR A 1 407 ? -21.262 12.852 23.667 1.00 96.50 407 THR A N 1
ATOM 3062 C CA . THR A 1 407 ? -20.484 12.788 22.422 1.00 96.50 407 THR A CA 1
ATOM 3063 C C . THR A 1 407 ? -19.074 13.306 22.637 1.00 96.50 407 THR A C 1
ATOM 3065 O O . THR A 1 407 ? -18.902 14.461 23.023 1.00 96.50 407 THR A O 1
ATOM 3068 N N . LEU A 1 408 ? -18.081 12.472 22.338 1.00 97.56 408 LEU A N 1
ATOM 3069 C CA . LEU A 1 408 ? -16.694 12.871 22.154 1.00 97.56 408 LEU A CA 1
ATOM 3070 C C . LEU A 1 408 ? -16.480 13.207 20.678 1.00 97.56 408 LEU A C 1
ATOM 3072 O O . LEU A 1 408 ? -16.559 12.333 19.821 1.00 97.56 408 LEU A O 1
ATOM 3076 N N . LEU A 1 409 ? -16.221 14.472 20.382 1.00 96.88 409 LEU A N 1
ATOM 3077 C CA . LEU A 1 409 ? -15.983 14.981 19.035 1.00 96.88 409 LEU A CA 1
ATOM 3078 C C . LEU A 1 409 ? -14.530 15.432 18.922 1.00 96.88 409 LEU A C 1
ATOM 3080 O O . LEU A 1 409 ? -14.087 16.203 19.770 1.00 96.88 409 LEU A O 1
ATOM 3084 N N . GLN A 1 410 ? -13.840 15.038 17.854 1.00 96.50 410 GLN A N 1
ATOM 3085 C CA . GLN A 1 410 ? -12.550 15.588 17.448 1.00 96.50 410 GLN A CA 1
ATOM 3086 C C . GLN A 1 410 ? -12.693 16.311 16.106 1.00 96.50 410 GLN A C 1
ATOM 3088 O O . GLN A 1 410 ? -13.229 15.782 15.132 1.00 96.50 410 GLN A O 1
ATOM 3093 N N . THR A 1 411 ? -12.165 17.528 16.065 1.00 95.62 411 THR A N 1
ATOM 3094 C CA . THR A 1 411 ? -12.057 18.395 14.890 1.00 95.62 411 THR A CA 1
ATOM 3095 C C . THR A 1 411 ? -10.643 18.967 14.817 1.00 95.62 411 THR A C 1
ATOM 3097 O O . THR A 1 411 ? -9.818 18.740 15.708 1.00 95.62 411 THR A O 1
ATOM 3100 N N . GLY A 1 412 ? -10.353 19.716 13.763 1.00 93.00 412 GLY A N 1
ATOM 3101 C CA . GLY A 1 412 ? -9.119 20.473 13.671 1.00 93.00 412 GLY A CA 1
ATOM 3102 C C . GLY A 1 412 ? -8.988 21.195 12.343 1.00 93.00 412 GLY A C 1
ATOM 3103 O O . GLY A 1 412 ? -9.896 21.175 11.512 1.00 93.00 412 GLY A O 1
ATOM 3104 N N . ALA A 1 413 ? -7.852 21.854 12.177 1.00 91.81 413 ALA A N 1
ATOM 3105 C CA . ALA A 1 413 ? -7.422 22.461 10.930 1.00 91.81 413 ALA A CA 1
ATOM 3106 C C . ALA A 1 413 ? -5.891 22.498 10.889 1.00 91.81 413 ALA A C 1
ATOM 3108 O O . ALA A 1 413 ? -5.236 22.430 11.926 1.00 91.81 413 ALA A O 1
ATOM 3109 N N . GLY A 1 414 ? -5.318 22.639 9.702 1.00 89.75 414 GLY A N 1
ATOM 3110 C CA . GLY A 1 414 ? -3.872 22.745 9.513 1.00 89.75 414 GLY A CA 1
ATOM 3111 C C . GLY A 1 414 ? -3.456 22.095 8.205 1.00 89.75 414 GLY A C 1
ATOM 3112 O O . GLY A 1 414 ? -4.108 21.162 7.741 1.00 89.75 414 GLY A O 1
ATOM 3113 N N . ARG A 1 415 ? -2.384 22.596 7.587 1.00 88.00 415 ARG A N 1
ATOM 3114 C CA . ARG A 1 415 ? -1.905 22.047 6.310 1.00 88.00 415 ARG A CA 1
ATOM 3115 C C . ARG A 1 415 ? -1.033 20.812 6.489 1.00 88.00 415 ARG A C 1
ATOM 3117 O O . ARG A 1 415 ? -0.909 20.033 5.553 1.00 88.00 415 ARG A O 1
ATOM 3124 N N . SER A 1 416 ? -0.420 20.662 7.660 1.00 92.56 416 SER A N 1
ATOM 3125 C CA . SER A 1 416 ? 0.510 19.589 8.012 1.00 92.56 416 SER A CA 1
ATOM 3126 C C . SER A 1 416 ? 0.330 19.157 9.468 1.00 92.56 416 SER A C 1
ATOM 3128 O O . SER A 1 416 ? -0.371 19.822 10.233 1.00 92.56 416 SER A O 1
ATOM 3130 N N . VAL A 1 417 ? 0.999 18.076 9.877 1.00 94.38 417 VAL A N 1
ATOM 3131 C CA . VAL A 1 417 ? 1.050 17.638 11.282 1.00 94.38 417 VAL A CA 1
ATOM 3132 C C . VAL A 1 417 ? 1.599 18.742 12.197 1.00 94.38 417 VAL A C 1
ATOM 3134 O O . VAL A 1 417 ? 1.068 18.945 13.287 1.00 94.38 417 VAL A O 1
ATOM 3137 N N . ALA A 1 418 ? 2.620 19.483 11.759 1.00 94.75 418 ALA A N 1
ATOM 3138 C CA . ALA A 1 418 ? 3.220 20.583 12.518 1.00 94.75 418 ALA A CA 1
ATOM 3139 C C . ALA A 1 418 ? 2.279 21.777 12.710 1.00 94.75 418 ALA A C 1
ATOM 3141 O O . ALA A 1 418 ? 2.358 22.474 13.717 1.00 94.75 418 ALA A O 1
ATOM 3142 N N . GLU A 1 419 ? 1.416 22.030 11.727 1.00 94.69 419 GLU A N 1
ATOM 3143 C CA . GLU A 1 419 ? 0.454 23.134 11.738 1.00 94.69 419 GLU A CA 1
ATOM 3144 C C . GLU A 1 419 ? -0.908 22.726 12.309 1.00 94.69 419 GLU A C 1
ATOM 3146 O O . GLU A 1 419 ? -1.829 23.541 12.331 1.00 94.69 419 GLU A O 1
ATOM 3151 N N . PHE A 1 420 ? -1.066 21.469 12.731 1.00 95.75 420 PHE A N 1
ATOM 3152 C CA . PHE A 1 420 ? -2.349 20.954 13.176 1.00 95.75 420 PHE A CA 1
ATOM 3153 C C . PHE A 1 420 ? -2.803 21.621 14.478 1.00 95.75 420 PHE A C 1
ATOM 3155 O O . PHE A 1 420 ? -2.254 21.385 15.554 1.00 95.75 420 PHE A O 1
ATOM 3162 N N . LEU A 1 421 ? -3.871 22.405 14.367 1.00 96.44 421 LEU A N 1
ATOM 3163 C CA . LEU A 1 421 ? -4.630 22.983 15.465 1.00 96.44 421 LEU A CA 1
ATOM 3164 C C . LEU A 1 421 ? -5.845 22.088 15.726 1.00 96.44 421 LEU A C 1
ATOM 3166 O O . LEU A 1 421 ? -6.918 22.277 15.149 1.00 96.44 421 LEU A O 1
ATOM 3170 N N . GLY A 1 422 ? -5.643 21.067 16.556 1.00 94.81 422 GLY A N 1
ATOM 3171 C CA . GLY A 1 422 ? -6.701 20.151 16.972 1.00 94.81 422 GLY A CA 1
ATOM 3172 C C . GLY A 1 422 ? -7.636 20.772 18.004 1.00 94.81 422 GLY A C 1
ATOM 3173 O O . GLY A 1 422 ? -7.220 21.586 18.826 1.00 94.81 422 GLY A O 1
ATOM 3174 N N . ALA A 1 423 ? -8.898 20.357 17.979 1.00 96.12 423 ALA A N 1
ATOM 3175 C CA . ALA A 1 423 ? -9.870 20.677 19.012 1.00 96.12 423 ALA A CA 1
ATOM 3176 C C . ALA A 1 423 ? -10.806 19.488 19.229 1.00 96.12 423 ALA A C 1
ATOM 3178 O O . ALA A 1 423 ? -11.497 19.057 18.300 1.00 96.12 423 ALA A O 1
ATOM 3179 N N . TRP A 1 424 ? -10.871 18.982 20.458 1.00 97.12 424 TRP A N 1
ATOM 3180 C CA . TRP A 1 424 ? -11.886 18.024 20.872 1.00 97.12 424 TRP A CA 1
ATOM 3181 C C . TRP A 1 424 ? -12.786 18.591 21.957 1.00 97.12 424 TRP A C 1
ATOM 3183 O O . TRP A 1 424 ? -12.387 19.440 22.750 1.00 97.12 424 TRP A O 1
ATOM 3193 N N . SER A 1 425 ? -14.012 18.080 22.004 1.00 96.94 425 SER A N 1
ATOM 3194 C CA . SER A 1 425 ? -14.956 18.370 23.078 1.00 96.94 425 SER A CA 1
ATOM 3195 C C . SER A 1 425 ? -15.742 17.119 23.447 1.00 96.94 425 SER A C 1
ATOM 3197 O O . SER A 1 425 ? -16.184 16.373 22.574 1.00 96.94 425 SER A O 1
ATOM 3199 N N . LEU A 1 426 ? -15.918 16.900 24.747 1.00 97.38 426 LEU A N 1
ATOM 3200 C CA . LEU A 1 426 ? -16.880 15.961 25.300 1.00 97.38 426 LEU A CA 1
ATOM 3201 C C . LEU A 1 426 ? -18.137 16.744 25.674 1.00 97.38 426 LEU A C 1
ATOM 3203 O O . LEU A 1 426 ? -18.091 17.618 26.540 1.00 97.38 426 LEU A O 1
ATOM 3207 N N . ARG A 1 427 ? -19.257 16.439 25.024 1.00 94.88 427 ARG A N 1
ATOM 3208 C CA . ARG A 1 427 ? -20.530 17.147 25.193 1.00 94.88 427 ARG A CA 1
ATOM 3209 C C . ARG A 1 427 ? -21.605 16.224 25.752 1.00 94.88 427 ARG A C 1
ATOM 3211 O O . ARG A 1 427 ? -21.622 15.044 25.422 1.00 94.88 427 ARG A O 1
ATOM 3218 N N . ALA A 1 428 ? -22.520 16.770 26.547 1.00 92.62 428 ALA A N 1
ATOM 3219 C CA . ALA A 1 428 ? -23.786 16.147 26.925 1.00 92.62 428 ALA A CA 1
ATOM 3220 C C . ALA A 1 428 ? -24.935 17.048 26.457 1.00 92.62 428 ALA A C 1
ATOM 3222 O O . ALA A 1 428 ? -25.141 18.141 26.996 1.00 92.62 428 ALA A O 1
ATOM 3223 N N . GLY A 1 429 ? -25.644 16.636 25.405 1.00 86.56 429 GLY A N 1
ATOM 3224 C CA . GLY A 1 429 ? -26.503 17.537 24.642 1.00 86.56 429 GLY A CA 1
ATOM 3225 C C . GLY A 1 429 ? -25.725 18.768 24.159 1.00 86.56 429 GLY A C 1
ATOM 3226 O O . GLY A 1 429 ? -24.698 18.659 23.493 1.00 86.56 429 GLY A O 1
ATOM 3227 N N . GLN A 1 430 ? -26.197 19.960 24.530 1.00 85.31 430 GLN A N 1
ATOM 3228 C CA . GLN A 1 430 ? -25.559 21.238 24.178 1.00 85.31 430 GLN A CA 1
ATOM 3229 C C . GLN A 1 430 ? -24.456 21.674 25.161 1.00 85.31 430 GLN A C 1
ATOM 3231 O O . GLN A 1 430 ? -23.781 22.672 24.919 1.00 85.31 430 GLN A O 1
ATOM 3236 N N . GLN A 1 431 ? -24.281 20.977 26.287 1.00 91.94 431 GLN A N 1
ATOM 3237 C CA . GLN A 1 431 ? -23.305 21.356 27.307 1.00 91.94 431 GLN A CA 1
ATOM 3238 C C . GLN A 1 431 ? -21.945 20.709 27.032 1.00 91.94 431 GLN A C 1
ATOM 3240 O O . GLN A 1 431 ? -21.842 19.484 27.005 1.00 91.94 431 GLN A O 1
ATOM 3245 N N . THR A 1 432 ? -20.885 21.512 26.927 1.00 95.25 432 THR A N 1
ATOM 3246 C CA . THR A 1 432 ? -19.499 21.018 26.943 1.00 95.25 432 THR A CA 1
ATOM 3247 C C . THR A 1 432 ? -19.079 20.672 28.371 1.00 95.25 432 THR A C 1
ATOM 3249 O O . THR A 1 432 ? -19.212 21.489 29.283 1.00 95.25 432 THR A O 1
ATOM 3252 N N . LEU A 1 433 ? -18.593 19.450 28.569 1.00 95.19 433 LEU A N 1
ATOM 3253 C CA . LEU A 1 433 ? -18.144 18.916 29.856 1.00 95.19 433 LEU A CA 1
ATOM 3254 C C . LEU A 1 433 ? -16.621 18.939 29.999 1.00 95.19 433 LEU A C 1
ATOM 3256 O O . LEU A 1 433 ? -16.114 19.170 31.093 1.00 95.19 433 LEU A O 1
ATOM 3260 N N . ALA A 1 434 ? -15.909 18.692 28.901 1.00 96.44 434 ALA A N 1
ATOM 3261 C CA . ALA A 1 434 ? -14.458 18.781 28.811 1.00 96.44 434 ALA A CA 1
ATOM 3262 C C . ALA A 1 434 ? -14.047 19.109 27.370 1.00 96.44 434 ALA A C 1
ATOM 3264 O O . ALA A 1 434 ? -14.800 18.835 26.435 1.00 96.44 434 ALA A O 1
ATOM 3265 N N . GLU A 1 435 ? -12.863 19.683 27.196 1.00 97.31 435 GLU A N 1
ATOM 3266 C CA . GLU A 1 435 ? -12.297 20.037 25.895 1.00 97.31 435 GLU A CA 1
ATOM 3267 C C . GLU A 1 435 ? -10.767 20.056 25.954 1.00 97.31 435 GLU A C 1
ATOM 3269 O O . GLU A 1 435 ? -10.173 20.090 27.036 1.00 97.31 435 GLU A O 1
ATOM 3274 N N . GLY A 1 436 ? -10.130 20.026 24.789 1.00 96.69 436 GLY A N 1
ATOM 3275 C CA . GLY A 1 436 ? -8.680 20.088 24.647 1.00 96.69 436 GLY A CA 1
ATOM 3276 C C . GLY A 1 436 ? -8.260 20.007 23.183 1.00 96.69 436 GLY A C 1
ATOM 3277 O O . GLY A 1 436 ? -9.086 20.158 22.288 1.00 96.69 436 GLY A O 1
ATOM 3278 N N . GLU A 1 437 ? -6.977 19.755 22.925 1.00 95.38 437 GLU A N 1
ATOM 3279 C CA . GLU A 1 437 ? -6.438 19.752 21.554 1.00 95.38 437 GLU A CA 1
ATOM 3280 C C . GLU A 1 437 ? -6.475 18.363 20.899 1.00 95.38 437 GLU A C 1
ATOM 3282 O O . GLU A 1 437 ? -6.892 18.207 19.749 1.00 95.38 437 GLU A O 1
ATOM 3287 N N . ARG A 1 438 ? -6.080 17.329 21.654 1.00 95.19 438 ARG A N 1
ATOM 3288 C CA . ARG A 1 438 ? -6.061 15.922 21.223 1.00 95.19 438 ARG A CA 1
ATOM 3289 C C . ARG A 1 438 ? -6.633 15.009 22.304 1.00 95.19 438 ARG A C 1
ATOM 3291 O O . ARG A 1 438 ? -6.425 15.266 23.490 1.00 95.19 438 ARG A O 1
ATOM 3298 N N . THR A 1 439 ? -7.331 13.955 21.894 1.00 94.50 439 THR A N 1
ATOM 3299 C CA . THR A 1 439 ? -7.910 12.950 22.794 1.00 94.50 439 THR A CA 1
ATOM 3300 C C . THR A 1 439 ? -7.747 11.549 22.224 1.00 94.50 439 THR A C 1
ATOM 3302 O O . THR A 1 439 ? -7.697 11.366 21.008 1.00 94.50 439 THR A O 1
ATOM 3305 N N . GLU A 1 440 ? -7.693 10.549 23.097 1.00 91.19 440 GLU A N 1
ATOM 3306 C CA . GLU A 1 440 ? -7.802 9.158 22.670 1.00 91.19 440 GLU A CA 1
ATOM 3307 C C . GLU A 1 440 ? -9.256 8.867 22.247 1.00 91.19 440 GLU A C 1
ATOM 3309 O O . GLU A 1 440 ? -10.210 9.323 22.870 1.00 91.19 440 GLU A O 1
ATOM 3314 N N . GLY A 1 441 ? -9.466 8.129 21.161 1.00 95.69 441 GLY A N 1
ATOM 3315 C CA . GLY A 1 441 ? -10.803 7.926 20.590 1.00 95.69 441 GLY A CA 1
ATOM 3316 C C . GLY A 1 441 ? -11.581 6.758 21.188 1.00 95.69 441 GLY A C 1
ATOM 3317 O O . GLY A 1 441 ? -11.919 5.847 20.437 1.00 95.69 441 GLY A O 1
ATOM 3318 N N . TRP A 1 442 ? -11.847 6.722 22.500 1.00 98.12 442 TRP A N 1
ATOM 3319 C CA . TRP A 1 442 ? -12.551 5.589 23.130 1.00 98.12 442 TRP A CA 1
ATOM 3320 C C . TRP A 1 442 ? -13.604 5.972 24.179 1.00 98.12 442 TRP A C 1
ATOM 3322 O O . TRP A 1 442 ? -13.625 7.085 24.696 1.00 98.12 442 TRP A O 1
ATOM 3332 N N . VAL A 1 443 ? -14.492 5.022 24.486 1.00 98.25 443 VAL A N 1
ATOM 3333 C CA . VAL A 1 443 ? -15.485 5.081 25.569 1.00 98.25 443 VAL A CA 1
ATOM 3334 C C . VAL A 1 443 ? -15.646 3.710 26.212 1.00 98.25 443 VAL A C 1
ATOM 3336 O O . VAL A 1 443 ? -15.530 2.688 25.538 1.00 98.25 443 VAL A O 1
ATOM 3339 N N . ASP A 1 444 ? -15.943 3.675 27.506 1.00 98.19 444 ASP A N 1
ATOM 3340 C CA . ASP A 1 444 ? -16.241 2.446 28.235 1.00 98.19 444 ASP A CA 1
ATOM 3341 C C . ASP A 1 444 ? -17.546 2.564 29.043 1.00 98.19 444 ASP A C 1
ATOM 3343 O O . ASP A 1 444 ? -17.717 3.432 29.907 1.00 98.19 444 ASP A O 1
ATOM 3347 N N . LEU A 1 445 ? -18.490 1.676 28.722 1.00 97.38 445 LEU A N 1
ATOM 3348 C CA . LEU A 1 445 ? -19.805 1.557 29.340 1.00 97.38 445 LEU A CA 1
ATOM 3349 C C . LEU A 1 445 ? -19.763 0.422 30.355 1.00 97.38 445 LEU A C 1
ATOM 3351 O O . LEU A 1 445 ? -19.440 -0.712 30.005 1.00 97.38 445 LEU A O 1
ATOM 3355 N N . ARG A 1 446 ? -20.141 0.689 31.610 1.00 94.56 446 ARG A N 1
ATOM 3356 C CA . ARG A 1 446 ? -20.045 -0.309 32.685 1.00 94.56 446 ARG A CA 1
ATOM 3357 C C . ARG A 1 446 ? -21.264 -0.345 33.588 1.00 94.56 446 ARG A C 1
ATOM 3359 O O . ARG A 1 446 ? -21.779 0.687 34.012 1.00 94.56 446 ARG A O 1
ATOM 3366 N N . GLN A 1 447 ? -21.644 -1.558 33.966 1.00 93.44 447 GLN A N 1
ATOM 3367 C CA . GLN A 1 447 ? -22.560 -1.845 35.064 1.00 93.44 447 GLN A CA 1
ATOM 3368 C C . GLN A 1 447 ? -22.136 -3.150 35.760 1.00 93.44 447 GLN A C 1
ATOM 3370 O O . GLN A 1 447 ? -21.324 -3.900 35.217 1.00 93.44 447 GLN A O 1
ATOM 3375 N N . PRO A 1 448 ? -22.670 -3.485 36.945 1.00 92.69 448 PRO A N 1
ATOM 3376 C CA . PRO A 1 448 ? -22.389 -4.778 37.561 1.00 92.69 448 PRO A CA 1
ATOM 3377 C C . PRO A 1 448 ? -22.723 -5.946 36.616 1.00 92.69 448 PRO A C 1
ATOM 3379 O O . PRO A 1 448 ? -23.859 -6.090 36.169 1.00 92.69 448 PRO A O 1
ATOM 3382 N N . GLY A 1 449 ? -21.727 -6.779 36.304 1.00 91.50 449 GLY A N 1
ATOM 3383 C CA . GLY A 1 449 ? -21.877 -7.988 35.490 1.00 91.50 449 GLY A CA 1
ATOM 3384 C C . GLY A 1 449 ? -21.741 -7.797 33.976 1.00 91.50 449 GLY A C 1
ATOM 3385 O O . GLY A 1 449 ? -21.591 -8.799 33.281 1.00 91.50 449 GLY A O 1
ATOM 3386 N N . ARG A 1 450 ? -21.754 -6.560 33.451 1.00 94.44 450 ARG A N 1
ATOM 3387 C CA . ARG A 1 450 ? -21.613 -6.281 32.008 1.00 94.44 450 ARG A CA 1
ATOM 3388 C C . ARG A 1 450 ? -20.849 -4.989 31.741 1.00 94.44 450 ARG A C 1
ATOM 3390 O O . ARG A 1 450 ? -21.048 -3.984 32.419 1.00 94.44 450 ARG A O 1
ATOM 3397 N N . GLY A 1 451 ? -20.029 -4.992 30.706 1.00 96.56 451 GLY A N 1
ATOM 3398 C CA . GLY A 1 451 ? -19.355 -3.806 30.214 1.00 96.56 451 GLY A CA 1
ATOM 3399 C C . GLY A 1 451 ? -18.908 -3.959 28.769 1.00 96.56 451 GLY A C 1
ATOM 3400 O O . GLY A 1 451 ? -18.723 -5.074 28.272 1.00 96.56 451 GLY A O 1
ATOM 3401 N N . LEU A 1 452 ? -18.792 -2.818 28.105 1.00 97.88 452 LEU A N 1
ATOM 3402 C CA . LEU A 1 452 ? -18.455 -2.703 26.698 1.00 97.88 452 LEU A CA 1
ATOM 3403 C C . LEU A 1 452 ? -17.584 -1.464 26.511 1.00 97.88 452 LEU A C 1
ATOM 3405 O O . LEU A 1 452 ? -18.062 -0.345 26.698 1.00 97.88 452 LEU A O 1
ATOM 3409 N N . ALA A 1 453 ? -16.335 -1.671 26.107 1.00 98.38 453 ALA A N 1
ATOM 3410 C CA . ALA A 1 453 ? -15.449 -0.596 25.695 1.00 98.38 453 ALA A CA 1
ATOM 3411 C C . ALA A 1 453 ? -15.317 -0.579 24.171 1.00 98.38 453 ALA A C 1
ATOM 3413 O O . ALA A 1 453 ? -15.143 -1.629 23.549 1.00 98.38 453 ALA A O 1
ATOM 3414 N N . VAL A 1 454 ? -15.388 0.613 23.582 1.00 98.69 454 VAL A N 1
ATOM 3415 C CA . VAL A 1 454 ? -15.247 0.845 22.142 1.00 98.69 454 VAL A CA 1
ATOM 3416 C C . VAL A 1 454 ? -14.148 1.872 21.918 1.00 98.69 454 VAL A C 1
ATOM 3418 O O . VAL A 1 454 ? -14.145 2.913 22.570 1.00 98.69 454 VAL A O 1
ATOM 3421 N N . GLY A 1 455 ? -13.219 1.590 21.008 1.00 98.31 455 GLY A N 1
ATOM 3422 C CA . GLY A 1 455 ? -12.145 2.510 20.629 1.00 98.31 455 GLY A CA 1
ATOM 3423 C C . GLY A 1 455 ? -11.988 2.601 19.119 1.00 98.31 455 GLY A C 1
ATOM 3424 O O . GLY A 1 455 ? -12.252 1.626 18.423 1.00 98.31 455 GLY A O 1
ATOM 3425 N N . VAL A 1 456 ? -11.540 3.749 18.620 1.00 98.38 456 VAL A N 1
ATOM 3426 C CA . VAL A 1 456 ? -11.346 4.039 17.193 1.00 98.38 456 VAL A CA 1
ATOM 3427 C C . VAL A 1 456 ? -9.880 4.380 16.946 1.00 98.38 456 VAL A C 1
ATOM 3429 O O . VAL A 1 456 ? -9.340 5.296 17.571 1.00 98.38 456 VAL A O 1
ATOM 3432 N N . ARG A 1 457 ? -9.219 3.631 16.058 1.00 97.19 457 ARG A N 1
ATOM 3433 C CA . ARG A 1 457 ? -7.815 3.869 15.697 1.00 97.19 457 ARG A CA 1
ATOM 3434 C C . ARG A 1 457 ? -7.707 5.155 14.881 1.00 97.19 457 ARG A C 1
ATOM 3436 O O . ARG A 1 457 ? -8.589 5.444 14.074 1.00 97.19 457 ARG A O 1
ATOM 3443 N N . GLU A 1 458 ? -6.613 5.892 15.075 1.00 96.50 458 GLU A N 1
ATOM 3444 C CA . GLU A 1 458 ? -6.312 7.121 14.322 1.00 96.50 458 GLU A CA 1
ATOM 3445 C C . GLU A 1 458 ? -7.409 8.203 14.461 1.00 96.50 458 GLU A C 1
ATOM 3447 O O . GLU A 1 458 ? -7.766 8.890 13.502 1.00 96.50 458 GLU A O 1
ATOM 3452 N N . PHE A 1 459 ? -8.003 8.326 15.657 1.00 96.62 459 PHE A N 1
ATOM 3453 C CA . PHE A 1 459 ? -9.145 9.218 15.903 1.00 96.62 459 PHE A CA 1
ATOM 3454 C C . PHE A 1 459 ? -8.804 10.705 15.720 1.00 96.62 459 PHE A C 1
ATOM 3456 O O . PHE A 1 459 ? -9.641 11.468 15.237 1.00 96.62 459 PHE A O 1
ATOM 3463 N N . VAL A 1 460 ? -7.581 11.111 16.080 1.00 96.62 460 VAL A N 1
ATOM 3464 C CA . VAL A 1 460 ? -7.090 12.488 15.896 1.00 96.62 460 VAL A CA 1
ATOM 3465 C C . VAL A 1 460 ? -6.632 12.702 14.464 1.00 96.62 460 VAL A C 1
ATOM 3467 O O . VAL A 1 460 ? -6.972 13.697 13.827 1.00 96.62 460 VAL A O 1
ATOM 3470 N N . GLU A 1 461 ? -5.881 11.739 13.957 1.00 96.62 461 GLU A N 1
ATOM 3471 C CA . GLU A 1 461 ? -5.220 11.763 12.667 1.00 96.62 461 GLU A CA 1
ATOM 3472 C C . GLU A 1 461 ? -6.228 11.835 11.517 1.00 96.62 461 GLU A C 1
ATOM 3474 O O . GLU A 1 461 ? -5.997 12.539 10.537 1.00 96.62 461 GLU A O 1
ATOM 3479 N N . ARG A 1 462 ? -7.382 11.169 11.656 1.00 95.56 462 ARG A N 1
ATOM 3480 C CA . ARG A 1 462 ? -8.457 11.136 10.652 1.00 95.56 462 ARG A CA 1
ATOM 3481 C C . ARG A 1 462 ? -9.636 12.048 10.988 1.00 95.56 462 ARG A C 1
ATOM 3483 O O . ARG A 1 462 ? -10.775 11.717 10.656 1.00 95.56 462 ARG A O 1
ATOM 3490 N N . TYR A 1 463 ? -9.403 13.172 11.663 1.00 95.44 463 TYR A N 1
ATOM 3491 C CA . TYR A 1 463 ? -10.467 14.139 11.940 1.00 95.44 463 TYR A CA 1
ATOM 3492 C C . TYR A 1 463 ? -11.162 14.616 10.635 1.00 95.44 463 TYR A C 1
ATOM 3494 O O . TYR A 1 463 ? -10.565 14.575 9.555 1.00 95.44 463 TYR A O 1
ATOM 3502 N N . PRO A 1 464 ? -12.406 15.118 10.716 1.00 95.94 464 PRO A N 1
ATOM 3503 C CA . PRO A 1 464 ? -13.292 15.093 11.873 1.00 95.94 464 PRO A CA 1
ATOM 3504 C C . PRO A 1 464 ? -13.790 13.673 12.187 1.00 95.94 464 PRO A C 1
ATOM 3506 O O . PRO A 1 464 ? -13.940 12.821 11.309 1.00 95.94 464 PRO A O 1
ATOM 3509 N N . GLY A 1 465 ? -14.056 13.415 13.463 1.00 95.75 465 GLY A N 1
ATOM 3510 C CA . GLY A 1 465 ? -14.570 12.134 13.941 1.00 95.75 465 GLY A CA 1
ATOM 3511 C C . GLY A 1 465 ? -15.333 12.302 15.247 1.00 95.75 465 GLY A C 1
ATOM 3512 O O . GLY A 1 465 ? -15.050 13.218 16.020 1.00 95.75 465 GLY A O 1
ATOM 3513 N N . ALA A 1 466 ? -16.316 11.437 15.495 1.00 97.06 466 ALA A N 1
ATOM 3514 C CA . ALA A 1 466 ? -17.055 11.458 16.754 1.00 97.06 466 ALA A CA 1
ATOM 3515 C C . ALA A 1 466 ? -17.373 10.055 17.273 1.00 97.06 466 ALA A C 1
ATOM 3517 O O . ALA A 1 466 ? -17.643 9.141 16.494 1.00 97.06 466 ALA A O 1
ATOM 3518 N N . LEU A 1 467 ? -17.375 9.919 18.596 1.00 97.81 467 LEU A N 1
ATOM 3519 C CA . LEU A 1 467 ? -17.819 8.743 19.328 1.00 97.81 467 LEU A CA 1
ATOM 3520 C C . LEU A 1 467 ? -18.930 9.172 20.288 1.00 97.81 467 LEU A C 1
ATOM 3522 O O . LEU A 1 467 ? -18.692 9.961 21.204 1.00 97.81 467 LEU A O 1
ATOM 3526 N N . SER A 1 468 ? -20.143 8.676 20.074 1.00 97.06 468 SER A N 1
ATOM 3527 C CA . SER A 1 468 ? -21.313 9.067 20.864 1.00 97.06 468 SER A CA 1
ATOM 3528 C C . SER A 1 468 ? -21.931 7.876 21.575 1.00 97.06 468 SER A C 1
ATOM 3530 O O . SER A 1 468 ? -21.940 6.765 21.055 1.00 97.06 468 SER A O 1
ATOM 3532 N N . VAL A 1 469 ? -22.495 8.121 22.753 1.00 97.44 469 VAL A N 1
ATOM 3533 C CA . VAL A 1 469 ? -23.359 7.176 23.458 1.00 97.44 469 VAL A CA 1
ATOM 3534 C C . VAL A 1 469 ? -24.716 7.829 23.658 1.00 97.44 469 VAL A C 1
ATOM 3536 O O . VAL A 1 469 ? -24.805 8.926 24.216 1.00 97.44 469 VAL A O 1
ATOM 3539 N N . ARG A 1 470 ? -25.775 7.161 23.202 1.00 93.88 470 ARG A N 1
ATOM 3540 C CA . ARG A 1 470 ? -27.153 7.654 23.279 1.00 93.88 470 ARG A CA 1
ATOM 3541 C C . ARG A 1 470 ? -28.041 6.702 24.065 1.00 93.88 470 ARG A C 1
ATOM 3543 O O . ARG A 1 470 ? -27.808 5.499 24.098 1.00 93.88 470 ARG A O 1
ATOM 3550 N N . ARG A 1 471 ? -29.058 7.268 24.709 1.00 88.94 471 ARG A N 1
ATOM 3551 C CA . ARG A 1 471 ? -30.138 6.578 25.410 1.00 88.94 471 ARG A CA 1
ATOM 3552 C C . ARG A 1 471 ? -31.433 6.821 24.644 1.00 88.94 471 ARG A C 1
ATOM 3554 O O . ARG A 1 471 ? -31.927 7.950 24.622 1.00 88.94 471 ARG A O 1
ATOM 3561 N N . GLN A 1 472 ? -31.994 5.777 24.048 1.00 79.25 472 GLN A N 1
ATOM 3562 C CA . GLN A 1 472 ? -33.302 5.820 23.398 1.00 79.25 472 GLN A CA 1
ATOM 3563 C C . GLN A 1 472 ? -34.284 4.956 24.195 1.00 79.25 472 GLN A C 1
ATOM 3565 O O . GLN A 1 472 ? -34.320 3.736 24.066 1.00 79.25 472 GLN A O 1
ATOM 3570 N N . GLY A 1 473 ? -35.065 5.587 25.077 1.00 80.06 473 GLY A N 1
ATOM 3571 C CA . GLY A 1 473 ? -35.886 4.851 26.043 1.00 80.06 473 GLY A CA 1
ATOM 3572 C C . GLY A 1 473 ? -35.011 4.043 27.008 1.00 80.06 473 GLY A C 1
ATOM 3573 O O . GLY A 1 473 ? -34.170 4.622 27.697 1.00 80.06 473 GLY A O 1
ATOM 3574 N N . ASP A 1 474 ? -35.198 2.723 27.032 1.00 78.06 474 ASP A N 1
ATOM 3575 C CA . ASP A 1 474 ? -34.391 1.790 27.832 1.00 78.06 474 ASP A CA 1
ATOM 3576 C C . ASP A 1 474 ? -33.146 1.273 27.082 1.00 78.06 474 ASP A C 1
ATOM 3578 O O . ASP A 1 474 ? -32.326 0.560 27.663 1.00 78.06 474 ASP A O 1
ATOM 3582 N N . GLU A 1 475 ? -32.981 1.633 25.805 1.00 84.44 475 GLU A N 1
ATOM 3583 C CA . GLU A 1 475 ? -31.881 1.159 24.965 1.00 84.44 475 GLU A CA 1
ATOM 3584 C C . GLU A 1 475 ? -30.680 2.111 25.011 1.00 84.44 475 GLU A C 1
ATOM 3586 O O . GLU A 1 475 ? -30.825 3.338 25.002 1.00 84.44 475 GLU A O 1
ATOM 3591 N N . THR A 1 476 ? -29.479 1.531 25.030 1.00 93.75 476 THR A N 1
ATOM 3592 C CA . THR A 1 476 ? -28.219 2.253 24.841 1.00 93.75 476 THR A CA 1
ATOM 3593 C C . THR A 1 476 ? -27.695 1.990 23.429 1.00 93.75 476 THR A C 1
ATOM 3595 O O . THR A 1 476 ? -27.708 0.854 22.951 1.00 93.75 476 THR A O 1
ATOM 3598 N N . GLU A 1 477 ? -27.193 3.031 22.773 1.00 95.69 477 GLU A N 1
ATOM 3599 C CA . GLU A 1 477 ? -26.535 2.952 21.468 1.00 95.69 477 GLU A CA 1
ATOM 3600 C C . GLU A 1 477 ? -25.136 3.556 21.556 1.00 95.69 477 GLU A C 1
ATOM 3602 O O . GLU A 1 477 ? -24.940 4.571 22.228 1.00 95.69 477 GLU A O 1
ATOM 3607 N N . VAL A 1 478 ? -24.173 2.954 20.857 1.00 97.62 478 VAL A N 1
ATOM 3608 C CA . VAL A 1 478 ? -22.837 3.525 20.646 1.00 97.62 478 VAL A CA 1
ATOM 3609 C C . VAL A 1 478 ? -22.676 3.847 19.166 1.00 97.62 478 VAL A C 1
ATOM 3611 O O . VAL A 1 478 ? -22.947 3.010 18.310 1.00 97.62 478 VAL A O 1
ATOM 3614 N N . GLU A 1 479 ? -22.233 5.055 18.846 1.00 97.81 479 GLU A N 1
ATOM 3615 C CA . GLU A 1 479 ? -22.146 5.551 17.477 1.00 97.81 479 GLU A CA 1
ATOM 3616 C C . GLU A 1 479 ? -20.715 5.961 17.146 1.00 97.81 479 GLU A C 1
ATOM 3618 O O . GLU A 1 479 ? -20.123 6.777 17.853 1.00 97.81 479 GLU A O 1
ATOM 3623 N N . VAL A 1 480 ? -20.179 5.430 16.048 1.00 98.19 480 VAL A N 1
ATOM 3624 C CA . VAL A 1 480 ? -18.848 5.759 15.529 1.00 98.19 480 VAL A CA 1
ATOM 3625 C C . VAL A 1 480 ? -19.019 6.535 14.229 1.00 98.19 480 VAL A C 1
ATOM 3627 O O . VAL A 1 480 ? -19.400 5.978 13.200 1.00 98.19 480 VAL A O 1
ATOM 3630 N N . SER A 1 481 ? -18.771 7.841 14.275 1.00 97.31 481 SER A N 1
ATOM 3631 C CA . SER A 1 481 ? -18.940 8.742 13.134 1.00 97.31 481 SER A CA 1
ATOM 3632 C C . SER A 1 481 ? -17.614 8.968 12.419 1.00 97.31 481 SER A C 1
ATOM 3634 O O . SER A 1 481 ? -16.707 9.593 12.971 1.00 97.31 481 SER A O 1
ATOM 3636 N N . LEU A 1 482 ? -17.529 8.493 11.175 1.00 95.81 482 LEU A N 1
ATOM 3637 C CA . LEU A 1 482 ? -16.419 8.771 10.259 1.00 95.81 482 LEU A CA 1
ATOM 3638 C C . LEU A 1 482 ? -16.547 10.185 9.677 1.00 95.81 482 LEU A C 1
ATOM 3640 O O . LEU A 1 482 ? -15.546 10.831 9.382 1.00 95.81 482 LEU A O 1
ATOM 3644 N N . TRP A 1 483 ? -17.779 10.671 9.531 1.00 96.88 483 TRP A N 1
ATOM 3645 C CA . TRP A 1 483 ? -18.067 12.054 9.173 1.00 96.88 483 TRP A CA 1
ATOM 3646 C C . TRP A 1 483 ? -19.252 12.546 10.011 1.00 96.88 483 TRP A C 1
ATOM 3648 O O . TRP A 1 483 ? -20.390 12.167 9.723 1.00 96.88 483 TRP A O 1
ATOM 3658 N N . PRO A 1 484 ? -19.020 13.293 11.108 1.00 94.50 484 PRO A N 1
ATOM 3659 C CA . PRO A 1 484 ? -20.098 13.743 11.981 1.00 94.50 484 PRO A CA 1
ATOM 3660 C C . PRO A 1 484 ? -20.934 14.846 11.316 1.00 94.50 484 PRO A C 1
ATOM 3662 O O . PRO A 1 484 ? -20.394 15.776 10.713 1.00 94.50 484 PRO A O 1
ATOM 3665 N N . ARG A 1 485 ? -22.262 14.761 11.471 1.00 88.12 485 ARG A N 1
ATOM 3666 C CA . ARG A 1 485 ? -23.214 15.767 10.974 1.00 88.12 485 ARG A CA 1
ATOM 3667 C C . ARG A 1 485 ? -22.906 17.151 11.558 1.00 88.12 485 ARG A C 1
ATOM 3669 O O . ARG A 1 485 ? -22.579 17.245 12.734 1.00 88.12 485 ARG A O 1
ATOM 3676 N N . HIS A 1 486 ? -23.105 18.199 10.752 1.00 76.44 486 HIS A N 1
ATOM 3677 C CA . HIS A 1 486 ? -22.872 19.626 11.048 1.00 76.44 486 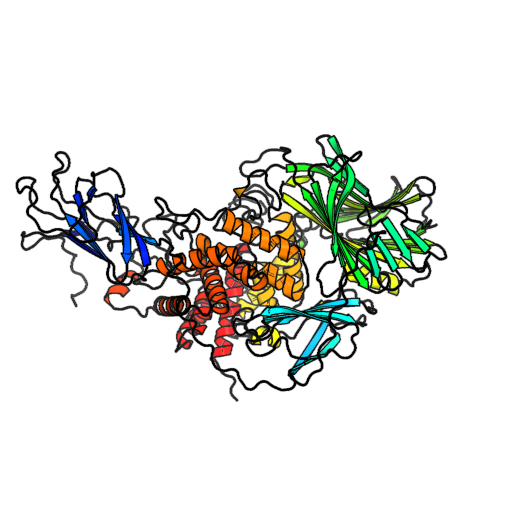HIS A CA 1
ATOM 3678 C C . HIS A 1 486 ? -21.390 20.014 11.172 1.00 76.44 486 HIS A C 1
ATOM 3680 O O . HIS A 1 486 ? -20.949 20.918 10.467 1.00 76.44 486 HIS A O 1
ATOM 3686 N N . GLU A 1 487 ? -20.617 19.311 11.994 1.00 79.56 487 GLU A N 1
ATOM 3687 C CA . GLU A 1 487 ? -19.223 19.648 12.293 1.00 79.56 487 GLU A CA 1
ATOM 3688 C C . GLU A 1 487 ? -18.250 19.201 11.205 1.00 79.56 487 GLU A C 1
ATOM 3690 O O . GLU A 1 487 ? -17.222 19.846 11.012 1.00 79.56 487 GLU A O 1
ATOM 3695 N N . GLY A 1 488 ? -18.578 18.140 10.462 1.00 65.31 488 GLY A N 1
ATOM 3696 C CA . GLY A 1 488 ? -17.816 17.772 9.273 1.00 65.31 488 GLY A CA 1
ATOM 3697 C C . GLY A 1 488 ? -18.008 18.749 8.112 1.00 65.31 488 GLY A C 1
ATOM 3698 O O . GLY A 1 488 ? -17.141 18.875 7.258 1.00 65.31 488 GLY A O 1
ATOM 3699 N N . GLY A 1 489 ? -19.122 19.482 8.068 1.00 88.19 489 GLY A N 1
ATOM 3700 C CA . GLY A 1 489 ? -19.520 20.202 6.861 1.00 88.19 489 GLY A CA 1
ATOM 3701 C C . GLY A 1 489 ? -19.840 19.243 5.706 1.00 88.19 489 GLY A C 1
ATOM 3702 O O . GLY A 1 489 ? -20.230 18.093 5.925 1.00 88.19 489 GLY A O 1
ATOM 3703 N N . ILE A 1 490 ? -19.703 19.728 4.471 1.00 91.31 490 ILE A N 1
ATOM 3704 C CA . ILE A 1 490 ? -19.957 18.945 3.256 1.00 91.31 490 ILE A CA 1
ATOM 3705 C C . ILE A 1 490 ? -18.622 18.425 2.717 1.00 91.31 490 ILE A C 1
ATOM 3707 O O . ILE A 1 490 ? -17.798 19.214 2.254 1.00 91.31 490 ILE A O 1
ATOM 3711 N N . LEU A 1 491 ? -18.429 17.106 2.735 1.00 91.38 491 LEU A N 1
ATOM 3712 C CA . LEU A 1 491 ? -17.307 16.450 2.068 1.00 91.38 491 LEU A CA 1
ATOM 3713 C C . LEU A 1 491 ? -17.657 16.194 0.604 1.00 91.38 491 LEU A C 1
ATOM 3715 O O . LEU A 1 491 ? -18.667 15.553 0.308 1.00 91.38 491 LEU A O 1
ATOM 3719 N N . ARG A 1 492 ? -16.793 16.625 -0.318 1.00 90.62 492 ARG A N 1
ATOM 3720 C CA . ARG A 1 492 ? -16.836 16.162 -1.708 1.00 90.62 492 ARG A CA 1
ATOM 3721 C C . ARG A 1 492 ? -16.251 14.752 -1.766 1.00 90.62 492 ARG A C 1
ATOM 3723 O O . ARG A 1 492 ? -15.058 14.584 -1.972 1.00 90.62 492 ARG A O 1
ATOM 3730 N N . TRP A 1 493 ? -17.095 13.740 -1.621 1.00 92.62 493 TRP A N 1
ATOM 3731 C CA . TRP A 1 493 ? -16.642 12.356 -1.603 1.00 92.62 493 TRP A CA 1
ATOM 3732 C C . TRP A 1 493 ? -16.658 11.760 -3.015 1.00 92.62 493 TRP A C 1
ATOM 3734 O O . TRP A 1 493 ? -17.723 11.541 -3.597 1.00 92.62 493 TRP A O 1
ATOM 3744 N N . ALA A 1 494 ? -15.479 11.541 -3.599 1.00 91.62 494 ALA A N 1
ATOM 3745 C CA . ALA A 1 494 ? -15.331 11.088 -4.983 1.00 91.62 494 ALA A CA 1
ATOM 3746 C C . ALA A 1 494 ? -15.816 9.642 -5.213 1.00 91.62 494 ALA A C 1
ATOM 3748 O O . ALA A 1 494 ? -15.716 8.780 -4.341 1.00 91.62 494 ALA A O 1
ATOM 3749 N N . GLN A 1 495 ? -16.342 9.361 -6.408 1.00 92.69 495 GLN A N 1
ATOM 3750 C CA . GLN A 1 495 ? -16.719 8.010 -6.822 1.00 92.69 495 GLN A CA 1
ATOM 3751 C C . GLN A 1 495 ? -15.484 7.103 -6.838 1.00 92.69 495 GLN A C 1
ATOM 3753 O O . GLN A 1 495 ? -14.416 7.467 -7.336 1.00 92.69 495 GLN A O 1
ATOM 3758 N N . GLY A 1 496 ? -15.658 5.901 -6.302 1.00 93.38 496 GLY A N 1
ATOM 3759 C CA . GLY A 1 496 ? -14.639 4.870 -6.233 1.00 93.38 496 GLY A CA 1
ATOM 3760 C C . GLY A 1 496 ? -13.714 4.964 -5.030 1.00 93.38 496 GLY A C 1
ATOM 3761 O O . GLY A 1 496 ? -12.996 3.998 -4.805 1.00 93.38 496 GLY A O 1
ATOM 3762 N N . THR A 1 497 ? -13.735 6.042 -4.241 1.00 94.69 497 THR A N 1
ATOM 3763 C CA . THR A 1 497 ? -12.919 6.119 -3.021 1.00 94.69 497 THR A CA 1
ATOM 3764 C C . THR A 1 497 ? -13.628 5.470 -1.838 1.00 94.69 497 THR A C 1
ATOM 3766 O O . THR A 1 497 ? -14.857 5.307 -1.814 1.00 94.69 497 THR A O 1
ATOM 3769 N N . GLN A 1 498 ? -12.835 5.071 -0.849 1.00 95.69 498 GLN A N 1
ATOM 3770 C CA . GLN A 1 498 ? -13.277 4.359 0.338 1.00 95.69 498 GLN A CA 1
ATOM 3771 C C . GLN A 1 498 ? -12.978 5.158 1.599 1.00 95.69 498 GLN A C 1
ATOM 3773 O O . GLN A 1 498 ? -11.846 5.569 1.828 1.00 95.69 498 GLN A O 1
ATOM 3778 N N . LEU A 1 499 ? -13.974 5.306 2.471 1.00 97.12 499 LEU A N 1
ATOM 3779 C CA . LEU A 1 499 ? -13.750 5.775 3.836 1.00 97.12 499 LEU A CA 1
ATOM 3780 C C . LEU A 1 499 ? -13.681 4.561 4.756 1.00 97.12 499 LEU A C 1
ATOM 3782 O O . LEU A 1 499 ? -14.672 3.844 4.903 1.00 97.12 499 LEU A O 1
ATOM 3786 N N . VAL A 1 500 ? -12.509 4.329 5.353 1.00 96.31 500 VAL A N 1
ATOM 3787 C CA . VAL A 1 500 ? -12.213 3.153 6.187 1.00 96.31 500 VAL A CA 1
ATOM 3788 C C . VAL A 1 500 ? -11.882 3.580 7.619 1.00 96.31 500 VAL A C 1
ATOM 3790 O O . VAL A 1 500 ? -11.235 4.603 7.849 1.00 96.31 500 VAL A O 1
ATOM 3793 N N . THR A 1 501 ? -12.327 2.793 8.597 1.00 95.75 501 THR A N 1
ATOM 3794 C CA . THR A 1 501 ? -11.977 2.942 10.013 1.00 95.75 501 THR A CA 1
ATOM 3795 C C . THR A 1 501 ? -11.710 1.584 10.661 1.00 95.75 501 THR A C 1
ATOM 3797 O O . THR A 1 501 ? -12.280 0.568 10.256 1.00 95.75 501 THR A O 1
ATOM 3800 N N . GLU A 1 502 ? -10.857 1.567 11.683 1.00 96.88 502 GLU A N 1
ATOM 3801 C CA . GLU A 1 502 ? -10.599 0.394 12.517 1.00 96.88 502 GLU A CA 1
ATOM 3802 C C . GLU A 1 502 ? -11.061 0.659 13.948 1.00 96.88 502 GLU A C 1
ATOM 3804 O O . GLU A 1 502 ? -10.746 1.697 14.536 1.00 96.88 502 GLU A O 1
ATOM 3809 N N . MET A 1 503 ? -11.797 -0.293 14.514 1.00 97.75 503 MET A N 1
ATOM 3810 C CA . MET A 1 503 ? -12.388 -0.184 15.841 1.00 97.75 503 MET A CA 1
ATOM 3811 C C . MET A 1 503 ? -12.040 -1.394 16.705 1.00 97.75 503 MET A C 1
ATOM 3813 O O . MET A 1 503 ? -12.001 -2.531 16.230 1.00 97.75 503 MET A O 1
ATOM 3817 N N . ALA A 1 504 ? -11.835 -1.145 17.995 1.00 98.12 504 ALA A N 1
ATOM 3818 C CA . ALA A 1 504 ? -11.805 -2.170 19.027 1.00 98.12 504 ALA A CA 1
ATOM 3819 C C . ALA A 1 504 ? -13.168 -2.252 19.707 1.00 98.12 504 ALA A C 1
ATOM 3821 O O . ALA A 1 504 ? -13.722 -1.224 20.092 1.00 98.12 504 ALA A O 1
ATOM 3822 N N . LEU A 1 505 ? -13.651 -3.469 19.939 1.00 98.25 505 LEU A N 1
ATOM 3823 C CA . LEU A 1 505 ? -14.757 -3.752 20.842 1.00 98.25 505 LEU A CA 1
ATOM 3824 C C . LEU A 1 505 ? -14.270 -4.743 21.900 1.00 98.25 505 LEU A C 1
ATOM 3826 O O . LEU A 1 505 ? -14.008 -5.908 21.602 1.00 98.25 505 LEU A O 1
ATOM 3830 N N . PHE A 1 506 ? -14.142 -4.275 23.139 1.00 98.25 506 PHE A N 1
ATOM 3831 C CA . PHE A 1 506 ? -13.757 -5.099 24.280 1.00 98.25 506 PHE A CA 1
ATOM 3832 C C . PHE A 1 506 ? -14.958 -5.350 25.190 1.00 98.25 506 PHE A C 1
ATOM 3834 O O . PHE A 1 506 ? -15.511 -4.434 25.803 1.00 98.25 506 PHE A O 1
ATOM 3841 N N . ALA A 1 507 ? -15.346 -6.617 25.286 1.00 97.56 507 ALA A N 1
ATOM 3842 C CA . ALA A 1 507 ? -16.434 -7.079 26.129 1.00 97.56 507 ALA A CA 1
ATOM 3843 C C . ALA A 1 507 ? -15.912 -7.514 27.505 1.00 97.56 507 ALA A C 1
ATOM 3845 O O . ALA A 1 507 ? -14.957 -8.283 27.603 1.00 97.56 507 ALA A O 1
ATOM 3846 N N . HIS A 1 508 ? -16.562 -7.086 28.589 1.00 96.62 508 HIS A N 1
ATOM 3847 C CA . HIS A 1 508 ? -16.184 -7.517 29.937 1.00 96.62 508 HIS A CA 1
ATOM 3848 C C . HIS A 1 508 ? -17.373 -7.586 30.907 1.00 96.62 508 HIS A C 1
ATOM 3850 O O . HIS A 1 508 ? -18.508 -7.273 30.569 1.00 96.62 508 HIS A O 1
ATOM 3856 N N . ASP A 1 509 ? -17.131 -8.019 32.143 1.00 94.12 509 ASP A N 1
ATOM 3857 C CA . ASP A 1 509 ? -18.160 -8.238 33.175 1.00 94.12 509 ASP A CA 1
ATOM 3858 C C . ASP A 1 509 ? -18.418 -7.006 34.070 1.00 94.12 509 ASP A C 1
ATOM 3860 O O . ASP A 1 509 ? -18.906 -7.118 35.195 1.00 94.12 509 ASP A O 1
ATOM 3864 N N . GLY A 1 510 ? -18.044 -5.814 33.603 1.00 93.81 510 GLY A N 1
ATOM 3865 C CA . GLY A 1 510 ? -18.108 -4.573 34.384 1.00 93.81 510 GLY A CA 1
ATOM 3866 C C . GLY A 1 510 ? -16.995 -4.392 35.427 1.00 93.81 510 GLY A C 1
ATOM 3867 O O . GLY A 1 510 ? -16.818 -3.280 35.918 1.00 93.81 510 GLY A O 1
ATOM 3868 N N . SER A 1 511 ? -16.210 -5.434 35.736 1.00 94.50 511 SER A N 1
ATOM 3869 C CA . SER A 1 511 ? -15.180 -5.401 36.791 1.00 94.50 511 SER A CA 1
ATOM 3870 C C . SER A 1 511 ? -13.735 -5.314 36.286 1.00 94.50 511 SER A C 1
ATOM 3872 O O . SER A 1 511 ? -12.809 -5.165 37.086 1.00 94.50 511 SER A O 1
ATOM 3874 N N . ALA A 1 512 ? -13.527 -5.375 34.964 1.00 95.12 512 ALA A N 1
ATOM 3875 C CA . ALA A 1 512 ? -12.200 -5.317 34.354 1.00 95.12 512 ALA A CA 1
ATOM 3876 C C . ALA A 1 512 ? -11.417 -4.076 34.832 1.00 95.12 512 ALA A C 1
ATOM 3878 O O . ALA A 1 512 ? -11.936 -2.963 34.717 1.00 95.12 512 ALA A O 1
ATOM 3879 N N . PRO A 1 513 ? -10.179 -4.223 35.343 1.00 95.50 513 PRO A N 1
ATOM 3880 C CA . PRO A 1 513 ? -9.368 -3.096 35.801 1.00 95.50 513 PRO A CA 1
ATOM 3881 C C . PRO A 1 513 ? -8.939 -2.199 34.633 1.00 95.50 513 PRO A C 1
ATOM 3883 O O . PRO A 1 513 ? -8.900 -2.641 33.485 1.00 95.50 513 PRO A O 1
ATOM 3886 N N . ALA A 1 514 ? -8.592 -0.939 34.922 1.00 94.44 514 ALA A N 1
ATOM 3887 C CA . ALA A 1 514 ? -8.262 0.059 33.895 1.00 94.44 514 ALA A CA 1
ATOM 3888 C C . ALA A 1 514 ? -7.138 -0.403 32.956 1.00 94.44 514 ALA A C 1
ATOM 3890 O O . ALA A 1 514 ? -7.281 -0.304 31.742 1.00 94.44 514 ALA A O 1
ATOM 3891 N N . THR A 1 515 ? -6.092 -1.018 33.509 1.00 95.06 515 THR A N 1
ATOM 3892 C CA . THR A 1 515 ? -4.973 -1.583 32.744 1.00 95.06 515 THR A CA 1
ATOM 3893 C C . THR A 1 515 ? -5.413 -2.656 31.746 1.00 95.06 515 THR A C 1
ATOM 3895 O O . THR A 1 515 ? -4.934 -2.670 30.619 1.00 95.06 515 THR A O 1
ATOM 3898 N N . ARG A 1 516 ? -6.365 -3.531 32.114 1.00 95.75 516 ARG A N 1
ATOM 3899 C CA . ARG A 1 516 ? -6.932 -4.544 31.204 1.00 95.75 516 ARG A CA 1
ATOM 3900 C C . ARG A 1 516 ? -7.739 -3.880 30.089 1.00 95.75 516 ARG A C 1
ATOM 3902 O O . ARG A 1 516 ? -7.588 -4.282 28.942 1.00 95.75 516 ARG A O 1
ATOM 3909 N N . ARG A 1 517 ? -8.568 -2.879 30.414 1.00 96.00 517 ARG A N 1
ATOM 3910 C CA . ARG A 1 517 ? -9.385 -2.156 29.420 1.00 96.00 517 ARG A CA 1
ATOM 3911 C C . ARG A 1 517 ? -8.497 -1.437 28.401 1.00 96.00 517 ARG A C 1
ATOM 3913 O O . ARG A 1 517 ? -8.673 -1.639 27.205 1.00 96.00 517 ARG A O 1
ATOM 3920 N N . GLN A 1 518 ? -7.489 -0.705 28.879 1.00 96.12 518 GLN A N 1
ATOM 3921 C CA . GLN A 1 518 ? -6.482 -0.047 28.041 1.00 96.12 518 GLN A CA 1
ATOM 3922 C C . GLN A 1 518 ? -5.740 -1.052 27.153 1.00 96.12 518 GLN A C 1
ATOM 3924 O O . GLN A 1 518 ? -5.668 -0.859 25.943 1.00 96.12 518 GLN A O 1
ATOM 3929 N N . ALA A 1 519 ? -5.256 -2.162 27.721 1.00 97.12 519 ALA A N 1
ATOM 3930 C CA . ALA A 1 519 ? -4.547 -3.190 26.962 1.00 97.12 519 ALA A CA 1
ATOM 3931 C C . ALA A 1 519 ? -5.420 -3.866 25.890 1.00 97.12 519 ALA A C 1
ATOM 3933 O O . ALA A 1 519 ? -4.920 -4.191 24.819 1.00 97.12 519 ALA A O 1
ATOM 3934 N N . CYS A 1 520 ? -6.715 -4.068 26.142 1.00 97.50 520 CYS A N 1
ATOM 3935 C CA . CYS A 1 520 ? -7.612 -4.673 25.157 1.00 97.50 520 CYS A CA 1
ATOM 3936 C C . CYS A 1 520 ? -7.947 -3.693 24.024 1.00 97.50 520 CYS A C 1
ATOM 3938 O O . CYS A 1 520 ? -7.820 -4.048 22.856 1.00 97.50 520 CYS A O 1
ATOM 3940 N N . LEU A 1 521 ? -8.278 -2.434 24.338 1.00 97.88 521 LEU A N 1
ATOM 3941 C CA . LEU A 1 521 ? -8.492 -1.403 23.313 1.00 97.88 521 LEU A CA 1
ATOM 3942 C C . LEU A 1 521 ? -7.240 -1.221 22.446 1.00 97.88 521 LEU A C 1
ATOM 3944 O O . LEU A 1 521 ? -7.301 -1.252 21.215 1.00 97.88 521 LEU A O 1
ATOM 3948 N N . ALA A 1 522 ? -6.073 -1.117 23.079 1.00 97.25 522 ALA A N 1
ATOM 3949 C CA . ALA A 1 522 ? -4.838 -0.855 22.366 1.00 97.25 522 ALA A CA 1
ATOM 3950 C C . ALA A 1 522 ? -4.347 -2.034 21.497 1.00 97.25 522 ALA A C 1
ATOM 3952 O O . ALA A 1 522 ? -3.391 -1.834 20.762 1.00 97.25 522 ALA A O 1
ATOM 3953 N N . ALA A 1 523 ? -4.971 -3.221 21.531 1.00 96.19 523 ALA A N 1
ATOM 3954 C CA . ALA A 1 523 ? -4.686 -4.319 20.587 1.00 96.19 523 ALA A CA 1
ATOM 3955 C C . ALA A 1 523 ? -5.151 -4.014 19.139 1.00 96.19 523 ALA A C 1
ATOM 3957 O O . ALA A 1 523 ? -4.805 -4.724 18.185 1.00 96.19 523 ALA A O 1
ATOM 3958 N N . VAL A 1 524 ? -5.954 -2.955 18.972 1.00 95.81 524 VAL A N 1
ATOM 3959 C CA . VAL A 1 524 ? -6.313 -2.359 17.672 1.00 95.81 524 VAL A CA 1
ATOM 3960 C C . VAL A 1 524 ? -5.730 -0.959 17.531 1.00 95.81 524 VAL A C 1
ATOM 3962 O O . VAL A 1 524 ? -5.229 -0.629 16.465 1.00 95.81 524 VAL A O 1
ATOM 3965 N N . LEU A 1 525 ? -5.784 -0.135 18.587 1.00 96.06 525 LEU A N 1
ATOM 3966 C CA . LEU A 1 525 ? -5.349 1.267 18.495 1.00 96.06 525 LEU A CA 1
ATOM 3967 C C . LEU A 1 525 ? -3.826 1.404 18.343 1.00 96.06 525 LEU A C 1
ATOM 3969 O O . LEU A 1 525 ? -3.357 2.288 17.636 1.00 96.06 525 LEU A O 1
ATOM 3973 N N . HIS A 1 526 ? -3.071 0.512 18.988 1.00 95.06 526 HIS A N 1
ATOM 3974 C CA . HIS A 1 526 ? -1.607 0.495 19.014 1.00 95.06 526 HIS A CA 1
ATOM 3975 C C . HIS A 1 526 ? -1.106 -0.963 19.009 1.00 95.06 526 HIS A C 1
ATOM 3977 O O . HIS A 1 526 ? -0.536 -1.417 20.009 1.00 95.06 526 HIS A O 1
ATOM 3983 N N . PRO A 1 527 ? -1.402 -1.732 17.944 1.00 94.56 527 PRO A N 1
ATOM 3984 C CA . PRO A 1 527 ? -1.183 -3.176 17.924 1.00 94.56 527 PRO A CA 1
ATOM 3985 C C . PRO A 1 527 ? 0.298 -3.516 18.105 1.00 94.56 527 PRO A C 1
ATOM 3987 O O . PRO A 1 527 ? 1.173 -2.795 17.617 1.00 94.56 527 PRO A O 1
ATOM 3990 N N . VAL A 1 528 ? 0.590 -4.630 18.778 1.00 96.12 528 VAL A N 1
ATOM 3991 C CA . VAL A 1 528 ? 1.966 -5.124 18.896 1.00 96.12 528 VAL A CA 1
ATOM 3992 C C . VAL A 1 528 ? 2.516 -5.457 17.512 1.00 96.12 528 VAL A C 1
ATOM 3994 O O . VAL A 1 528 ? 1.924 -6.233 16.759 1.00 96.12 528 VAL A O 1
ATOM 3997 N N . ARG A 1 529 ? 3.690 -4.906 17.195 1.00 94.62 529 ARG A N 1
ATOM 3998 C CA . ARG A 1 529 ? 4.416 -5.206 15.953 1.00 94.62 529 ARG A CA 1
ATOM 3999 C C . ARG A 1 529 ? 5.486 -6.256 16.214 1.00 94.62 529 ARG A C 1
ATOM 4001 O O . ARG A 1 529 ? 6.108 -6.248 17.270 1.00 94.62 529 ARG A O 1
ATOM 4008 N N . ALA A 1 530 ? 5.738 -7.127 15.246 1.00 95.50 530 ALA A N 1
ATOM 4009 C CA . ALA A 1 530 ? 6.851 -8.068 15.282 1.00 95.50 530 ALA A CA 1
ATOM 4010 C C . ALA A 1 530 ? 7.831 -7.753 14.151 1.00 95.50 530 ALA A C 1
ATOM 4012 O O . ALA A 1 530 ? 7.442 -7.734 12.985 1.00 95.50 530 ALA A O 1
ATOM 4013 N N . VAL A 1 531 ? 9.096 -7.514 14.495 1.00 96.06 531 VAL A N 1
ATOM 4014 C CA . VAL A 1 531 ? 10.146 -7.155 13.534 1.00 96.06 531 VAL A CA 1
ATOM 4015 C C . VAL A 1 531 ? 11.382 -8.031 13.714 1.00 96.06 531 VAL A C 1
ATOM 4017 O O . VAL A 1 531 ? 11.758 -8.388 14.830 1.00 96.06 531 VAL A O 1
ATOM 4020 N N . LEU A 1 532 ? 12.017 -8.391 12.604 1.00 96.88 532 LEU A N 1
ATOM 4021 C CA . LEU A 1 532 ? 13.333 -9.025 12.593 1.00 96.88 532 LEU A CA 1
ATOM 4022 C C . LEU A 1 532 ? 14.445 -7.957 12.664 1.00 96.88 532 LEU A C 1
ATOM 4024 O O . LEU A 1 532 ? 14.192 -6.795 12.337 1.00 96.88 532 LEU A O 1
ATOM 4028 N N . PRO A 1 533 ? 15.677 -8.330 13.051 1.00 96.12 533 PRO A N 1
ATOM 4029 C CA . PRO A 1 533 ? 16.854 -7.488 12.876 1.00 96.12 533 PRO A CA 1
ATOM 4030 C C . PRO A 1 533 ? 17.025 -7.041 11.420 1.00 96.12 533 PRO A C 1
ATOM 4032 O O . PRO A 1 533 ? 16.748 -7.807 10.492 1.00 96.12 533 PRO A O 1
ATOM 4035 N N . ALA A 1 534 ? 17.530 -5.823 11.223 1.00 96.44 534 ALA A N 1
ATOM 4036 C CA . ALA A 1 534 ? 17.763 -5.231 9.905 1.00 96.44 534 ALA A CA 1
ATOM 4037 C C . ALA A 1 534 ? 18.667 -6.110 9.017 1.00 96.44 534 ALA A C 1
ATOM 4039 O O . ALA A 1 534 ? 18.425 -6.274 7.819 1.00 96.44 534 ALA A O 1
ATOM 4040 N N . GLU A 1 535 ? 19.659 -6.770 9.624 1.00 95.25 535 GLU A N 1
ATOM 4041 C CA . GLU A 1 535 ? 20.568 -7.694 8.947 1.00 95.25 535 GLU A CA 1
ATOM 4042 C C . GLU A 1 535 ? 19.819 -8.858 8.292 1.00 95.25 535 GLU A C 1
ATOM 4044 O O . GLU A 1 535 ? 20.161 -9.253 7.178 1.00 95.25 535 GLU A O 1
ATOM 4049 N N . HIS A 1 536 ? 18.772 -9.381 8.944 1.00 95.88 536 HIS A N 1
ATOM 4050 C CA . HIS A 1 536 ? 17.971 -10.474 8.389 1.00 95.88 536 HIS A CA 1
ATOM 4051 C C . HIS A 1 536 ? 17.266 -10.020 7.112 1.00 95.88 536 HIS A C 1
ATOM 4053 O O . HIS A 1 536 ? 17.329 -10.716 6.102 1.00 95.88 536 HIS A O 1
ATOM 4059 N N . TYR A 1 537 ? 16.630 -8.844 7.120 1.00 96.56 537 TYR A N 1
ATOM 4060 C CA . TYR A 1 537 ? 15.963 -8.316 5.927 1.00 96.56 537 TYR A CA 1
ATOM 4061 C C . TYR A 1 537 ? 16.948 -8.127 4.768 1.00 96.56 537 TYR A C 1
ATOM 4063 O O . TYR A 1 537 ? 16.689 -8.613 3.664 1.00 96.56 537 TYR A O 1
ATOM 4071 N N . CYS A 1 538 ? 18.096 -7.493 5.029 1.00 95.06 538 CYS A N 1
ATOM 4072 C CA . CYS A 1 538 ? 19.109 -7.205 4.013 1.00 95.06 538 CYS A CA 1
ATOM 4073 C C . CYS A 1 538 ? 19.693 -8.477 3.372 1.00 95.06 538 CYS A C 1
ATOM 4075 O O . CYS A 1 538 ? 19.837 -8.543 2.153 1.00 95.06 538 CYS A O 1
ATOM 4077 N N . GLN A 1 539 ? 19.972 -9.517 4.164 1.00 91.88 539 GLN A N 1
ATOM 4078 C CA . GLN A 1 539 ? 20.596 -10.759 3.681 1.00 91.88 539 GLN A CA 1
ATOM 4079 C C . GLN A 1 539 ? 19.683 -11.608 2.784 1.00 91.88 539 GLN A C 1
ATOM 4081 O O . GLN A 1 539 ? 20.163 -12.460 2.038 1.00 91.88 539 GLN A O 1
ATOM 4086 N N . THR A 1 540 ? 18.365 -11.405 2.842 1.00 92.31 540 THR A N 1
ATOM 4087 C CA . THR A 1 540 ? 17.412 -12.243 2.094 1.00 92.31 540 THR A CA 1
ATOM 4088 C C . THR A 1 540 ? 17.355 -11.930 0.598 1.00 92.31 540 THR A C 1
ATOM 4090 O O . THR A 1 540 ? 16.913 -12.768 -0.187 1.00 92.31 540 THR A O 1
ATOM 4093 N N . GLY A 1 541 ? 17.745 -10.716 0.193 1.00 89.88 541 GLY A N 1
ATOM 4094 C CA . GLY A 1 541 ? 17.624 -10.239 -1.188 1.00 89.88 541 GLY A CA 1
ATOM 4095 C C . GLY A 1 541 ? 16.183 -10.038 -1.684 1.00 89.88 541 GLY A C 1
ATOM 4096 O O . GLY A 1 541 ? 15.986 -9.746 -2.866 1.00 89.88 541 GLY A O 1
ATOM 4097 N N . VAL A 1 542 ? 15.158 -10.163 -0.822 1.00 92.25 542 VAL A N 1
ATOM 4098 C CA . VAL A 1 542 ? 13.740 -10.006 -1.226 1.00 92.25 542 VAL A CA 1
ATOM 4099 C C . VAL A 1 542 ? 13.409 -8.598 -1.714 1.00 92.25 542 VAL A C 1
ATOM 4101 O O . VAL A 1 542 ? 12.508 -8.435 -2.534 1.00 92.25 542 VAL A O 1
ATOM 4104 N N . PHE A 1 543 ? 14.151 -7.603 -1.229 1.00 92.12 543 PHE A N 1
ATOM 4105 C CA . PHE A 1 543 ? 14.028 -6.200 -1.611 1.00 92.12 543 PHE A CA 1
ATOM 4106 C C . PHE A 1 543 ? 15.065 -5.786 -2.668 1.00 92.12 543 PHE A C 1
ATOM 4108 O O . PHE A 1 543 ? 15.168 -4.611 -2.985 1.00 92.12 543 PHE A O 1
ATOM 4115 N N . GLY A 1 544 ? 15.841 -6.722 -3.225 1.00 89.31 544 GLY A N 1
ATOM 4116 C CA . GLY A 1 544 ? 17.053 -6.411 -3.989 1.00 89.31 544 GLY A CA 1
ATOM 4117 C C . GLY A 1 544 ? 18.277 -6.230 -3.080 1.00 89.31 544 GLY A C 1
ATOM 4118 O O . GLY A 1 544 ? 18.208 -6.563 -1.894 1.00 89.31 544 GLY A O 1
ATOM 4119 N N . PRO A 1 545 ? 19.414 -5.744 -3.615 1.00 90.88 545 PRO A N 1
ATOM 4120 C CA . PRO A 1 545 ? 20.615 -5.543 -2.814 1.00 90.88 545 PRO A CA 1
ATOM 4121 C C . PRO A 1 545 ? 20.350 -4.437 -1.792 1.00 90.88 545 PRO A C 1
ATOM 4123 O O . PRO A 1 545 ? 20.030 -3.320 -2.179 1.00 90.88 545 PRO A O 1
ATOM 4126 N N . LEU A 1 546 ? 20.458 -4.745 -0.503 1.00 94.25 546 LEU A N 1
ATOM 4127 C CA . LEU A 1 546 ? 20.377 -3.800 0.613 1.00 94.25 546 LEU A CA 1
ATOM 4128 C C . LEU A 1 546 ? 21.429 -4.189 1.655 1.00 94.25 546 LEU A C 1
ATOM 4130 O O . LEU A 1 546 ? 21.911 -5.321 1.668 1.00 94.25 546 LEU A O 1
ATOM 4134 N N . SER A 1 547 ? 21.797 -3.255 2.526 1.00 94.38 547 SER A N 1
ATOM 4135 C CA . SER A 1 547 ? 22.728 -3.520 3.622 1.00 94.38 547 SER A CA 1
ATOM 4136 C C . SER A 1 547 ? 22.459 -2.600 4.809 1.00 94.38 547 SER A C 1
ATOM 4138 O O . SER A 1 547 ? 21.953 -1.491 4.638 1.00 94.38 547 SER A O 1
ATOM 4140 N N . THR A 1 548 ? 22.834 -3.060 6.004 1.00 94.69 548 THR A N 1
ATOM 4141 C CA . THR A 1 548 ? 22.932 -2.232 7.217 1.00 94.69 548 THR A CA 1
ATOM 4142 C C . THR A 1 548 ? 24.260 -1.469 7.283 1.00 94.69 548 THR A C 1
ATOM 4144 O O . THR A 1 548 ? 24.447 -0.605 8.143 1.00 94.69 548 THR A O 1
ATOM 4147 N N . HIS A 1 549 ? 25.193 -1.770 6.369 1.00 88.62 549 HIS A N 1
ATOM 4148 C CA . HIS A 1 549 ? 26.471 -1.083 6.245 1.00 88.62 549 HIS A CA 1
ATOM 4149 C C . HIS A 1 549 ? 26.271 0.422 6.042 1.00 88.62 549 HIS A C 1
ATOM 4151 O O . HIS A 1 549 ? 25.464 0.859 5.221 1.00 88.62 549 HIS A O 1
ATOM 4157 N N . ARG A 1 550 ? 27.051 1.224 6.768 1.00 84.25 550 ARG A N 1
ATOM 4158 C CA . ARG A 1 550 ? 27.097 2.676 6.592 1.00 84.25 550 ARG A CA 1
ATOM 4159 C C . ARG A 1 550 ? 28.341 3.052 5.801 1.00 84.25 550 ARG A C 1
ATOM 4161 O O . ARG A 1 550 ? 29.438 3.070 6.351 1.00 84.25 550 ARG A O 1
ATOM 4168 N N . GLU A 1 551 ? 28.136 3.392 4.535 1.00 85.38 551 GLU A N 1
ATOM 4169 C CA . GLU A 1 551 ? 29.190 3.913 3.669 1.00 85.38 551 GLU A CA 1
ATOM 4170 C C . GLU A 1 551 ? 29.591 5.323 4.129 1.00 85.38 551 GLU A C 1
ATOM 4172 O O . GLU A 1 551 ? 28.804 6.268 4.033 1.00 85.38 551 GLU A O 1
ATOM 4177 N N . GLN A 1 552 ? 30.818 5.476 4.634 1.00 85.31 552 GLN A N 1
ATOM 4178 C CA . GLN A 1 552 ? 31.308 6.747 5.176 1.00 85.31 552 GLN A CA 1
ATOM 4179 C C . GLN A 1 552 ? 31.349 7.854 4.117 1.00 85.31 552 GLN A C 1
ATOM 4181 O O . GLN A 1 552 ? 31.057 9.007 4.436 1.00 85.31 552 GLN A O 1
ATOM 4186 N N . ARG A 1 553 ? 31.641 7.512 2.852 1.00 86.06 553 ARG A N 1
ATOM 4187 C CA . ARG A 1 553 ? 31.610 8.451 1.715 1.00 86.06 553 ARG A CA 1
ATOM 4188 C C . ARG A 1 553 ? 30.227 9.080 1.520 1.00 86.06 553 ARG A C 1
ATOM 4190 O O . ARG A 1 553 ? 30.124 10.193 1.016 1.00 86.06 553 ARG A O 1
ATOM 4197 N N . LEU A 1 554 ? 29.173 8.391 1.960 1.00 89.06 554 LEU A N 1
ATOM 4198 C CA . LEU A 1 554 ? 27.775 8.790 1.815 1.00 89.06 554 LEU A CA 1
ATOM 4199 C C . LEU A 1 554 ? 27.139 9.274 3.126 1.00 89.06 554 LEU A C 1
ATOM 4201 O O . LEU A 1 554 ? 25.916 9.391 3.199 1.00 89.06 554 LEU A O 1
ATOM 4205 N N . ALA A 1 555 ? 27.931 9.607 4.151 1.00 90.75 555 ALA A N 1
ATOM 4206 C CA . ALA A 1 555 ? 27.398 10.173 5.393 1.00 90.75 555 ALA A CA 1
ATOM 4207 C C . ALA A 1 555 ? 26.473 11.397 5.165 1.00 90.75 555 ALA A C 1
ATOM 4209 O O . ALA A 1 555 ? 25.360 11.372 5.688 1.00 90.75 555 ALA A O 1
ATOM 4210 N N . PRO A 1 556 ? 26.806 12.391 4.309 1.00 92.81 556 PRO A N 1
ATOM 4211 C CA . PRO A 1 556 ? 25.909 13.527 4.049 1.00 92.81 556 PRO A CA 1
ATOM 4212 C C . PRO A 1 556 ? 24.583 13.125 3.393 1.00 92.81 556 PRO A C 1
ATOM 4214 O O . PRO A 1 556 ? 23.546 13.748 3.623 1.00 92.81 556 PRO A O 1
ATOM 4217 N N . TYR A 1 557 ? 24.596 12.069 2.576 1.00 93.44 557 TYR A N 1
ATOM 4218 C CA . TYR A 1 557 ? 23.387 11.501 1.985 1.00 93.44 557 TYR A CA 1
ATOM 4219 C C . TYR A 1 557 ? 22.496 10.852 3.055 1.00 93.44 557 TYR A C 1
ATOM 4221 O O . TYR A 1 557 ? 21.285 11.071 3.047 1.00 93.44 557 TYR A O 1
ATOM 4229 N N . LEU A 1 558 ? 23.083 10.105 3.998 1.00 92.88 558 LEU A N 1
ATOM 4230 C CA . LEU A 1 558 ? 22.354 9.495 5.115 1.00 92.88 558 LEU A CA 1
ATOM 4231 C C . LEU A 1 558 ? 21.782 10.561 6.062 1.00 92.88 558 LEU A C 1
ATOM 4233 O O . LEU A 1 558 ? 20.614 10.472 6.433 1.00 92.88 558 LEU A O 1
ATOM 4237 N N . ASP A 1 559 ? 22.550 11.609 6.368 1.00 93.38 559 ASP A N 1
ATOM 4238 C CA . ASP A 1 559 ? 22.075 12.741 7.174 1.00 93.38 559 ASP A CA 1
ATOM 4239 C C . ASP A 1 559 ? 20.921 13.480 6.470 1.00 93.38 559 ASP A C 1
ATOM 4241 O O . ASP A 1 559 ? 19.927 13.851 7.095 1.00 93.38 559 ASP A O 1
ATOM 4245 N N . SER A 1 560 ? 21.013 13.646 5.144 1.00 95.12 560 SER A N 1
ATOM 4246 C CA . SER A 1 560 ? 19.949 14.238 4.320 1.00 95.12 560 SER A CA 1
ATOM 4247 C C . SER A 1 560 ? 18.691 13.376 4.274 1.00 95.12 560 SER A C 1
ATOM 4249 O O . SER A 1 560 ? 17.585 13.914 4.297 1.00 95.12 560 SER A O 1
ATOM 4251 N N . ARG A 1 561 ? 18.838 12.047 4.241 1.00 94.62 561 ARG A N 1
ATOM 4252 C CA . ARG A 1 561 ? 17.717 11.108 4.351 1.00 94.62 561 ARG A CA 1
ATOM 4253 C C . ARG A 1 561 ? 17.010 11.257 5.691 1.00 94.62 561 ARG A C 1
ATOM 4255 O O . ARG A 1 561 ? 15.790 11.385 5.712 1.00 94.62 561 ARG A O 1
ATOM 4262 N N . ASP A 1 562 ? 17.760 11.244 6.789 1.00 94.31 562 ASP A N 1
ATOM 4263 C CA . ASP A 1 562 ? 17.182 11.294 8.133 1.00 94.31 562 ASP A CA 1
ATOM 4264 C C . ASP A 1 562 ? 16.480 12.641 8.370 1.00 94.31 562 ASP A C 1
ATOM 4266 O O . ASP A 1 562 ? 15.345 12.673 8.845 1.00 94.31 562 ASP A O 1
ATOM 4270 N N . ALA A 1 563 ? 17.091 13.749 7.935 1.00 94.81 563 ALA A N 1
ATOM 4271 C CA . ALA A 1 563 ? 16.460 15.067 7.960 1.00 94.81 563 ALA A CA 1
ATOM 4272 C C . ALA A 1 563 ? 15.193 15.133 7.090 1.00 94.81 563 ALA A C 1
ATOM 4274 O O . ALA A 1 563 ? 14.179 15.681 7.524 1.00 94.81 563 ALA A O 1
ATOM 4275 N N . PHE A 1 564 ? 15.226 14.551 5.885 1.00 95.31 564 PHE A N 1
ATOM 4276 C CA . PHE A 1 564 ? 14.052 14.472 5.018 1.00 95.31 564 PHE A CA 1
ATOM 4277 C C . PHE A 1 564 ? 12.929 13.657 5.658 1.00 95.31 564 PHE A C 1
ATOM 4279 O O . PHE A 1 564 ? 11.781 14.078 5.596 1.00 95.31 564 PHE A O 1
ATOM 4286 N N . PHE A 1 565 ? 13.227 12.514 6.278 1.00 96.12 565 PHE A N 1
ATOM 4287 C CA . PHE A 1 565 ? 12.200 11.692 6.916 1.00 96.12 565 PHE A CA 1
ATOM 4288 C C . PHE A 1 565 ? 11.504 12.442 8.059 1.00 96.12 565 PHE A C 1
ATOM 4290 O O . PHE A 1 565 ? 10.280 12.399 8.167 1.00 96.12 565 PHE A O 1
ATOM 4297 N N . GLN A 1 566 ? 12.251 13.217 8.849 1.00 94.94 566 GLN A N 1
ATOM 4298 C CA . GLN A 1 566 ? 11.658 14.077 9.875 1.00 94.94 566 GLN A CA 1
ATOM 4299 C C . GLN A 1 566 ? 10.803 15.206 9.270 1.00 94.94 566 GLN A C 1
ATOM 4301 O O . GLN A 1 566 ? 9.671 15.408 9.712 1.00 94.94 566 GLN A O 1
ATOM 4306 N N . ASP A 1 567 ? 11.282 15.895 8.223 1.00 94.38 567 ASP A N 1
ATOM 4307 C CA . ASP A 1 567 ? 10.475 16.891 7.489 1.00 94.38 567 ASP A CA 1
ATOM 4308 C C . ASP A 1 567 ? 9.194 16.263 6.927 1.00 94.38 567 ASP A C 1
ATOM 4310 O O . ASP A 1 567 ? 8.110 16.836 7.029 1.00 94.38 567 ASP A O 1
ATOM 4314 N N . LEU A 1 568 ? 9.300 15.047 6.394 1.00 93.69 568 LEU A N 1
ATOM 4315 C CA . LEU A 1 568 ? 8.193 14.310 5.810 1.00 93.69 568 LEU A CA 1
ATOM 4316 C C . LEU A 1 568 ? 7.078 14.068 6.838 1.00 93.69 568 LEU A C 1
ATOM 4318 O O . LEU A 1 568 ? 5.920 14.407 6.588 1.00 93.69 568 LEU A O 1
ATOM 4322 N N . LEU A 1 569 ? 7.427 13.520 8.007 1.00 94.25 569 LEU A N 1
ATOM 4323 C CA . LEU A 1 569 ? 6.463 13.156 9.050 1.00 94.25 569 LEU A CA 1
ATOM 4324 C C . LEU A 1 569 ? 5.790 14.362 9.711 1.00 94.25 569 LEU A C 1
ATOM 4326 O O . LEU A 1 569 ? 4.653 14.235 10.183 1.00 94.25 569 LEU A O 1
ATOM 4330 N N . VAL A 1 570 ? 6.497 15.493 9.771 1.00 94.12 570 VAL A N 1
ATOM 4331 C CA . VAL A 1 570 ? 6.106 16.675 10.547 1.00 94.12 570 VAL A CA 1
ATOM 4332 C C . VAL A 1 570 ? 5.510 17.763 9.652 1.00 94.12 570 VAL A C 1
ATOM 4334 O O . VAL A 1 570 ? 4.443 18.292 9.955 1.00 94.12 570 VAL A O 1
ATOM 4337 N N . HIS A 1 571 ? 6.146 18.079 8.527 1.00 93.31 571 HIS A N 1
ATOM 4338 C CA . HIS A 1 571 ? 5.799 19.229 7.688 1.00 93.31 571 HIS A CA 1
ATOM 4339 C C . HIS A 1 571 ? 5.148 18.864 6.349 1.00 93.31 571 HIS A C 1
ATOM 4341 O O . HIS A 1 571 ? 4.517 19.731 5.743 1.00 93.31 571 HIS A O 1
ATOM 4347 N N . ARG A 1 572 ? 5.273 17.615 5.876 1.00 92.69 572 ARG A N 1
ATOM 4348 C CA . ARG A 1 572 ? 4.766 17.189 4.551 1.00 92.69 572 ARG A CA 1
ATOM 4349 C C . ARG A 1 572 ? 3.634 16.177 4.587 1.00 92.69 572 ARG A C 1
ATOM 4351 O O . ARG A 1 572 ? 3.116 15.839 3.533 1.00 92.69 572 ARG A O 1
ATOM 4358 N N . ARG A 1 573 ? 3.247 15.707 5.766 1.00 93.62 573 ARG A N 1
ATOM 4359 C CA . ARG A 1 573 ? 2.072 14.862 6.006 1.00 93.62 573 ARG A CA 1
ATOM 4360 C C . ARG A 1 573 ? 0.979 15.711 6.637 1.00 93.62 573 ARG A C 1
ATOM 4362 O O . ARG A 1 573 ? 1.299 16.568 7.463 1.00 93.62 573 ARG A O 1
ATOM 4369 N N . ALA A 1 574 ? -0.286 15.476 6.302 1.00 92.38 574 ALA A N 1
ATOM 4370 C CA . ALA A 1 574 ? -1.407 16.158 6.946 1.00 92.38 574 ALA A CA 1
ATOM 4371 C C . ALA A 1 574 ? -2.321 15.174 7.678 1.00 92.38 574 ALA A C 1
ATOM 4373 O O . ALA A 1 574 ? -2.434 14.010 7.306 1.00 92.38 574 ALA A O 1
ATOM 4374 N N . TYR A 1 575 ? -2.964 15.659 8.737 1.00 95.75 575 TYR A N 1
ATOM 4375 C CA . TYR A 1 575 ? -4.121 14.990 9.320 1.00 95.75 575 TYR A CA 1
ATOM 4376 C C . TYR A 1 575 ? -5.371 15.355 8.515 1.00 95.75 575 TYR A C 1
ATOM 4378 O O . TYR A 1 575 ? -5.490 16.477 8.021 1.00 95.75 575 TYR A O 1
ATOM 4386 N N . GLY A 1 576 ? -6.324 14.435 8.460 1.00 94.38 576 GLY A N 1
ATOM 4387 C CA . GLY A 1 576 ? -7.601 14.603 7.780 1.00 94.38 576 GLY A CA 1
ATOM 4388 C C . GLY A 1 576 ? -8.162 13.263 7.321 1.00 94.38 576 GLY A C 1
ATOM 4389 O O . GLY A 1 576 ? -7.428 12.296 7.125 1.00 94.38 576 GLY A O 1
ATOM 4390 N N . ARG A 1 577 ? -9.485 13.194 7.159 1.00 93.19 577 ARG A N 1
ATOM 4391 C CA . ARG A 1 577 ? -10.186 11.967 6.754 1.00 93.19 577 ARG A CA 1
ATOM 4392 C C . ARG A 1 577 ? -9.683 11.394 5.425 1.00 93.19 577 ARG A C 1
ATOM 4394 O O . ARG A 1 577 ? -9.538 10.175 5.339 1.00 93.19 577 ARG A O 1
ATOM 4401 N N . GLU A 1 578 ? -9.459 12.258 4.437 1.00 91.88 578 GLU A N 1
ATOM 4402 C CA . GLU A 1 578 ? -8.902 11.888 3.129 1.00 91.88 578 GLU A CA 1
ATOM 4403 C C . GLU A 1 578 ? -7.382 12.066 3.071 1.00 91.88 578 GLU A C 1
ATOM 4405 O O . GLU A 1 578 ? -6.763 11.424 2.247 1.00 91.88 578 GLU A O 1
ATOM 4410 N N . ASP A 1 579 ? -6.788 12.870 3.957 1.00 94.31 579 ASP A N 1
ATOM 4411 C CA . ASP A 1 579 ? -5.386 13.299 3.853 1.00 94.31 579 ASP A CA 1
ATOM 4412 C C . ASP A 1 579 ? -4.400 12.380 4.611 1.00 94.31 579 ASP A C 1
ATOM 4414 O O . ASP A 1 579 ? -3.209 12.313 4.289 1.00 94.31 579 ASP A O 1
ATOM 4418 N N . TRP A 1 580 ? -4.858 11.717 5.684 1.00 96.19 580 TRP A N 1
ATOM 4419 C CA . TRP A 1 580 ? -3.968 10.993 6.594 1.00 96.19 580 TRP A CA 1
ATOM 4420 C C . TRP A 1 580 ? -3.326 9.764 5.947 1.00 96.19 580 TRP A C 1
ATOM 4422 O O . TRP A 1 580 ? -3.969 8.735 5.729 1.00 96.19 580 TRP A O 1
ATOM 4432 N N . GLY A 1 581 ? -2.011 9.869 5.762 1.00 94.69 581 GLY A N 1
ATOM 4433 C CA . GLY A 1 581 ? -1.142 8.839 5.206 1.00 94.69 581 GLY A CA 1
ATOM 4434 C C . GLY A 1 581 ? -0.468 9.277 3.906 1.00 94.69 581 GLY A C 1
ATOM 4435 O O . GLY A 1 581 ? 0.579 8.722 3.583 1.00 94.69 581 GLY A O 1
ATOM 4436 N N . ASP A 1 582 ? -0.981 10.303 3.216 1.00 94.88 582 ASP A N 1
ATOM 4437 C CA . ASP A 1 582 ? -0.281 10.911 2.080 1.00 94.88 582 ASP A CA 1
ATOM 4438 C C . ASP A 1 582 ? 0.699 12.007 2.493 1.00 94.88 582 ASP A C 1
ATOM 4440 O O . ASP A 1 582 ? 0.681 12.556 3.603 1.00 94.88 582 ASP A O 1
ATOM 4444 N N . PHE A 1 583 ? 1.557 12.336 1.538 1.00 93.12 583 PHE A N 1
ATOM 4445 C CA . PHE A 1 583 ? 2.506 13.419 1.594 1.00 93.12 583 PHE A CA 1
ATOM 4446 C C . PHE A 1 583 ? 2.219 14.426 0.484 1.00 93.12 583 PHE A C 1
ATOM 4448 O O . PHE A 1 583 ? 1.694 14.088 -0.577 1.00 93.12 583 PHE A O 1
ATOM 4455 N N . PHE A 1 584 ? 2.600 15.679 0.704 1.00 90.88 584 PHE A N 1
ATOM 4456 C CA . PHE A 1 584 ? 2.436 16.735 -0.286 1.00 90.88 584 PHE A CA 1
ATOM 4457 C C . PHE A 1 584 ? 3.693 17.584 -0.434 1.00 90.88 584 PHE A C 1
ATOM 4459 O O . PHE A 1 584 ? 4.509 17.724 0.483 1.00 90.88 584 PHE A O 1
ATOM 4466 N N . ASP A 1 585 ? 3.820 18.216 -1.597 1.00 85.50 585 ASP A N 1
ATOM 4467 C CA . ASP A 1 585 ? 4.765 19.309 -1.794 1.00 85.50 585 ASP A CA 1
ATOM 4468 C C . ASP A 1 585 ? 4.062 20.673 -1.705 1.00 85.50 585 ASP A C 1
ATOM 4470 O O . ASP A 1 585 ? 2.923 20.835 -2.140 1.00 85.50 585 ASP A O 1
ATOM 4474 N N . ASN A 1 586 ? 4.751 21.660 -1.127 1.00 71.75 586 ASN A N 1
ATOM 4475 C CA . ASN A 1 586 ? 4.248 23.022 -0.908 1.00 71.75 586 ASN A CA 1
ATOM 4476 C C . ASN A 1 586 ? 4.385 23.913 -2.148 1.00 71.75 586 ASN A C 1
ATOM 4478 O O . ASN A 1 586 ? 3.706 24.929 -2.246 1.00 71.75 586 ASN A O 1
ATOM 4482 N N . ASN A 1 587 ? 5.326 23.576 -3.031 1.00 63.28 587 ASN A N 1
ATOM 4483 C CA . ASN A 1 587 ? 5.601 24.237 -4.303 1.00 63.28 587 ASN A CA 1
ATOM 4484 C C . ASN A 1 587 ? 6.398 23.241 -5.153 1.00 63.28 587 ASN A C 1
ATOM 4486 O O . ASN A 1 587 ? 7.611 23.118 -4.991 1.00 63.28 587 ASN A O 1
ATOM 4490 N N . GLY A 1 588 ? 5.720 22.495 -6.022 1.00 62.12 588 GLY A N 1
ATOM 4491 C CA . GLY A 1 588 ? 6.389 21.597 -6.961 1.00 62.12 588 GLY A CA 1
ATOM 4492 C C . GLY A 1 588 ? 6.835 22.330 -8.230 1.00 62.12 588 GLY A C 1
ATOM 4493 O O . GLY A 1 588 ? 7.274 23.477 -8.221 1.00 62.12 588 GLY A O 1
ATOM 4494 N N . TYR A 1 589 ? 6.661 21.660 -9.365 1.00 65.00 589 TYR A N 1
ATOM 4495 C CA . TYR A 1 589 ? 6.834 22.242 -10.700 1.00 65.00 589 TYR A CA 1
ATOM 4496 C C . TYR A 1 589 ? 5.655 23.148 -11.107 1.00 65.00 589 TYR A C 1
ATOM 4498 O O . TYR A 1 589 ? 5.777 23.948 -12.036 1.00 65.00 589 TYR A O 1
ATOM 4506 N N . VAL A 1 590 ? 4.526 23.054 -10.395 1.00 68.94 590 VAL A N 1
ATOM 4507 C CA . VAL A 1 590 ? 3.387 23.965 -10.530 1.00 68.94 590 VAL A CA 1
ATOM 4508 C C . VAL A 1 590 ? 3.656 25.192 -9.660 1.00 68.94 590 VAL A C 1
ATOM 4510 O O . VAL A 1 590 ? 3.764 25.089 -8.440 1.00 68.94 590 VAL A O 1
ATOM 4513 N N . ARG A 1 591 ? 3.785 26.371 -10.280 1.00 66.38 591 ARG A N 1
ATOM 4514 C CA . ARG A 1 591 ? 3.997 27.627 -9.544 1.00 66.38 591 ARG A CA 1
ATOM 4515 C C . ARG A 1 591 ? 2.697 28.070 -8.864 1.00 66.38 591 ARG A C 1
ATOM 4517 O O . ARG A 1 591 ? 1.810 28.583 -9.539 1.00 66.38 591 ARG A O 1
ATOM 4524 N N . GLY A 1 592 ? 2.611 27.938 -7.542 1.00 67.50 592 GLY A N 1
ATOM 4525 C CA . GLY A 1 592 ? 1.511 28.460 -6.724 1.00 67.50 592 GLY A CA 1
ATOM 4526 C C . GLY A 1 592 ? 1.467 27.820 -5.338 1.00 67.50 592 GLY A C 1
ATOM 4527 O O . GLY A 1 592 ? 2.155 26.846 -5.091 1.00 67.50 592 GLY A O 1
ATOM 4528 N N . SER A 1 593 ? 0.662 28.365 -4.426 1.00 63.78 593 SER A N 1
ATOM 4529 C CA . SER A 1 593 ? 0.721 28.052 -2.988 1.00 63.78 593 SER A CA 1
ATOM 4530 C C . SER A 1 593 ? -0.077 26.819 -2.526 1.00 63.78 593 SER A C 1
ATOM 4532 O O . SER A 1 593 ? -0.295 26.680 -1.318 1.00 63.78 593 SER A O 1
ATOM 4534 N N . GLY A 1 594 ? -0.562 25.984 -3.449 1.00 69.25 594 GLY A N 1
ATOM 4535 C CA . GLY A 1 594 ? -1.425 24.835 -3.145 1.00 69.25 594 GLY A CA 1
ATOM 4536 C C . GLY A 1 594 ? -0.653 23.598 -2.675 1.00 69.25 594 GLY A C 1
ATOM 4537 O O . GLY A 1 594 ? 0.535 23.460 -2.964 1.00 69.25 594 GLY A O 1
ATOM 4538 N N . ARG A 1 595 ? -1.322 22.695 -1.948 1.00 81.50 595 ARG A N 1
ATOM 4539 C CA . ARG A 1 595 ? -0.783 21.353 -1.657 1.00 81.50 595 ARG A CA 1
ATOM 4540 C C . ARG A 1 595 ? -0.828 20.487 -2.916 1.00 81.50 595 ARG A C 1
ATOM 4542 O O . ARG A 1 595 ? -1.903 20.235 -3.450 1.00 81.50 595 ARG A O 1
ATOM 4549 N N . LEU A 1 596 ? 0.334 20.014 -3.362 1.00 86.44 596 LEU A N 1
ATOM 4550 C CA . LEU A 1 596 ? 0.431 19.024 -4.434 1.00 86.44 596 LEU A CA 1
ATOM 4551 C C . LEU A 1 596 ? 0.565 17.637 -3.813 1.00 86.44 596 LEU A C 1
ATOM 4553 O O . LEU A 1 596 ? 1.663 17.266 -3.386 1.00 86.44 596 LEU A O 1
ATOM 4557 N N . TRP A 1 597 ? -0.543 16.902 -3.739 1.00 90.69 597 TRP A N 1
ATOM 4558 C CA . TRP A 1 597 ? -0.562 15.547 -3.197 1.00 90.69 597 TRP A CA 1
ATOM 4559 C C . TRP A 1 597 ? 0.260 14.606 -4.058 1.00 90.69 597 TRP A C 1
ATOM 4561 O O . TRP A 1 597 ? 0.220 14.668 -5.292 1.00 90.69 597 TRP A O 1
ATOM 4571 N N . THR A 1 598 ? 1.051 13.763 -3.400 1.00 90.38 598 THR A N 1
ATOM 4572 C CA . THR A 1 598 ? 1.948 12.853 -4.105 1.00 90.38 598 THR A CA 1
ATOM 4573 C C . THR A 1 598 ? 1.215 11.642 -4.647 1.00 90.38 598 THR A C 1
ATOM 4575 O O . THR A 1 598 ? 1.705 11.060 -5.614 1.00 90.38 598 THR A O 1
ATOM 4578 N N . ASN A 1 599 ? 0.080 11.256 -4.051 1.00 92.88 599 ASN A N 1
ATOM 4579 C CA . ASN A 1 599 ? -0.653 10.031 -4.369 1.00 92.88 599 ASN A CA 1
ATOM 4580 C C . ASN A 1 599 ? 0.300 8.827 -4.515 1.00 92.88 599 ASN A C 1
ATOM 4582 O O . ASN A 1 599 ? 0.247 8.064 -5.485 1.00 92.88 599 ASN A O 1
ATOM 4586 N N . MET A 1 600 ? 1.259 8.734 -3.584 1.00 92.12 600 MET A N 1
ATOM 4587 C CA . MET A 1 600 ? 2.325 7.726 -3.521 1.00 92.12 600 MET A CA 1
ATOM 4588 C C . MET A 1 600 ? 3.235 7.595 -4.751 1.00 92.12 600 MET A C 1
ATOM 4590 O O . MET A 1 600 ? 3.901 6.564 -4.916 1.00 92.12 600 MET A O 1
ATOM 4594 N N . GLU A 1 601 ? 3.320 8.629 -5.593 1.00 87.69 601 GLU A N 1
ATOM 4595 C CA . GLU A 1 601 ? 4.179 8.615 -6.775 1.00 87.69 601 GLU A CA 1
ATOM 4596 C C . GLU A 1 601 ? 5.620 8.205 -6.434 1.00 87.69 601 GLU A C 1
ATOM 4598 O O . GLU A 1 601 ? 6.186 8.619 -5.421 1.00 87.69 601 GLU A O 1
ATOM 4603 N N . TRP A 1 602 ? 6.217 7.404 -7.322 1.00 85.44 602 TRP A N 1
ATOM 4604 C CA . TRP A 1 602 ? 7.553 6.818 -7.172 1.00 85.44 602 TRP A CA 1
ATOM 4605 C C . TRP A 1 602 ? 7.659 5.725 -6.104 1.00 85.44 602 TRP A C 1
ATOM 4607 O O . TRP A 1 602 ? 8.741 5.511 -5.561 1.00 85.44 602 TRP A O 1
ATOM 4617 N N . GLU A 1 603 ? 6.578 4.971 -5.867 1.00 88.88 603 GLU A N 1
ATOM 4618 C CA . GLU A 1 603 ? 6.568 3.831 -4.933 1.00 88.88 603 GLU A CA 1
ATOM 4619 C C . GLU A 1 603 ? 6.981 4.255 -3.517 1.00 88.88 603 GLU A C 1
ATOM 4621 O O . GLU A 1 603 ? 7.842 3.639 -2.879 1.00 88.88 603 GLU A O 1
ATOM 4626 N N . PHE A 1 604 ? 6.363 5.327 -3.016 1.00 92.75 604 PHE A N 1
ATOM 4627 C CA . PHE A 1 604 ? 6.668 5.879 -1.696 1.00 92.75 604 PHE A CA 1
ATOM 4628 C C . PHE A 1 604 ? 6.651 4.823 -0.572 1.00 92.75 604 PHE A C 1
ATOM 4630 O O . PHE A 1 604 ? 7.614 4.774 0.202 1.00 92.75 604 PHE A O 1
ATOM 4637 N N . PRO A 1 605 ? 5.653 3.911 -0.499 1.00 95.56 605 PRO A N 1
ATOM 4638 C CA . PRO A 1 605 ? 5.658 2.861 0.514 1.00 95.56 605 PRO A CA 1
ATOM 4639 C C . PRO A 1 605 ? 6.846 1.896 0.359 1.00 95.56 605 PRO A C 1
ATOM 4641 O O . PRO A 1 605 ? 7.423 1.480 1.359 1.00 95.56 605 PRO A O 1
ATOM 4644 N N . ALA A 1 606 ? 7.287 1.582 -0.866 1.00 95.31 606 ALA A N 1
ATOM 4645 C CA . ALA A 1 606 ? 8.455 0.720 -1.081 1.00 95.31 606 ALA A CA 1
ATOM 4646 C C . ALA A 1 606 ? 9.756 1.397 -0.625 1.00 95.31 606 ALA A C 1
ATOM 4648 O O . ALA A 1 606 ? 10.603 0.747 -0.016 1.00 95.31 606 ALA A O 1
ATOM 4649 N N . TYR A 1 607 ? 9.898 2.705 -0.870 1.00 94.25 607 TYR A N 1
ATOM 4650 C CA . TYR A 1 607 ? 11.012 3.501 -0.348 1.00 94.25 607 TYR A CA 1
ATOM 4651 C C . TYR A 1 607 ? 11.089 3.422 1.182 1.00 94.25 607 TYR A C 1
ATOM 4653 O O . TYR A 1 607 ? 12.159 3.136 1.723 1.00 94.25 607 TYR A O 1
ATOM 4661 N N . LEU A 1 608 ? 9.966 3.638 1.871 1.00 97.69 608 LEU A N 1
ATOM 4662 C CA . LEU A 1 608 ? 9.903 3.576 3.331 1.00 97.69 608 LEU A CA 1
ATOM 4663 C C . LEU A 1 608 ? 10.285 2.173 3.836 1.00 97.69 608 LEU A C 1
ATOM 4665 O O . LEU A 1 608 ? 11.086 2.053 4.761 1.00 97.69 608 LEU A O 1
ATOM 4669 N N . ILE A 1 609 ? 9.824 1.112 3.165 1.00 97.88 609 ILE A N 1
ATOM 4670 C CA . ILE A 1 609 ? 10.225 -0.268 3.480 1.00 97.88 609 ILE A CA 1
ATOM 4671 C C . ILE A 1 609 ? 11.722 -0.518 3.247 1.00 97.88 609 ILE A C 1
ATOM 4673 O O . ILE A 1 609 ? 12.339 -1.204 4.060 1.00 97.88 609 ILE A O 1
ATOM 4677 N N . HIS A 1 610 ? 12.342 0.043 2.203 1.00 96.88 610 HIS A N 1
ATOM 4678 C CA . HIS A 1 610 ? 13.796 -0.070 2.030 1.00 96.88 610 HIS A CA 1
ATOM 4679 C C . HIS A 1 610 ? 14.554 0.547 3.207 1.00 96.88 610 HIS A C 1
ATOM 4681 O O . HIS A 1 610 ? 15.499 -0.059 3.709 1.00 96.88 610 HIS A O 1
ATOM 4687 N N . GLN A 1 611 ? 14.136 1.734 3.662 1.00 97.06 611 GLN A N 1
ATOM 4688 C CA . GLN A 1 611 ? 14.788 2.380 4.800 1.00 97.06 611 GLN A CA 1
ATOM 4689 C C . GLN A 1 611 ? 14.576 1.577 6.081 1.00 97.06 611 GLN A C 1
ATOM 4691 O O . GLN A 1 611 ? 15.555 1.309 6.769 1.00 97.06 611 GLN A O 1
ATOM 4696 N N . PHE A 1 612 ? 13.354 1.095 6.338 1.00 97.81 612 PHE A N 1
ATOM 4697 C CA . PHE A 1 612 ? 13.072 0.170 7.439 1.00 97.81 612 PHE A CA 1
ATOM 4698 C C . PHE A 1 612 ? 13.978 -1.070 7.397 1.00 97.81 612 PHE A C 1
ATOM 4700 O O . PHE A 1 612 ? 14.580 -1.424 8.406 1.00 97.81 612 PHE A O 1
ATOM 4707 N N . ALA A 1 613 ? 14.125 -1.715 6.238 1.00 97.31 613 ALA A N 1
ATOM 4708 C CA . ALA A 1 613 ? 14.964 -2.903 6.093 1.00 97.31 613 ALA A CA 1
ATOM 4709 C C . ALA A 1 613 ? 16.450 -2.613 6.373 1.00 97.31 613 ALA A C 1
ATOM 4711 O O . ALA A 1 613 ? 17.133 -3.451 6.959 1.00 97.31 613 ALA A O 1
ATOM 4712 N N . CYS A 1 614 ? 16.943 -1.432 5.985 1.00 95.88 614 CYS A N 1
ATOM 4713 C CA . CYS A 1 614 ? 18.325 -1.008 6.210 1.00 95.88 614 CYS A CA 1
ATOM 4714 C C . CYS A 1 614 ? 18.614 -0.556 7.650 1.00 95.88 614 CYS A C 1
ATOM 4716 O O . CYS A 1 614 ? 19.752 -0.679 8.100 1.00 95.88 614 CYS A O 1
ATOM 4718 N N . THR A 1 615 ? 17.635 0.010 8.364 1.00 95.38 615 THR A N 1
ATOM 4719 C CA . THR A 1 615 ? 17.855 0.635 9.683 1.00 95.38 615 THR A CA 1
ATOM 4720 C C . THR A 1 615 ? 17.253 -0.143 10.849 1.00 95.38 615 THR A C 1
ATOM 4722 O O . THR A 1 615 ? 17.723 0.001 11.975 1.00 95.38 615 THR A O 1
ATOM 4725 N N . GLY A 1 616 ? 16.215 -0.945 10.604 1.00 94.44 616 GLY A N 1
ATOM 4726 C CA . GLY A 1 616 ? 15.376 -1.553 11.638 1.00 94.44 616 GLY A CA 1
ATOM 4727 C C . GLY A 1 616 ? 14.449 -0.562 12.354 1.00 94.44 616 GLY A C 1
ATOM 4728 O O . GLY A 1 616 ? 13.796 -0.943 13.324 1.00 94.44 616 GLY A O 1
ATOM 4729 N N . ASP A 1 617 ? 14.387 0.693 11.903 1.00 95.19 617 ASP A N 1
ATOM 4730 C CA . ASP A 1 617 ? 13.593 1.750 12.530 1.00 95.19 617 ASP A CA 1
ATOM 4731 C C . ASP A 1 617 ? 12.106 1.608 12.171 1.00 95.19 617 ASP A C 1
ATOM 4733 O O . ASP A 1 617 ? 11.694 1.779 11.020 1.00 95.19 617 ASP A O 1
ATOM 4737 N N . ALA A 1 618 ? 11.301 1.265 13.178 1.00 93.75 618 ALA A N 1
ATOM 4738 C CA . ALA A 1 618 ? 9.887 0.950 13.029 1.00 93.75 618 ALA A CA 1
ATOM 4739 C C . ALA A 1 618 ? 9.027 2.148 12.600 1.00 93.75 618 ALA A C 1
ATOM 4741 O O . ALA A 1 618 ? 7.943 1.922 12.058 1.00 93.75 618 ALA A O 1
ATOM 4742 N N . ASP A 1 619 ? 9.507 3.385 12.755 1.00 95.25 619 ASP A N 1
ATOM 4743 C CA . ASP A 1 619 ? 8.777 4.574 12.304 1.00 95.25 619 ASP A CA 1
ATOM 4744 C C . ASP A 1 619 ? 8.639 4.585 10.775 1.00 95.25 619 ASP A C 1
ATOM 4746 O O . ASP A 1 619 ? 7.599 4.977 10.240 1.00 95.25 619 ASP A O 1
ATOM 4750 N N . TYR A 1 620 ? 9.641 4.077 10.045 1.00 97.62 620 TYR A N 1
ATOM 4751 C CA . TYR A 1 620 ? 9.539 3.890 8.594 1.00 97.62 620 TYR A CA 1
ATOM 4752 C C . TYR A 1 620 ? 8.474 2.852 8.225 1.00 97.62 620 TYR A C 1
ATOM 4754 O O . TYR A 1 620 ? 7.736 3.052 7.260 1.00 97.62 620 TYR A O 1
ATOM 4762 N N . LEU A 1 621 ? 8.369 1.755 8.984 1.00 96.44 621 LEU A N 1
ATOM 4763 C CA . LEU A 1 621 ? 7.345 0.730 8.758 1.00 96.44 621 LEU A CA 1
ATOM 4764 C C . LEU A 1 621 ? 5.941 1.278 9.040 1.00 96.44 621 LEU A C 1
ATOM 4766 O O . LEU A 1 621 ? 5.013 1.015 8.277 1.00 96.44 621 LEU A O 1
ATOM 4770 N N . GLU A 1 622 ? 5.782 2.055 10.108 1.00 95.44 622 GLU A N 1
ATOM 4771 C CA . GLU A 1 622 ? 4.513 2.700 10.433 1.00 95.44 622 GLU A CA 1
ATOM 4772 C C . GLU A 1 622 ? 4.104 3.723 9.367 1.00 95.44 622 GLU A C 1
ATOM 4774 O O . GLU A 1 622 ? 2.962 3.702 8.903 1.00 95.44 622 GLU A O 1
ATOM 4779 N N . ALA A 1 623 ? 5.042 4.558 8.914 1.00 97.00 623 ALA A N 1
ATOM 4780 C CA . ALA A 1 623 ? 4.802 5.485 7.815 1.00 97.00 623 ALA A CA 1
ATOM 4781 C C . ALA A 1 623 ? 4.430 4.744 6.520 1.00 97.00 623 ALA A C 1
ATOM 4783 O O . ALA A 1 623 ? 3.527 5.179 5.808 1.00 97.00 623 ALA A O 1
ATOM 4784 N N . ALA A 1 624 ? 5.079 3.610 6.224 1.00 97.56 624 ALA A N 1
ATOM 4785 C CA . ALA A 1 624 ? 4.759 2.787 5.058 1.00 97.56 624 ALA A CA 1
ATOM 4786 C C . ALA A 1 624 ? 3.345 2.198 5.141 1.00 97.56 624 ALA A C 1
ATOM 4788 O O . ALA A 1 624 ? 2.631 2.184 4.141 1.00 97.56 624 ALA A O 1
ATOM 4789 N N . GLU A 1 625 ? 2.924 1.736 6.323 1.00 96.38 625 GLU A N 1
ATOM 4790 C CA . GLU A 1 625 ? 1.572 1.219 6.556 1.00 96.38 625 GLU A CA 1
ATOM 4791 C C . GLU A 1 625 ? 0.510 2.304 6.356 1.00 96.38 625 GLU A C 1
ATOM 4793 O O . GLU A 1 625 ? -0.470 2.077 5.645 1.00 96.38 625 GLU A O 1
ATOM 4798 N N . GLN A 1 626 ? 0.723 3.492 6.926 1.00 96.00 626 GLN A N 1
ATOM 4799 C CA . GLN A 1 626 ? -0.183 4.634 6.769 1.00 96.00 626 GLN A CA 1
ATOM 4800 C C . GLN A 1 626 ? -0.290 5.058 5.299 1.00 96.00 626 GLN A C 1
ATOM 4802 O O . GLN A 1 626 ? -1.396 5.189 4.775 1.00 96.00 626 GLN A O 1
ATOM 4807 N N . ALA A 1 627 ? 0.850 5.179 4.619 1.00 97.19 627 ALA A N 1
ATOM 4808 C CA . ALA A 1 627 ? 0.940 5.513 3.203 1.00 97.19 627 ALA A CA 1
ATOM 4809 C C . ALA A 1 627 ? 0.237 4.487 2.304 1.00 97.19 627 ALA A C 1
ATOM 4811 O O . ALA A 1 627 ? -0.550 4.848 1.428 1.00 97.19 627 ALA A O 1
ATOM 4812 N N . ALA A 1 628 ? 0.466 3.193 2.546 1.00 97.75 628 ALA A N 1
ATOM 4813 C CA . ALA A 1 628 ? -0.170 2.126 1.785 1.00 97.75 628 ALA A CA 1
ATOM 4814 C C . ALA A 1 628 ? -1.692 2.098 1.989 1.00 97.75 628 ALA A C 1
ATOM 4816 O O . ALA A 1 628 ? -2.432 1.918 1.024 1.00 97.75 628 ALA A O 1
ATOM 4817 N N . ARG A 1 629 ? -2.170 2.307 3.223 1.00 96.38 629 ARG A N 1
ATOM 4818 C CA . ARG A 1 629 ? -3.605 2.346 3.552 1.00 96.38 629 ARG A CA 1
ATOM 4819 C C . ARG A 1 629 ? -4.308 3.574 2.984 1.00 96.38 629 ARG A C 1
ATOM 4821 O O . ARG A 1 629 ? -5.431 3.446 2.497 1.00 96.38 629 ARG A O 1
ATOM 4828 N N . HIS A 1 630 ? -3.663 4.741 3.019 1.00 97.19 630 HIS A N 1
ATOM 4829 C CA . HIS A 1 630 ? -4.139 5.938 2.319 1.00 97.19 630 HIS A CA 1
ATOM 4830 C C . HIS A 1 630 ? -4.327 5.638 0.835 1.00 97.19 630 HIS A C 1
ATOM 4832 O O . HIS A 1 630 ? -5.446 5.694 0.334 1.00 97.19 630 HIS A O 1
ATOM 4838 N N . PHE A 1 631 ? -3.262 5.200 0.161 1.00 97.12 631 PHE A N 1
ATOM 4839 C CA . PHE A 1 631 ? -3.297 4.943 -1.277 1.00 97.12 631 PHE A CA 1
ATOM 4840 C C . PHE A 1 631 ? -4.352 3.900 -1.651 1.00 97.12 631 PHE A C 1
ATOM 4842 O O . PHE A 1 631 ? -5.129 4.092 -2.586 1.00 97.12 631 PHE A O 1
ATOM 4849 N N . ALA A 1 632 ? -4.432 2.823 -0.865 1.00 96.94 632 ALA A N 1
ATOM 4850 C CA . ALA A 1 632 ? -5.413 1.768 -1.052 1.00 96.94 632 ALA A CA 1
ATOM 4851 C C . ALA A 1 632 ? -6.859 2.253 -0.931 1.00 96.94 632 ALA A C 1
ATOM 4853 O O . ALA A 1 632 ? -7.716 1.675 -1.582 1.00 96.94 632 ALA A O 1
ATOM 4854 N N . SER A 1 633 ? -7.147 3.277 -0.128 1.00 95.75 633 SER A N 1
ATOM 4855 C CA . SER A 1 633 ? -8.517 3.723 0.152 1.00 95.75 633 SER A CA 1
ATOM 4856 C C . SER A 1 633 ? -8.928 4.983 -0.622 1.00 95.75 633 SER A C 1
ATOM 4858 O O . SER A 1 633 ? -10.048 5.042 -1.133 1.00 95.75 633 SER A O 1
ATOM 4860 N N . ILE A 1 634 ? -8.038 5.968 -0.748 1.00 95.00 634 ILE A N 1
ATOM 4861 C CA . ILE A 1 634 ? -8.342 7.317 -1.254 1.00 95.00 634 ILE A CA 1
ATOM 4862 C C . ILE A 1 634 ? -7.895 7.527 -2.705 1.00 95.00 634 ILE A C 1
ATOM 4864 O O . ILE A 1 634 ? -8.607 8.185 -3.471 1.00 95.00 634 ILE A O 1
ATOM 4868 N N . ASP A 1 635 ? -6.760 6.944 -3.098 1.00 94.94 635 ASP A N 1
ATOM 4869 C CA . ASP A 1 635 ? -6.128 7.229 -4.394 1.00 94.94 635 ASP A CA 1
ATOM 4870 C C . ASP A 1 635 ? -6.436 6.169 -5.461 1.00 94.94 635 ASP A C 1
ATOM 4872 O O . ASP A 1 635 ? -6.249 6.422 -6.651 1.00 94.94 635 ASP A O 1
ATOM 4876 N N . ILE A 1 636 ? -6.931 4.990 -5.072 1.00 95.50 636 ILE A N 1
ATOM 4877 C CA . ILE A 1 636 ? -7.351 3.923 -5.993 1.00 95.50 636 ILE A CA 1
ATOM 4878 C C . ILE A 1 636 ? -8.864 3.967 -6.229 1.00 95.50 636 ILE A C 1
ATOM 4880 O O . ILE A 1 636 ? -9.670 4.113 -5.312 1.00 95.50 636 ILE A O 1
ATOM 4884 N N . ILE A 1 637 ? -9.256 3.796 -7.490 1.00 95.06 637 ILE A N 1
ATOM 4885 C CA . ILE A 1 637 ? -10.640 3.875 -7.956 1.00 95.06 637 ILE A CA 1
ATOM 4886 C C . ILE A 1 637 ? -11.305 2.494 -7.849 1.00 95.06 637 ILE A C 1
ATOM 4888 O O . ILE A 1 637 ? -11.296 1.706 -8.795 1.00 95.06 637 ILE A O 1
ATOM 4892 N N . HIS A 1 638 ? -11.937 2.183 -6.717 1.00 95.69 638 HIS A N 1
ATOM 4893 C CA . HIS A 1 638 ? -12.625 0.895 -6.487 1.00 95.69 638 HIS A CA 1
ATOM 4894 C C . HIS A 1 638 ? -13.943 0.737 -7.242 1.00 95.69 638 HIS A C 1
ATOM 4896 O O . HIS A 1 638 ? -14.473 -0.372 -7.348 1.00 95.69 638 HIS A O 1
ATOM 4902 N N . HIS A 1 639 ? -14.480 1.830 -7.773 1.00 94.62 639 HIS A N 1
ATOM 4903 C CA . HIS A 1 639 ? -15.666 1.852 -8.618 1.00 94.62 639 HIS A CA 1
ATOM 4904 C C . HIS A 1 639 ? -15.591 3.030 -9.593 1.00 94.62 639 HIS A C 1
ATOM 4906 O O . HIS A 1 639 ? -15.197 4.125 -9.200 1.00 94.62 639 HIS A O 1
ATOM 4912 N N . SER A 1 640 ? -16.003 2.848 -10.849 1.00 92.81 640 SER A N 1
ATOM 4913 C CA . SER A 1 640 ? -16.190 3.977 -11.764 1.00 92.81 640 SER A CA 1
ATOM 4914 C C . SER A 1 640 ? -17.266 3.721 -12.811 1.00 92.81 640 SER A C 1
ATOM 4916 O O . SER A 1 640 ? -17.260 2.688 -13.481 1.00 92.81 640 SER A O 1
ATOM 4918 N N . SER A 1 641 ? -18.094 4.738 -13.060 1.00 90.56 641 SER A N 1
ATOM 4919 C CA . SER A 1 641 ? -18.965 4.819 -14.243 1.00 90.56 641 SER A CA 1
ATOM 4920 C C . SER A 1 641 ? -18.204 4.872 -15.569 1.00 90.56 641 SER A C 1
ATOM 4922 O O . SER A 1 641 ? -18.797 4.688 -16.633 1.00 90.56 641 SER A O 1
ATOM 4924 N N . ARG A 1 642 ? -16.886 5.107 -15.532 1.00 90.94 642 ARG A N 1
ATOM 4925 C CA . ARG A 1 642 ? -15.972 4.976 -16.671 1.00 90.94 642 ARG A CA 1
ATOM 4926 C C . ARG A 1 642 ? -15.218 3.648 -16.530 1.00 90.94 642 ARG A C 1
ATOM 4928 O O . ARG A 1 642 ? -14.215 3.610 -15.821 1.00 90.94 642 ARG A O 1
ATOM 4935 N N . PRO A 1 643 ? -15.611 2.562 -17.227 1.00 91.75 643 PRO A N 1
ATOM 4936 C CA . PRO A 1 643 ? -15.032 1.230 -17.002 1.00 91.75 643 PRO A CA 1
ATOM 4937 C C . PRO A 1 643 ? -13.507 1.146 -17.181 1.00 91.75 643 PRO A C 1
ATOM 4939 O O . PRO A 1 643 ? -12.844 0.311 -16.563 1.00 91.75 643 PRO A O 1
ATOM 4942 N N . ALA A 1 644 ? -12.937 2.028 -18.008 1.00 92.56 644 ALA A N 1
ATOM 4943 C CA . ALA A 1 644 ? -11.494 2.151 -18.194 1.00 92.56 644 ALA A CA 1
ATOM 4944 C C . ALA A 1 644 ? -10.758 2.567 -16.905 1.00 92.56 644 ALA A C 1
ATOM 4946 O O . ALA A 1 644 ? -9.615 2.182 -16.718 1.00 92.56 644 ALA A O 1
ATOM 4947 N N . TRP A 1 645 ? -11.398 3.313 -16.000 1.00 93.31 645 TRP A N 1
ATOM 4948 C CA . TRP A 1 645 ? -10.772 3.843 -14.781 1.00 93.31 645 TRP A CA 1
ATOM 4949 C C . TRP A 1 645 ? -10.821 2.883 -13.597 1.00 93.31 645 TRP A C 1
ATOM 4951 O O . TRP A 1 645 ? -10.050 3.033 -12.659 1.00 93.31 645 TRP A O 1
ATOM 4961 N N . GLN A 1 646 ? -11.721 1.901 -13.629 1.00 95.06 646 GLN A N 1
ATOM 4962 C CA . GLN A 1 646 ? -11.911 0.937 -12.549 1.00 95.06 646 GLN A CA 1
ATOM 4963 C C . GLN A 1 646 ? -10.582 0.263 -12.157 1.00 95.06 646 GLN A C 1
ATOM 4965 O O . GLN A 1 646 ? -9.889 -0.312 -12.992 1.00 95.06 646 GLN A O 1
ATOM 4970 N N . GLY A 1 647 ? -10.235 0.294 -10.879 1.00 95.06 647 GLY A N 1
ATOM 4971 C CA . GLY A 1 647 ? -8.984 -0.240 -10.350 1.00 95.06 647 GLY A CA 1
ATOM 4972 C C . GLY A 1 647 ? -7.738 0.587 -10.676 1.00 95.06 647 GLY A C 1
ATOM 4973 O O . GLY A 1 647 ? -6.670 0.211 -10.223 1.00 95.06 647 GLY A O 1
ATOM 4974 N N . GLY A 1 648 ? -7.832 1.681 -11.437 1.00 94.81 648 GLY A N 1
ATOM 4975 C CA . GLY A 1 648 ? -6.714 2.600 -11.668 1.00 94.81 648 GLY A CA 1
ATOM 4976 C C . GLY A 1 648 ? -6.483 3.525 -10.472 1.00 94.81 648 GLY A C 1
ATOM 4977 O O . GLY A 1 648 ? -7.384 3.722 -9.657 1.00 94.81 648 GLY A O 1
ATOM 4978 N N . SER A 1 649 ? -5.292 4.111 -10.373 1.00 94.06 649 SER A N 1
ATOM 4979 C CA . SER A 1 649 ? -4.976 5.140 -9.375 1.00 94.06 649 SER A CA 1
ATOM 4980 C C . SER A 1 649 ? -5.085 6.545 -9.956 1.00 94.06 649 SER A C 1
ATOM 4982 O O . SER A 1 649 ? -4.643 6.780 -11.082 1.00 94.06 649 SER A O 1
ATOM 4984 N N . TYR A 1 650 ? -5.622 7.483 -9.179 1.00 91.56 650 TYR A N 1
ATOM 4985 C CA . TYR A 1 650 ? -5.503 8.908 -9.473 1.00 91.56 650 TYR A CA 1
ATOM 4986 C C . TYR A 1 650 ? -4.027 9.311 -9.501 1.00 91.56 650 TYR A C 1
ATOM 4988 O O . TYR A 1 650 ? -3.227 8.883 -8.666 1.00 91.56 650 TYR A O 1
ATOM 4996 N N . VAL A 1 651 ? -3.661 10.136 -10.478 1.00 89.81 651 VAL A N 1
ATOM 4997 C CA . VAL A 1 651 ? -2.296 10.662 -10.593 1.00 89.81 651 VAL A CA 1
ATOM 4998 C C . VAL A 1 651 ? -2.079 11.708 -9.500 1.00 89.81 651 VAL A C 1
ATOM 5000 O O . VAL A 1 651 ? -3.039 12.323 -9.039 1.00 89.81 651 VAL A O 1
ATOM 5003 N N . HIS A 1 652 ? -0.824 11.905 -9.083 1.00 87.12 652 HIS A N 1
ATOM 5004 C CA . HIS A 1 652 ? -0.439 13.028 -8.224 1.00 87.12 652 HIS A CA 1
ATOM 5005 C C . HIS A 1 652 ? -1.055 14.343 -8.734 1.00 87.12 652 HIS A C 1
ATOM 5007 O O . HIS A 1 652 ? -1.198 14.532 -9.945 1.00 87.12 652 HIS A O 1
ATOM 5013 N N . THR A 1 653 ? -1.342 15.297 -7.848 1.00 83.06 653 THR A N 1
ATOM 5014 C CA . THR A 1 653 ? -1.942 16.573 -8.263 1.00 83.06 653 THR A CA 1
ATOM 5015 C C . THR A 1 653 ? -1.023 17.312 -9.247 1.00 83.06 653 THR A C 1
ATOM 5017 O O . THR A 1 653 ? 0.158 17.557 -8.964 1.00 83.06 653 THR A O 1
ATOM 5020 N N . GLY A 1 654 ? -1.542 17.631 -10.434 1.00 73.94 654 GLY A N 1
ATOM 5021 C CA . GLY A 1 654 ? -0.796 18.240 -11.534 1.00 73.94 654 GLY A CA 1
ATOM 5022 C C . GLY A 1 654 ? -1.020 19.736 -11.748 1.00 73.94 654 GLY A C 1
ATOM 5023 O O . GLY A 1 654 ? -0.383 20.327 -12.622 1.00 73.94 654 GLY A O 1
ATOM 5024 N N . ASP A 1 655 ? -1.897 20.367 -10.967 1.00 73.88 655 ASP A N 1
ATOM 5025 C CA . ASP A 1 655 ? -2.206 21.792 -11.077 1.00 73.88 655 ASP A CA 1
ATOM 5026 C C . ASP A 1 655 ? -2.501 22.455 -9.715 1.00 73.88 655 ASP A C 1
ATOM 5028 O O . ASP A 1 655 ? -2.060 21.975 -8.678 1.00 73.88 655 ASP A O 1
ATOM 5032 N N . LEU A 1 656 ? -3.141 23.631 -9.720 1.00 74.12 656 LEU A N 1
ATOM 5033 C CA . LEU A 1 656 ? -3.396 24.436 -8.518 1.00 74.12 656 LEU A CA 1
ATOM 5034 C C . LEU A 1 656 ? -4.636 24.005 -7.722 1.00 74.12 656 LEU A C 1
ATOM 5036 O O . LEU A 1 656 ? -4.920 24.615 -6.690 1.00 74.12 656 LEU A O 1
ATOM 5040 N N . ARG A 1 657 ? -5.405 23.026 -8.204 1.00 76.00 657 ARG A N 1
ATOM 5041 C CA . ARG A 1 657 ? -6.574 22.503 -7.494 1.00 76.00 657 ARG A CA 1
ATOM 5042 C C . ARG A 1 657 ? -6.104 21.571 -6.391 1.00 76.00 657 ARG A C 1
ATOM 5044 O O . ARG A 1 657 ? -5.301 20.680 -6.634 1.00 76.00 657 ARG A O 1
ATOM 5051 N N . GLU A 1 658 ? -6.605 21.776 -5.180 1.00 72.81 658 GLU A N 1
ATOM 5052 C CA . GLU A 1 658 ? -6.268 20.909 -4.053 1.00 72.81 658 GLU A CA 1
ATOM 5053 C C . GLU A 1 658 ? -7.198 19.691 -4.012 1.00 72.81 658 GLU A C 1
ATOM 5055 O O . GLU A 1 658 ? -8.413 19.821 -4.158 1.00 72.81 658 GLU A O 1
ATOM 5060 N N . GLY A 1 659 ? -6.620 18.510 -3.790 1.00 82.94 659 GLY A N 1
ATOM 5061 C CA . GLY A 1 659 ? -7.345 17.251 -3.622 1.00 82.94 659 GLY A CA 1
ATOM 5062 C C . GLY A 1 659 ? -6.614 16.066 -4.250 1.00 82.94 659 GLY A C 1
ATOM 5063 O O . GLY A 1 659 ? -5.787 16.233 -5.148 1.00 82.94 659 GLY A O 1
ATOM 5064 N N . HIS A 1 660 ? -6.935 14.863 -3.782 1.00 88.50 660 HIS A N 1
ATOM 5065 C CA . HIS A 1 660 ? -6.323 13.626 -4.271 1.00 88.50 660 HIS A CA 1
ATOM 5066 C C . HIS A 1 660 ? -6.901 13.181 -5.626 1.00 88.50 660 HIS A C 1
ATOM 5068 O O . HIS A 1 660 ? -6.182 12.653 -6.469 1.00 88.50 660 HIS A O 1
ATOM 5074 N N . GLN A 1 661 ? -8.194 13.428 -5.881 1.00 89.06 661 GLN A N 1
ATOM 5075 C CA . GLN A 1 661 ? -8.918 12.909 -7.055 1.00 89.06 661 GLN A CA 1
ATOM 5076 C C . GLN A 1 661 ? -9.034 13.931 -8.197 1.00 89.06 661 GLN A C 1
ATOM 5078 O O . GLN A 1 661 ? -10.123 14.162 -8.739 1.00 89.06 661 GLN A O 1
ATOM 5083 N N . VAL A 1 662 ? -7.913 14.577 -8.533 1.00 82.31 662 VAL A N 1
ATOM 5084 C CA . VAL A 1 662 ? -7.848 15.654 -9.539 1.00 82.31 662 VAL A CA 1
ATOM 5085 C C . VAL A 1 662 ? -7.553 15.108 -10.937 1.00 82.31 662 VAL A C 1
ATOM 5087 O O . VAL A 1 662 ? -8.311 15.386 -11.872 1.00 82.31 662 VAL A O 1
ATOM 5090 N N . ASP A 1 663 ? -6.484 14.320 -11.078 1.00 85.62 663 ASP A N 1
ATOM 5091 C CA . ASP A 1 663 ? -5.976 13.865 -12.373 1.00 85.62 663 ASP A CA 1
ATOM 5092 C C . ASP A 1 663 ? -6.290 12.379 -12.638 1.00 85.62 663 ASP A C 1
ATOM 5094 O O . ASP A 1 663 ? -6.126 11.534 -11.753 1.00 85.62 663 ASP A O 1
ATOM 5098 N N . PRO A 1 664 ? -6.764 12.034 -13.852 1.00 88.88 664 PRO A N 1
ATOM 5099 C CA . PRO A 1 664 ? -7.281 10.705 -14.162 1.00 88.88 664 PRO A CA 1
ATOM 5100 C C . PRO A 1 664 ? -6.173 9.646 -14.255 1.00 88.88 664 PRO A C 1
ATOM 5102 O O . PRO A 1 664 ? -5.035 9.990 -14.564 1.00 88.88 664 PRO A O 1
ATOM 5105 N N . PRO A 1 665 ? -6.505 8.352 -14.093 1.00 92.44 665 PRO A N 1
ATOM 5106 C CA . PRO A 1 665 ? -5.531 7.271 -14.206 1.00 92.44 665 PRO A CA 1
ATOM 5107 C C . PRO A 1 665 ? -4.922 7.182 -15.613 1.00 92.44 665 PRO A C 1
ATOM 5109 O O . PRO A 1 665 ? -5.606 7.382 -16.622 1.00 92.44 665 PRO A O 1
ATOM 5112 N N . ASP A 1 666 ? -3.641 6.811 -15.681 1.00 91.50 666 ASP A N 1
ATOM 5113 C CA . ASP A 1 666 ? -2.903 6.582 -16.927 1.00 91.50 666 ASP A CA 1
ATOM 5114 C C . ASP A 1 666 ? -1.883 5.426 -16.792 1.00 91.50 666 ASP A C 1
ATOM 5116 O O . ASP A 1 666 ? -1.762 4.804 -15.738 1.00 91.50 666 ASP A O 1
ATOM 5120 N N . PHE A 1 667 ? -1.179 5.084 -17.879 1.00 90.62 667 PHE A N 1
ATOM 5121 C CA . PHE A 1 667 ? -0.162 4.018 -17.879 1.00 90.62 667 PHE A CA 1
ATOM 5122 C C . PHE A 1 667 ? 1.162 4.423 -17.210 1.00 90.62 667 PHE A C 1
ATOM 5124 O O . PHE A 1 667 ? 1.832 3.583 -16.616 1.00 90.62 667 PHE A O 1
ATOM 5131 N N . ALA A 1 668 ? 1.549 5.698 -17.286 1.00 89.12 668 ALA A N 1
ATOM 5132 C CA . ALA A 1 668 ? 2.737 6.226 -16.620 1.00 89.12 668 ALA A CA 1
ATOM 5133 C C . ALA A 1 668 ? 2.593 6.277 -15.092 1.00 89.12 668 ALA A C 1
ATOM 5135 O O . ALA A 1 668 ? 3.606 6.446 -14.423 1.00 89.12 668 ALA A O 1
ATOM 5136 N N . HIS A 1 669 ? 1.386 6.083 -14.559 1.00 90.69 669 HIS A N 1
ATOM 5137 C CA . HIS A 1 669 ? 1.057 6.009 -13.135 1.00 90.69 669 HIS A CA 1
ATOM 5138 C C . HIS A 1 669 ? 0.150 4.805 -12.835 1.00 90.69 669 HIS A C 1
ATOM 5140 O O . HIS A 1 669 ? -0.750 4.895 -12.005 1.00 90.69 669 HIS A O 1
ATOM 5146 N N . ALA A 1 670 ? 0.351 3.680 -13.532 1.00 88.62 670 ALA A N 1
ATOM 5147 C CA . ALA A 1 670 ? -0.457 2.466 -13.389 1.00 88.62 670 ALA A CA 1
ATOM 5148 C C . ALA A 1 670 ? -0.182 1.685 -12.083 1.00 88.62 670 ALA A C 1
ATOM 5150 O O . ALA A 1 670 ? 0.090 0.481 -12.110 1.00 88.62 670 ALA A O 1
ATOM 5151 N N . GLY A 1 671 ? -0.268 2.377 -10.948 1.00 81.19 671 GLY A N 1
ATOM 5152 C CA . GLY A 1 671 ? -0.182 1.824 -9.605 1.00 81.19 671 GLY A CA 1
ATOM 5153 C C . GLY A 1 671 ? 1.201 1.826 -8.971 1.00 81.19 671 GLY A C 1
ATOM 5154 O O . GLY A 1 671 ? 2.221 1.896 -9.654 1.00 81.19 671 GLY A O 1
ATOM 5155 N N . TRP A 1 672 ? 1.186 1.698 -7.642 1.00 88.94 672 TRP A N 1
ATOM 5156 C CA . TRP A 1 672 ? 2.365 1.615 -6.778 1.00 88.94 672 TRP A CA 1
ATOM 5157 C C . TRP A 1 672 ? 2.283 0.364 -5.885 1.00 88.94 672 TRP A C 1
ATOM 5159 O O . TRP A 1 672 ? 2.048 0.441 -4.680 1.00 88.94 672 TRP A O 1
ATOM 5169 N N . THR A 1 673 ? 2.303 -0.823 -6.492 1.00 94.06 673 THR A N 1
ATOM 5170 C CA . THR A 1 673 ? 1.872 -2.058 -5.804 1.00 94.06 673 THR A CA 1
ATOM 5171 C C . THR A 1 673 ? 2.957 -2.739 -4.985 1.00 94.06 673 THR A C 1
ATOM 5173 O O . THR A 1 673 ? 2.631 -3.517 -4.086 1.00 94.06 673 THR A O 1
ATOM 5176 N N . GLN A 1 674 ? 4.236 -2.483 -5.263 1.00 93.25 674 GLN A N 1
ATOM 5177 C CA . GLN A 1 674 ? 5.303 -3.245 -4.624 1.00 93.25 674 GLN A CA 1
ATOM 5178 C C . GLN A 1 674 ? 5.364 -2.942 -3.125 1.00 93.25 674 GLN A C 1
ATOM 5180 O O . GLN A 1 674 ? 5.379 -3.863 -2.305 1.00 93.25 674 GLN A O 1
ATOM 5185 N N . GLY A 1 675 ? 5.320 -1.657 -2.764 1.00 94.56 675 GLY A N 1
ATOM 5186 C CA . GLY A 1 675 ? 5.268 -1.237 -1.367 1.00 94.56 675 GLY A CA 1
ATOM 5187 C C . GLY A 1 675 ? 3.994 -1.692 -0.645 1.00 94.56 675 GLY A C 1
ATOM 5188 O O . GLY A 1 675 ? 4.075 -2.161 0.489 1.00 94.56 675 GLY A O 1
ATOM 5189 N N . LEU A 1 676 ? 2.835 -1.642 -1.315 1.00 96.25 676 LEU A N 1
ATOM 5190 C CA . LEU A 1 676 ? 1.557 -2.145 -0.787 1.00 96.25 676 LEU A CA 1
ATOM 5191 C C . LEU A 1 676 ? 1.650 -3.622 -0.392 1.00 96.25 676 LEU A C 1
ATOM 5193 O O . LEU A 1 676 ? 1.272 -4.005 0.715 1.00 96.25 676 LEU A O 1
ATOM 5197 N N . LEU A 1 677 ? 2.187 -4.450 -1.288 1.00 97.50 677 LEU A N 1
ATOM 5198 C CA . LEU A 1 677 ? 2.309 -5.883 -1.054 1.00 97.50 677 LEU A CA 1
ATOM 5199 C C . LEU A 1 677 ? 3.366 -6.206 0.002 1.00 97.50 677 LEU A C 1
ATOM 5201 O O . LEU A 1 677 ? 3.165 -7.127 0.784 1.00 97.50 677 LEU A O 1
ATOM 5205 N N . TRP A 1 678 ? 4.456 -5.444 0.095 1.00 97.06 678 TRP A N 1
ATOM 5206 C CA . TRP A 1 678 ? 5.433 -5.622 1.173 1.00 97.06 678 TRP A CA 1
ATOM 5207 C C . TRP A 1 678 ? 4.868 -5.267 2.548 1.00 97.06 678 TRP A C 1
ATOM 5209 O O . TRP A 1 678 ? 5.085 -6.020 3.499 1.00 97.06 678 TRP A O 1
ATOM 5219 N N . VAL A 1 679 ? 4.091 -4.184 2.654 1.00 97.31 679 VAL A N 1
ATOM 5220 C CA . VAL A 1 679 ? 3.345 -3.867 3.881 1.00 97.31 679 VAL A CA 1
ATOM 5221 C C . VAL A 1 679 ? 2.351 -4.979 4.192 1.00 97.31 679 VAL A C 1
ATOM 5223 O O . VAL A 1 679 ? 2.282 -5.415 5.339 1.00 97.31 679 VAL A O 1
ATOM 5226 N N . HIS A 1 680 ? 1.634 -5.504 3.190 1.00 96.12 680 HIS A N 1
ATOM 5227 C CA . HIS A 1 680 ? 0.802 -6.684 3.393 1.00 96.12 680 HIS A CA 1
ATOM 5228 C C . HIS A 1 680 ? 1.646 -7.827 3.963 1.00 96.12 680 HIS A C 1
ATOM 5230 O O . HIS A 1 680 ? 1.336 -8.279 5.059 1.00 96.12 680 HIS A O 1
ATOM 5236 N N . TYR A 1 681 ? 2.736 -8.254 3.316 1.00 95.88 681 TYR A N 1
ATOM 5237 C CA . TYR A 1 681 ? 3.572 -9.371 3.775 1.00 95.88 681 TYR A CA 1
ATOM 5238 C C . TYR A 1 681 ? 4.048 -9.203 5.219 1.00 95.88 681 TYR A C 1
ATOM 5240 O O . TYR A 1 681 ? 3.988 -10.162 5.984 1.00 95.88 681 TYR A O 1
ATOM 5248 N N . LEU A 1 682 ? 4.447 -7.992 5.615 1.00 94.88 682 LEU A N 1
ATOM 5249 C CA . LEU A 1 682 ? 4.917 -7.683 6.966 1.00 94.88 682 LEU A CA 1
ATOM 5250 C C . LEU A 1 682 ? 3.774 -7.628 7.995 1.00 94.88 682 LEU A C 1
ATOM 5252 O O . LEU A 1 682 ? 3.893 -8.231 9.061 1.00 94.88 682 LEU A O 1
ATOM 5256 N N . CYS A 1 683 ? 2.657 -6.971 7.668 1.00 91.56 68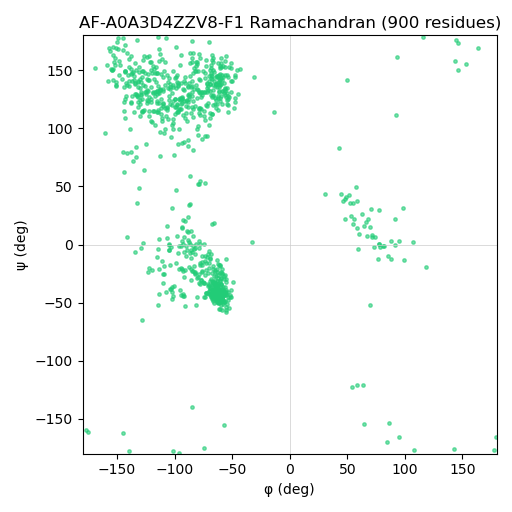3 CYS A N 1
ATOM 5257 C CA . CYS A 1 683 ? 1.645 -6.549 8.648 1.00 91.56 683 CYS A CA 1
ATOM 5258 C C . CYS A 1 683 ? 0.319 -7.326 8.594 1.00 91.56 683 CYS A C 1
ATOM 5260 O O . CYS A 1 683 ? -0.360 -7.428 9.610 1.00 91.56 683 CYS A O 1
ATOM 5262 N N . GLY A 1 684 ? -0.049 -7.909 7.450 1.00 90.31 684 GLY A N 1
ATOM 5263 C CA . GLY A 1 684 ? -1.244 -8.761 7.329 1.00 90.31 684 GLY A CA 1
ATOM 5264 C C . GLY A 1 684 ? -2.510 -8.036 6.919 1.00 90.31 684 GLY A C 1
ATOM 5265 O O . GLY A 1 684 ? -3.599 -8.529 7.182 1.00 90.31 684 GLY A O 1
ATOM 5266 N N . ASP A 1 685 ? -2.376 -6.874 6.288 1.00 91.12 685 ASP A N 1
ATOM 5267 C CA . ASP A 1 685 ? -3.524 -6.103 5.835 1.00 91.12 685 ASP A CA 1
ATOM 5268 C C . ASP A 1 685 ? -4.025 -6.598 4.469 1.00 91.12 685 ASP A C 1
ATOM 5270 O O . ASP A 1 685 ? -3.351 -6.433 3.449 1.00 91.12 685 ASP A O 1
ATOM 5274 N N . GLU A 1 686 ? -5.193 -7.237 4.454 1.00 89.50 686 GLU A N 1
ATOM 5275 C CA . GLU A 1 686 ? -5.819 -7.788 3.244 1.00 89.50 686 GLU A CA 1
ATOM 5276 C C . GLU A 1 686 ? -6.393 -6.708 2.311 1.00 89.50 686 GLU A C 1
ATOM 5278 O O . GLU A 1 686 ? -6.492 -6.930 1.102 1.00 89.50 686 GLU A O 1
ATOM 5283 N N . LEU A 1 687 ? -6.695 -5.504 2.819 1.00 90.88 687 LEU A N 1
ATOM 5284 C CA . LEU A 1 687 ? -7.171 -4.388 1.988 1.00 90.88 687 LEU A CA 1
ATOM 5285 C C . LEU A 1 687 ? -6.132 -4.014 0.917 1.00 90.88 687 LEU A C 1
ATOM 5287 O O . LEU A 1 687 ? -6.474 -3.666 -0.214 1.00 90.88 687 LEU A O 1
ATOM 5291 N N . LEU A 1 688 ? -4.846 -4.142 1.252 1.00 95.88 688 LEU A N 1
ATOM 5292 C CA . LEU A 1 688 ? -3.746 -3.833 0.340 1.00 95.88 688 LEU A CA 1
ATOM 5293 C C . LEU A 1 688 ? -3.655 -4.836 -0.820 1.00 95.88 688 LEU A C 1
ATOM 5295 O O . LEU A 1 688 ? -3.273 -4.457 -1.927 1.00 95.88 688 LEU A O 1
ATOM 5299 N N . VAL A 1 689 ? -4.040 -6.098 -0.599 1.00 94.94 689 VAL A N 1
ATOM 5300 C CA . VAL A 1 689 ? -4.073 -7.133 -1.647 1.00 94.94 689 VAL A CA 1
ATOM 5301 C C . VAL A 1 689 ? -5.236 -6.891 -2.603 1.00 94.94 689 VAL A C 1
ATOM 5303 O O . VAL A 1 689 ? -5.072 -7.012 -3.818 1.00 94.94 689 VAL A O 1
ATOM 5306 N N . GLU A 1 690 ? -6.407 -6.520 -2.084 1.00 93.06 690 GLU A N 1
ATOM 5307 C CA . GLU A 1 690 ? -7.573 -6.161 -2.902 1.00 93.06 690 GLU A CA 1
ATOM 5308 C C . GLU A 1 690 ? -7.273 -4.953 -3.797 1.00 93.06 690 GLU A C 1
ATOM 5310 O O . GLU A 1 690 ? -7.491 -5.005 -5.010 1.00 93.06 690 GLU A O 1
ATOM 5315 N N . ALA A 1 691 ? -6.679 -3.909 -3.217 1.00 96.56 691 ALA A N 1
ATOM 5316 C CA . ALA A 1 691 ? -6.266 -2.709 -3.932 1.00 96.56 691 ALA A CA 1
ATOM 5317 C C . ALA A 1 691 ? -5.208 -3.000 -5.015 1.00 96.56 691 ALA A C 1
ATOM 5319 O O . ALA A 1 691 ? -5.349 -2.566 -6.162 1.00 96.56 691 ALA A O 1
ATOM 5320 N N . ALA A 1 692 ? -4.176 -3.787 -4.690 1.00 97.62 692 ALA A N 1
ATOM 5321 C CA . ALA A 1 692 ? -3.132 -4.156 -5.644 1.00 97.62 692 ALA A CA 1
ATOM 5322 C C . ALA A 1 692 ? -3.678 -4.995 -6.816 1.00 97.62 692 ALA A C 1
ATOM 5324 O O . ALA A 1 692 ? -3.305 -4.760 -7.967 1.00 97.62 692 ALA A O 1
ATOM 5325 N N . ASN A 1 693 ? -4.609 -5.922 -6.555 1.00 97.00 693 ASN A N 1
ATOM 5326 C CA . ASN A 1 693 ? -5.305 -6.660 -7.613 1.00 97.00 693 ASN A CA 1
ATOM 5327 C C . ASN A 1 693 ? -6.088 -5.728 -8.544 1.00 97.00 693 ASN A C 1
ATOM 5329 O O . ASN A 1 693 ? -6.016 -5.891 -9.760 1.00 97.00 693 ASN A O 1
ATOM 5333 N N . GLY A 1 694 ? -6.782 -4.725 -7.994 1.00 96.62 694 GLY A N 1
ATOM 5334 C CA . GLY A 1 694 ? -7.484 -3.714 -8.788 1.00 96.62 694 GLY A CA 1
ATOM 5335 C C . GLY A 1 694 ? -6.565 -2.995 -9.782 1.00 96.62 694 GLY A C 1
ATOM 5336 O O . GLY A 1 694 ? -6.928 -2.855 -10.952 1.00 96.62 694 GLY A O 1
ATOM 5337 N N . LEU A 1 695 ? -5.356 -2.623 -9.349 1.00 97.56 695 LEU A N 1
ATOM 5338 C CA . LEU A 1 695 ? -4.341 -1.974 -10.191 1.00 97.56 695 LEU A CA 1
ATOM 5339 C C . LEU A 1 695 ? -3.815 -2.889 -11.302 1.00 97.56 695 LEU A C 1
ATOM 5341 O O . LEU A 1 695 ? -3.702 -2.463 -12.454 1.00 97.56 695 LEU A O 1
ATOM 5345 N N . ALA A 1 696 ? -3.538 -4.157 -10.995 1.00 97.75 696 ALA A N 1
ATOM 5346 C CA . ALA A 1 696 ? -3.157 -5.136 -12.012 1.00 97.75 696 ALA A CA 1
ATOM 5347 C C . ALA A 1 696 ? -4.285 -5.360 -13.034 1.00 97.75 696 ALA A C 1
ATOM 5349 O O . ALA A 1 696 ? -4.046 -5.352 -14.245 1.00 97.75 696 ALA A O 1
ATOM 5350 N N . ASP A 1 697 ? -5.528 -5.474 -12.566 1.00 97.25 697 ASP A N 1
ATOM 5351 C CA . ASP A 1 697 ? -6.697 -5.647 -13.425 1.00 97.25 697 ASP A CA 1
ATOM 5352 C C . ASP A 1 697 ? -6.962 -4.400 -14.286 1.00 97.25 697 ASP A C 1
ATOM 5354 O O . ASP A 1 697 ? -7.402 -4.528 -15.430 1.00 97.25 697 ASP A O 1
ATOM 5358 N N . TYR A 1 698 ? -6.655 -3.195 -13.790 1.00 97.50 698 TYR A N 1
ATOM 5359 C CA . TYR A 1 698 ? -6.659 -1.964 -14.585 1.00 97.50 698 TYR A CA 1
ATOM 5360 C C . TYR A 1 698 ? -5.656 -2.035 -15.743 1.00 97.50 698 TYR A C 1
ATOM 5362 O O . TYR A 1 698 ? -6.025 -1.730 -16.882 1.00 97.50 698 TYR A O 1
ATOM 5370 N N . VAL A 1 699 ? -4.420 -2.481 -15.485 1.00 97.00 699 VAL A N 1
ATOM 5371 C CA . VAL A 1 699 ? -3.396 -2.644 -16.530 1.00 97.00 699 VAL A CA 1
ATOM 5372 C C . VAL A 1 699 ? -3.861 -3.640 -17.589 1.00 97.00 699 VAL A C 1
ATOM 5374 O O . VAL A 1 699 ? -3.802 -3.336 -18.781 1.00 97.00 699 VAL A O 1
ATOM 5377 N N . VAL A 1 700 ? -4.357 -4.811 -17.176 1.00 96.19 700 VAL A N 1
ATOM 5378 C CA . VAL A 1 700 ? -4.843 -5.841 -18.108 1.00 96.19 700 VAL A CA 1
ATOM 5379 C C . VAL A 1 700 ? -6.022 -5.327 -18.930 1.00 96.19 700 VAL A C 1
ATOM 5381 O O . VAL A 1 700 ? -6.029 -5.485 -20.151 1.00 96.19 700 VAL A O 1
ATOM 5384 N N . ARG A 1 701 ? -7.000 -4.670 -18.293 1.00 95.44 701 ARG A N 1
ATOM 5385 C CA . ARG A 1 701 ? -8.211 -4.179 -18.967 1.00 95.44 701 ARG A CA 1
ATOM 5386 C C . ARG A 1 701 ? -7.919 -3.099 -20.001 1.00 95.44 701 ARG A C 1
ATOM 5388 O O . ARG A 1 701 ? -8.571 -3.067 -21.040 1.00 95.44 701 ARG A O 1
ATOM 5395 N N . ASN A 1 702 ? -6.965 -2.216 -19.714 1.00 94.50 702 ASN A N 1
ATOM 5396 C CA . ASN A 1 702 ? -6.615 -1.106 -20.599 1.00 94.50 702 ASN A CA 1
ATOM 5397 C C . ASN A 1 702 ? -5.459 -1.437 -21.552 1.00 94.50 702 ASN A C 1
ATOM 5399 O O . ASN A 1 702 ? -5.029 -0.579 -22.327 1.00 94.50 702 ASN A O 1
ATOM 5403 N N . MET A 1 703 ? -4.956 -2.673 -21.531 1.00 91.62 703 MET A N 1
ATOM 5404 C CA . MET A 1 703 ? -3.971 -3.132 -22.498 1.00 91.62 703 MET A CA 1
ATOM 5405 C C . MET A 1 703 ? -4.596 -3.124 -23.906 1.00 91.62 703 MET A C 1
ATOM 5407 O O . MET A 1 703 ? -5.617 -3.781 -24.119 1.00 91.62 703 MET A O 1
ATOM 5411 N N . PRO A 1 704 ? -4.011 -2.434 -24.906 1.00 89.00 704 PRO A N 1
ATOM 5412 C CA . PRO A 1 704 ? -4.549 -2.470 -26.264 1.00 89.00 704 PRO A CA 1
ATOM 5413 C C . PRO A 1 704 ? -4.507 -3.905 -26.818 1.00 89.00 704 PRO A C 1
ATOM 5415 O O . PRO A 1 704 ? -3.658 -4.691 -26.384 1.00 89.00 704 PRO A O 1
ATOM 5418 N N . PRO A 1 705 ? -5.346 -4.280 -27.800 1.00 86.69 705 PRO A N 1
ATOM 5419 C CA . PRO A 1 705 ? -5.292 -5.605 -28.421 1.00 86.69 705 PRO A CA 1
ATOM 5420 C C . PRO A 1 705 ? -3.893 -5.966 -28.938 1.00 86.69 705 PRO A C 1
ATOM 5422 O O . PRO A 1 705 ? -3.084 -5.092 -29.260 1.00 86.69 705 PRO A O 1
ATOM 5425 N N . GLN A 1 706 ? -3.585 -7.263 -28.991 1.00 84.19 706 GLN A N 1
ATOM 5426 C CA . GLN A 1 706 ? -2.376 -7.739 -29.664 1.00 84.19 706 GLN A CA 1
ATOM 5427 C C . GLN A 1 706 ? -2.497 -7.505 -31.173 1.00 84.19 706 GLN A C 1
ATOM 5429 O O . GLN A 1 706 ? -3.581 -7.630 -31.740 1.00 84.19 706 GLN A O 1
ATOM 5434 N N . GLY A 1 707 ? -1.383 -7.191 -31.823 1.00 80.38 707 GLY A N 1
ATOM 5435 C CA . GLY A 1 707 ? -1.339 -6.980 -33.264 1.00 80.38 707 GLY A CA 1
ATOM 5436 C C . GLY A 1 707 ? -0.355 -5.883 -33.650 1.00 80.38 707 GLY A C 1
ATOM 5437 O O . GLY A 1 707 ? 0.240 -5.251 -32.772 1.00 80.38 707 GLY A O 1
ATOM 5438 N N . PRO A 1 708 ? -0.164 -5.655 -34.956 1.00 82.62 708 PRO A N 1
ATOM 5439 C CA . PRO A 1 708 ? 0.573 -4.492 -35.416 1.00 82.62 708 PRO A CA 1
ATOM 5440 C C . PRO A 1 708 ? -0.117 -3.216 -34.938 1.00 82.62 708 PRO A C 1
ATOM 5442 O O . PRO A 1 708 ? -1.314 -3.018 -35.150 1.00 82.62 708 PRO A O 1
ATOM 5445 N N . TYR A 1 709 ? 0.645 -2.341 -34.289 1.00 79.88 709 TYR A N 1
ATOM 5446 C CA . TYR A 1 709 ? 0.134 -1.058 -33.832 1.00 79.88 709 TYR A CA 1
ATOM 5447 C C . TYR A 1 709 ? 0.293 -0.021 -34.942 1.00 79.88 709 TYR A C 1
ATOM 5449 O O . TYR A 1 709 ? 1.401 0.216 -35.414 1.00 79.88 709 TYR A O 1
ATOM 5457 N N . GLN A 1 710 ? -0.809 0.608 -35.354 1.00 74.50 710 GLN A N 1
ATOM 5458 C CA . GLN A 1 710 ? -0.763 1.739 -36.290 1.00 74.50 710 GLN A CA 1
ATOM 5459 C C . GLN A 1 710 ? -0.254 3.014 -35.605 1.00 74.50 710 GLN A C 1
ATOM 5461 O O . GLN A 1 710 ? 0.449 3.816 -36.211 1.00 74.50 710 GLN A O 1
ATOM 5466 N N . THR A 1 711 ? -0.572 3.172 -34.321 1.00 77.62 711 THR A N 1
ATOM 5467 C CA . THR A 1 711 ? -0.123 4.271 -33.462 1.00 77.62 711 THR A CA 1
ATOM 5468 C C . THR A 1 711 ? 0.619 3.721 -32.255 1.00 77.62 711 THR A C 1
ATOM 5470 O O . THR A 1 711 ? 0.473 2.553 -31.907 1.00 77.62 711 THR A O 1
ATOM 5473 N N . GLN A 1 712 ? 1.393 4.562 -31.578 1.00 77.56 712 GLN A N 1
ATOM 5474 C CA . GLN A 1 712 ? 2.074 4.169 -30.348 1.00 77.56 712 GLN A CA 1
ATOM 5475 C C . GLN A 1 712 ? 1.069 3.628 -29.304 1.00 77.56 712 GLN A C 1
ATOM 5477 O O . GLN A 1 712 ? 0.076 4.307 -29.024 1.00 77.56 712 GLN A O 1
ATOM 5482 N N . PRO A 1 713 ? 1.270 2.417 -28.740 1.00 84.94 713 PRO A N 1
ATOM 5483 C CA . PRO A 1 713 ? 0.411 1.910 -27.674 1.00 84.94 713 PRO A CA 1
ATOM 5484 C C . PRO A 1 713 ? 0.578 2.741 -26.395 1.00 84.94 713 PRO A C 1
ATOM 5486 O O . PRO A 1 713 ? 1.598 3.402 -26.199 1.00 84.94 713 PRO A O 1
ATOM 5489 N N . ALA A 1 714 ? -0.395 2.664 -25.484 1.00 85.12 714 ALA A N 1
ATOM 5490 C CA . ALA A 1 714 ? -0.378 3.424 -24.228 1.00 85.12 714 ALA A CA 1
ATOM 5491 C C . ALA A 1 714 ? 0.842 3.121 -23.331 1.00 85.12 714 ALA A C 1
ATOM 5493 O O . ALA A 1 714 ? 1.303 4.000 -22.609 1.00 85.12 714 ALA A O 1
ATOM 5494 N N . PHE A 1 715 ? 1.388 1.904 -23.423 1.00 87.69 715 PHE A N 1
ATOM 5495 C CA . PHE A 1 715 ? 2.609 1.476 -22.733 1.00 87.69 715 PHE A CA 1
ATOM 5496 C C . PHE A 1 715 ? 3.902 1.774 -23.512 1.00 87.69 715 PHE A C 1
ATOM 5498 O O . PHE A 1 715 ? 4.983 1.375 -23.084 1.00 87.69 715 PHE A O 1
ATOM 5505 N N . SER A 1 716 ? 3.822 2.414 -24.684 1.00 83.31 716 SER A N 1
ATOM 5506 C CA . SER A 1 716 ? 5.026 2.791 -25.430 1.00 83.31 716 SER A CA 1
ATOM 5507 C C . SER A 1 716 ? 5.881 3.738 -24.595 1.00 83.31 716 SER A C 1
ATOM 5509 O O . SER A 1 716 ? 5.365 4.622 -23.922 1.00 83.31 716 SER A O 1
ATOM 5511 N N . MET A 1 717 ? 7.201 3.589 -24.662 1.00 79.88 717 MET A N 1
ATOM 5512 C CA . MET A 1 717 ? 8.142 4.464 -23.951 1.00 79.88 717 MET A CA 1
ATOM 5513 C C . MET A 1 717 ? 8.496 5.703 -24.782 1.00 79.88 717 MET A C 1
ATOM 5515 O O . MET A 1 717 ? 9.625 6.178 -24.762 1.00 79.88 717 MET A O 1
ATOM 5519 N N . TRP A 1 718 ? 7.529 6.203 -25.554 1.00 68.94 718 TRP A N 1
ATOM 5520 C CA . TRP A 1 718 ? 7.721 7.340 -26.450 1.00 68.94 718 TRP A CA 1
ATOM 5521 C C . TRP A 1 718 ? 7.800 8.672 -25.710 1.00 68.94 718 TRP A C 1
ATOM 5523 O O . TRP A 1 718 ? 8.526 9.556 -26.135 1.00 68.94 718 TRP A O 1
ATOM 5533 N N . ASN A 1 719 ? 7.080 8.825 -24.598 1.00 69.06 719 ASN A N 1
ATOM 5534 C CA . ASN A 1 719 ? 7.156 10.046 -23.794 1.00 69.06 719 ASN A CA 1
ATOM 5535 C C . ASN A 1 719 ? 7.995 9.822 -22.536 1.00 69.06 719 ASN A C 1
ATOM 5537 O O . ASN A 1 719 ? 8.725 10.707 -22.102 1.00 69.06 719 ASN A O 1
ATOM 5541 N N . CYS A 1 720 ? 7.873 8.642 -21.924 1.00 79.62 720 CYS A N 1
ATOM 5542 C CA . CYS A 1 720 ? 8.585 8.307 -20.700 1.00 79.62 720 CYS A CA 1
ATOM 5543 C C . CYS A 1 720 ? 8.693 6.788 -20.532 1.00 79.62 720 CYS A C 1
ATOM 5545 O O . CYS A 1 720 ? 7.726 6.056 -20.741 1.00 79.62 720 CYS A O 1
ATOM 5547 N N . SER A 1 721 ? 9.840 6.314 -20.051 1.00 83.62 721 SER A N 1
ATOM 5548 C CA . SER A 1 721 ? 10.075 4.913 -19.673 1.00 83.62 721 SER A CA 1
ATOM 5549 C C . SER A 1 721 ? 9.075 4.381 -18.635 1.00 83.62 721 SER A C 1
ATOM 5551 O O . SER A 1 721 ? 8.783 3.185 -18.616 1.00 83.62 721 SER A O 1
ATOM 5553 N N . ARG A 1 722 ? 8.486 5.256 -17.803 1.00 85.44 722 ARG A N 1
ATOM 5554 C CA . ARG A 1 722 ? 7.463 4.880 -16.809 1.00 85.44 722 ARG A CA 1
ATOM 5555 C C . ARG A 1 722 ? 6.186 4.303 -17.425 1.00 85.44 722 ARG A C 1
ATOM 5557 O O . ARG A 1 722 ? 5.538 3.499 -16.767 1.00 85.44 722 ARG A O 1
ATOM 5564 N N . GLN A 1 723 ? 5.857 4.653 -18.673 1.00 87.56 723 GLN A N 1
ATOM 5565 C CA . GLN A 1 723 ? 4.660 4.149 -19.367 1.00 87.56 723 GLN A CA 1
ATOM 5566 C C . GLN A 1 723 ? 4.669 2.624 -19.533 1.00 87.56 723 GLN A C 1
ATOM 5568 O O . GLN A 1 723 ? 3.610 2.007 -19.500 1.00 87.56 723 GLN A O 1
ATOM 5573 N N . ALA A 1 724 ? 5.852 2.016 -19.677 1.00 89.94 724 ALA A N 1
ATOM 5574 C CA . ALA A 1 724 ? 6.018 0.564 -19.598 1.00 89.94 724 ALA A CA 1
ATOM 5575 C C . ALA A 1 724 ? 6.445 0.120 -18.192 1.00 89.94 724 ALA A C 1
ATOM 5577 O O . ALA A 1 724 ? 5.980 -0.906 -17.702 1.00 89.94 724 ALA A O 1
ATOM 5578 N N . GLY A 1 725 ? 7.321 0.892 -17.540 1.00 92.25 725 GLY A N 1
ATOM 5579 C CA . GLY A 1 725 ? 7.920 0.527 -16.258 1.00 92.25 725 GLY A CA 1
ATOM 5580 C C . GLY A 1 725 ? 6.906 0.293 -15.138 1.00 92.25 725 GLY A C 1
ATOM 5581 O O . GLY A 1 725 ? 7.002 -0.727 -14.460 1.00 92.25 725 GLY A O 1
ATOM 5582 N N . ASN A 1 726 ? 5.926 1.185 -14.963 1.00 93.62 726 ASN A N 1
ATOM 5583 C CA . ASN A 1 726 ? 4.913 1.042 -13.911 1.00 93.62 726 ASN A CA 1
ATOM 5584 C C . ASN A 1 726 ? 4.005 -0.176 -14.129 1.00 93.62 726 ASN A C 1
ATOM 5586 O O . ASN A 1 726 ? 3.916 -1.002 -13.226 1.00 93.62 726 ASN A O 1
ATOM 5590 N N . PRO A 1 727 ? 3.414 -0.387 -15.320 1.00 95.81 727 PRO A N 1
ATOM 5591 C CA . PRO A 1 727 ? 2.665 -1.606 -15.613 1.00 95.81 727 PRO A CA 1
ATOM 5592 C C . PRO A 1 727 ? 3.466 -2.895 -15.393 1.00 95.81 727 PRO A C 1
ATOM 5594 O O . PRO A 1 727 ? 2.924 -3.855 -14.847 1.00 95.81 727 PRO A O 1
ATOM 5597 N N . ILE A 1 728 ? 4.750 -2.923 -15.782 1.00 96.69 728 ILE A N 1
ATOM 5598 C CA . ILE A 1 728 ? 5.633 -4.078 -15.549 1.00 96.69 728 ILE A CA 1
ATOM 5599 C C . ILE A 1 728 ? 5.806 -4.315 -14.050 1.00 96.69 728 ILE A C 1
ATOM 5601 O O . ILE A 1 728 ? 5.620 -5.440 -13.595 1.00 96.69 728 ILE A O 1
ATOM 5605 N N . LE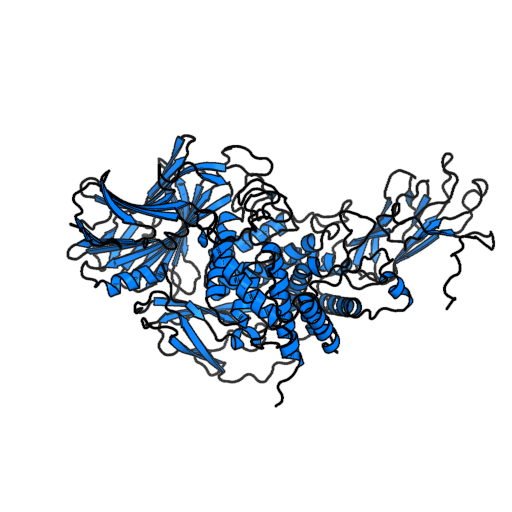U A 1 729 ? 6.144 -3.278 -13.277 1.00 95.44 729 LEU A N 1
ATOM 5606 C CA . LEU A 1 729 ? 6.339 -3.411 -11.834 1.00 95.44 729 LEU A CA 1
ATOM 5607 C C . LEU A 1 729 ? 5.043 -3.830 -11.126 1.00 95.44 729 LEU A C 1
ATOM 5609 O O . LEU A 1 729 ? 5.083 -4.711 -10.265 1.00 95.44 729 LEU A O 1
ATOM 5613 N N . THR A 1 730 ? 3.906 -3.262 -11.534 1.00 97.12 730 THR A N 1
ATOM 5614 C CA . THR A 1 730 ? 2.582 -3.595 -11.008 1.00 97.12 730 THR A CA 1
ATOM 5615 C C . THR A 1 730 ? 2.232 -5.056 -11.237 1.00 97.12 730 THR A C 1
ATOM 5617 O O . THR A 1 730 ? 1.970 -5.792 -10.284 1.00 97.12 730 THR A O 1
ATOM 5620 N N . LEU A 1 731 ? 2.284 -5.515 -12.488 1.00 97.75 731 LEU A N 1
ATOM 5621 C CA . LEU A 1 731 ? 1.949 -6.899 -12.802 1.00 97.75 731 LEU A CA 1
ATOM 5622 C C . LEU A 1 731 ? 2.960 -7.883 -12.212 1.00 97.75 731 LEU A C 1
ATOM 5624 O O . LEU A 1 731 ? 2.547 -8.918 -11.702 1.00 97.75 731 LEU A O 1
ATOM 5628 N N . ALA A 1 732 ? 4.261 -7.571 -12.227 1.00 95.94 732 ALA A N 1
ATOM 5629 C CA . ALA A 1 732 ? 5.280 -8.440 -11.640 1.00 95.94 732 ALA A CA 1
ATOM 5630 C C . ALA A 1 732 ? 5.075 -8.616 -10.129 1.00 95.94 732 ALA A C 1
ATOM 5632 O O . ALA A 1 732 ? 5.129 -9.740 -9.633 1.00 95.94 732 ALA A O 1
ATOM 5633 N N . SER A 1 733 ? 4.791 -7.528 -9.408 1.00 95.50 733 SER A N 1
ATOM 5634 C CA . SER A 1 733 ? 4.593 -7.567 -7.955 1.00 95.50 733 SER A CA 1
ATOM 5635 C C . SER A 1 733 ? 3.319 -8.326 -7.577 1.00 95.50 733 SER A C 1
ATOM 5637 O O . SER A 1 733 ? 3.358 -9.192 -6.704 1.00 95.50 733 SER A O 1
ATOM 5639 N N . VAL A 1 734 ? 2.202 -8.065 -8.265 1.00 97.25 734 VAL A N 1
ATOM 5640 C CA . VAL A 1 734 ? 0.924 -8.752 -8.006 1.00 97.25 734 VAL A CA 1
ATOM 5641 C C . VAL A 1 734 ? 0.972 -10.217 -8.430 1.00 97.25 734 VAL A C 1
ATOM 5643 O O . VAL A 1 734 ? 0.441 -11.081 -7.728 1.00 97.25 734 VAL A O 1
ATOM 5646 N N . TRP A 1 735 ? 1.632 -10.535 -9.542 1.00 96.00 735 TRP A N 1
ATOM 5647 C CA . TRP A 1 735 ? 1.783 -11.917 -9.986 1.00 96.00 735 TRP A CA 1
ATOM 5648 C C . TRP A 1 735 ? 2.670 -12.741 -9.044 1.00 96.00 735 TRP A C 1
ATOM 5650 O O . TRP A 1 735 ? 2.402 -13.929 -8.869 1.00 96.00 735 TRP A O 1
ATOM 5660 N N . ASP A 1 736 ? 3.667 -12.130 -8.388 1.00 94.25 736 ASP A N 1
ATOM 5661 C CA . ASP A 1 736 ? 4.503 -12.807 -7.382 1.00 94.25 736 ASP A CA 1
ATOM 5662 C C . ASP A 1 736 ? 3.654 -13.428 -6.256 1.00 94.25 736 ASP A C 1
ATOM 5664 O O . ASP A 1 736 ? 3.889 -14.567 -5.845 1.00 94.25 736 ASP A O 1
ATOM 5668 N N . LEU A 1 737 ? 2.604 -12.722 -5.825 1.00 94.75 737 LEU A N 1
ATOM 5669 C CA . LEU A 1 737 ? 1.638 -13.220 -4.845 1.00 94.75 737 LEU A CA 1
ATOM 5670 C C . LEU A 1 737 ? 0.574 -14.133 -5.467 1.00 94.75 737 LEU A C 1
ATOM 5672 O O . LEU A 1 737 ? 0.318 -15.228 -4.977 1.00 94.75 737 LEU A O 1
ATOM 5676 N N . THR A 1 738 ? -0.088 -13.673 -6.527 1.00 93.88 738 THR A N 1
ATOM 5677 C CA . THR A 1 738 ? -1.373 -14.248 -6.964 1.00 93.88 738 THR A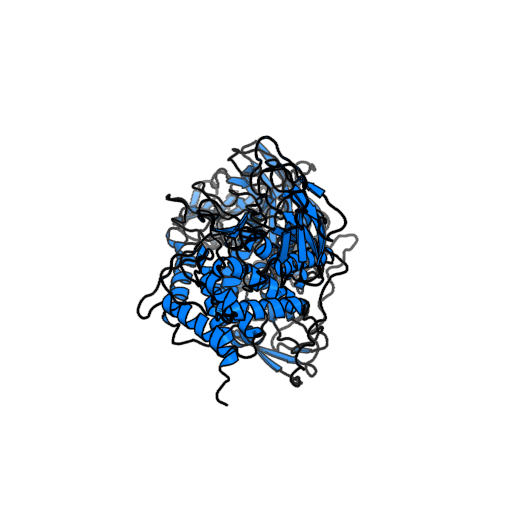 CA 1
ATOM 5678 C C . THR A 1 738 ? -1.244 -15.352 -8.004 1.00 93.88 738 THR A C 1
ATOM 5680 O O . THR A 1 738 ? -2.161 -16.158 -8.158 1.00 93.88 738 THR A O 1
ATOM 5683 N N . ARG A 1 739 ? -0.132 -15.374 -8.749 1.00 92.44 739 ARG A N 1
ATOM 5684 C CA . ARG A 1 739 ? 0.148 -16.313 -9.846 1.00 92.44 739 ARG A CA 1
ATOM 5685 C C . ARG A 1 739 ? -0.944 -16.386 -10.926 1.00 92.44 739 ARG A C 1
ATOM 5687 O O . ARG A 1 739 ? -1.038 -17.387 -11.636 1.00 92.44 739 ARG A O 1
ATOM 5694 N N . ARG A 1 740 ? -1.750 -15.331 -11.095 1.00 94.25 740 ARG A N 1
ATOM 5695 C CA . ARG A 1 740 ? -2.837 -15.284 -12.088 1.00 94.25 740 ARG A CA 1
ATOM 5696 C C . ARG A 1 740 ? -2.302 -15.305 -13.532 1.00 94.25 740 ARG A C 1
ATOM 5698 O O . ARG A 1 740 ? -1.445 -14.485 -13.870 1.00 94.25 740 ARG A O 1
ATOM 5705 N N . PRO A 1 741 ? -2.775 -16.212 -14.405 1.00 92.88 741 PRO A N 1
ATOM 5706 C CA . PRO A 1 741 ? -2.226 -16.373 -15.755 1.00 92.88 741 PRO A CA 1
ATOM 5707 C C . PRO A 1 741 ? -2.442 -15.148 -16.656 1.00 92.88 741 PRO A C 1
ATOM 5709 O O . PRO A 1 741 ? -1.583 -14.830 -17.475 1.00 92.88 741 PRO A O 1
ATOM 5712 N N . GLU A 1 742 ? -3.549 -14.424 -16.494 1.00 93.56 742 GLU A N 1
ATOM 5713 C CA . GLU A 1 742 ? -3.846 -13.200 -17.240 1.00 93.56 742 GLU A CA 1
ATOM 5714 C C . GLU A 1 742 ? -2.865 -12.061 -16.927 1.00 93.56 742 GLU A C 1
ATOM 5716 O O . GLU A 1 742 ? -2.488 -11.308 -17.828 1.00 93.56 742 GLU A O 1
ATOM 5721 N N . HIS A 1 743 ? -2.396 -11.970 -15.676 1.00 95.00 743 HIS A N 1
ATOM 5722 C CA . HIS A 1 743 ? -1.383 -10.994 -15.272 1.00 95.00 743 HIS A CA 1
ATOM 5723 C C . HIS A 1 743 ? -0.029 -11.334 -15.899 1.00 95.00 743 HIS A C 1
ATOM 5725 O O . HIS A 1 743 ? 0.625 -10.441 -16.434 1.00 95.00 743 HIS A O 1
ATOM 5731 N N . LEU A 1 744 ? 0.353 -12.619 -15.917 1.00 92.12 744 LEU A N 1
ATOM 5732 C CA . LEU A 1 744 ? 1.587 -13.073 -16.568 1.00 92.12 744 LEU A CA 1
ATOM 5733 C C . LEU A 1 744 ? 1.573 -12.805 -18.075 1.00 92.12 744 LEU A C 1
ATOM 5735 O O . LEU A 1 744 ? 2.534 -12.267 -18.606 1.00 92.12 744 LEU A O 1
ATOM 5739 N N . ALA A 1 745 ? 0.473 -13.112 -18.766 1.00 90.56 745 ALA A N 1
ATOM 5740 C CA . ALA A 1 745 ? 0.379 -12.893 -20.209 1.00 90.56 745 ALA A CA 1
ATOM 5741 C C . ALA A 1 745 ? 0.526 -11.406 -20.593 1.00 90.56 745 ALA A C 1
ATOM 5743 O O . ALA A 1 745 ? 1.156 -11.070 -21.599 1.00 90.56 745 ALA A O 1
ATOM 5744 N N . ALA A 1 746 ? -0.046 -10.498 -19.794 1.00 93.62 746 ALA A N 1
ATOM 5745 C CA . ALA A 1 746 ? 0.132 -9.061 -19.985 1.00 93.62 746 ALA A CA 1
ATOM 5746 C C . ALA A 1 746 ? 1.561 -8.603 -19.637 1.00 93.62 746 ALA A C 1
ATOM 5748 O O . ALA A 1 746 ? 2.132 -7.781 -20.356 1.00 93.62 746 ALA A O 1
ATOM 5749 N N . LEU A 1 747 ? 2.143 -9.158 -18.570 1.00 94.81 747 LEU A N 1
ATOM 5750 C CA . LEU A 1 747 ? 3.503 -8.873 -18.122 1.00 94.81 747 LEU A CA 1
ATOM 5751 C C . LEU A 1 747 ? 4.544 -9.293 -19.164 1.00 94.81 747 LEU A C 1
ATOM 5753 O O . LEU A 1 747 ? 5.366 -8.466 -19.554 1.00 94.81 747 LEU A O 1
ATOM 5757 N N . ASP A 1 748 ? 4.462 -10.520 -19.679 1.00 92.12 748 ASP A N 1
ATOM 5758 C CA . ASP A 1 748 ? 5.359 -11.047 -20.713 1.00 92.12 748 ASP A CA 1
ATOM 5759 C C . ASP A 1 748 ? 5.350 -10.153 -21.954 1.00 92.12 748 ASP A C 1
ATOM 5761 O O . ASP A 1 748 ? 6.399 -9.866 -22.530 1.00 92.12 748 ASP A O 1
ATOM 5765 N N . ARG A 1 749 ? 4.170 -9.659 -22.345 1.00 91.44 749 ARG A N 1
ATOM 5766 C CA . ARG A 1 749 ? 4.017 -8.733 -23.470 1.00 91.44 749 ARG A CA 1
ATOM 5767 C C . ARG A 1 749 ? 4.697 -7.390 -23.237 1.00 91.44 749 ARG A C 1
ATOM 5769 O O . ARG A 1 749 ? 5.332 -6.866 -24.153 1.00 91.44 749 ARG A O 1
ATOM 5776 N N . LEU A 1 750 ? 4.554 -6.817 -22.046 1.00 93.88 750 LEU A N 1
ATOM 5777 C CA . LEU A 1 750 ? 5.193 -5.547 -21.702 1.00 93.88 750 LEU A CA 1
ATOM 5778 C C . LEU A 1 750 ? 6.713 -5.687 -21.595 1.00 93.88 750 LEU A C 1
ATOM 5780 O O . LEU A 1 750 ? 7.438 -4.830 -22.097 1.00 93.88 750 LEU A O 1
ATOM 5784 N N . VAL A 1 751 ? 7.192 -6.766 -20.971 1.00 94.31 751 VAL A N 1
ATOM 5785 C CA . VAL A 1 751 ? 8.625 -7.059 -20.838 1.00 94.31 751 VAL A CA 1
ATOM 5786 C C . VAL A 1 751 ? 9.243 -7.292 -22.206 1.00 94.31 751 VAL A C 1
ATOM 5788 O O . VAL A 1 751 ? 10.261 -6.685 -22.526 1.00 94.31 751 VAL A O 1
ATOM 5791 N N . ASP A 1 752 ? 8.613 -8.107 -23.047 1.00 91.75 752 ASP A N 1
ATOM 5792 C CA . ASP A 1 752 ? 9.077 -8.339 -24.408 1.00 91.75 752 ASP A CA 1
ATOM 5793 C C . ASP A 1 752 ? 9.143 -7.032 -25.220 1.00 91.75 752 ASP A C 1
ATOM 5795 O O . ASP A 1 752 ? 10.162 -6.757 -25.859 1.00 91.75 752 ASP A O 1
ATOM 5799 N N . PHE A 1 753 ? 8.120 -6.172 -25.127 1.00 90.50 753 PHE A N 1
ATOM 5800 C CA . PHE A 1 753 ? 8.171 -4.841 -25.733 1.00 90.50 753 PHE A CA 1
ATOM 5801 C C . PHE A 1 753 ? 9.358 -4.033 -25.197 1.00 90.50 753 PHE A C 1
ATOM 5803 O O . PHE A 1 753 ? 10.152 -3.528 -25.989 1.00 90.50 753 PHE A O 1
ATOM 5810 N N . ALA A 1 754 ? 9.516 -3.943 -23.872 1.00 91.94 754 ALA A N 1
ATOM 5811 C CA . ALA A 1 754 ? 10.582 -3.176 -23.236 1.00 91.94 754 ALA A CA 1
ATOM 5812 C C . ALA A 1 754 ? 11.977 -3.650 -23.666 1.00 91.94 754 ALA A C 1
ATOM 5814 O O . ALA A 1 754 ? 12.827 -2.824 -23.993 1.00 91.94 754 ALA A O 1
ATOM 5815 N N . LEU A 1 755 ? 12.209 -4.960 -23.731 1.00 91.81 755 LEU A N 1
ATOM 5816 C CA . LEU A 1 755 ? 13.480 -5.531 -24.176 1.00 91.81 755 LEU A CA 1
ATOM 5817 C C . LEU A 1 755 ? 13.761 -5.213 -25.650 1.00 91.81 755 LEU A C 1
ATOM 5819 O O . LEU A 1 755 ? 14.890 -4.872 -26.003 1.00 91.81 755 LEU A O 1
ATOM 5823 N N . ARG A 1 756 ? 12.739 -5.294 -26.511 1.00 88.19 756 ARG A N 1
ATOM 5824 C CA . ARG A 1 756 ? 12.877 -5.101 -27.964 1.00 88.19 756 ARG A CA 1
ATOM 5825 C C . ARG A 1 756 ? 12.991 -3.644 -28.405 1.00 88.19 756 ARG A C 1
ATOM 5827 O O . ARG A 1 756 ? 13.462 -3.417 -29.518 1.00 88.19 756 ARG A O 1
ATOM 5834 N N . VAL A 1 757 ? 12.608 -2.685 -27.559 1.00 86.00 757 VAL A N 1
ATOM 5835 C CA . VAL A 1 757 ? 12.840 -1.245 -27.792 1.00 86.00 757 VAL A CA 1
ATOM 5836 C C . VAL A 1 757 ? 14.092 -0.698 -27.097 1.00 86.00 757 VAL A C 1
ATOM 5838 O O . VAL A 1 757 ? 14.389 0.485 -27.244 1.00 86.00 757 VAL A O 1
ATOM 5841 N N . GLN A 1 758 ? 14.830 -1.518 -26.341 1.00 87.75 758 GLN A N 1
ATOM 5842 C CA . GLN A 1 758 ? 16.131 -1.114 -25.802 1.00 87.75 758 GLN A CA 1
ATOM 5843 C C . GLN A 1 758 ? 17.079 -0.803 -26.965 1.00 87.75 758 GLN A C 1
ATOM 5845 O O . GLN A 1 758 ? 17.228 -1.633 -27.865 1.00 87.75 758 GLN A O 1
ATOM 5850 N N . ASP A 1 759 ? 17.757 0.344 -26.922 1.00 83.19 759 ASP A N 1
ATOM 5851 C CA . ASP A 1 759 ? 18.583 0.834 -28.024 1.00 83.19 759 ASP A CA 1
ATOM 5852 C C . ASP A 1 759 ? 19.615 -0.237 -28.446 1.00 83.19 759 ASP A C 1
ATOM 5854 O O . ASP A 1 759 ? 20.420 -0.683 -27.614 1.00 83.19 759 ASP A O 1
ATOM 5858 N N . PRO A 1 760 ? 19.593 -0.707 -29.709 1.00 77.50 760 PRO A N 1
ATOM 5859 C CA . PRO A 1 760 ? 20.430 -1.820 -30.154 1.00 77.50 760 PRO A CA 1
ATOM 5860 C C . PRO A 1 760 ? 21.921 -1.461 -30.239 1.00 77.50 760 PRO A C 1
ATOM 5862 O O . PRO A 1 760 ? 22.756 -2.360 -30.309 1.00 77.50 760 PRO A O 1
ATOM 5865 N N . ARG A 1 761 ? 22.269 -0.167 -30.234 1.00 75.81 761 ARG A N 1
ATOM 5866 C CA . ARG A 1 761 ? 23.647 0.337 -30.320 1.00 75.81 761 ARG A CA 1
ATOM 5867 C C . ARG A 1 761 ? 24.176 0.759 -28.955 1.00 75.81 761 ARG A C 1
ATOM 5869 O O . ARG A 1 761 ? 25.322 0.464 -28.619 1.00 75.81 761 ARG A O 1
ATOM 5876 N N . LEU A 1 762 ? 23.347 1.469 -28.192 1.00 78.81 762 LEU A N 1
ATOM 5877 C CA . LEU A 1 762 ? 23.730 2.064 -26.917 1.00 78.81 762 LEU A CA 1
ATOM 5878 C C . LEU A 1 762 ? 23.373 1.207 -25.712 1.00 78.81 762 LEU A C 1
ATOM 5880 O O . LEU A 1 762 ? 23.958 1.414 -24.666 1.00 78.81 762 LEU A O 1
ATOM 5884 N N . GLY A 1 763 ? 22.423 0.276 -25.805 1.00 83.56 763 GLY A N 1
ATOM 5885 C CA . GLY A 1 763 ? 22.032 -0.537 -24.649 1.00 83.56 763 GLY A CA 1
ATOM 5886 C C . GLY A 1 763 ? 21.251 0.215 -23.565 1.00 83.56 763 GLY A C 1
ATOM 5887 O O . GLY A 1 763 ? 20.975 -0.348 -22.510 1.00 83.56 763 GLY A O 1
ATOM 5888 N N . CYS A 1 764 ? 20.843 1.458 -23.813 1.00 83.88 764 CYS A N 1
ATOM 5889 C CA . CYS A 1 764 ? 19.983 2.232 -22.925 1.00 83.88 764 CYS A CA 1
ATOM 5890 C C . CYS A 1 764 ? 18.517 2.207 -23.380 1.00 83.88 764 CYS A C 1
ATOM 5892 O O . CYS A 1 764 ? 18.185 1.768 -24.483 1.00 83.88 764 CYS A O 1
ATOM 5894 N N . TRP A 1 765 ? 17.632 2.716 -22.525 1.00 84.69 765 TRP A N 1
ATOM 5895 C CA . TRP A 1 765 ? 16.282 3.106 -22.914 1.00 84.69 765 TRP A CA 1
ATOM 5896 C C . TRP A 1 765 ? 16.255 4.617 -23.040 1.00 84.69 765 TRP A C 1
ATOM 5898 O O . TRP A 1 765 ? 16.567 5.334 -22.091 1.00 84.69 765 TRP A O 1
ATOM 5908 N N . SER A 1 766 ? 15.934 5.085 -24.235 1.00 74.56 766 SER A N 1
ATOM 5909 C CA . SER A 1 766 ? 15.979 6.493 -24.584 1.00 74.56 766 SER A CA 1
ATOM 5910 C C . SER A 1 766 ? 14.580 6.999 -24.893 1.00 74.56 766 SER A C 1
ATOM 5912 O O . SER A 1 766 ? 13.861 6.379 -25.676 1.00 74.56 766 SER A O 1
ATOM 5914 N N . THR A 1 767 ? 14.208 8.139 -24.312 1.00 71.50 767 THR A N 1
ATOM 5915 C CA . THR A 1 767 ? 12.942 8.822 -24.606 1.00 71.50 767 THR A CA 1
ATOM 5916 C C . THR A 1 767 ? 13.212 10.195 -25.235 1.00 71.50 767 THR A C 1
ATOM 5918 O O . THR A 1 767 ? 14.152 10.869 -24.811 1.00 71.50 767 THR A O 1
ATOM 5921 N N . PRO A 1 768 ? 12.440 10.633 -26.242 1.00 65.31 768 PRO A N 1
ATOM 5922 C CA . PRO A 1 768 ? 12.419 12.015 -26.722 1.00 65.31 768 PRO A CA 1
ATOM 5923 C C . PRO A 1 768 ? 12.306 13.040 -25.583 1.00 65.31 768 PRO A C 1
ATOM 5925 O O . PRO A 1 768 ? 11.650 12.798 -24.568 1.00 65.31 768 PRO A O 1
ATOM 5928 N N . PHE A 1 769 ? 12.941 14.197 -25.742 1.00 59.28 769 PHE A N 1
ATOM 5929 C CA . PHE A 1 769 ? 12.890 15.289 -24.784 1.00 59.28 769 PHE A CA 1
ATOM 5930 C C . PHE A 1 769 ? 11.678 16.182 -25.071 1.00 59.28 769 PHE A C 1
ATOM 5932 O O . PHE A 1 769 ? 11.512 16.666 -26.177 1.00 59.28 769 PHE A O 1
ATOM 5939 N N . TYR A 1 770 ? 10.814 16.412 -24.080 1.00 55.34 770 TYR A N 1
ATOM 5940 C CA . TYR A 1 770 ? 9.528 17.090 -24.302 1.00 55.34 770 TYR A CA 1
ATOM 5941 C C . TYR A 1 770 ? 9.654 18.503 -24.908 1.00 55.34 770 TYR A C 1
ATOM 5943 O O . TYR A 1 770 ? 8.864 18.870 -25.773 1.00 55.34 770 TYR A O 1
ATOM 5951 N N . GLU A 1 771 ? 10.638 19.289 -24.459 1.00 52.81 771 GLU A N 1
ATOM 5952 C CA . GLU A 1 771 ? 10.836 20.684 -24.894 1.00 52.81 771 GLU A CA 1
ATOM 5953 C C . GLU A 1 771 ? 11.591 20.784 -26.226 1.00 52.81 771 GLU A C 1
ATOM 5955 O O . GLU A 1 771 ? 11.417 21.749 -26.964 1.00 52.81 771 GLU A O 1
ATOM 5960 N N . GLU A 1 772 ? 12.395 19.769 -26.548 1.00 52.75 772 GLU A N 1
ATOM 5961 C CA . GLU A 1 772 ? 13.143 19.664 -27.800 1.00 52.75 772 GLU A CA 1
ATOM 5962 C C . GLU A 1 772 ? 13.030 18.204 -28.273 1.00 52.75 772 GLU A C 1
ATOM 5964 O O . GLU A 1 772 ? 13.932 17.406 -28.021 1.00 52.75 772 GLU A O 1
ATOM 5969 N N . PRO A 1 773 ? 11.901 17.803 -28.892 1.00 51.72 773 PRO A N 1
ATOM 5970 C CA . PRO A 1 773 ? 11.627 16.404 -29.260 1.00 51.72 773 PRO A CA 1
ATOM 5971 C C . PRO A 1 773 ? 12.684 15.819 -30.201 1.00 51.72 773 PRO A C 1
ATOM 5973 O O . PRO A 1 773 ? 12.896 14.609 -30.194 1.00 51.72 773 PRO A O 1
ATOM 5976 N N . VAL A 1 774 ? 13.411 16.715 -30.879 1.00 48.75 774 VAL A N 1
ATOM 5977 C CA . VAL A 1 774 ? 14.692 16.530 -31.570 1.00 48.75 774 VAL A CA 1
ATOM 5978 C C . VAL A 1 774 ? 15.873 16.202 -30.646 1.00 48.75 774 VAL A C 1
ATOM 5980 O O . VAL A 1 774 ? 17.014 16.386 -31.035 1.00 48.75 774 VAL A O 1
ATOM 5983 N N . HIS A 1 775 ? 15.687 15.752 -29.413 1.00 54.78 775 HIS A N 1
ATOM 5984 C CA . HIS A 1 775 ? 16.777 15.271 -28.571 1.00 54.78 775 HIS A CA 1
ATOM 5985 C C . HIS A 1 775 ? 16.309 14.077 -27.762 1.00 54.78 775 HIS A C 1
ATOM 5987 O O . HIS A 1 775 ? 15.202 14.047 -27.237 1.00 54.78 775 HIS A O 1
ATOM 5993 N N . HIS A 1 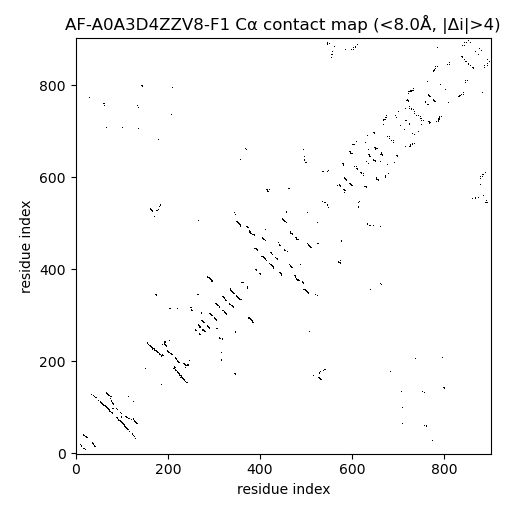776 ? 17.164 13.072 -27.639 1.00 63.78 776 HIS A N 1
ATOM 5994 C CA . HIS A 1 776 ? 16.873 11.847 -26.914 1.00 63.78 776 HIS A CA 1
ATOM 5995 C C . HIS A 1 776 ? 17.557 11.926 -25.551 1.00 63.78 776 HIS A C 1
ATOM 5997 O O . HIS A 1 776 ? 18.718 12.324 -25.434 1.00 63.78 776 HIS A O 1
ATOM 6003 N N . ARG A 1 777 ? 16.841 11.539 -24.499 1.00 66.69 777 ARG A N 1
ATOM 6004 C CA . ARG A 1 777 ? 17.370 11.419 -23.144 1.00 66.69 777 ARG A CA 1
ATOM 6005 C C . ARG A 1 777 ? 17.480 9.944 -22.786 1.00 66.69 777 ARG A C 1
ATOM 6007 O O . ARG A 1 777 ? 16.487 9.349 -22.366 1.00 66.69 777 ARG A O 1
ATOM 6014 N N . PRO A 1 778 ? 18.680 9.353 -22.879 1.00 66.56 778 PRO A N 1
ATOM 6015 C CA . PRO A 1 778 ? 18.958 8.052 -22.294 1.00 66.56 778 PRO A CA 1
ATOM 6016 C C . PRO A 1 778 ? 19.172 8.227 -20.781 1.00 66.56 778 PRO A C 1
ATOM 6018 O O . PRO A 1 778 ? 20.239 7.922 -20.259 1.00 66.56 778 PRO A O 1
ATOM 6021 N N . SER A 1 779 ? 18.193 8.836 -20.100 1.00 65.62 779 SER A N 1
ATOM 6022 C CA . SER A 1 779 ? 18.282 9.213 -18.689 1.00 65.62 779 SER A CA 1
ATOM 6023 C C . SER A 1 779 ? 17.889 8.019 -17.819 1.00 65.62 779 SER A C 1
ATOM 6025 O O . SER A 1 779 ? 16.744 7.547 -17.886 1.00 65.62 779 SER A O 1
ATOM 6027 N N . PRO A 1 780 ? 18.814 7.520 -16.984 1.00 64.94 780 PRO A N 1
ATOM 6028 C CA . PRO A 1 780 ? 18.501 6.439 -16.065 1.00 64.94 780 PRO A CA 1
ATOM 6029 C C . PRO A 1 780 ? 17.494 6.854 -14.974 1.00 64.94 780 PRO A C 1
ATOM 6031 O O . PRO A 1 780 ? 16.790 5.988 -14.457 1.00 64.94 780 PRO A O 1
ATOM 6034 N N . ASP A 1 781 ? 17.344 8.154 -14.691 1.00 64.06 781 ASP A N 1
ATOM 6035 C CA . ASP A 1 781 ? 16.429 8.730 -13.692 1.00 64.06 781 ASP A CA 1
ATOM 6036 C C . ASP A 1 781 ? 14.987 8.254 -13.866 1.00 64.06 781 ASP A C 1
ATOM 6038 O O . ASP A 1 781 ? 14.384 7.699 -12.950 1.00 64.06 781 ASP A O 1
ATOM 6042 N N . TYR A 1 782 ? 14.429 8.430 -15.066 1.00 67.12 782 TYR A N 1
ATOM 6043 C CA . TYR A 1 782 ? 13.046 8.040 -15.352 1.00 67.12 782 TYR A CA 1
ATOM 6044 C C . TYR A 1 782 ? 12.899 6.531 -15.567 1.00 67.12 782 TYR A C 1
ATOM 6046 O O . TYR A 1 782 ? 11.789 5.991 -15.539 1.00 67.12 782 TYR A O 1
ATOM 6054 N N . SER A 1 783 ? 14.013 5.836 -15.788 1.00 79.44 783 SER A N 1
ATOM 6055 C CA . SER A 1 783 ? 14.050 4.402 -16.072 1.00 79.44 783 SER A CA 1
ATOM 6056 C C . SER A 1 783 ? 14.223 3.547 -14.813 1.00 79.44 783 SER A C 1
ATOM 6058 O O . SER A 1 783 ? 14.062 2.333 -14.890 1.00 79.44 783 SER A O 1
ATOM 6060 N N . GLY A 1 784 ? 14.456 4.144 -13.636 1.00 83.25 784 GLY A N 1
ATOM 6061 C CA . GLY A 1 784 ? 14.617 3.413 -12.372 1.00 83.25 784 GLY A CA 1
ATOM 6062 C C . GLY A 1 784 ? 13.480 2.426 -12.071 1.00 83.25 784 GLY A C 1
ATOM 6063 O O . GLY A 1 784 ? 13.735 1.277 -11.711 1.00 83.25 784 GLY A O 1
ATOM 6064 N N . ILE A 1 785 ? 12.225 2.832 -12.294 1.00 87.31 785 ILE A N 1
ATOM 6065 C 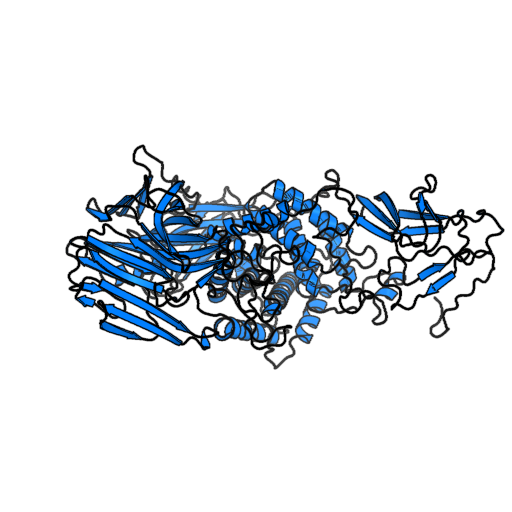CA . ILE A 1 785 ? 11.051 1.955 -12.128 1.00 87.31 785 ILE A CA 1
ATOM 6066 C C . ILE A 1 785 ? 11.076 0.798 -13.133 1.00 87.31 785 ILE A C 1
ATOM 6068 O O . ILE A 1 785 ? 10.830 -0.345 -12.754 1.00 87.31 785 ILE A O 1
ATOM 6072 N N . LEU A 1 786 ? 11.410 1.075 -14.399 1.00 90.94 786 LEU A N 1
ATOM 6073 C CA . LEU A 1 786 ? 11.545 0.042 -15.428 1.00 90.94 786 LEU A CA 1
ATOM 6074 C C . LEU A 1 786 ? 12.597 -0.995 -15.018 1.00 90.94 786 LEU A C 1
ATOM 6076 O O . LEU A 1 786 ? 12.338 -2.191 -15.111 1.00 90.94 786 LEU A O 1
ATOM 6080 N N . PHE A 1 787 ? 13.750 -0.554 -14.510 1.00 91.62 787 PHE A N 1
ATOM 6081 C CA . PHE A 1 787 ? 14.808 -1.456 -14.053 1.00 91.62 787 PHE A CA 1
ATOM 6082 C C . PHE A 1 787 ? 14.351 -2.323 -12.877 1.00 91.62 787 PHE A C 1
ATOM 6084 O O . PHE A 1 787 ? 14.579 -3.530 -12.897 1.00 91.62 787 PHE A O 1
ATOM 6091 N N . ARG A 1 788 ? 13.642 -1.755 -11.892 1.00 90.69 788 ARG A N 1
ATOM 6092 C CA . ARG A 1 788 ? 13.066 -2.534 -10.780 1.00 90.69 788 ARG A CA 1
ATOM 6093 C C . ARG A 1 788 ? 12.019 -3.539 -11.268 1.00 90.69 788 ARG A C 1
ATOM 6095 O O . ARG A 1 788 ? 12.025 -4.681 -10.810 1.00 90.69 788 ARG A O 1
ATOM 6102 N N . GLY A 1 789 ? 11.170 -3.156 -12.223 1.00 93.31 789 GLY A N 1
ATOM 6103 C CA . GLY A 1 789 ? 10.184 -4.044 -12.844 1.00 93.31 789 GLY A CA 1
ATOM 6104 C C . GLY A 1 789 ? 10.831 -5.218 -13.588 1.00 93.31 789 GLY A C 1
ATOM 6105 O O . GLY A 1 789 ? 10.492 -6.372 -13.331 1.00 93.31 789 GLY A O 1
ATOM 6106 N N . LEU A 1 790 ? 11.819 -4.942 -14.447 1.00 94.50 790 LEU A N 1
ATOM 6107 C CA . LEU A 1 790 ? 12.571 -5.969 -15.179 1.00 94.50 790 LEU A CA 1
ATOM 6108 C C . LEU A 1 790 ? 13.358 -6.884 -14.230 1.00 94.50 790 LEU A C 1
ATOM 6110 O O . LEU A 1 790 ? 13.346 -8.100 -14.403 1.00 94.50 790 LEU A O 1
ATOM 6114 N N . TYR A 1 791 ? 13.998 -6.323 -13.202 1.00 92.88 791 TYR A N 1
ATOM 6115 C CA . TYR A 1 791 ? 14.706 -7.103 -12.186 1.00 92.88 791 TYR A CA 1
ATOM 6116 C C . TYR A 1 791 ? 13.758 -8.027 -11.412 1.00 92.88 791 TYR A C 1
ATOM 6118 O O . TYR A 1 791 ? 14.052 -9.209 -11.256 1.00 92.88 791 TYR A O 1
ATOM 6126 N N . THR A 1 792 ? 12.590 -7.524 -10.996 1.00 92.44 792 THR A N 1
ATOM 6127 C CA . THR A 1 792 ? 11.558 -8.328 -10.319 1.00 92.44 792 THR A CA 1
ATOM 6128 C C . THR A 1 792 ? 11.071 -9.457 -11.229 1.00 92.44 792 THR A C 1
ATOM 6130 O O . THR A 1 792 ? 11.025 -10.611 -10.810 1.00 92.44 792 THR A O 1
ATOM 6133 N N . TYR A 1 793 ? 10.791 -9.166 -12.502 1.00 93.81 793 TYR A N 1
ATOM 6134 C CA . TYR A 1 793 ? 10.437 -10.187 -13.490 1.00 93.81 793 TYR A CA 1
ATOM 6135 C C . TYR A 1 793 ? 11.540 -11.242 -13.670 1.00 93.81 793 TYR A C 1
ATOM 6137 O O . TYR A 1 793 ? 11.253 -12.437 -13.745 1.00 93.81 793 TYR A O 1
ATOM 6145 N N . TRP A 1 794 ? 12.812 -10.840 -13.695 1.00 91.69 794 TRP A N 1
ATOM 6146 C CA . TRP A 1 794 ? 13.928 -11.784 -13.759 1.00 91.69 794 TRP A CA 1
ATOM 6147 C C . TRP A 1 794 ? 14.032 -12.648 -12.497 1.00 91.69 794 TRP A C 1
ATOM 6149 O O . TRP A 1 794 ? 14.193 -13.860 -12.616 1.00 91.69 794 TRP A O 1
ATOM 6159 N N . GLN A 1 795 ? 13.869 -12.078 -11.298 1.00 88.38 795 GLN A N 1
ATOM 6160 C CA . GLN A 1 795 ? 13.842 -12.856 -10.051 1.00 88.38 795 GLN A CA 1
ATOM 6161 C C . GLN A 1 795 ? 12.745 -13.930 -10.062 1.00 88.38 795 GLN A C 1
ATOM 6163 O O . GLN A 1 795 ? 12.890 -14.975 -9.430 1.00 88.38 795 GLN A O 1
ATOM 6168 N N . LEU A 1 796 ? 11.658 -13.657 -10.780 1.00 88.62 796 LEU A N 1
ATOM 6169 C CA . LEU A 1 796 ? 10.472 -14.490 -10.888 1.00 88.62 796 LEU A CA 1
ATOM 6170 C C . LEU A 1 796 ? 10.559 -15.583 -11.960 1.00 88.62 796 LEU A C 1
ATOM 6172 O O . LEU A 1 796 ? 9.944 -16.636 -11.809 1.00 88.62 796 LEU A O 1
ATOM 6176 N N . THR A 1 797 ? 11.296 -15.339 -13.042 1.00 87.81 797 THR A N 1
ATOM 6177 C CA . THR A 1 797 ? 11.269 -16.190 -14.247 1.00 87.81 797 THR A CA 1
ATOM 6178 C C . THR A 1 797 ? 12.638 -16.737 -14.645 1.00 87.81 797 THR A C 1
ATOM 6180 O O . THR A 1 797 ? 12.725 -17.760 -15.322 1.00 87.81 797 THR A O 1
ATOM 6183 N N . GLY A 1 798 ? 13.717 -16.069 -14.237 1.00 86.75 798 GLY A N 1
ATOM 6184 C CA . GLY A 1 798 ? 15.079 -16.350 -14.679 1.00 86.75 798 GLY A CA 1
ATOM 6185 C C . GLY A 1 798 ? 15.359 -15.993 -16.143 1.00 86.75 798 GLY A C 1
ATOM 6186 O O . GLY A 1 798 ? 16.368 -16.466 -16.663 1.00 86.75 798 GLY A O 1
ATOM 6187 N N . ASP A 1 799 ? 14.505 -15.199 -16.809 1.00 89.81 799 ASP A N 1
ATOM 6188 C CA . ASP A 1 799 ? 14.607 -14.895 -18.246 1.00 89.81 799 ASP A CA 1
ATOM 6189 C C . ASP A 1 799 ? 15.989 -14.344 -18.635 1.00 89.81 799 ASP A C 1
ATOM 6191 O O . ASP A 1 799 ? 16.378 -13.230 -18.259 1.00 89.81 799 ASP A O 1
ATOM 6195 N N . ALA A 1 800 ? 16.727 -15.112 -19.440 1.00 89.62 800 ALA A N 1
ATOM 6196 C CA . ALA A 1 800 ? 18.071 -14.752 -19.876 1.00 89.62 800 ALA A CA 1
ATOM 6197 C C . ALA A 1 800 ? 18.102 -13.466 -20.725 1.00 89.62 800 ALA A C 1
ATOM 6199 O O . ALA A 1 800 ? 19.132 -12.784 -20.776 1.00 89.62 800 ALA A O 1
ATOM 6200 N N . ARG A 1 801 ? 16.985 -13.094 -21.370 1.00 90.94 801 ARG A N 1
ATOM 6201 C CA . ARG A 1 801 ? 16.886 -11.851 -22.153 1.00 90.94 801 ARG A CA 1
ATOM 6202 C C . ARG A 1 801 ? 17.042 -10.617 -21.269 1.00 90.94 801 ARG A C 1
ATOM 6204 O O . ARG A 1 801 ? 17.703 -9.665 -21.680 1.00 90.94 801 ARG A O 1
ATOM 6211 N N . VAL A 1 802 ? 16.496 -10.651 -20.052 1.00 93.50 802 VAL A N 1
ATOM 6212 C CA . VAL A 1 802 ? 16.602 -9.543 -19.092 1.00 93.50 802 VAL A CA 1
ATOM 6213 C C . VAL A 1 802 ? 18.038 -9.379 -18.605 1.00 93.50 802 VAL A C 1
ATOM 6215 O O . VAL A 1 802 ? 18.555 -8.265 -18.613 1.00 93.50 802 VAL A O 1
ATOM 6218 N N . ALA A 1 803 ? 18.722 -10.476 -18.268 1.00 91.06 803 ALA A N 1
ATOM 6219 C CA . ALA A 1 803 ? 20.130 -10.427 -17.868 1.00 91.06 803 ALA A CA 1
ATOM 6220 C C . ALA A 1 803 ? 21.015 -9.802 -18.966 1.00 91.06 803 ALA A C 1
ATOM 6222 O O . ALA A 1 803 ? 21.826 -8.918 -18.696 1.00 91.06 803 ALA A O 1
ATOM 6223 N N . ARG A 1 804 ? 20.806 -10.182 -20.236 1.00 91.69 804 ARG A N 1
ATOM 6224 C CA . ARG A 1 804 ? 21.517 -9.560 -21.368 1.00 91.69 804 ARG A CA 1
ATOM 6225 C C . ARG A 1 804 ? 21.196 -8.077 -21.535 1.00 91.69 804 ARG A C 1
ATOM 6227 O O . ARG A 1 804 ? 22.071 -7.313 -21.939 1.00 91.69 804 ARG A O 1
ATOM 6234 N N . ALA A 1 805 ? 19.961 -7.670 -21.249 1.00 93.12 805 ALA A N 1
ATOM 6235 C CA . ALA A 1 805 ? 19.567 -6.269 -21.292 1.00 93.12 805 ALA A CA 1
ATOM 6236 C C . ALA A 1 805 ? 20.297 -5.441 -20.221 1.00 93.12 805 ALA A C 1
ATOM 6238 O O . ALA A 1 805 ? 20.769 -4.351 -20.536 1.00 93.12 805 ALA A O 1
ATOM 6239 N N . PHE A 1 806 ? 20.477 -5.973 -19.006 1.00 94.19 806 PHE A N 1
ATOM 6240 C CA . PHE A 1 806 ? 21.289 -5.332 -17.964 1.00 94.19 806 PHE A CA 1
ATOM 6241 C C . PHE A 1 806 ? 22.782 -5.279 -18.314 1.00 94.19 806 PHE A C 1
ATOM 6243 O O . PHE A 1 806 ? 23.398 -4.240 -18.111 1.00 94.19 806 PHE A O 1
ATOM 6250 N N . ASN A 1 807 ? 23.355 -6.318 -18.929 1.00 92.75 807 ASN A N 1
ATOM 6251 C CA . ASN A 1 807 ? 24.753 -6.266 -19.392 1.00 92.75 807 ASN A CA 1
ATOM 6252 C C . ASN A 1 807 ? 24.968 -5.181 -20.463 1.00 92.75 807 ASN A C 1
ATOM 6254 O O . ASN A 1 807 ? 25.964 -4.467 -20.454 1.00 92.75 807 ASN A O 1
ATOM 6258 N N . ARG A 1 808 ? 24.000 -4.994 -21.368 1.00 91.25 808 ARG A N 1
ATOM 6259 C CA . ARG A 1 808 ? 24.025 -3.882 -22.333 1.00 91.25 808 ARG A CA 1
ATOM 6260 C C . ARG A 1 808 ? 23.874 -2.512 -21.664 1.00 91.25 808 ARG A C 1
ATOM 6262 O O . ARG A 1 808 ? 24.458 -1.542 -22.137 1.00 91.25 808 ARG A O 1
ATOM 6269 N N . LEU A 1 809 ? 23.102 -2.428 -20.581 1.00 91.62 809 LEU A N 1
ATOM 6270 C CA . LEU A 1 809 ? 23.003 -1.216 -19.768 1.00 91.62 809 LEU A CA 1
ATOM 6271 C C . LEU A 1 809 ? 24.315 -0.933 -19.018 1.00 91.62 809 LEU A C 1
ATOM 6273 O O . LEU A 1 809 ? 24.702 0.224 -18.902 1.00 91.62 809 LEU A O 1
ATOM 6277 N N . GLU A 1 810 ? 25.028 -1.957 -18.547 1.00 92.06 810 GLU A N 1
ATOM 6278 C CA . GLU A 1 810 ? 26.378 -1.797 -17.994 1.00 92.06 810 GLU A CA 1
ATOM 6279 C C . GLU A 1 810 ? 27.319 -1.163 -19.023 1.00 92.06 810 GLU A C 1
ATOM 6281 O O . GLU A 1 810 ? 27.997 -0.181 -18.708 1.00 92.06 810 GLU A O 1
ATOM 6286 N N . ASP A 1 811 ? 27.324 -1.676 -20.258 1.00 89.81 811 ASP A N 1
ATOM 6287 C CA . ASP A 1 811 ? 28.151 -1.115 -21.326 1.00 89.81 811 ASP A CA 1
ATOM 6288 C C . ASP A 1 811 ? 27.820 0.362 -21.577 1.00 89.81 811 ASP A C 1
ATOM 6290 O O . ASP A 1 811 ? 28.738 1.170 -21.749 1.00 89.81 811 ASP A O 1
ATOM 6294 N N . PHE A 1 812 ? 26.532 0.723 -21.508 1.00 87.44 812 PHE A N 1
ATOM 6295 C CA . PHE A 1 812 ? 26.069 2.109 -21.560 1.00 87.44 812 PHE A CA 1
ATOM 6296 C C . PHE A 1 812 ? 26.643 2.976 -20.443 1.00 87.44 812 PHE A C 1
ATOM 6298 O O . PHE A 1 812 ? 27.271 4.004 -20.704 1.00 87.44 812 PHE A O 1
ATOM 6305 N N . LEU A 1 813 ? 26.436 2.557 -19.195 1.00 87.19 813 LEU A N 1
ATOM 6306 C CA . LEU A 1 813 ? 26.824 3.317 -18.009 1.00 87.19 813 LEU A CA 1
ATOM 6307 C C . LEU A 1 813 ? 28.341 3.527 -17.942 1.00 87.19 813 LEU A C 1
ATOM 6309 O O . LEU A 1 813 ? 28.802 4.596 -17.551 1.00 87.19 813 LEU A O 1
ATOM 6313 N N . LEU A 1 814 ? 29.120 2.528 -18.360 1.00 88.06 814 LEU A N 1
ATOM 6314 C CA . LEU A 1 814 ? 30.582 2.576 -18.352 1.00 88.06 814 LEU A CA 1
ATOM 6315 C C . LEU A 1 814 ? 31.187 3.126 -19.653 1.00 88.06 814 LEU A C 1
ATOM 6317 O O . LEU A 1 814 ? 32.412 3.203 -19.776 1.00 88.06 814 LEU A O 1
ATOM 6321 N N . GLY A 1 815 ? 30.364 3.479 -20.644 1.00 83.81 815 GLY A N 1
ATOM 6322 C CA . GLY A 1 815 ? 30.828 3.957 -21.945 1.00 83.81 815 GLY A CA 1
ATOM 6323 C C . GLY A 1 815 ? 31.639 2.918 -22.734 1.00 83.81 815 GLY A C 1
ATOM 6324 O O . GLY A 1 815 ? 32.478 3.284 -23.568 1.00 83.81 815 GLY A O 1
ATOM 6325 N N . ARG A 1 816 ? 31.415 1.617 -22.499 1.00 85.81 816 ARG A N 1
ATOM 6326 C CA . ARG A 1 816 ? 32.111 0.486 -23.146 1.00 85.81 816 ARG A CA 1
ATOM 6327 C C . ARG A 1 816 ? 31.573 0.215 -24.556 1.00 85.81 816 ARG A C 1
ATOM 6329 O O . ARG A 1 816 ? 31.262 -0.906 -24.933 1.00 85.81 816 ARG A O 1
ATOM 6336 N N . HIS A 1 817 ? 31.521 1.256 -25.380 1.00 78.50 817 HIS A N 1
ATOM 6337 C CA . HIS A 1 817 ? 31.044 1.163 -26.758 1.00 78.50 817 HIS A CA 1
ATOM 6338 C C . HIS A 1 817 ? 32.194 1.119 -27.773 1.00 78.50 817 HIS A C 1
ATOM 6340 O O . HIS A 1 817 ? 33.229 1.769 -27.550 1.00 78.50 817 HIS A O 1
ATOM 6346 N N . PRO A 1 818 ? 32.013 0.439 -28.924 1.00 71.94 818 PRO A N 1
ATOM 6347 C CA . PRO A 1 818 ? 32.886 0.581 -30.088 1.00 71.94 818 PRO A CA 1
ATOM 6348 C C . PRO A 1 818 ? 33.096 2.049 -30.495 1.00 71.94 818 PRO A C 1
ATOM 6350 O O . PRO A 1 818 ? 32.222 2.897 -30.292 1.00 71.94 818 PRO A O 1
ATOM 6353 N N . LEU A 1 819 ? 34.246 2.359 -31.109 1.00 66.94 819 LEU A N 1
ATOM 6354 C CA . LEU A 1 819 ? 34.608 3.715 -31.565 1.00 66.94 819 LEU A CA 1
ATOM 6355 C C . LEU A 1 819 ? 33.512 4.371 -32.425 1.00 66.94 819 LEU A C 1
ATOM 6357 O O . LEU A 1 819 ? 33.227 5.554 -32.257 1.00 66.94 819 LEU A O 1
ATOM 6361 N N . GLU A 1 820 ? 32.869 3.588 -33.289 1.00 63.03 820 GLU A N 1
ATOM 6362 C CA . GLU A 1 820 ? 31.807 4.020 -34.212 1.00 63.03 820 GLU A CA 1
ATOM 6363 C C . GLU A 1 820 ? 30.539 4.506 -33.494 1.00 63.03 820 GLU A C 1
ATOM 6365 O O . GLU A 1 820 ? 29.847 5.402 -33.974 1.00 63.03 820 GLU A O 1
ATOM 6370 N N . THR A 1 821 ? 30.256 3.952 -32.316 1.00 66.62 821 THR A N 1
ATOM 6371 C CA . THR A 1 821 ? 29.106 4.302 -31.469 1.00 66.62 821 THR A CA 1
ATOM 6372 C C . THR A 1 821 ? 29.415 5.408 -30.460 1.00 66.62 821 THR A C 1
ATOM 6374 O O . THR A 1 821 ? 28.511 6.127 -30.046 1.00 66.62 821 THR A O 1
ATOM 6377 N N . ARG A 1 822 ? 30.690 5.639 -30.109 1.00 66.19 822 ARG A N 1
ATOM 6378 C CA . ARG A 1 822 ? 31.083 6.694 -29.149 1.00 66.19 822 ARG A CA 1
ATOM 6379 C C . ARG A 1 822 ? 30.751 8.113 -29.613 1.00 66.19 822 ARG A C 1
ATOM 6381 O O . ARG A 1 822 ? 30.637 9.006 -28.780 1.00 66.19 822 ARG A O 1
ATOM 6388 N N . ARG A 1 823 ? 30.566 8.343 -30.921 1.00 63.75 823 ARG A N 1
ATOM 6389 C CA . ARG A 1 823 ? 30.097 9.640 -31.449 1.00 63.75 823 ARG A CA 1
ATOM 6390 C C . ARG A 1 823 ? 28.724 10.048 -30.898 1.00 63.75 823 ARG A C 1
ATOM 6392 O O . ARG A 1 823 ? 28.482 11.237 -30.747 1.00 63.75 823 ARG A O 1
ATOM 6399 N N . TYR A 1 824 ? 27.877 9.079 -30.543 1.00 63.69 824 TYR A N 1
ATOM 6400 C CA . TYR A 1 824 ? 26.538 9.302 -29.979 1.00 63.69 824 TYR A CA 1
ATOM 6401 C C . TYR A 1 824 ? 26.528 9.579 -28.476 1.00 63.69 824 TYR A C 1
ATOM 6403 O O . TYR A 1 824 ? 25.467 9.781 -27.906 1.00 63.69 824 TYR A O 1
ATOM 6411 N N . LEU A 1 825 ? 27.687 9.540 -27.821 1.00 65.19 825 LEU A N 1
ATOM 6412 C CA . LEU A 1 825 ? 27.817 9.798 -26.384 1.00 65.19 825 LEU A CA 1
ATOM 6413 C C . LEU A 1 825 ? 28.422 11.183 -26.117 1.00 65.19 825 LEU A C 1
ATOM 6415 O O . LEU A 1 825 ? 28.679 11.542 -24.973 1.00 65.19 825 LEU A O 1
ATOM 6419 N N . ARG A 1 826 ? 28.722 11.948 -27.174 1.00 65.69 826 ARG A N 1
ATOM 6420 C CA . ARG A 1 826 ? 29.322 13.278 -27.048 1.00 65.69 826 ARG A CA 1
ATOM 6421 C C . ARG A 1 826 ? 28.274 14.285 -26.553 1.00 65.69 826 ARG A C 1
ATOM 6423 O O . ARG A 1 826 ? 27.109 14.142 -26.932 1.00 65.69 826 ARG A O 1
ATOM 6430 N N . PRO A 1 827 ? 28.658 15.308 -25.769 1.00 60.44 827 PRO A N 1
ATOM 6431 C CA . PRO A 1 827 ? 27.732 16.342 -25.297 1.00 60.44 827 PRO A CA 1
ATOM 6432 C C . PRO A 1 827 ? 26.973 17.055 -26.423 1.00 60.44 827 PRO A C 1
ATOM 6434 O O . PRO A 1 827 ? 25.840 17.479 -26.228 1.00 60.44 827 PRO A O 1
ATOM 6437 N N . GLU A 1 828 ? 27.587 17.154 -27.604 1.00 60.12 828 GLU A N 1
ATOM 6438 C CA . GLU A 1 828 ? 27.031 17.785 -28.806 1.00 60.12 828 GLU A CA 1
ATOM 6439 C C . GLU A 1 828 ? 26.173 16.821 -29.645 1.00 60.12 828 GLU A C 1
ATOM 6441 O O . GLU A 1 828 ? 25.684 17.184 -30.713 1.00 60.12 828 GLU A O 1
ATOM 6446 N N . SER A 1 829 ? 26.026 15.568 -29.207 1.00 60.06 829 SER A N 1
ATOM 6447 C CA . SER A 1 829 ? 25.181 14.591 -29.887 1.00 60.06 829 SER A CA 1
ATOM 6448 C C . SER A 1 829 ? 23.701 14.804 -29.556 1.00 60.06 829 SER A C 1
ATOM 6450 O O . SER A 1 829 ? 23.335 15.451 -28.578 1.00 60.06 829 SER A O 1
ATOM 6452 N N . TYR A 1 830 ? 22.828 14.195 -30.357 1.00 55.81 830 TYR A N 1
ATOM 6453 C CA . TYR A 1 830 ? 21.384 14.203 -30.118 1.00 55.81 830 TYR A CA 1
ATOM 6454 C C . TYR A 1 830 ? 20.991 13.556 -28.780 1.00 55.81 830 TYR A C 1
ATOM 6456 O O . TYR A 1 830 ? 19.940 13.868 -28.215 1.00 55.81 830 TYR A O 1
ATOM 6464 N N . TYR A 1 831 ? 21.832 12.655 -28.264 1.00 59.91 831 TYR A N 1
ATOM 6465 C CA . TYR A 1 831 ? 21.672 12.134 -26.919 1.00 59.91 831 TYR A CA 1
ATOM 6466 C C . TYR A 1 831 ? 22.232 13.155 -25.937 1.00 59.91 831 TYR A C 1
ATOM 6468 O O . TYR A 1 831 ? 23.442 13.236 -25.715 1.00 59.91 831 TYR A O 1
ATOM 6476 N N . ARG A 1 832 ? 21.342 13.909 -25.288 1.00 59.38 832 ARG A N 1
ATOM 6477 C CA . ARG A 1 832 ? 21.745 14.722 -24.141 1.00 59.38 832 ARG A CA 1
ATOM 6478 C C . ARG A 1 832 ? 21.972 13.788 -22.968 1.00 59.38 832 ARG A C 1
ATOM 6480 O O . ARG A 1 832 ? 21.041 13.407 -22.258 1.00 59.38 832 ARG A O 1
ATOM 6487 N N . GLN A 1 833 ? 23.223 13.373 -22.804 1.00 60.12 833 GLN A N 1
ATOM 6488 C CA . GLN A 1 833 ? 23.611 12.520 -21.697 1.00 60.12 833 GLN A CA 1
ATOM 6489 C C . GLN A 1 833 ? 23.529 13.313 -20.404 1.00 60.12 833 GLN A C 1
ATOM 6491 O O . GLN A 1 833 ? 24.332 14.200 -20.130 1.00 60.12 833 GLN A O 1
ATOM 6496 N N . THR A 1 834 ? 22.534 12.986 -19.593 1.00 59.09 834 THR A N 1
ATOM 6497 C CA . THR A 1 834 ? 22.528 13.362 -18.187 1.00 59.09 834 THR A CA 1
ATOM 6498 C C . THR A 1 834 ? 22.553 12.070 -17.392 1.00 59.09 834 THR A C 1
ATOM 6500 O O . THR A 1 834 ? 21.561 11.351 -17.314 1.00 59.09 834 THR A O 1
ATOM 6503 N N . ILE A 1 835 ? 23.735 11.747 -16.875 1.00 64.81 835 ILE A N 1
ATOM 6504 C CA . ILE A 1 835 ? 23.955 10.637 -15.953 1.00 64.81 835 ILE A CA 1
ATOM 6505 C C . ILE A 1 835 ? 23.712 11.217 -14.561 1.00 64.81 835 ILE A C 1
ATOM 6507 O O . ILE A 1 835 ? 24.621 11.734 -13.919 1.00 64.81 835 ILE A O 1
ATOM 6511 N N . VAL A 1 836 ? 22.450 11.246 -14.149 1.00 64.12 836 VAL A N 1
ATOM 6512 C CA . VAL A 1 836 ? 22.040 11.567 -12.780 1.00 64.12 836 VAL A CA 1
ATOM 6513 C C . VAL A 1 836 ? 21.188 10.414 -12.245 1.00 64.12 836 VAL A C 1
ATOM 6515 O O . VAL A 1 836 ? 20.791 9.526 -12.994 1.00 64.12 836 VAL A O 1
ATOM 6518 N N . ASN A 1 837 ? 21.037 10.325 -10.921 1.00 71.31 837 ASN A N 1
ATOM 6519 C CA . ASN A 1 837 ? 20.268 9.266 -10.248 1.00 71.31 837 ASN A CA 1
ATOM 6520 C C . ASN A 1 837 ? 20.587 7.826 -10.706 1.00 71.31 837 ASN A C 1
ATOM 6522 O O . ASN A 1 837 ? 19.705 6.976 -10.825 1.00 71.31 837 ASN A O 1
ATOM 6526 N N . VAL A 1 838 ? 21.870 7.523 -10.924 1.00 83.38 838 VAL A N 1
ATOM 6527 C CA . VAL A 1 838 ? 22.306 6.213 -11.435 1.00 83.38 838 VAL A CA 1
ATOM 6528 C C . VAL A 1 838 ? 22.465 5.118 -10.375 1.00 83.38 838 VAL A C 1
ATOM 6530 O O . VAL A 1 838 ? 22.919 4.022 -10.689 1.00 83.38 838 VAL A O 1
ATOM 6533 N N . GLY A 1 839 ? 22.062 5.358 -9.124 1.00 87.44 839 GLY A N 1
ATOM 6534 C CA . GLY A 1 839 ? 22.237 4.381 -8.042 1.00 87.44 839 GLY A CA 1
ATOM 6535 C C . GLY A 1 839 ? 21.499 3.061 -8.293 1.00 87.44 839 GLY A C 1
ATOM 6536 O O . GLY A 1 839 ? 22.143 2.018 -8.340 1.00 87.44 839 GLY A O 1
ATOM 6537 N N . VAL A 1 840 ? 20.179 3.091 -8.539 1.00 89.00 840 VAL A N 1
ATOM 6538 C CA . VAL A 1 840 ? 19.404 1.886 -8.916 1.00 89.00 840 VAL A CA 1
ATOM 6539 C C . VAL A 1 840 ? 19.970 1.172 -10.154 1.00 89.00 840 VAL A C 1
ATOM 6541 O O . VAL A 1 840 ? 20.220 -0.029 -10.059 1.00 89.00 840 VAL A O 1
ATOM 6544 N N . PRO A 1 841 ? 20.187 1.831 -11.309 1.00 89.94 841 PRO A N 1
ATOM 6545 C CA . PRO A 1 841 ? 20.704 1.141 -12.489 1.00 89.94 841 PRO A CA 1
ATOM 6546 C C . PRO A 1 841 ? 22.094 0.542 -12.267 1.00 89.94 841 PRO A C 1
ATOM 6548 O O . PRO A 1 841 ? 22.309 -0.593 -12.688 1.00 89.94 841 PRO A O 1
ATOM 6551 N N . CYS A 1 842 ? 23.009 1.232 -11.575 1.00 92.81 842 CYS A N 1
ATOM 6552 C CA . CYS A 1 842 ? 24.317 0.669 -11.234 1.00 92.81 842 CYS A CA 1
ATOM 6553 C C . CYS A 1 842 ? 24.183 -0.535 -10.294 1.00 92.81 842 CYS A C 1
ATOM 6555 O O . CYS A 1 842 ? 24.770 -1.578 -10.564 1.00 92.81 842 CYS A O 1
ATOM 6557 N N . ALA A 1 843 ? 23.380 -0.421 -9.232 1.00 92.44 843 ALA A N 1
ATOM 6558 C CA . ALA A 1 843 ? 23.203 -1.478 -8.238 1.00 92.44 843 ALA A CA 1
ATOM 6559 C C . ALA A 1 843 ? 22.567 -2.745 -8.830 1.00 92.44 843 ALA A C 1
ATOM 6561 O O . ALA A 1 843 ? 23.027 -3.857 -8.576 1.00 92.44 843 ALA A O 1
ATOM 6562 N N . LEU A 1 844 ? 21.524 -2.588 -9.651 1.00 91.94 844 LEU A N 1
ATOM 6563 C CA . LEU A 1 844 ? 20.867 -3.726 -10.292 1.00 91.94 844 LEU A CA 1
ATOM 6564 C C . LEU A 1 844 ? 21.742 -4.333 -11.395 1.00 91.94 844 LEU A C 1
ATOM 6566 O O . LEU A 1 844 ? 21.865 -5.553 -11.447 1.00 91.94 844 LEU A O 1
ATOM 6570 N N . SER A 1 845 ? 22.414 -3.520 -12.223 1.00 92.75 845 SER A N 1
ATOM 6571 C CA . SER A 1 845 ? 23.332 -4.035 -13.258 1.00 92.75 845 SER A CA 1
ATOM 6572 C C . SER A 1 845 ? 24.528 -4.772 -12.647 1.00 92.75 845 SER A C 1
ATOM 6574 O O . SER A 1 845 ? 24.933 -5.809 -13.165 1.00 92.75 845 SER A O 1
ATOM 6576 N N . ALA A 1 846 ? 25.034 -4.316 -11.495 1.00 93.44 846 ALA A N 1
ATOM 6577 C CA . ALA A 1 846 ? 26.104 -4.993 -10.761 1.00 93.44 846 ALA A CA 1
ATOM 6578 C C . ALA A 1 846 ? 25.742 -6.437 -10.361 1.00 93.44 846 ALA A C 1
ATOM 6580 O O . ALA A 1 846 ? 26.635 -7.264 -10.226 1.00 93.44 846 ALA A O 1
ATOM 6581 N N . THR A 1 847 ? 24.450 -6.774 -10.240 1.00 89.12 847 THR A N 1
ATOM 6582 C CA . THR A 1 847 ? 24.002 -8.156 -9.966 1.00 89.12 847 THR A CA 1
ATOM 6583 C C . THR A 1 847 ? 24.270 -9.109 -11.142 1.00 89.12 847 THR A C 1
ATOM 6585 O O . THR A 1 847 ? 24.376 -10.318 -10.945 1.00 89.12 847 THR A O 1
ATOM 6588 N N . PHE A 1 848 ? 24.368 -8.583 -12.366 1.00 90.44 848 PHE A N 1
ATOM 6589 C CA . PHE A 1 848 ? 24.595 -9.360 -13.592 1.00 90.44 848 PHE A CA 1
ATOM 6590 C C . PHE A 1 848 ? 26.035 -9.262 -14.108 1.00 90.44 848 PHE A C 1
ATOM 6592 O O . PHE A 1 848 ? 26.455 -10.094 -14.915 1.00 90.44 848 PHE A O 1
ATOM 6599 N N . SER A 1 849 ? 26.778 -8.255 -13.645 1.00 91.69 849 SER A N 1
ATOM 6600 C CA . SER A 1 849 ? 28.135 -7.969 -14.093 1.00 91.69 849 SER A CA 1
ATOM 6601 C C . SER A 1 849 ? 29.136 -9.024 -13.624 1.00 91.69 849 SER A C 1
ATOM 6603 O O . SER A 1 849 ? 29.109 -9.475 -12.480 1.00 91.69 849 SER A O 1
ATOM 6605 N N . SER A 1 850 ? 30.080 -9.374 -14.499 1.00 90.44 850 SER A N 1
ATOM 6606 C CA . SER A 1 850 ? 31.256 -10.169 -14.125 1.00 90.44 850 SER A CA 1
ATOM 6607 C C . SER A 1 850 ? 32.323 -9.359 -13.379 1.00 90.44 850 SER A C 1
ATOM 6609 O O . SER A 1 850 ? 33.215 -9.951 -12.781 1.00 90.44 850 SER A O 1
ATOM 6611 N N . ASP A 1 851 ? 32.265 -8.026 -13.460 1.00 92.25 851 ASP A N 1
ATOM 6612 C CA . ASP A 1 851 ? 33.173 -7.086 -12.792 1.00 92.25 851 ASP A CA 1
ATOM 6613 C C . ASP A 1 851 ? 32.363 -5.873 -12.288 1.00 92.25 851 ASP A C 1
ATOM 6615 O O . ASP A 1 851 ? 32.319 -4.830 -12.946 1.00 92.25 851 ASP A O 1
ATOM 6619 N N . PRO A 1 852 ? 31.657 -6.010 -11.148 1.00 93.81 852 PRO A N 1
ATOM 6620 C CA . PRO A 1 852 ? 30.728 -4.987 -10.667 1.00 93.81 852 PRO A CA 1
ATOM 6621 C C . PRO A 1 852 ? 31.401 -3.724 -10.102 1.00 93.81 852 PRO A C 1
ATOM 6623 O O . PRO A 1 852 ? 30.734 -2.695 -9.954 1.00 93.81 852 PRO A O 1
ATOM 6626 N N . GLY A 1 853 ? 32.701 -3.762 -9.793 1.00 94.88 853 GLY A N 1
ATOM 6627 C CA . GLY A 1 853 ? 33.429 -2.670 -9.133 1.00 94.88 853 GLY A CA 1
ATOM 6628 C C . GLY A 1 853 ? 33.314 -1.313 -9.844 1.00 94.88 853 GLY A C 1
ATOM 6629 O O . GLY A 1 853 ? 32.914 -0.332 -9.209 1.00 94.88 853 GLY A O 1
ATOM 6630 N N . PRO A 1 854 ? 33.582 -1.221 -11.162 1.00 95.44 854 PRO A N 1
ATOM 6631 C CA . PRO A 1 854 ? 33.428 0.019 -11.922 1.00 95.44 854 PRO A CA 1
ATOM 6632 C C . PRO A 1 854 ? 32.012 0.617 -11.898 1.00 95.44 854 PRO A C 1
ATOM 6634 O O . PRO A 1 854 ? 31.879 1.840 -11.850 1.00 95.44 854 PRO A O 1
ATOM 6637 N N . LEU A 1 855 ? 30.959 -0.212 -11.913 1.00 93.62 855 LEU A N 1
ATOM 6638 C CA . LEU A 1 855 ? 29.567 0.258 -11.839 1.00 93.62 855 LEU A CA 1
ATOM 6639 C C . LEU A 1 855 ? 29.245 0.853 -10.470 1.00 93.62 855 LEU A C 1
ATOM 6641 O O . LEU A 1 855 ? 28.637 1.922 -10.382 1.00 93.62 855 LEU A O 1
ATOM 6645 N N . ILE A 1 856 ? 29.657 0.159 -9.409 1.00 94.12 856 ILE A N 1
ATOM 6646 C CA . ILE A 1 856 ? 29.449 0.607 -8.032 1.00 94.12 856 ILE A CA 1
ATOM 6647 C C . ILE A 1 856 ? 30.180 1.934 -7.810 1.00 94.12 856 ILE A C 1
ATOM 6649 O O . ILE A 1 856 ? 29.571 2.890 -7.338 1.00 94.12 856 ILE A O 1
ATOM 6653 N N . GLU A 1 857 ? 31.439 2.045 -8.241 1.00 94.00 857 GLU A N 1
ATOM 6654 C CA . GLU A 1 857 ? 32.204 3.291 -8.126 1.00 94.00 857 GLU A CA 1
ATOM 6655 C C . GLU A 1 857 ? 31.612 4.450 -8.933 1.00 94.00 857 GLU A C 1
ATOM 6657 O O . GLU A 1 857 ? 31.620 5.587 -8.459 1.00 94.00 857 GLU A O 1
ATOM 6662 N N . LEU A 1 858 ? 31.073 4.188 -10.130 1.00 92.56 858 LEU A N 1
ATOM 6663 C CA . LEU A 1 858 ? 30.335 5.198 -10.891 1.00 92.56 858 LEU A CA 1
ATOM 6664 C C . LEU A 1 858 ? 29.129 5.706 -10.090 1.00 92.56 858 LEU A C 1
ATOM 6666 O O . LEU A 1 858 ? 28.949 6.914 -9.946 1.00 92.56 858 LEU A O 1
ATOM 6670 N N . GLY A 1 859 ? 28.332 4.789 -9.535 1.00 91.69 859 GLY A N 1
ATOM 6671 C CA . GLY A 1 859 ? 27.170 5.138 -8.723 1.00 91.69 859 GLY A CA 1
ATOM 6672 C C . GLY A 1 859 ? 27.536 5.948 -7.479 1.00 91.69 859 GLY A C 1
ATOM 6673 O O . GLY A 1 859 ? 26.877 6.947 -7.189 1.00 91.69 859 GLY A O 1
ATOM 6674 N N . LEU A 1 860 ? 28.587 5.538 -6.756 1.00 91.69 860 LEU A N 1
ATOM 6675 C CA . LEU A 1 860 ? 29.001 6.181 -5.505 1.00 91.69 860 LEU A CA 1
ATOM 6676 C C . LEU A 1 860 ? 29.467 7.614 -5.764 1.00 91.69 860 LEU A C 1
ATOM 6678 O O . LEU A 1 860 ? 29.004 8.534 -5.097 1.00 91.69 860 LEU A O 1
ATOM 6682 N N . LYS A 1 861 ? 30.291 7.824 -6.799 1.00 91.31 861 LYS A N 1
ATOM 6683 C CA . LYS A 1 861 ? 30.760 9.162 -7.196 1.00 91.31 861 LYS A CA 1
ATOM 6684 C C . LYS A 1 861 ? 29.621 10.092 -7.596 1.00 91.31 861 LYS A C 1
ATOM 6686 O O . LYS A 1 861 ? 29.639 11.269 -7.240 1.00 91.31 861 LYS A O 1
ATOM 6691 N N . GLU A 1 862 ? 28.633 9.584 -8.329 1.00 88.88 862 GLU A N 1
ATOM 6692 C CA . GLU A 1 862 ? 27.472 10.386 -8.717 1.00 88.88 862 GLU A CA 1
ATOM 6693 C C . GLU A 1 862 ? 26.614 10.780 -7.512 1.00 88.88 862 GLU A C 1
ATOM 6695 O O . GLU A 1 862 ? 26.152 11.922 -7.424 1.00 88.88 862 GLU A O 1
ATOM 6700 N N . LEU A 1 863 ? 26.446 9.874 -6.546 1.00 88.88 863 LEU A N 1
ATOM 6701 C CA . LEU A 1 863 ? 25.708 10.173 -5.325 1.00 88.88 863 LEU A CA 1
ATOM 6702 C C . LEU A 1 863 ? 26.473 11.155 -4.423 1.00 88.88 863 LEU A C 1
ATOM 6704 O O . LEU A 1 863 ? 25.882 12.127 -3.959 1.00 88.88 863 LEU A O 1
ATOM 6708 N N . GLU A 1 864 ? 27.785 10.983 -4.253 1.00 90.00 864 GLU A N 1
ATOM 6709 C CA . GLU A 1 864 ? 28.662 11.933 -3.546 1.00 90.00 864 GLU A CA 1
ATOM 6710 C C . GLU A 1 864 ? 28.607 13.333 -4.160 1.00 90.00 864 GLU A C 1
ATOM 6712 O O . GLU A 1 864 ? 28.482 14.329 -3.449 1.00 90.00 864 GLU A O 1
ATOM 6717 N N . ARG A 1 865 ? 28.639 13.428 -5.495 1.00 88.75 865 ARG A N 1
ATOM 6718 C CA . ARG A 1 865 ? 28.489 14.701 -6.213 1.00 88.75 865 ARG A CA 1
ATOM 6719 C C . ARG A 1 865 ? 27.144 15.364 -5.911 1.00 88.75 865 ARG A C 1
ATOM 6721 O O . ARG A 1 865 ? 27.057 16.590 -5.857 1.00 88.75 865 ARG A O 1
ATOM 6728 N N . GLY A 1 866 ? 26.097 14.562 -5.720 1.00 88.38 866 GLY A N 1
ATOM 6729 C CA . GLY A 1 866 ? 24.769 15.022 -5.328 1.00 88.38 866 GLY A CA 1
ATOM 6730 C C . GLY A 1 866 ? 24.659 15.468 -3.866 1.00 88.38 866 GLY A C 1
ATOM 6731 O O . GLY A 1 866 ? 23.797 16.307 -3.583 1.00 88.38 866 GLY A O 1
ATOM 6732 N N . PHE A 1 867 ? 25.514 14.944 -2.981 1.00 90.75 867 PHE A N 1
ATOM 6733 C CA . PHE A 1 867 ? 25.490 15.115 -1.522 1.00 90.75 867 PHE A CA 1
ATOM 6734 C C . PHE A 1 867 ? 26.906 15.386 -0.969 1.00 90.75 867 PHE A C 1
ATOM 6736 O O . PHE A 1 867 ? 27.507 14.509 -0.343 1.00 90.75 867 PHE A O 1
ATOM 6743 N N . PRO A 1 868 ? 27.466 16.587 -1.210 1.00 86.62 868 PRO A N 1
ATOM 6744 C CA . PRO A 1 868 ? 28.817 16.930 -0.777 1.00 86.62 868 PRO A CA 1
ATOM 6745 C C . PRO A 1 868 ? 28.944 16.999 0.754 1.00 86.62 868 PRO A C 1
ATOM 6747 O O . PRO A 1 868 ? 27.975 17.222 1.478 1.00 86.62 868 PRO A O 1
ATOM 6750 N N . ALA A 1 869 ? 30.169 16.831 1.257 1.00 83.88 869 ALA A N 1
ATOM 6751 C CA . ALA A 1 869 ? 30.455 16.851 2.690 1.00 83.88 869 ALA A CA 1
ATOM 6752 C C . ALA A 1 869 ? 30.105 18.192 3.363 1.00 83.88 869 ALA A C 1
ATOM 6754 O O . ALA A 1 869 ? 30.415 19.259 2.836 1.00 83.88 869 ALA A O 1
ATOM 6755 N N . GLY A 1 870 ? 29.548 18.116 4.578 1.00 78.75 870 GLY A N 1
ATOM 6756 C CA . GLY A 1 870 ? 29.305 19.269 5.452 1.00 78.75 870 GLY A CA 1
ATOM 6757 C C . GLY A 1 870 ? 27.932 19.935 5.316 1.00 78.75 870 GLY A C 1
ATOM 6758 O O . GLY A 1 870 ? 27.663 20.872 6.064 1.00 78.75 870 GLY A O 1
ATOM 6759 N N . GLU A 1 871 ? 27.058 19.457 4.424 1.00 79.81 871 GLU A N 1
ATOM 6760 C CA . GLU A 1 871 ? 25.728 20.039 4.206 1.00 79.81 871 GLU A CA 1
ATOM 6761 C C . GLU A 1 871 ? 24.627 18.969 4.170 1.00 79.81 871 GLU A C 1
ATOM 6763 O O . GLU A 1 871 ? 24.696 18.002 3.413 1.00 79.81 871 GLU A O 1
ATOM 6768 N N . VAL A 1 872 ? 23.572 19.174 4.966 1.00 87.69 872 VAL A N 1
ATOM 6769 C CA . VAL A 1 872 ? 22.306 18.439 4.843 1.00 87.69 872 VAL A CA 1
ATOM 6770 C C . VAL A 1 872 ? 21.531 19.055 3.684 1.00 87.69 872 VAL A C 1
ATOM 6772 O O . VAL A 1 872 ? 21.156 20.229 3.727 1.00 87.69 872 VAL A O 1
ATOM 6775 N N . LYS A 1 873 ? 21.288 18.271 2.635 1.00 90.44 873 LYS A N 1
ATOM 6776 C CA . LYS A 1 873 ? 20.609 18.734 1.427 1.00 90.44 873 LYS A CA 1
ATOM 6777 C C . LYS A 1 873 ? 19.116 18.446 1.510 1.00 90.44 873 LYS A C 1
ATOM 6779 O O . LYS A 1 873 ? 18.703 17.300 1.665 1.00 90.44 873 LYS A O 1
ATOM 6784 N N . ALA A 1 874 ? 18.300 19.478 1.317 1.00 87.50 874 ALA A N 1
ATOM 6785 C CA . ALA A 1 874 ? 16.863 19.301 1.151 1.00 87.50 874 ALA A CA 1
ATOM 6786 C C . ALA A 1 874 ? 16.565 18.554 -0.159 1.00 87.50 874 ALA A C 1
ATOM 6788 O O . ALA A 1 874 ? 17.031 18.944 -1.234 1.00 87.50 874 ALA A O 1
ATOM 6789 N N . VAL A 1 875 ? 15.766 17.493 -0.067 1.00 87.62 875 VAL A N 1
ATOM 6790 C CA . VAL A 1 875 ? 15.300 16.710 -1.217 1.00 87.62 875 VAL A CA 1
ATOM 6791 C C . VAL A 1 875 ? 13.795 16.910 -1.365 1.00 87.62 875 VAL A C 1
ATOM 6793 O O . VAL A 1 875 ? 13.060 16.863 -0.382 1.00 87.62 875 VAL A O 1
ATOM 6796 N N . GLY A 1 876 ? 13.331 17.168 -2.590 1.00 86.12 876 GLY A N 1
ATOM 6797 C CA . GLY A 1 876 ? 11.905 17.362 -2.859 1.00 86.12 876 GLY A CA 1
ATOM 6798 C C . GLY A 1 876 ? 11.121 16.067 -2.652 1.00 86.12 876 GLY A C 1
ATOM 6799 O O . GLY A 1 876 ? 11.602 14.996 -3.037 1.00 86.12 876 GLY A O 1
ATOM 6800 N N . VAL A 1 877 ? 9.906 16.169 -2.105 1.00 89.00 877 VAL A N 1
ATOM 6801 C CA . VAL A 1 877 ? 9.088 15.016 -1.681 1.00 89.00 877 VAL A CA 1
ATOM 6802 C C . VAL A 1 877 ? 8.903 14.005 -2.816 1.00 89.00 877 VAL A C 1
ATOM 6804 O O . VAL A 1 877 ? 9.156 12.822 -2.626 1.00 89.00 877 VAL A O 1
ATOM 6807 N N . ARG A 1 878 ? 8.585 14.467 -4.031 1.00 83.69 878 ARG A N 1
ATOM 6808 C CA . ARG A 1 878 ? 8.398 13.589 -5.204 1.00 83.69 878 ARG A CA 1
ATOM 6809 C C . ARG A 1 878 ? 9.672 12.873 -5.658 1.00 83.69 878 ARG A C 1
ATOM 6811 O O . ARG A 1 878 ? 9.608 11.770 -6.182 1.00 83.69 878 ARG A O 1
ATOM 6818 N N . SER A 1 879 ? 10.835 13.501 -5.492 1.00 82.00 879 SER A N 1
ATOM 6819 C CA . SER A 1 879 ? 12.122 12.923 -5.914 1.00 82.00 879 SER A CA 1
ATOM 6820 C C . SER A 1 879 ? 12.739 11.992 -4.870 1.00 82.00 879 SER A C 1
ATOM 6822 O O . SER A 1 879 ? 13.560 11.137 -5.208 1.00 82.00 879 SER A O 1
ATOM 6824 N N . ALA A 1 880 ? 12.349 12.152 -3.604 1.00 89.00 880 ALA A N 1
ATOM 6825 C CA . ALA A 1 880 ? 12.959 11.469 -2.476 1.00 89.00 880 ALA A CA 1
ATOM 6826 C C . ALA A 1 880 ? 12.908 9.933 -2.577 1.00 89.00 880 ALA A C 1
ATOM 6828 O O . ALA A 1 880 ? 13.963 9.326 -2.378 1.00 89.00 880 ALA A O 1
ATOM 6829 N N . PRO A 1 881 ? 11.791 9.279 -2.971 1.00 89.19 881 PRO A N 1
ATOM 6830 C CA . PRO A 1 881 ? 11.770 7.824 -3.120 1.00 89.19 881 PRO A CA 1
ATOM 6831 C C . PRO A 1 881 ? 12.824 7.304 -4.102 1.00 89.19 881 PRO A C 1
ATOM 6833 O O . PRO A 1 881 ? 13.515 6.324 -3.809 1.00 89.19 881 PRO A O 1
ATOM 6836 N N . GLY A 1 882 ? 12.998 7.992 -5.236 1.00 85.81 882 GLY A N 1
ATOM 6837 C CA . GLY A 1 882 ? 13.990 7.646 -6.253 1.00 85.81 882 GLY A CA 1
ATOM 6838 C C . GLY A 1 882 ? 15.423 7.827 -5.755 1.00 85.81 882 GLY A C 1
ATOM 6839 O O . GLY A 1 882 ? 16.242 6.918 -5.894 1.00 85.81 882 GLY A O 1
ATOM 6840 N N . VAL A 1 883 ? 15.722 8.963 -5.122 1.00 89.12 883 VAL A N 1
ATOM 6841 C CA . VAL A 1 883 ? 17.060 9.288 -4.598 1.00 89.12 883 VAL A CA 1
ATOM 6842 C C . VAL A 1 883 ? 17.450 8.364 -3.443 1.00 89.12 883 VAL A C 1
ATOM 6844 O O . VAL A 1 883 ? 18.539 7.779 -3.434 1.00 89.12 883 VAL A O 1
ATOM 6847 N N . PHE A 1 884 ? 16.558 8.187 -2.468 1.00 92.38 884 PHE A N 1
ATOM 6848 C CA . PHE A 1 884 ? 16.883 7.444 -1.259 1.00 92.38 884 PHE A CA 1
ATOM 6849 C C . PHE A 1 884 ? 16.812 5.920 -1.439 1.00 92.38 884 PHE A C 1
ATOM 6851 O O . PHE A 1 884 ? 17.591 5.191 -0.829 1.00 92.38 884 PHE A O 1
ATOM 6858 N N . SER A 1 885 ? 15.973 5.409 -2.344 1.00 90.31 885 SER A N 1
ATOM 6859 C CA . SER A 1 885 ? 16.062 3.992 -2.733 1.00 90.31 885 SER A CA 1
ATOM 6860 C C . SER A 1 885 ? 17.314 3.715 -3.568 1.00 90.31 885 SER A C 1
ATOM 6862 O O . SER A 1 885 ? 17.936 2.667 -3.412 1.00 90.31 885 SER A O 1
ATOM 6864 N N . SER A 1 886 ? 17.725 4.661 -4.424 1.00 87.44 886 SER A N 1
ATOM 6865 C CA . SER A 1 886 ? 18.941 4.524 -5.238 1.00 87.44 886 SER A CA 1
ATOM 6866 C C . SER A 1 886 ? 20.195 4.351 -4.391 1.00 87.44 886 SER A C 1
ATOM 6868 O O . SER A 1 886 ? 20.974 3.436 -4.650 1.00 87.44 886 SER A O 1
ATOM 6870 N N . GLY A 1 887 ? 20.392 5.197 -3.377 1.00 91.31 887 GLY A N 1
ATOM 6871 C CA . GLY A 1 887 ? 21.546 5.056 -2.488 1.00 91.31 887 GLY A CA 1
ATOM 6872 C C . GLY A 1 887 ? 21.469 3.812 -1.601 1.00 91.31 887 GLY A C 1
ATOM 6873 O O . GLY A 1 887 ? 22.484 3.139 -1.454 1.00 91.31 887 GLY A O 1
ATOM 6874 N N . ALA A 1 888 ? 20.286 3.428 -1.103 1.00 92.88 888 ALA A N 1
ATOM 6875 C CA . ALA A 1 888 ? 20.125 2.187 -0.336 1.00 92.88 888 ALA A CA 1
ATOM 6876 C C . ALA A 1 888 ? 20.539 0.944 -1.147 1.00 92.88 888 ALA A C 1
ATOM 6878 O O . ALA A 1 888 ? 21.316 0.118 -0.663 1.00 92.88 888 ALA A O 1
ATOM 6879 N N . HIS A 1 889 ? 20.096 0.844 -2.407 1.00 93.50 889 HIS A N 1
ATOM 6880 C CA . HIS A 1 889 ? 20.490 -0.263 -3.279 1.00 93.50 889 HIS A CA 1
ATOM 6881 C C . HIS A 1 889 ? 21.976 -0.265 -3.617 1.00 93.50 889 HIS A C 1
ATOM 6883 O O . HIS A 1 889 ? 22.611 -1.318 -3.643 1.00 93.50 889 HIS A O 1
ATOM 6889 N N . LEU A 1 890 ? 22.537 0.915 -3.867 1.00 93.19 890 LEU A N 1
ATOM 6890 C CA . LEU A 1 890 ? 23.944 1.059 -4.204 1.00 93.19 890 LEU A CA 1
ATOM 6891 C C . LEU A 1 890 ? 24.862 0.695 -3.030 1.00 93.19 890 LEU A C 1
ATOM 6893 O O . LEU A 1 890 ? 25.832 -0.030 -3.234 1.00 93.19 890 LEU A O 1
ATOM 6897 N N . ILE A 1 891 ? 24.533 1.127 -1.809 1.00 93.94 891 ILE A N 1
ATOM 6898 C CA . ILE A 1 891 ? 25.239 0.721 -0.583 1.00 93.94 891 ILE A CA 1
ATOM 6899 C C . ILE A 1 891 ? 25.128 -0.796 -0.389 1.00 93.94 891 ILE A C 1
ATOM 6901 O O . ILE A 1 891 ? 26.116 -1.451 -0.061 1.00 93.94 891 ILE A O 1
ATOM 6905 N N . GLY A 1 892 ? 23.947 -1.370 -0.645 1.00 93.50 892 GLY A N 1
ATOM 6906 C CA . GLY A 1 892 ? 23.739 -2.817 -0.640 1.00 93.50 892 GLY A CA 1
ATOM 6907 C C . GLY A 1 892 ? 24.658 -3.557 -1.612 1.00 93.50 892 GLY A C 1
ATOM 6908 O O . GLY A 1 892 ? 25.337 -4.506 -1.223 1.00 93.50 892 GLY A O 1
ATOM 6909 N N . ALA A 1 893 ? 24.723 -3.096 -2.862 1.00 92.75 893 ALA A N 1
ATOM 6910 C CA . ALA A 1 893 ? 25.588 -3.676 -3.887 1.00 92.75 893 ALA A CA 1
ATOM 6911 C C . ALA A 1 893 ? 27.078 -3.522 -3.536 1.00 92.75 893 ALA A C 1
ATOM 6913 O O . ALA A 1 893 ? 27.849 -4.463 -3.720 1.00 92.75 893 ALA A O 1
ATOM 6914 N N . HIS A 1 894 ? 27.477 -2.373 -2.981 1.00 92.94 894 HIS A N 1
ATOM 6915 C CA . HIS A 1 894 ? 28.840 -2.143 -2.504 1.00 92.94 894 HIS A CA 1
ATOM 6916 C C . HIS A 1 894 ? 29.229 -3.123 -1.393 1.00 92.94 894 HIS A C 1
ATOM 6918 O O . HIS A 1 894 ? 30.255 -3.790 -1.498 1.00 92.94 894 HIS A O 1
ATOM 6924 N N . ALA A 1 895 ? 28.379 -3.274 -0.374 1.00 91.06 895 ALA A N 1
ATOM 6925 C CA . ALA A 1 895 ? 28.628 -4.190 0.735 1.00 91.06 895 ALA A CA 1
ATOM 6926 C C . ALA A 1 895 ? 28.708 -5.658 0.282 1.00 91.06 895 ALA A C 1
ATOM 6928 O O . ALA A 1 895 ? 29.530 -6.411 0.795 1.00 91.06 895 ALA A O 1
ATOM 6929 N N . ALA A 1 896 ? 27.885 -6.061 -0.693 1.00 87.25 896 ALA A N 1
ATOM 6930 C CA . ALA A 1 896 ? 27.942 -7.403 -1.269 1.00 87.25 896 ALA A CA 1
ATOM 6931 C C . ALA A 1 896 ? 29.231 -7.648 -2.076 1.00 87.25 896 ALA A C 1
ATOM 6933 O O . ALA A 1 896 ? 29.754 -8.758 -2.054 1.00 87.25 896 ALA A O 1
ATOM 6934 N N . HIS A 1 897 ? 29.752 -6.627 -2.768 1.00 84.38 897 HIS A N 1
ATOM 6935 C CA . HIS A 1 897 ? 31.018 -6.718 -3.501 1.00 84.38 897 HIS A CA 1
ATOM 6936 C C . HIS A 1 897 ? 32.229 -6.739 -2.561 1.00 84.38 897 HIS A C 1
ATOM 6938 O O . HIS A 1 897 ? 33.191 -7.450 -2.839 1.00 84.38 897 HIS A O 1
ATOM 6944 N N . ALA A 1 898 ? 32.244 -5.918 -1.510 1.00 76.38 898 ALA A N 1
ATOM 6945 C CA . ALA A 1 898 ? 33.468 -5.612 -0.769 1.00 76.38 898 ALA A CA 1
ATOM 6946 C C . ALA A 1 898 ? 34.163 -6.833 -0.122 1.00 76.38 898 ALA A C 1
ATOM 6948 O O . ALA A 1 898 ? 35.350 -6.727 0.162 1.00 76.38 898 ALA A O 1
ATOM 6949 N N . GLU A 1 899 ? 33.463 -7.968 0.035 1.00 58.78 899 GLU A N 1
ATOM 6950 C CA . GLU A 1 899 ? 33.782 -9.103 0.921 1.00 58.78 899 GLU A CA 1
ATOM 6951 C C . GLU A 1 899 ? 34.106 -8.665 2.371 1.00 58.78 899 GLU A C 1
ATOM 6953 O O . GLU A 1 899 ? 34.750 -7.647 2.619 1.00 58.78 899 GLU A O 1
ATOM 6958 N N . PRO A 1 900 ? 33.673 -9.411 3.399 1.00 43.97 900 PRO A N 1
ATOM 6959 C CA . PRO A 1 900 ? 34.237 -9.219 4.725 1.00 43.97 900 PRO A CA 1
ATOM 6960 C C . PRO A 1 900 ? 35.699 -9.683 4.683 1.00 43.97 900 PRO A C 1
ATOM 6962 O O . PRO A 1 900 ? 35.958 -10.824 4.297 1.00 43.97 900 PRO A O 1
ATOM 6965 N N . GLU A 1 901 ? 36.651 -8.846 5.110 1.00 31.83 901 GLU A N 1
ATOM 6966 C CA . GLU A 1 901 ? 37.930 -9.372 5.605 1.00 31.83 901 GLU A CA 1
ATOM 6967 C C . GLU A 1 901 ? 37.604 -10.492 6.613 1.00 31.83 901 GLU A C 1
ATOM 6969 O O . GLU A 1 901 ? 36.890 -10.251 7.590 1.00 31.83 901 GLU A O 1
ATOM 6974 N N . GLN A 1 902 ? 38.032 -11.722 6.297 1.00 29.05 902 GLN A N 1
ATOM 6975 C CA . GLN A 1 902 ? 37.794 -12.936 7.091 1.00 29.05 902 GLN A CA 1
ATOM 6976 C C . GLN A 1 902 ? 38.287 -12.822 8.532 1.00 29.05 902 GLN A C 1
ATOM 6978 O O . GLN A 1 902 ? 39.424 -12.333 8.732 1.00 29.05 902 GLN A O 1
#

pLDDT: mean 85.77, std 15.32, range [24.69, 98.69]

Mean predicted aligned error: 8.99 Å

Foldseek 3Di:
DDDPDDDDDQDPDVVVFQFGQDQDDLLPFLPPQPFSGKGFGQDDFPPVQFPDFWDKDKDFLFDWAKWFKKWFAQQAWKWKAFPVPDTDIDHHPPTIGGRGMDTDPGITIMTITPNDADPVDRGTRITRRMDIFGFDDPVVFFDDFDPDDDDDDADQKDKFKKWKFFPLLFKAFQFKAKFKAAFAAPHAAPQKAKDWPQWALWEKDQQFAFPVRGGGIIIIITTHTGHSDDTDIIMIMMHRNHDHTDHQDDAFDQDPQGTWDAQAQWTFDPDFAVTQFIDGVNHTQAHGHKWKWWAFPVGDTFTGWGWPDWDFDPFSFHKIKIKGATHDPPGGDQKIKIWIWTHRHRQKIKIKIKIAGRDQAADPDDPAFGRWTFIQWIKIKRKRGPFDAQWKQFQVGIDGDPAQKWKWWKAWDAPWQQGTAIKIFIDRVPDTPDMDRDGFAKMKGADAFWIKIKGWACPHLADGWMWMWGDDPPMIMIMTISRHHPRNGTDGGGHQFMQIIMMMIHIDGRPDDPSRSSNSRCSTRPNIFIDTPLQSLQVNCSLHQFALDDDPLCPLVVLLLVVQVVCFRTPFAGGHRLGWLWGFFQDDVAPDRATFTQLCFLLVLSLLVLVCSNNVDCVSLVSSLRNLVSSLGRFARCHHPPVLQWLFGAHTRDYRDDDNRRHGGALLPLDNLQSLVVNCSGHVDCSSLVSLVSSLVSLLVQFDDRDHDPDATRLHCQAFPSSLLVNLQSLLRNCSRPVDVSSVVSNSRSLVSVLSCQPSQQLARWYQDPVSSSAIESECLRCLSNLNSLLSVCSRRSRVSSLVSLLSVVCNLLVVGDPVSSVCVDCPHSHNYDHALCLSSLLSSLVSDPDSVVSLVSLSVRLCVVRPPPDNDHDTPNSSSSNSVSVRSSVSSCVVPPDPPD

Sequence (902 aa):
MLPEGAPVTEDDRDDDGLWAICQIDPDNNPWLFAENTVLKSDSRSAEEGGTLPPLQLTAHGLLPGLYQAFASDPKRDAAFSLDARDWLRAVGGAGEVALGVVRVTGPLTVWVDHRYLTADNPGPVYVDYLRLMPVYEVDGGLERPTPPPPYLERAEITQTQLCLLNGAGVPRHQEWVTAGLPFARGAFHVTDGLELPGTSALTAVPLVTWPDGSVKWLRVCFRADVPAETPTPLRLRYGPAVPAAATPPPPPQRTAAGYTLRAGALEVHVQDGVWDGIVLRGQTLVDRAPAVRLATDSGLQLTQLLVDSATPEHAATPGLLITGRLGHDGVAGPFRFFARLCERAPETLGITFGVTNEADEVFQPERGCGPAVPLTELTLVIGGVQVSPASLEWPSGAVPFVTSDQTLLQTGAGRSVAEFLGAWSLRAGQQTLAEGERTEGWVDLRQPGRGLAVGVREFVERYPGALSVRRQGDETEVEVSLWPRHEGGILRWAQGTQLVTEMALFAHDGSAPATRRQACLAAVLHPVRAVLPAEHYCQTGVFGPLSTHREQRLAPYLDSRDAFFQDLLVHRRAYGREDWGDFFDNNGYVRGSGRLWTNMEWEFPAYLIHQFACTGDADYLEAAEQAARHFASIDIIHHSSRPAWQGGSYVHTGDLREGHQVDPPDFAHAGWTQGLLWVHYLCGDELLVEAANGLADYVVRNMPPQGPYQTQPAFSMWNCSRQAGNPILTLASVWDLTRRPEHLAALDRLVDFALRVQDPRLGCWSTPFYEEPVHHRPSPDYSGILFRGLYTYWQLTGDARVARAFNRLEDFLLGRHPLETRRYLRPESYYRQTIVNVGVPCALSATFSSDPGPLIELGLKELERGFPAGEVKAVGVRSAPGVFSSGAHLIGAHAAHAEPEQ

Radius of gyration: 31.61 Å; Cα contacts (8 Å, |Δi|>4): 2230; chains: 1; bounding box: 79×59×105 Å

Secondary structure (DSSP, 8-state):
---TTPPP----SSSS-S-EEEE--GGG-TT-TTTTEEEE-----TTS-S-SPPEEEEE-SPPSEEEEEEE---SS-EEEESSSSS-EEEPTTS-SEEEEEEEESS-EEEEEE--S--TT--S--EE--EEEEEE--GGG----PPPPPPPPPPPS-EEEEEEEE-TTSS-EEEEEEEEEEE--TTT--TT-EEE-TT-EEEEEEEEEE-TTS-EEEEEEEEEEEE-SSS-EEEEEEEETTSPPPBPPPPPPPPBTTBEEEEETTEEEEESSSS-SEEEETTEEEE-S--EEEEEETT--EE-EEEEEEEEEE-SSS-EEEEEEEEEETTEEEEEEEEEEEEEEETTEEEEEEEEEE----B-S--TT---EEEEEEEEEEEEEE----SEEEETTEEEE--SSEEEEEEEEE-SSSTT-EEEEEEEETTEEEEEES----EEEEEETTEEEEEEETTTTTT-SEEEEEEEETTEEEEEEEEE-TTTS--EEEETT-EEEEEEEEEEE-S---HHHHHHHHHHHHSPPEEE--HHHHHHT-BTBS--S---GGGHHHHHHHHHHHHHHHHHSB--STTTBTBBEESS-SS-SSS-EE-TTTTTHHHHHHHHHHHH--HHHHHHHHHHHHHIIIIIB-S--SSTTTTTPBPB---SS--SSSSB---STT---HHHHHHHHHHH--THHHHHHHHHHHHHHHHPPPSS--SS--TT-TTS-THHHHHHHHHHHHHHHHH--HHHHHHHHHHHHHHHHTS-TTT-S--EE-SS-TTSEE--HHHHHHHHHHHHHHHHHH--HHHHHHHHHHHHHHTT---HHHHGGGSTTSSB-----S-HHHHHHHHTT-SS-HHHHHHHHHHHHHHS-TT-PPP--TTTHHHHHHHHHHHHHHHHHHS----

Nearest PDB structures (foldseek):
  5xqg-assembly4_G  TM=7.468E-01  e=2.974E-23  Penicillium chrysogenum
  5xq3-assembly1_A  TM=7.355E-01  e=3.267E-23  Penicillium chrysogenum
  5xqj-assembly4_G  TM=7.230E-01  e=1.537E-22  Penicillium chrysogenum